Protein AF-0000000078986935 (afdb_homodimer)

InterPro domains:
  IPR008166 Glycosyltransferase family 92 [PF01697] (185-454)

Structure (mmCIF, N/CA/C/O backbone):
data_AF-0000000078986935-model_v1
#
loop_
_entity.id
_entity.type
_entity.pdbx_description
1 polymer 'Glycosyltransferase family 92 protein'
#
loop_
_atom_site.group_PDB
_atom_site.id
_atom_site.type_symbol
_atom_site.label_atom_id
_atom_site.label_alt_id
_atom_site.label_comp_id
_atom_site.label_asym_id
_atom_site.label_entity_id
_atom_site.label_seq_id
_atom_site.pdbx_PDB_ins_code
_atom_site.Cartn_x
_atom_site.Cartn_y
_atom_site.Cartn_z
_atom_site.occupancy
_atom_site.B_iso_or_equiv
_atom_site.auth_seq_id
_atom_site.auth_comp_id
_atom_site.auth_asym_id
_atom_site.auth_atom_id
_atom_site.pdbx_PDB_model_num
ATOM 1 N N . MET A 1 1 ? -25.266 22.047 -13.93 1 17.78 1 MET A N 1
ATOM 2 C CA . MET A 1 1 ? -25.281 21.656 -12.523 1 17.78 1 MET A CA 1
ATOM 3 C C . MET A 1 1 ? -24.484 20.375 -12.297 1 17.78 1 MET A C 1
ATOM 5 O O . MET A 1 1 ? -24.969 19.281 -12.539 1 17.78 1 MET A O 1
ATOM 9 N N . ALA A 1 2 ? -23.297 20.422 -12.719 1 24.58 2 ALA A N 1
ATOM 10 C CA . ALA A 1 2 ? -22.578 19.156 -12.672 1 24.58 2 ALA A CA 1
ATOM 11 C C . ALA A 1 2 ? -22.641 18.547 -11.273 1 24.58 2 ALA A C 1
ATOM 13 O O . ALA A 1 2 ? -22.203 19.172 -10.297 1 24.58 2 ALA A O 1
ATOM 14 N N . MET A 1 3 ? -23.641 17.859 -10.953 1 27.53 3 MET A N 1
ATOM 15 C CA . MET A 1 3 ? -23.828 17.078 -9.727 1 27.53 3 MET A CA 1
ATOM 16 C C . MET A 1 3 ? -22.547 16.359 -9.32 1 27.53 3 MET A C 1
ATOM 18 O O . MET A 1 3 ? -21.875 15.773 -10.164 1 27.53 3 MET A O 1
ATOM 22 N N . MET A 1 4 ? -21.719 16.922 -8.539 1 36.03 4 MET A N 1
ATOM 23 C CA . MET A 1 4 ? -20.672 16.125 -7.887 1 36.03 4 MET A CA 1
ATOM 24 C C . MET A 1 4 ? -21.109 14.672 -7.738 1 36.03 4 MET A C 1
ATOM 26 O O . MET A 1 4 ? -22.109 14.391 -7.062 1 36.03 4 MET A O 1
ATOM 30 N N . ALA A 1 5 ? -21.109 14.055 -8.766 1 41.53 5 ALA A N 1
ATOM 31 C CA . ALA A 1 5 ? -21.531 12.656 -8.711 1 41.53 5 ALA A CA 1
ATOM 32 C C . ALA A 1 5 ? -20.969 11.961 -7.477 1 41.53 5 ALA A C 1
ATOM 34 O O . ALA A 1 5 ? -19.766 11.727 -7.387 1 41.53 5 ALA A O 1
ATOM 35 N N . VAL A 1 6 ? -21.531 12.273 -6.215 1 56.03 6 VAL A N 1
ATOM 36 C CA . VAL A 1 6 ? -21.266 11.43 -5.059 1 56.03 6 VAL A CA 1
ATOM 37 C C . VAL A 1 6 ? -21.484 9.961 -5.434 1 56.03 6 VAL A C 1
ATOM 39 O O . VAL A 1 6 ? -22.5 9.609 -6.02 1 56.03 6 VAL A O 1
ATOM 42 N N . ILE A 1 7 ? -20.406 9.25 -5.445 1 68.19 7 ILE A N 1
ATOM 43 C CA . ILE A 1 7 ? -20.547 7.828 -5.73 1 68.19 7 ILE A CA 1
ATOM 44 C C . ILE A 1 7 ? -21.656 7.238 -4.863 1 68.19 7 ILE A C 1
ATOM 46 O O . ILE A 1 7 ? -21.75 7.547 -3.674 1 68.19 7 ILE A O 1
ATOM 50 N N . ASP A 1 8 ? -22.578 6.652 -5.461 1 80.56 8 ASP A N 1
ATOM 51 C CA . ASP A 1 8 ? -23.625 6.016 -4.664 1 80.56 8 ASP A CA 1
ATOM 52 C C . ASP A 1 8 ? -23.094 4.754 -3.984 1 80.56 8 ASP A C 1
ATOM 54 O O . ASP A 1 8 ? -22.016 4.266 -4.312 1 80.56 8 ASP A O 1
ATOM 58 N N . ASP A 1 9 ? -23.734 4.309 -3.051 1 79.75 9 ASP A N 1
ATOM 59 C CA . ASP A 1 9 ? -23.312 3.211 -2.186 1 79.75 9 ASP A CA 1
ATOM 60 C C . ASP A 1 9 ? -23.094 1.93 -2.988 1 79.75 9 ASP A C 1
ATOM 62 O O . ASP A 1 9 ? -22.141 1.188 -2.732 1 79.75 9 ASP A O 1
ATOM 66 N N . GLU A 1 10 ? -23.938 1.719 -3.951 1 83.62 10 GLU A N 1
ATOM 67 C CA . GLU A 1 10 ? -23.828 0.501 -4.746 1 83.62 10 GLU A CA 1
ATOM 68 C C . GLU A 1 10 ? -22.562 0.514 -5.605 1 83.62 10 GLU A C 1
ATOM 70 O O . GLU A 1 10 ? -21.891 -0.504 -5.727 1 83.62 10 GLU A O 1
ATOM 75 N N . GLN A 1 11 ? -22.297 1.668 -6.141 1 88.81 11 GLN A N 1
ATOM 76 C CA . GLN A 1 11 ? -21.094 1.808 -6.961 1 88.81 11 GLN A CA 1
ATOM 77 C C . GLN A 1 11 ? -19.828 1.66 -6.121 1 88.81 11 GLN A C 1
ATOM 79 O O . GLN A 1 11 ? -18.844 1.077 -6.57 1 88.81 11 GLN A O 1
ATOM 84 N N . LEU A 1 12 ? -19.906 2.172 -4.996 1 89.81 12 LEU A N 1
ATOM 85 C CA . LEU A 1 12 ? -18.766 2.062 -4.086 1 89.81 12 LEU A CA 1
ATOM 86 C C . LEU A 1 12 ? -18.516 0.606 -3.711 1 89.81 12 LEU A C 1
ATOM 88 O O . LEU A 1 12 ? -17.359 0.164 -3.678 1 89.81 12 LEU A O 1
ATOM 92 N N . VAL A 1 13 ? -19.562 -0.113 -3.447 1 89.81 13 VAL A N 1
ATOM 93 C CA . VAL A 1 13 ? -19.453 -1.524 -3.092 1 89.81 13 VAL A CA 1
ATOM 94 C C . VAL A 1 13 ? -18.828 -2.301 -4.254 1 89.81 13 VAL A C 1
ATOM 96 O O . VAL A 1 13 ? -17.938 -3.121 -4.055 1 89.81 13 VAL A O 1
ATOM 99 N N . ARG A 1 14 ? -19.25 -2.014 -5.445 1 91.06 14 ARG A N 1
ATOM 100 C CA . ARG A 1 14 ? -18.703 -2.693 -6.621 1 91.06 14 ARG A CA 1
ATOM 101 C C . ARG A 1 14 ? -17.234 -2.365 -6.816 1 91.06 14 ARG A C 1
ATOM 103 O O . ARG A 1 14 ? -16.438 -3.24 -7.164 1 91.06 14 ARG A O 1
ATOM 110 N N . ASP A 1 15 ? -16.906 -1.146 -6.598 1 92.25 15 ASP A N 1
ATOM 111 C CA . ASP A 1 15 ? -15.523 -0.711 -6.742 1 92.25 15 ASP A CA 1
ATOM 112 C C . ASP A 1 15 ? -14.625 -1.405 -5.723 1 92.25 15 ASP A C 1
ATOM 114 O O . ASP A 1 15 ? -13.562 -1.919 -6.078 1 92.25 15 ASP A O 1
ATOM 118 N N . VAL A 1 16 ? -15.07 -1.479 -4.539 1 92.69 16 VAL A N 1
ATOM 119 C CA . VAL A 1 16 ? -14.289 -2.109 -3.48 1 92.69 16 VAL A CA 1
ATOM 120 C C . VAL A 1 16 ? -14.172 -3.607 -3.75 1 92.69 16 VAL A C 1
ATOM 122 O O . VAL A 1 16 ? -13.102 -4.195 -3.572 1 92.69 16 VAL A O 1
ATOM 125 N N . GLU A 1 17 ? -15.273 -4.203 -4.164 1 92.38 17 GLU A N 1
ATOM 126 C CA . GLU A 1 17 ? -15.258 -5.629 -4.457 1 92.38 17 GLU A CA 1
ATOM 127 C C . GLU A 1 17 ? -14.266 -5.957 -5.57 1 92.38 17 GLU A C 1
ATOM 129 O O . GLU A 1 17 ? -13.602 -6.992 -5.531 1 92.38 17 GLU A O 1
ATOM 134 N N . SER A 1 18 ? -14.156 -5.133 -6.516 1 91.31 18 SER A N 1
ATOM 135 C CA . SER A 1 18 ? -13.234 -5.352 -7.621 1 91.31 18 SER A CA 1
ATOM 136 C C . SER A 1 18 ? -11.781 -5.211 -7.164 1 91.31 18 SER A C 1
ATOM 138 O O . SER A 1 18 ? -10.898 -5.914 -7.66 1 91.31 18 SER A O 1
ATOM 140 N N . ARG A 1 19 ? -11.516 -4.348 -6.227 1 92.38 19 ARG A N 1
ATOM 141 C CA . ARG A 1 19 ? -10.156 -4.062 -5.762 1 92.38 19 ARG A CA 1
ATOM 142 C C . ARG A 1 19 ? -9.719 -5.062 -4.695 1 92.38 19 ARG A C 1
ATOM 144 O O . ARG A 1 19 ? -8.523 -5.32 -4.535 1 92.38 19 ARG A O 1
ATOM 151 N N . LEU A 1 20 ? -10.672 -5.555 -3.986 1 93.94 20 LEU A N 1
ATOM 152 C CA . LEU A 1 20 ? -10.414 -6.5 -2.906 1 93.94 20 LEU A CA 1
ATOM 153 C C . LEU A 1 20 ? -11.422 -7.645 -2.936 1 93.94 20 LEU A C 1
ATOM 155 O O . LEU A 1 20 ? -12.273 -7.754 -2.045 1 93.94 20 LEU A O 1
ATOM 159 N N . PRO A 1 21 ? -11.188 -8.531 -3.803 1 90.56 21 PRO A N 1
ATOM 160 C CA . PRO A 1 21 ? -12.18 -9.594 -4 1 90.56 21 PRO A CA 1
ATOM 161 C C . PRO A 1 21 ? -12.32 -10.5 -2.781 1 90.56 21 PRO A C 1
ATOM 163 O O . PRO A 1 21 ? -13.328 -11.203 -2.641 1 90.56 21 PRO A O 1
ATOM 166 N N . SER A 1 22 ? -11.367 -10.438 -1.922 1 94.12 22 SER A N 1
ATOM 167 C CA . SER A 1 22 ? -11.414 -11.312 -0.757 1 94.12 22 SER A CA 1
ATOM 168 C C . SER A 1 22 ? -12.336 -10.758 0.32 1 94.12 22 SER A C 1
ATOM 170 O O . SER A 1 22 ? -12.688 -11.461 1.272 1 94.12 22 SER A O 1
ATOM 172 N N . LEU A 1 23 ? -12.742 -9.578 0.259 1 96 23 LEU A N 1
ATOM 173 C CA . LEU A 1 23 ? -13.641 -8.953 1.23 1 96 23 LEU A CA 1
ATOM 174 C C . LEU A 1 23 ? -15.094 -9.172 0.847 1 96 23 LEU A C 1
ATOM 176 O O . LEU A 1 23 ? -15.5 -8.859 -0.275 1 96 23 LEU A O 1
ATOM 180 N N . PRO A 1 24 ? -15.914 -9.711 1.754 1 95.69 24 PRO A N 1
ATOM 181 C CA . PRO A 1 24 ? -17.328 -9.93 1.437 1 95.69 24 PRO A CA 1
ATOM 182 C C . PRO A 1 24 ? -18.172 -8.672 1.618 1 95.69 24 PRO A C 1
ATOM 184 O O . PRO A 1 24 ? -19.219 -8.719 2.283 1 95.69 24 PRO A O 1
ATOM 187 N N . ILE A 1 25 ? -17.828 -7.668 0.936 1 93.31 25 ILE A N 1
ATOM 188 C CA . ILE A 1 25 ? -18.453 -6.371 1.147 1 93.31 25 ILE A CA 1
ATOM 189 C C . ILE A 1 25 ? -19.875 -6.387 0.584 1 93.31 25 ILE A C 1
ATOM 191 O O . ILE A 1 25 ? -20.781 -5.75 1.133 1 93.31 25 ILE A O 1
ATOM 195 N N . ALA A 1 26 ? -20.125 -7.051 -0.552 1 89.75 26 ALA A N 1
ATOM 196 C CA . ALA A 1 26 ? -21.469 -7.148 -1.11 1 89.75 26 ALA A CA 1
ATOM 197 C C . ALA A 1 26 ? -22.406 -7.852 -0.142 1 89.75 26 ALA A C 1
ATOM 199 O O . ALA A 1 26 ? -23.547 -7.402 0.072 1 89.75 26 ALA A O 1
ATOM 200 N N . TYR A 1 27 ? -21.906 -8.914 0.389 1 89.25 27 TYR A N 1
ATOM 201 C CA . TYR A 1 27 ? -22.703 -9.641 1.367 1 89.25 27 TYR A CA 1
ATOM 202 C C . TYR A 1 27 ? -22.984 -8.789 2.596 1 89.25 27 TYR A C 1
ATOM 204 O O . TYR A 1 27 ? -24.109 -8.727 3.076 1 89.25 27 TYR A O 1
ATOM 212 N N . TRP A 1 28 ? -21.969 -8.156 3.109 1 88 28 TRP A N 1
ATOM 213 C CA . TRP A 1 28 ? -22.109 -7.285 4.27 1 88 28 TRP A CA 1
ATOM 214 C C . TRP A 1 28 ? -23.109 -6.168 3.994 1 88 28 TRP A C 1
ATOM 216 O O . TRP A 1 28 ? -23.953 -5.863 4.84 1 88 28 TRP A O 1
ATOM 226 N N . SER A 1 29 ? -23.016 -5.555 2.824 1 86.12 29 SER A N 1
ATOM 227 C CA . SER A 1 29 ? -23.906 -4.453 2.459 1 86.12 29 SER A CA 1
ATOM 228 C C . SER A 1 29 ? -25.359 -4.902 2.416 1 86.12 29 SER A C 1
ATOM 230 O O . SER A 1 29 ? -26.266 -4.145 2.785 1 86.12 29 SER A O 1
ATOM 232 N N . LYS A 1 30 ? -25.547 -6.086 2.008 1 84.19 30 LYS A N 1
ATOM 233 C CA . LYS A 1 30 ? -26.891 -6.637 1.898 1 84.19 30 LYS A CA 1
ATOM 234 C C . LYS A 1 30 ? -27.469 -6.961 3.273 1 84.19 30 LYS A C 1
ATOM 236 O O . LYS A 1 30 ? -28.688 -6.914 3.471 1 84.19 30 LYS A O 1
ATOM 241 N N . HIS A 1 31 ? -26.641 -7.188 4.27 1 81.25 31 HIS A N 1
ATOM 242 C CA . HIS A 1 31 ? -27.141 -7.73 5.531 1 81.25 31 HIS A CA 1
ATOM 243 C C . HIS A 1 31 ? -26.812 -6.797 6.695 1 81.25 31 HIS A C 1
ATOM 245 O O . HIS A 1 31 ? -27.078 -7.129 7.852 1 81.25 31 HIS A O 1
ATOM 251 N N . LYS A 1 32 ? -26.266 -5.684 6.414 1 75.88 32 LYS A N 1
ATOM 252 C CA . LYS A 1 32 ? -25.766 -4.797 7.461 1 75.88 32 LYS A CA 1
ATOM 253 C C . LYS A 1 32 ? -26.906 -4.328 8.367 1 75.88 32 LYS A C 1
ATOM 255 O O . LYS A 1 32 ? -26.688 -4.062 9.555 1 75.88 32 LYS A O 1
ATOM 260 N N . ASN A 1 33 ? -28.016 -4.219 7.844 1 70.94 33 ASN A N 1
ATOM 261 C CA . ASN A 1 33 ? -29.141 -3.709 8.617 1 70.94 33 ASN A CA 1
ATOM 262 C C . ASN A 1 33 ? -29.828 -4.816 9.414 1 70.94 33 ASN A C 1
ATOM 264 O O . ASN A 1 33 ? -30.75 -4.555 10.18 1 70.94 33 ASN A O 1
ATOM 268 N N . VAL A 1 34 ? -29.375 -5.957 9.055 1 64.06 34 VAL A N 1
ATOM 269 C CA . VAL A 1 34 ? -30 -7.039 9.797 1 64.06 34 VAL A CA 1
ATOM 270 C C . VAL A 1 34 ? -29.469 -7.074 11.227 1 64.06 34 VAL A C 1
ATOM 272 O O . VAL A 1 34 ? -28.25 -7.168 11.438 1 64.06 34 VAL A O 1
ATOM 275 N N . VAL A 1 35 ? -30.25 -6.406 12.109 1 55.06 35 VAL A N 1
ATOM 276 C CA . VAL A 1 35 ? -29.938 -6.316 13.531 1 55.06 35 VAL A CA 1
ATOM 277 C C . VAL A 1 35 ? -29.484 -7.68 14.047 1 55.06 35 VAL A C 1
ATOM 279 O O . VAL A 1 35 ? -30.234 -8.656 13.992 1 55.06 35 VAL A O 1
ATOM 282 N N . GLN A 1 36 ? -28.141 -7.887 14.055 1 56.72 36 GLN A N 1
ATOM 283 C CA . GLN A 1 36 ? -27.719 -9.148 14.656 1 56.72 36 GLN A CA 1
ATOM 284 C C . GLN A 1 36 ? -28.172 -9.25 16.109 1 56.72 36 GLN A C 1
ATOM 286 O O . GLN A 1 36 ? -27.781 -8.422 16.938 1 56.72 36 GLN A O 1
ATOM 291 N N . LYS A 1 37 ? -29.406 -9.625 16.344 1 55.56 37 LYS A N 1
ATOM 292 C CA . LYS A 1 37 ? -29.844 -9.984 17.688 1 55.56 37 LYS A CA 1
ATOM 293 C C . LYS A 1 37 ? -28.719 -10.648 18.484 1 55.56 37 LYS A C 1
ATOM 295 O O . LYS A 1 37 ? -27.656 -10.953 17.922 1 55.56 37 LYS A O 1
ATOM 300 N N . LYS A 1 38 ? -29.047 -11.086 19.734 1 63.75 38 LYS A N 1
ATOM 301 C CA . LYS A 1 38 ? -28.234 -11.789 20.719 1 63.75 38 LYS A CA 1
ATOM 302 C C . LYS A 1 38 ? -27.609 -13.055 20.125 1 63.75 38 LYS A C 1
ATOM 304 O O . LYS A 1 38 ? -28.312 -14.039 19.891 1 63.75 38 LYS A O 1
ATOM 309 N N . ALA A 1 39 ? -26.422 -12.828 19.422 1 68.69 39 ALA A N 1
ATOM 310 C CA . ALA A 1 39 ? -25.797 -14.047 18.938 1 68.69 39 ALA A CA 1
ATOM 311 C C . ALA A 1 39 ? -25.438 -14.977 20.109 1 68.69 39 ALA A C 1
ATOM 313 O O . ALA A 1 39 ? -24.969 -14.523 21.141 1 68.69 39 ALA A O 1
ATOM 314 N N . SER A 1 40 ? -25.844 -16.125 20.094 1 78.5 40 SER A N 1
ATOM 315 C CA . SER A 1 40 ? -25.547 -17.094 21.141 1 78.5 40 SER A CA 1
ATOM 316 C C . SER A 1 40 ? -24.062 -17.438 21.188 1 78.5 40 SER A C 1
ATOM 318 O O . SER A 1 40 ? -23.547 -17.859 22.219 1 78.5 40 SER A O 1
ATOM 320 N N . CYS A 1 41 ? -23.328 -17.203 20.109 1 91.06 41 CYS A N 1
ATOM 321 C CA . CYS A 1 41 ? -21.906 -17.516 20.047 1 91.06 41 CYS A CA 1
ATOM 322 C C . CYS A 1 41 ? -21.141 -16.422 19.312 1 91.06 41 CYS A C 1
ATOM 324 O O . CYS A 1 41 ? -20.875 -15.359 19.859 1 91.06 41 CYS A O 1
ATOM 326 N N . ALA A 1 42 ? -20.906 -16.641 17.969 1 92.19 42 ALA A N 1
ATOM 327 C CA . ALA A 1 42 ? -20.125 -15.672 17.203 1 92.19 42 ALA A CA 1
ATOM 328 C C . ALA A 1 42 ? -21.031 -14.734 16.406 1 92.19 42 ALA A C 1
ATOM 330 O O . ALA A 1 42 ? -22.047 -15.164 15.859 1 92.19 42 ALA A O 1
ATOM 331 N N . ARG A 1 43 ? -20.703 -13.469 16.422 1 90.12 43 ARG A N 1
ATOM 332 C CA . ARG A 1 43 ? -21.391 -12.484 15.594 1 90.12 43 ARG A CA 1
ATOM 333 C C . ARG A 1 43 ? -20.672 -12.266 14.266 1 90.12 43 ARG A C 1
ATOM 335 O O . ARG A 1 43 ? -19.438 -12.367 14.203 1 90.12 43 ARG A O 1
ATOM 342 N N . TYR A 1 44 ? -21.5 -12.047 13.203 1 92.25 44 TYR A N 1
ATOM 343 C CA . TYR A 1 44 ? -20.875 -11.695 11.938 1 92.25 44 TYR A CA 1
ATOM 344 C C . TYR A 1 44 ? -20.016 -10.445 12.078 1 92.25 44 TYR A C 1
ATOM 346 O O . TYR A 1 44 ? -20.5 -9.414 12.555 1 92.25 44 TYR A O 1
ATOM 354 N N . PRO A 1 45 ? -18.844 -10.516 11.703 1 92.75 45 PRO A N 1
ATOM 355 C CA . PRO A 1 45 ? -17.969 -9.367 11.969 1 92.75 45 PRO A CA 1
ATOM 356 C C . PRO A 1 45 ? -18.297 -8.164 11.094 1 92.75 45 PRO A C 1
ATOM 358 O O . PRO A 1 45 ? -18.625 -8.328 9.906 1 92.75 45 PRO A O 1
ATOM 361 N N . SER A 1 46 ? -18.25 -7.008 11.703 1 92.38 46 SER A N 1
ATOM 362 C CA . SER A 1 46 ? -18.328 -5.777 10.922 1 92.38 46 SER A CA 1
ATOM 363 C C . SER A 1 46 ? -17.094 -5.598 10.047 1 92.38 46 SER A C 1
ATOM 365 O O . SER A 1 46 ? -15.969 -5.84 10.492 1 92.38 46 SER A O 1
ATOM 367 N N . ILE A 1 47 ? -17.297 -5.176 8.773 1 94.62 47 ILE A N 1
ATOM 368 C CA . ILE A 1 47 ? -16.172 -4.988 7.871 1 94.62 47 ILE A CA 1
ATOM 369 C C . ILE A 1 47 ? -15.25 -3.895 8.414 1 94.62 47 ILE A C 1
ATOM 371 O O . ILE A 1 47 ? -14.062 -3.857 8.094 1 94.62 47 ILE A O 1
ATOM 375 N N . PHE A 1 48 ? -15.75 -3 9.297 1 94.31 48 PHE A N 1
ATOM 376 C CA . PHE A 1 48 ? -14.984 -1.879 9.828 1 94.31 48 PHE A CA 1
ATOM 377 C C . PHE A 1 48 ? -14.172 -2.309 11.039 1 94.31 48 PHE A C 1
ATOM 379 O O . PHE A 1 48 ? -13.375 -1.528 11.57 1 94.31 48 PHE A O 1
ATOM 386 N N . GLU A 1 49 ? -14.336 -3.566 11.469 1 94.31 49 GLU A N 1
ATOM 387 C CA . GLU A 1 49 ? -13.602 -4.082 12.625 1 94.31 49 GLU A CA 1
ATOM 388 C C . GLU A 1 49 ? -12.602 -5.156 12.211 1 94.31 49 GLU A C 1
ATOM 390 O O . GLU A 1 49 ? -11.938 -5.75 13.062 1 94.31 49 GLU A O 1
ATOM 395 N N . LEU A 1 50 ? -12.516 -5.41 10.953 1 97.5 50 LEU A N 1
ATOM 396 C CA . LEU A 1 50 ? -11.508 -6.336 10.438 1 97.5 50 LEU A CA 1
ATOM 397 C C . LEU A 1 50 ? -10.117 -5.727 10.516 1 97.5 50 LEU A C 1
ATOM 399 O O . LEU A 1 50 ? -9.969 -4.504 10.531 1 97.5 50 LEU A O 1
ATOM 403 N N . GLU A 1 51 ? -9.133 -6.594 10.664 1 97.94 51 GLU A N 1
ATOM 404 C CA . GLU A 1 51 ? -7.73 -6.191 10.672 1 97.94 51 GLU A CA 1
ATOM 405 C C . GLU A 1 51 ? -7.047 -6.512 9.352 1 97.94 51 GLU A C 1
ATOM 407 O O . GLU A 1 51 ? -6.957 -7.68 8.961 1 97.94 51 GLU A O 1
ATOM 412 N N . PHE A 1 52 ? -6.57 -5.48 8.727 1 98.25 52 PHE A N 1
ATOM 413 C CA . PHE A 1 52 ? -5.891 -5.645 7.445 1 98.25 52 PHE A CA 1
ATOM 414 C C . PHE A 1 52 ? -4.383 -5.496 7.609 1 98.25 52 PHE A C 1
ATOM 416 O O . PHE A 1 52 ? -3.908 -5.027 8.648 1 98.25 52 PHE A O 1
ATOM 423 N N . ASN A 1 53 ? -3.65 -5.961 6.684 1 98 53 ASN A N 1
ATOM 424 C CA . ASN A 1 53 ? -2.195 -5.863 6.613 1 98 53 ASN A CA 1
ATOM 425 C C . ASN A 1 53 ? -1.715 -5.637 5.184 1 98 53 ASN A C 1
ATOM 427 O O . ASN A 1 53 ? -2.137 -6.336 4.262 1 98 53 ASN A O 1
ATOM 431 N N . ASN A 1 54 ? -0.908 -4.594 5.047 1 97.12 54 ASN A N 1
ATOM 432 C CA . ASN A 1 54 ? -0.286 -4.289 3.764 1 97.12 54 ASN A CA 1
ATOM 433 C C . ASN A 1 54 ? -1.292 -4.379 2.619 1 97.12 54 ASN A C 1
ATOM 435 O O . ASN A 1 54 ? -1.032 -5.031 1.608 1 97.12 54 ASN A O 1
ATOM 439 N N . ILE A 1 55 ? -2.404 -3.896 2.859 1 95.88 55 ILE A N 1
ATOM 440 C CA . ILE A 1 55 ? -3.436 -3.561 1.883 1 95.88 55 ILE A CA 1
ATOM 441 C C . ILE A 1 55 ? -4.328 -4.773 1.641 1 95.88 55 ILE A C 1
ATOM 443 O O . ILE A 1 55 ? -5.539 -4.723 1.881 1 95.88 55 ILE A O 1
ATOM 447 N N . TYR A 1 56 ? -3.803 -5.965 1.252 1 97.25 56 TYR A N 1
ATOM 448 C CA . TYR A 1 56 ? -4.676 -6.984 0.685 1 97.25 56 TYR A CA 1
ATOM 449 C C . TYR A 1 56 ? -4.82 -8.164 1.637 1 97.25 56 TYR A C 1
ATOM 451 O O . TYR A 1 56 ? -5.543 -9.125 1.344 1 97.25 56 TYR A O 1
ATOM 459 N N . TRP A 1 57 ? -4.109 -8.109 2.734 1 98.5 57 TRP A N 1
ATOM 460 C CA . TRP A 1 57 ? -4.109 -9.227 3.67 1 98.5 57 TRP A CA 1
ATOM 461 C C . TRP A 1 57 ? -5.008 -8.938 4.867 1 98.5 57 TRP A C 1
ATOM 463 O O . TRP A 1 57 ? -5.156 -7.781 5.273 1 98.5 57 TRP A O 1
ATOM 473 N N . GLN A 1 58 ? -5.645 -9.969 5.367 1 98.69 58 GLN A N 1
ATOM 474 C CA . GLN A 1 58 ? -6.379 -9.867 6.625 1 98.69 58 GLN A CA 1
ATOM 475 C C . GLN A 1 58 ? -5.672 -10.641 7.734 1 98.69 58 GLN A C 1
ATOM 477 O O . GLN A 1 58 ? -5.055 -11.68 7.48 1 98.69 58 GLN A O 1
ATOM 482 N N . THR A 1 59 ? -5.789 -10.203 8.992 1 98.5 59 THR A N 1
ATOM 483 C CA . THR A 1 59 ? -4.898 -10.68 10.047 1 98.5 59 THR A CA 1
ATOM 484 C C . THR A 1 59 ? -5.688 -11.391 11.141 1 98.5 59 THR A C 1
ATOM 486 O O . THR A 1 59 ? -6.758 -10.922 11.539 1 98.5 59 THR A O 1
ATOM 489 N N . LEU A 1 60 ? -5.266 -12.492 11.555 1 98.25 60 LEU A N 1
ATOM 490 C CA . LEU A 1 60 ? -5.602 -13.109 12.828 1 98.25 60 LEU A CA 1
ATOM 491 C C . LEU A 1 60 ? -4.395 -13.133 13.758 1 98.25 60 LEU A C 1
ATOM 493 O O . LEU A 1 60 ? -3.357 -13.711 13.43 1 98.25 60 LEU A O 1
ATOM 497 N N . ARG A 1 61 ? -4.449 -12.461 14.828 1 95.62 61 ARG A N 1
ATOM 498 C CA . ARG A 1 61 ? -3.451 -12.586 15.883 1 95.62 61 ARG A CA 1
ATOM 499 C C . ARG A 1 61 ? -3.863 -13.633 16.906 1 95.62 61 ARG A C 1
ATOM 501 O O . ARG A 1 61 ? -4.906 -13.508 17.562 1 95.62 61 ARG A O 1
ATOM 508 N N . SER A 1 62 ? -3.102 -14.648 17 1 95.44 62 SER A N 1
ATOM 509 C CA . SER A 1 62 ? -3.381 -15.719 17.953 1 95.44 62 SER A CA 1
ATOM 510 C C . SER A 1 62 ? -2.346 -15.758 19.078 1 95.44 62 SER A C 1
ATOM 512 O O . SER A 1 62 ? -1.388 -14.977 19.062 1 95.44 62 SER A O 1
ATOM 514 N N . SER A 1 63 ? -2.58 -16.656 19.984 1 93.81 63 SER A N 1
ATOM 515 C CA . SER A 1 63 ? -1.65 -16.828 21.094 1 93.81 63 SER A CA 1
ATOM 516 C C . SER A 1 63 ? -0.337 -17.438 20.625 1 93.81 63 SER A C 1
ATOM 518 O O . SER A 1 63 ? 0.676 -17.359 21.328 1 93.81 63 SER A O 1
ATOM 520 N N . ASN A 1 64 ? -0.399 -18.078 19.453 1 92.19 64 ASN A N 1
ATOM 521 C CA . ASN A 1 64 ? 0.815 -18.656 18.891 1 92.19 64 ASN A CA 1
ATOM 522 C C . ASN A 1 64 ? 0.95 -18.344 17.406 1 92.19 64 ASN A C 1
ATOM 524 O O . ASN A 1 64 ? 0.924 -19.25 16.562 1 92.19 64 ASN A O 1
ATOM 528 N N . GLY A 1 65 ? 1.267 -17.125 17.219 1 93.75 65 GLY A N 1
ATOM 529 C CA . GLY A 1 65 ? 1.574 -16.734 15.852 1 93.75 65 GLY A CA 1
ATOM 530 C C . GLY A 1 65 ? 0.568 -15.773 15.266 1 93.75 65 GLY A C 1
ATOM 531 O O . GLY A 1 65 ? -0.537 -15.617 15.789 1 93.75 65 GLY A O 1
ATOM 532 N N . THR A 1 66 ? 0.953 -15.117 14.281 1 96.94 66 THR A N 1
ATOM 533 C CA . THR A 1 66 ? 0.134 -14.188 13.516 1 96.94 66 THR A CA 1
ATOM 534 C C . THR A 1 66 ? -0.115 -14.719 12.109 1 96.94 66 THR A C 1
ATOM 536 O O . THR A 1 66 ? 0.817 -15.156 11.43 1 96.94 66 THR A O 1
ATOM 539 N N . PHE A 1 67 ? -1.408 -14.75 11.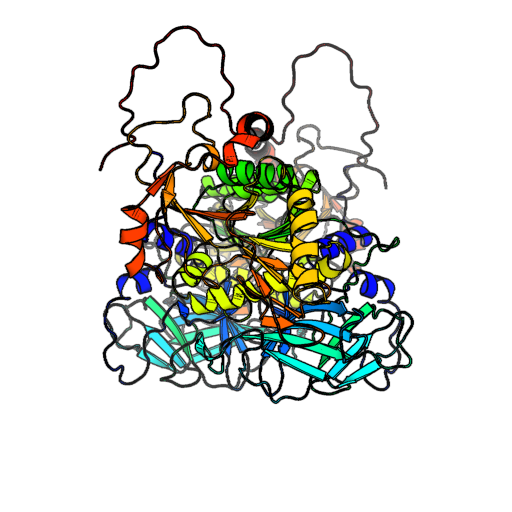711 1 98.25 67 PHE A N 1
ATOM 540 C CA . PHE A 1 67 ? -1.837 -15.227 10.406 1 98.25 67 PHE A CA 1
ATOM 541 C C . PHE A 1 67 ? -2.139 -14.062 9.477 1 98.25 67 PHE A C 1
ATOM 543 O O . PHE A 1 67 ? -2.881 -13.148 9.836 1 98.25 67 PHE A O 1
ATOM 550 N N . GLN A 1 68 ? -1.485 -14.055 8.375 1 98.69 68 GLN A N 1
ATOM 551 C CA . GLN A 1 68 ? -1.869 -13.172 7.277 1 98.69 68 GLN A CA 1
ATOM 552 C C . GLN A 1 68 ? -2.625 -13.938 6.191 1 98.69 68 GLN A C 1
ATOM 554 O O . GLN A 1 68 ? -2.025 -14.695 5.43 1 98.69 68 GLN A O 1
ATOM 559 N N . LEU A 1 69 ? -3.93 -13.664 6.117 1 98.88 69 LEU A N 1
ATOM 560 C CA . LEU A 1 69 ? -4.816 -14.43 5.242 1 98.88 69 LEU A CA 1
ATOM 561 C C . LEU A 1 69 ? -5.047 -13.695 3.926 1 98.88 69 LEU A C 1
ATOM 563 O O . LEU A 1 69 ? -5.387 -12.508 3.922 1 98.88 69 LEU A O 1
ATOM 567 N N . PHE A 1 70 ? -4.875 -14.414 2.812 1 98.62 70 PHE A N 1
ATOM 568 C CA . PHE A 1 70 ? -4.898 -13.789 1.496 1 98.62 70 PHE A CA 1
ATOM 569 C C . PHE A 1 70 ? -6.234 -14.039 0.806 1 98.62 70 PHE A C 1
ATOM 571 O O . PHE A 1 70 ? -6.824 -13.117 0.233 1 98.62 70 PHE A O 1
ATOM 578 N N . GLY A 1 71 ? -6.684 -15.289 0.809 1 98.44 71 GLY A N 1
ATOM 579 C CA . GLY A 1 71 ? -7.918 -15.656 0.131 1 98.44 71 GLY A CA 1
ATOM 580 C C . GLY A 1 71 ? -8.516 -16.953 0.636 1 98.44 71 GLY A C 1
ATOM 581 O O . GLY A 1 71 ? -7.867 -17.688 1.379 1 98.44 71 GLY A O 1
ATOM 582 N N . ALA A 1 72 ? -9.789 -17.172 0.268 1 98.88 72 ALA A N 1
ATOM 583 C CA . ALA A 1 72 ? -10.531 -18.391 0.605 1 98.88 72 ALA A CA 1
ATOM 584 C C . ALA A 1 72 ? -11.273 -18.922 -0.611 1 98.88 72 ALA A C 1
ATOM 586 O O . ALA A 1 72 ? -11.82 -18.156 -1.408 1 98.88 72 ALA A O 1
ATOM 587 N N . TYR A 1 73 ? -11.297 -20.25 -0.736 1 98.75 73 TYR A N 1
ATOM 588 C CA . TYR A 1 73 ? -11.797 -20.891 -1.946 1 98.75 73 TYR A CA 1
ATOM 589 C C . TYR A 1 73 ? -12.602 -22.141 -1.607 1 98.75 73 TYR A C 1
ATOM 591 O O . TYR A 1 73 ? -12.195 -22.938 -0.761 1 98.75 73 TYR A O 1
ATOM 599 N N . TYR A 1 74 ? -13.711 -22.297 -2.236 1 98.56 74 TYR A N 1
ATOM 600 C CA . TYR A 1 74 ? -14.516 -23.5 -2.066 1 98.56 74 TYR A CA 1
ATOM 601 C C . TYR A 1 74 ? -13.992 -24.625 -2.938 1 98.56 74 TYR A C 1
ATOM 603 O O . TYR A 1 74 ? -13.883 -24.484 -4.156 1 98.56 74 TYR A O 1
ATOM 611 N N . ASP A 1 75 ? -13.625 -25.719 -2.346 1 98.25 75 ASP A N 1
ATOM 612 C CA . ASP A 1 75 ? -13 -26.859 -3.016 1 98.25 75 ASP A CA 1
ATOM 613 C C . ASP A 1 75 ? -13.852 -28.109 -2.879 1 98.25 75 ASP A C 1
ATOM 615 O O . ASP A 1 75 ? -13.906 -28.719 -1.806 1 98.25 75 ASP A O 1
ATOM 619 N N . ILE A 1 76 ? -14.477 -28.5 -3.943 1 97.38 76 ILE A N 1
ATOM 620 C CA . ILE A 1 76 ? -15.32 -29.688 -3.91 1 97.38 76 ILE A CA 1
ATOM 621 C C . ILE A 1 76 ? -14.773 -30.734 -4.879 1 97.38 76 ILE A C 1
ATOM 623 O O . ILE A 1 76 ? -15.531 -31.547 -5.422 1 97.38 76 ILE A O 1
ATOM 627 N N . ARG A 1 77 ? -13.523 -30.703 -5.266 1 97 77 ARG A N 1
ATOM 628 C CA . ARG A 1 77 ? -12.93 -31.656 -6.188 1 97 77 ARG A CA 1
ATOM 629 C C . ARG A 1 77 ? -13.047 -33.094 -5.641 1 97 77 ARG A C 1
ATOM 631 O O . ARG A 1 77 ? -12.82 -33.312 -4.453 1 97 77 ARG A O 1
ATOM 638 N N . LYS A 1 78 ? -13.312 -33.938 -6.508 1 94.44 78 LYS A N 1
ATOM 639 C CA . LYS A 1 78 ? -13.727 -35.281 -6.152 1 94.44 78 LYS A CA 1
ATOM 640 C C . LYS A 1 78 ? -12.586 -36.062 -5.496 1 94.44 78 LYS A C 1
ATOM 642 O O . LYS A 1 78 ? -12.82 -36.906 -4.641 1 94.44 78 LYS A O 1
ATOM 647 N N . ARG A 1 79 ? -11.422 -35.781 -5.766 1 95.19 79 ARG A N 1
ATOM 648 C CA . ARG A 1 79 ? -10.281 -36.562 -5.305 1 95.19 79 ARG A CA 1
ATOM 649 C C . ARG A 1 79 ? -9.82 -36.125 -3.922 1 95.19 79 ARG A C 1
ATOM 651 O O . ARG A 1 79 ? -8.914 -36.719 -3.338 1 95.19 79 ARG A O 1
ATOM 658 N N . SER A 1 80 ? -10.453 -35.062 -3.416 1 94.62 80 SER A N 1
ATOM 659 C CA . SER A 1 80 ? -10.133 -34.656 -2.059 1 94.62 80 SER A CA 1
ATOM 660 C C . SER A 1 80 ? -10.672 -35.625 -1.024 1 94.62 80 SER A C 1
ATOM 662 O O . SER A 1 80 ? -11.883 -35.844 -0.931 1 94.62 80 SER A O 1
ATOM 664 N N . ARG A 1 81 ? -9.867 -36.125 -0.187 1 93.5 81 ARG A N 1
ATOM 665 C CA . ARG A 1 81 ? -10.234 -37.125 0.786 1 93.5 81 ARG A CA 1
ATOM 666 C C . ARG A 1 81 ? -11.062 -36.531 1.921 1 93.5 81 ARG A C 1
ATOM 668 O O . ARG A 1 81 ? -11.789 -37.25 2.605 1 93.5 81 ARG A O 1
ATOM 675 N N . ILE A 1 82 ? -10.961 -35.281 2.096 1 94 82 ILE A N 1
ATOM 676 C CA . ILE A 1 82 ? -11.648 -34.656 3.223 1 94 82 ILE A CA 1
ATOM 677 C C . ILE A 1 82 ? -13.016 -34.125 2.771 1 94 82 ILE A C 1
ATOM 679 O O . ILE A 1 82 ? -13.727 -33.5 3.547 1 94 82 ILE A O 1
ATOM 683 N N . GLY A 1 83 ? -13.367 -34.375 1.532 1 94.62 83 GLY A N 1
ATOM 684 C CA . GLY A 1 83 ? -14.617 -33.875 0.999 1 94.62 83 GLY A CA 1
ATOM 685 C C . GLY A 1 83 ? -14.594 -32.375 0.759 1 94.62 83 GLY A C 1
ATOM 686 O O . GLY A 1 83 ? -13.531 -31.75 0.693 1 94.62 83 GLY A O 1
ATOM 687 N N . PRO A 1 84 ? -15.836 -31.844 0.588 1 97.5 84 PRO A N 1
ATOM 688 C CA . PRO A 1 84 ? -15.914 -30.391 0.371 1 97.5 84 PRO A CA 1
ATOM 689 C C . PRO A 1 84 ? -15.305 -29.594 1.517 1 97.5 84 PRO A C 1
ATOM 691 O O . PRO A 1 84 ? -15.492 -29.938 2.686 1 97.5 84 PRO A O 1
ATOM 694 N N . ALA A 1 85 ? -14.594 -28.594 1.173 1 98.38 85 ALA A N 1
ATOM 695 C CA . ALA A 1 85 ? -13.906 -27.766 2.17 1 98.38 85 ALA A CA 1
ATOM 696 C C . ALA A 1 85 ? -13.695 -26.344 1.656 1 98.38 85 ALA A C 1
ATOM 698 O O . ALA A 1 85 ? -13.742 -26.094 0.448 1 98.38 85 ALA A O 1
ATOM 699 N N . VAL A 1 86 ? -13.57 -25.406 2.57 1 98.75 86 VAL A N 1
ATOM 700 C CA . VAL A 1 86 ? -12.992 -24.109 2.258 1 98.75 86 VAL A CA 1
ATOM 701 C C . VAL A 1 86 ? -11.492 -24.141 2.51 1 98.75 86 VAL A C 1
ATOM 703 O O . VAL A 1 86 ? -11.039 -24.531 3.584 1 98.75 86 VAL A O 1
ATOM 706 N N . ARG A 1 87 ? -10.727 -23.812 1.497 1 98.75 87 ARG A N 1
ATOM 707 C CA . ARG A 1 87 ? -9.281 -23.688 1.611 1 98.75 87 ARG A CA 1
ATOM 708 C C . ARG A 1 87 ? -8.867 -22.234 1.76 1 98.75 87 ARG A C 1
ATOM 710 O O . ARG A 1 87 ? -9.203 -21.391 0.918 1 98.75 87 ARG A O 1
ATOM 717 N N . ILE A 1 88 ? -8.18 -21.938 2.844 1 98.88 88 ILE A N 1
ATOM 718 C CA . ILE A 1 88 ? -7.703 -20.578 3.09 1 98.88 88 ILE A CA 1
ATOM 719 C C . ILE A 1 88 ? -6.203 -20.5 2.816 1 98.88 88 ILE A C 1
ATOM 721 O O . ILE A 1 88 ? -5.422 -21.266 3.373 1 98.88 88 ILE A O 1
ATOM 725 N N . LEU A 1 89 ? -5.844 -19.641 1.897 1 98.88 89 LEU A N 1
ATOM 726 C CA . LEU A 1 89 ? -4.445 -19.406 1.558 1 98.88 89 LEU A CA 1
ATOM 727 C C . LEU A 1 89 ? -3.871 -18.25 2.375 1 98.88 89 LEU A C 1
ATOM 729 O O . LEU A 1 89 ? -4.48 -17.188 2.465 1 98.88 89 LEU A O 1
ATOM 733 N N . GLY A 1 90 ? -2.719 -18.469 3.039 1 98.38 90 GLY A N 1
ATOM 734 C CA . GLY A 1 90 ? -2.115 -17.391 3.818 1 98.38 90 GLY A CA 1
ATOM 735 C C . GLY A 1 90 ? -0.692 -17.703 4.246 1 98.38 90 GLY A C 1
ATOM 736 O O . GLY A 1 90 ? -0.093 -18.672 3.783 1 98.38 90 GLY A O 1
ATOM 737 N N . MET A 1 91 ? -0.13 -16.781 4.977 1 98.19 91 MET A N 1
ATOM 738 C CA . MET A 1 91 ? 1.199 -16.906 5.566 1 98.19 91 MET A CA 1
ATOM 739 C C . MET A 1 91 ? 1.128 -16.828 7.09 1 98.19 91 MET A C 1
ATOM 741 O O . MET A 1 91 ? 0.342 -16.062 7.645 1 98.19 91 MET A O 1
ATOM 745 N N . ILE A 1 92 ? 1.893 -17.672 7.734 1 97.69 92 ILE A N 1
ATOM 746 C CA . ILE A 1 92 ? 1.943 -17.719 9.188 1 97.69 92 ILE A CA 1
ATOM 747 C C . ILE A 1 92 ? 3.383 -17.531 9.664 1 97.69 92 ILE A C 1
ATOM 749 O O . ILE A 1 92 ? 4.312 -18.094 9.078 1 97.69 92 ILE A O 1
ATOM 753 N N . ASP A 1 93 ? 3.631 -16.766 10.656 1 96.75 93 ASP A N 1
ATOM 754 C CA . ASP A 1 93 ? 4.996 -16.5 11.094 1 96.75 93 ASP A CA 1
ATOM 755 C C . ASP A 1 93 ? 5.488 -17.562 12.07 1 96.75 93 ASP A C 1
ATOM 757 O O . ASP A 1 93 ? 6.289 -17.266 12.961 1 96.75 93 ASP A O 1
ATOM 761 N N . ARG A 1 94 ? 4.949 -18.797 11.875 1 94.69 94 ARG A N 1
ATOM 762 C CA . ARG A 1 94 ? 5.367 -19.969 12.641 1 94.69 94 ARG A CA 1
ATOM 763 C C . ARG A 1 94 ? 5.633 -21.156 11.727 1 94.69 94 ARG A C 1
ATOM 765 O O . ARG A 1 94 ? 4.934 -21.344 10.727 1 94.69 94 ARG A O 1
ATOM 772 N N . ILE A 1 95 ? 6.602 -22.062 11.867 1 90.56 95 ILE A N 1
ATOM 773 C CA . ILE A 1 95 ? 6.875 -23.281 11.094 1 90.56 95 ILE A CA 1
ATOM 774 C C . ILE A 1 95 ? 5.945 -24.391 11.539 1 90.56 95 ILE A C 1
ATOM 776 O O . ILE A 1 95 ? 5.664 -25.328 10.773 1 90.56 95 ILE A O 1
ATOM 780 N N . GLU A 1 96 ? 5.371 -24.422 12.602 1 86.31 96 GLU A N 1
ATOM 781 C CA . GLU A 1 96 ? 4.43 -25.406 13.125 1 86.31 96 GLU A CA 1
ATOM 782 C C . GLU A 1 96 ? 3.406 -24.75 14.047 1 86.31 96 GLU A C 1
ATOM 784 O O . GLU A 1 96 ? 3.514 -24.844 15.273 1 86.31 96 GLU A O 1
ATOM 789 N N . PRO A 1 97 ? 2.467 -24.188 13.336 1 86.44 97 PRO A N 1
ATOM 790 C CA . PRO A 1 97 ? 1.478 -23.562 14.211 1 86.44 97 PRO A CA 1
ATOM 791 C C . PRO A 1 97 ? 0.781 -24.578 15.125 1 86.44 97 PRO A C 1
ATOM 793 O O . PRO A 1 97 ? 0.138 -25.516 14.641 1 86.44 97 PRO A O 1
ATOM 796 N N . LYS A 1 98 ? 0.93 -24.453 16.359 1 87.88 98 LYS A N 1
ATOM 797 C CA . LYS A 1 98 ? 0.375 -25.375 17.344 1 87.88 98 LYS A CA 1
ATOM 798 C C . LYS A 1 98 ? -0.959 -24.875 17.891 1 87.88 98 LYS A C 1
ATOM 800 O O . LYS A 1 98 ? -1.674 -25.609 18.578 1 87.88 98 LYS A O 1
ATOM 805 N N . VAL A 1 99 ? -1.228 -23.703 17.516 1 91.19 99 VAL A N 1
ATOM 806 C CA . VAL A 1 99 ? -2.475 -23.125 18 1 91.19 99 VAL A CA 1
ATOM 807 C C . VAL A 1 99 ? -3.662 -23.797 17.312 1 91.19 99 VAL A C 1
ATOM 809 O O . VAL A 1 99 ? -3.602 -24.109 16.125 1 91.19 99 VAL A O 1
ATOM 812 N N . ARG A 1 100 ? -4.617 -24.062 18.094 1 93.19 100 ARG A N 1
ATOM 813 C CA . ARG A 1 100 ? -5.883 -24.547 17.547 1 93.19 100 ARG A CA 1
ATOM 814 C C . ARG A 1 100 ? -6.762 -23.391 17.094 1 93.19 100 ARG A C 1
ATOM 816 O O . ARG A 1 100 ? -6.961 -22.422 17.844 1 93.19 100 ARG A O 1
ATOM 823 N N . THR A 1 101 ? -7.207 -23.453 15.852 1 97.75 101 THR A N 1
ATOM 824 C CA . THR A 1 101 ? -8.109 -22.422 15.359 1 97.75 101 THR A CA 1
ATOM 825 C C . THR A 1 101 ? -9.422 -23.031 14.875 1 97.75 101 THR A C 1
ATOM 827 O O . THR A 1 101 ? -9.539 -24.266 14.781 1 97.75 101 THR A O 1
ATOM 830 N N . PHE A 1 102 ? -10.367 -22.203 14.719 1 98.5 102 PHE A N 1
ATOM 831 C CA . PHE A 1 102 ? -11.695 -22.594 14.25 1 98.5 102 PHE A CA 1
ATOM 832 C C . PHE A 1 102 ? -12.117 -21.75 13.047 1 98.5 102 PHE A C 1
ATOM 834 O O . PHE A 1 102 ? -11.852 -20.547 13.008 1 98.5 102 PHE A O 1
ATOM 841 N N . CYS A 1 103 ? -12.75 -22.453 12.125 1 98.56 103 CYS A N 1
ATOM 842 C CA . CYS A 1 103 ? -13.367 -21.781 10.992 1 98.56 103 CYS A CA 1
ATOM 843 C C . CYS A 1 103 ? -14.828 -21.438 11.289 1 98.56 103 CYS A C 1
ATOM 845 O O . CYS A 1 103 ? -15.617 -22.328 11.602 1 98.56 103 CYS A O 1
ATOM 847 N N . GLN A 1 104 ? -15.156 -20.203 11.25 1 97.94 104 GLN A N 1
ATOM 848 C CA . GLN A 1 104 ? -16.547 -19.766 11.266 1 97.94 104 GLN A CA 1
ATOM 849 C C . GLN A 1 104 ? -17.094 -19.641 9.852 1 97.94 104 GLN A C 1
ATOM 851 O O . GLN A 1 104 ? -16.828 -18.656 9.156 1 97.94 104 GLN A O 1
ATOM 856 N N . LEU A 1 105 ? -17.906 -20.609 9.422 1 97.81 105 LEU A N 1
ATOM 857 C CA . LEU A 1 105 ? -18.484 -20.625 8.078 1 97.81 105 LEU A CA 1
ATOM 858 C C . LEU A 1 105 ? -19.828 -19.922 8.062 1 97.81 105 LEU A C 1
ATOM 860 O O . LEU A 1 105 ? -20.781 -20.344 8.727 1 97.81 105 LEU A O 1
ATOM 864 N N . TRP A 1 106 ? -19.875 -18.891 7.281 1 95.31 106 TRP A N 1
ATOM 865 C CA . TRP A 1 106 ? -21.094 -18.078 7.211 1 95.31 106 TRP A CA 1
ATOM 866 C C . TRP A 1 106 ? -21.891 -18.391 5.953 1 95.31 106 TRP A C 1
ATOM 868 O O . TRP A 1 106 ? -21.438 -18.125 4.836 1 95.31 106 TRP A O 1
ATOM 878 N N . PHE A 1 107 ? -23.062 -18.953 6.121 1 93.25 107 PHE A N 1
ATOM 879 C CA . PHE A 1 107 ? -23.953 -19.297 5.016 1 93.25 107 PHE A CA 1
ATOM 880 C C . PHE A 1 107 ? -25.062 -18.266 4.887 1 93.25 107 PHE A C 1
ATOM 882 O O . PHE A 1 107 ? -25.484 -17.672 5.879 1 93.25 107 PHE A O 1
ATOM 889 N N . ASP A 1 108 ? -25.438 -18.062 3.648 1 88.38 108 ASP A N 1
ATOM 890 C CA . ASP A 1 108 ? -26.5 -17.094 3.402 1 88.38 108 ASP A CA 1
ATOM 891 C C . ASP A 1 108 ? -27.766 -17.469 4.172 1 88.38 108 ASP A C 1
ATOM 893 O O . ASP A 1 108 ? -28.172 -18.625 4.207 1 88.38 108 ASP A O 1
ATOM 897 N N . GLY A 1 109 ? -28.359 -16.5 4.758 1 78.44 109 GLY A N 1
ATOM 898 C CA . GLY A 1 109 ? -29.641 -16.688 5.422 1 78.44 109 GLY A CA 1
ATOM 899 C C . GLY A 1 109 ? -29.5 -17.172 6.855 1 78.44 109 GLY A C 1
ATOM 900 O O . GLY A 1 109 ? -30.484 -17.234 7.59 1 78.44 109 GLY A O 1
ATOM 901 N N . GLN A 1 110 ? -28.266 -17.422 7.191 1 80.88 110 GLN A N 1
ATOM 902 C CA . GLN A 1 110 ? -28.078 -17.906 8.555 1 80.88 110 GLN A CA 1
ATOM 903 C C . GLN A 1 110 ? -27.594 -16.797 9.477 1 80.88 110 GLN A C 1
ATOM 905 O O . GLN A 1 110 ? -26.797 -15.953 9.062 1 80.88 110 GLN A O 1
ATOM 910 N N . LYS A 1 111 ? -28.078 -16.828 10.641 1 79.56 111 LYS A N 1
ATOM 911 C CA . LYS A 1 111 ? -27.75 -15.797 11.617 1 79.56 111 LYS A CA 1
ATOM 912 C C . LYS A 1 111 ? -26.406 -16.109 12.305 1 79.56 111 LYS A C 1
ATOM 914 O O . LYS A 1 111 ? -25.719 -15.188 12.758 1 79.56 111 LYS A O 1
ATOM 919 N N . GLU A 1 112 ? -26.188 -17.375 12.398 1 89.06 112 GLU A N 1
ATOM 920 C CA . GLU A 1 112 ? -24.953 -17.812 13.047 1 89.06 112 GLU A CA 1
ATOM 921 C C . GLU A 1 112 ? -24.109 -18.672 12.102 1 89.06 112 GLU A C 1
ATOM 923 O O . GLU A 1 112 ? -24.641 -19.328 11.211 1 89.06 112 GLU A O 1
ATOM 928 N N . PRO A 1 113 ? -22.844 -18.594 12.359 1 93.38 113 PRO A N 1
ATOM 929 C CA . PRO A 1 113 ? -21.984 -19.422 11.523 1 93.38 113 PRO A CA 1
ATOM 930 C C . PRO A 1 113 ? -21.984 -20.891 11.961 1 93.38 113 PRO A C 1
ATOM 932 O O . PRO A 1 113 ? -22.328 -21.203 13.102 1 93.38 113 PRO A O 1
ATOM 935 N N . PHE A 1 114 ? -21.766 -21.688 11.086 1 94.69 114 PHE A N 1
ATOM 936 C CA . PHE A 1 114 ? -21.375 -23.047 11.461 1 94.69 114 PHE A CA 1
ATOM 937 C C . PHE A 1 114 ? -19.875 -23.094 11.797 1 94.69 114 PHE A C 1
ATOM 939 O O . PHE A 1 114 ? -19.047 -22.703 10.984 1 94.69 114 PHE A O 1
ATOM 946 N N . ILE A 1 115 ? -19.547 -23.594 12.93 1 96.62 115 ILE A N 1
ATOM 947 C CA . ILE A 1 115 ? -18.172 -23.531 13.414 1 96.62 115 ILE A CA 1
ATOM 948 C C . ILE A 1 115 ? -17.547 -24.922 13.375 1 96.62 115 ILE A C 1
ATOM 950 O O . ILE A 1 115 ? -18.125 -25.891 13.883 1 96.62 115 ILE A O 1
ATOM 954 N N . VAL A 1 116 ? -16.406 -25.031 12.711 1 97.25 116 VAL A N 1
ATOM 955 C CA . VAL A 1 116 ? -15.68 -26.281 12.648 1 97.25 116 VAL A CA 1
ATOM 956 C C . VAL A 1 116 ? -14.227 -26.062 13.055 1 97.25 116 VAL A C 1
ATOM 958 O O . VAL A 1 116 ? -13.68 -24.969 12.836 1 97.25 116 VAL A O 1
ATOM 961 N N . LYS A 1 117 ? -13.688 -27.047 13.656 1 97.12 117 LYS A N 1
ATOM 962 C CA . LYS A 1 117 ? -12.25 -27 13.938 1 97.12 117 LYS A CA 1
ATOM 963 C C . LYS A 1 117 ? -11.438 -27.047 12.648 1 97.12 117 LYS A C 1
ATOM 965 O O . LYS A 1 117 ? -11.781 -27.781 11.719 1 97.12 117 LYS A O 1
ATOM 970 N N . THR A 1 118 ? -10.398 -26.203 12.578 1 97.31 118 THR A N 1
ATOM 971 C CA . THR A 1 118 ? -9.492 -26.266 11.43 1 97.31 118 THR A CA 1
ATOM 972 C C . THR A 1 118 ? -8.953 -27.688 11.258 1 97.31 118 THR A C 1
ATOM 974 O O . THR A 1 118 ? -8.461 -28.297 12.211 1 97.31 118 THR A O 1
ATOM 977 N N . PHE A 1 119 ? -9.055 -28.141 10.062 1 96.44 119 PHE A N 1
ATOM 978 C CA . PHE A 1 119 ? -8.695 -29.531 9.797 1 96.44 119 PHE A CA 1
ATOM 979 C C . PHE A 1 119 ? -7.18 -29.688 9.68 1 96.44 119 PHE A C 1
ATOM 981 O O . PHE A 1 119 ? -6.609 -30.641 10.188 1 96.44 119 PHE A O 1
ATOM 988 N N . GLU A 1 120 ? -6.598 -28.734 8.93 1 93.88 120 GLU A N 1
ATOM 989 C CA . GLU A 1 120 ? -5.172 -28.875 8.641 1 93.88 120 GLU A CA 1
ATOM 990 C C . GLU A 1 120 ? -4.543 -27.531 8.281 1 93.88 120 GLU A C 1
ATOM 992 O O . GLU A 1 120 ? -5.211 -26.656 7.727 1 93.88 120 GLU A O 1
ATOM 997 N N . TYR A 1 121 ? -3.277 -27.422 8.695 1 96 121 TYR A N 1
ATOM 998 C CA . TYR A 1 121 ? -2.371 -26.406 8.156 1 96 121 TYR A CA 1
ATOM 999 C C . TYR A 1 121 ? -1.341 -27.047 7.227 1 96 121 TYR A C 1
ATOM 1001 O O . TYR A 1 121 ? -0.312 -27.547 7.688 1 96 121 TYR A O 1
ATOM 1009 N N . LYS A 1 122 ? -1.607 -27 6.039 1 96.06 122 LYS A N 1
ATOM 1010 C CA . LYS A 1 122 ? -0.682 -27.609 5.082 1 96.06 122 LYS A CA 1
ATOM 1011 C C . LYS A 1 122 ? 0.463 -26.656 4.75 1 96.06 122 LYS A C 1
ATOM 1013 O O . LYS A 1 122 ? 0.238 -25.578 4.195 1 96.06 122 LYS A O 1
ATOM 1018 N N . TYR A 1 123 ? 1.622 -27.062 5.102 1 96.56 123 TYR A N 1
ATOM 1019 C CA . TYR A 1 123 ? 2.828 -26.281 4.832 1 96.56 123 TYR A CA 1
ATOM 1020 C C . TYR A 1 123 ? 3.168 -26.297 3.348 1 96.56 123 TYR A C 1
ATOM 1022 O O . TYR A 1 123 ? 3.287 -27.359 2.744 1 96.56 123 TYR A O 1
ATOM 1030 N N . ILE A 1 124 ? 3.324 -25.109 2.668 1 97.44 124 ILE A N 1
ATOM 1031 C CA . ILE A 1 124 ? 3.605 -25.047 1.239 1 97.44 124 ILE A CA 1
ATOM 1032 C C . ILE A 1 124 ? 5.07 -24.672 1.021 1 97.44 124 ILE A C 1
ATOM 1034 O O . ILE A 1 124 ? 5.367 -23.641 0.394 1 97.44 124 ILE A O 1
ATOM 1038 N N . TRP A 1 125 ? 5.914 -25.469 1.602 1 96.19 125 TRP A N 1
ATOM 1039 C CA . TRP A 1 125 ? 7.359 -25.281 1.503 1 96.19 125 TRP A CA 1
ATOM 1040 C C . TRP A 1 125 ? 8.102 -26.516 1.996 1 96.19 125 TRP A C 1
ATOM 1042 O O . TRP A 1 125 ? 7.488 -27.531 2.311 1 96.19 125 TRP A O 1
ATOM 1052 N N . PHE A 1 126 ? 9.438 -26.531 1.803 1 94.5 126 PHE A N 1
ATOM 1053 C CA . PHE A 1 126 ? 10.281 -27.578 2.373 1 94.5 126 PHE A CA 1
ATOM 1054 C C . PHE A 1 126 ? 11.336 -26.984 3.301 1 94.5 126 PHE A C 1
ATOM 1056 O O . PHE A 1 126 ? 11.984 -25.984 2.955 1 94.5 126 PHE A O 1
ATOM 1063 N N . ASN A 1 127 ? 11.461 -27.578 4.387 1 92.56 127 ASN A N 1
ATOM 1064 C CA . ASN A 1 127 ? 12.359 -27.047 5.41 1 92.56 127 ASN A CA 1
ATOM 1065 C C . ASN A 1 127 ? 13.789 -26.922 4.887 1 92.56 127 ASN A C 1
ATOM 1067 O O . ASN A 1 127 ? 14.5 -25.969 5.25 1 92.56 127 ASN A O 1
ATOM 1071 N N . LYS A 1 128 ? 14.18 -27.766 3.994 1 93.62 128 LYS A N 1
ATOM 1072 C CA . LYS A 1 128 ? 15.555 -27.812 3.506 1 93.62 128 LYS A CA 1
ATOM 1073 C C . LYS A 1 128 ? 15.844 -26.625 2.576 1 93.62 128 LYS A C 1
ATOM 1075 O O . LYS A 1 128 ? 17 -26.328 2.289 1 93.62 128 LYS A O 1
ATOM 1080 N N . TRP A 1 129 ? 14.852 -26 2.168 1 93.88 129 TRP A N 1
ATOM 1081 C CA . TRP A 1 129 ? 15.039 -24.938 1.191 1 93.88 129 TRP A CA 1
ATOM 1082 C C . TRP A 1 129 ? 15.352 -23.609 1.884 1 93.88 129 TRP A C 1
ATOM 1084 O O . TRP A 1 129 ? 15.594 -22.594 1.223 1 93.88 129 TRP A O 1
ATOM 1094 N N . GLY A 1 130 ? 15.305 -23.547 3.191 1 93.31 130 GLY A N 1
ATOM 1095 C CA . GLY A 1 130 ? 15.695 -22.359 3.939 1 93.31 130 GLY A CA 1
ATOM 1096 C C . GLY A 1 130 ? 14.523 -21.672 4.609 1 93.31 130 GLY A C 1
ATOM 1097 O O . GLY A 1 130 ? 13.367 -22 4.34 1 93.31 130 GLY A O 1
ATOM 1098 N N . ASN A 1 131 ? 14.82 -20.703 5.559 1 93.88 131 ASN A N 1
ATOM 1099 C CA . ASN A 1 131 ? 13.875 -19.859 6.293 1 93.88 131 ASN A CA 1
ATOM 1100 C C . ASN A 1 131 ? 13 -20.703 7.219 1 93.88 131 ASN A C 1
ATOM 1102 O O . ASN A 1 131 ? 11.891 -20.281 7.574 1 93.88 131 ASN A O 1
ATOM 1106 N N . TYR A 1 132 ? 13.539 -21.906 7.473 1 93.81 132 TYR A N 1
ATOM 1107 C CA . TYR A 1 132 ? 12.781 -22.734 8.406 1 93.81 132 TYR A CA 1
ATOM 1108 C C . TYR A 1 132 ? 13.023 -22.297 9.844 1 93.81 132 TYR A C 1
ATOM 1110 O O . TYR A 1 132 ? 13.664 -23 10.617 1 93.81 132 TYR A O 1
ATOM 1118 N N . LYS A 1 133 ? 12.508 -21.141 10.188 1 93.25 133 LYS A N 1
ATOM 1119 C CA . LYS A 1 133 ? 12.719 -20.484 11.477 1 93.25 133 LYS A CA 1
ATOM 1120 C C . LYS A 1 133 ? 11.445 -19.781 11.945 1 93.25 133 LYS A C 1
ATOM 1122 O O . LYS A 1 133 ? 10.664 -19.281 11.133 1 93.25 133 LYS A O 1
ATOM 1127 N N . GLN A 1 134 ? 11.266 -19.766 13.305 1 92.62 134 GLN A N 1
ATOM 1128 C CA . GLN A 1 134 ? 10.141 -19.016 13.883 1 92.62 134 GLN A CA 1
ATOM 1129 C C . GLN A 1 134 ? 10.242 -17.531 13.57 1 92.62 134 GLN A C 1
ATOM 1131 O O . GLN A 1 134 ? 11.344 -16.984 13.461 1 92.62 134 GLN A O 1
ATOM 1136 N N . GLY A 1 135 ? 9.133 -16.891 13.359 1 91.88 135 GLY A N 1
ATOM 1137 C CA . GLY A 1 135 ? 9.109 -15.453 13.164 1 91.88 135 GLY A CA 1
ATOM 1138 C C . GLY A 1 135 ? 9.117 -15.047 11.703 1 91.88 135 GLY A C 1
ATOM 1139 O O . GLY A 1 135 ? 8.812 -13.898 11.375 1 91.88 135 GLY A O 1
ATOM 1140 N N . ILE A 1 136 ? 9.484 -15.992 10.883 1 94.69 136 ILE A N 1
ATOM 1141 C CA . ILE A 1 136 ? 9.453 -15.734 9.445 1 94.69 136 ILE A CA 1
ATOM 1142 C C . ILE A 1 136 ? 8.133 -16.234 8.859 1 94.69 136 ILE A C 1
ATOM 1144 O O . ILE A 1 136 ? 7.711 -17.359 9.156 1 94.69 136 ILE A O 1
ATOM 1148 N N . TYR A 1 137 ? 7.492 -15.445 8.148 1 96.31 137 TYR A N 1
ATOM 1149 C CA . TYR A 1 137 ? 6.223 -15.859 7.559 1 96.31 137 TYR A CA 1
ATOM 1150 C C . TYR A 1 137 ? 6.426 -16.984 6.555 1 96.31 137 TYR A C 1
ATOM 1152 O O . TYR A 1 137 ? 7.277 -16.891 5.672 1 96.31 137 TYR A O 1
ATOM 1160 N N . GLN A 1 138 ? 5.645 -18 6.75 1 96.56 138 GLN A N 1
ATOM 1161 C CA . GLN A 1 138 ? 5.652 -19.203 5.938 1 96.56 138 GLN A CA 1
ATOM 1162 C C . GLN A 1 138 ? 4.324 -19.406 5.215 1 96.56 138 GLN A C 1
ATOM 1164 O O . GLN A 1 138 ? 3.262 -19.125 5.777 1 96.56 138 GLN A O 1
ATOM 1169 N N . PRO A 1 139 ? 4.41 -19.844 3.941 1 98.12 139 PRO A N 1
ATOM 1170 C CA . PRO A 1 139 ? 3.158 -20.078 3.213 1 98.12 139 PRO A CA 1
ATOM 1171 C C . PRO A 1 139 ? 2.424 -21.328 3.676 1 98.12 139 PRO A C 1
ATOM 1173 O O . PRO A 1 139 ? 3.045 -22.375 3.867 1 98.12 139 PRO A O 1
ATOM 1176 N N . TYR A 1 140 ? 1.121 -21.219 3.832 1 98.19 140 TYR A N 1
ATOM 1177 C CA . TYR A 1 140 ? 0.284 -22.328 4.293 1 98.19 140 TYR A CA 1
ATOM 1178 C C . TYR A 1 140 ? -1.043 -22.359 3.543 1 98.19 140 TYR A C 1
ATOM 1180 O O . TYR A 1 140 ? -1.524 -21.312 3.084 1 98.19 140 TYR A O 1
ATOM 1188 N N . LEU A 1 141 ? -1.574 -23.5 3.361 1 98.5 141 LEU A N 1
ATOM 1189 C CA . LEU A 1 141 ? -2.959 -23.734 2.965 1 98.5 141 LEU A CA 1
ATOM 1190 C C . LEU A 1 141 ? -3.758 -24.344 4.113 1 98.5 141 LEU A C 1
ATOM 1192 O O . LEU A 1 141 ? -3.447 -25.438 4.578 1 98.5 141 LEU A O 1
ATOM 1196 N N . ILE A 1 142 ? -4.766 -23.578 4.57 1 98.31 142 ILE A N 1
ATOM 1197 C CA . ILE A 1 142 ? -5.574 -24 5.711 1 98.31 142 ILE A CA 1
ATOM 1198 C C . ILE A 1 142 ? -6.879 -24.625 5.215 1 98.31 142 ILE A C 1
ATOM 1200 O O . ILE A 1 142 ? -7.543 -24.078 4.332 1 98.31 142 ILE A O 1
ATOM 1204 N N . ALA A 1 143 ? -7.297 -25.719 5.801 1 98.38 143 ALA A N 1
ATOM 1205 C CA . ALA A 1 143 ? -8.492 -26.422 5.336 1 98.38 143 ALA A CA 1
ATOM 1206 C C . ALA A 1 143 ? -9.594 -26.375 6.387 1 98.38 143 ALA A C 1
ATOM 1208 O O . ALA A 1 143 ? -9.352 -26.672 7.562 1 98.38 143 ALA A O 1
ATOM 1209 N N . CYS A 1 144 ? -10.727 -25.969 6.02 1 98.31 144 CYS A N 1
ATOM 1210 C CA . CYS A 1 144 ? -11.961 -25.984 6.797 1 98.31 144 CYS A CA 1
ATOM 1211 C C . CYS A 1 144 ? -12.992 -26.906 6.164 1 98.31 144 CYS A C 1
ATOM 1213 O O . CYS A 1 144 ? -13.688 -26.531 5.223 1 98.31 144 CYS A O 1
ATOM 1215 N N . GLN A 1 145 ? -13.188 -28.031 6.73 1 97.56 145 GLN A N 1
ATOM 1216 C CA . GLN A 1 145 ? -14.086 -29.016 6.156 1 97.56 145 GLN A CA 1
ATOM 1217 C C . GLN A 1 145 ? -15.547 -28.578 6.285 1 97.56 145 GLN A C 1
ATOM 1219 O O . GLN A 1 145 ? -15.953 -28.062 7.324 1 97.56 145 GLN A O 1
ATOM 1224 N N . ILE A 1 146 ? -16.281 -28.797 5.262 1 97.06 146 ILE A N 1
ATOM 1225 C CA . ILE A 1 146 ? -17.703 -28.5 5.305 1 97.06 146 ILE A CA 1
ATOM 1226 C C . ILE A 1 146 ? -18.438 -29.656 5.988 1 97.06 146 ILE A C 1
ATOM 1228 O O . ILE A 1 146 ? -18.328 -30.812 5.57 1 97.06 146 ILE A O 1
ATOM 1232 N N . PRO A 1 147 ? -19.203 -29.328 6.988 1 91.5 147 PRO A N 1
ATOM 1233 C CA . PRO A 1 147 ? -19.953 -30.391 7.645 1 91.5 147 PRO A CA 1
ATOM 1234 C C . PRO A 1 147 ? -20.984 -31.047 6.723 1 91.5 147 PRO A C 1
ATOM 1236 O O . PRO A 1 147 ? -21.531 -30.391 5.84 1 91.5 147 PRO A O 1
ATOM 1239 N N . LYS A 1 148 ? -21.344 -32.25 7.055 1 91.31 148 LYS A N 1
ATOM 1240 C CA . LYS A 1 148 ? -22.188 -33.062 6.199 1 91.31 148 LYS A CA 1
ATOM 1241 C C . LYS A 1 148 ? -23.516 -32.375 5.914 1 91.31 148 LYS A C 1
ATOM 1243 O O . LYS A 1 148 ? -23.969 -32.344 4.766 1 91.31 148 LYS A O 1
ATOM 1248 N N . PRO A 1 149 ? -24.156 -31.75 6.906 1 89.81 149 PRO A N 1
ATOM 1249 C CA . PRO A 1 149 ? -25.469 -31.156 6.652 1 89.81 149 PRO A CA 1
ATOM 1250 C C . PRO A 1 149 ? -25.406 -29.969 5.703 1 89.81 149 PRO A C 1
ATOM 1252 O O . PRO A 1 149 ? -26.422 -29.547 5.148 1 89.81 149 PRO A O 1
ATOM 1255 N N . PHE A 1 150 ? -24.266 -29.469 5.523 1 90.75 150 PHE A N 1
ATOM 1256 C CA . PHE A 1 150 ? -24.156 -28.25 4.727 1 90.75 150 PHE A CA 1
ATOM 1257 C C . PHE A 1 150 ? -23.453 -28.531 3.4 1 90.75 150 PHE A C 1
ATOM 1259 O O . PHE A 1 150 ? -23.141 -27.609 2.646 1 90.75 150 PHE A O 1
ATOM 1266 N N . ARG A 1 151 ? -23.297 -29.812 3.223 1 89.44 151 ARG A N 1
ATOM 1267 C CA . ARG A 1 151 ? -22.688 -30.156 1.939 1 89.44 151 ARG A CA 1
ATOM 1268 C C . ARG A 1 151 ? -23.609 -29.766 0.781 1 89.44 151 ARG A C 1
ATOM 1270 O O . ARG A 1 151 ? -24.828 -29.969 0.849 1 89.44 151 ARG A O 1
ATOM 1277 N N . GLY A 1 152 ? -23.141 -29.031 -0.217 1 89.25 152 GLY A N 1
ATOM 1278 C CA . GLY A 1 152 ? -23.922 -28.531 -1.336 1 89.25 152 GLY A CA 1
ATOM 1279 C C . GLY A 1 152 ? -24.172 -27.031 -1.262 1 89.25 152 GLY A C 1
ATOM 1280 O O . GLY A 1 152 ? -24.594 -26.422 -2.24 1 89.25 152 GLY A O 1
ATOM 1281 N N . LEU A 1 153 ? -23.922 -26.531 -0.094 1 93.81 153 LEU A N 1
ATOM 1282 C CA . LEU A 1 153 ? -24.047 -25.094 0.074 1 93.81 153 LEU A CA 1
ATOM 1283 C C . LEU A 1 153 ? -22.672 -24.422 0.083 1 93.81 153 LEU A C 1
ATOM 1285 O O . LEU A 1 153 ? -21.719 -24.953 0.66 1 93.81 153 LEU A O 1
ATOM 1289 N N . VAL A 1 154 ? -22.578 -23.344 -0.611 1 96.06 154 VAL A N 1
ATOM 1290 C CA . VAL A 1 154 ? -21.344 -22.578 -0.621 1 96.06 154 VAL A CA 1
ATOM 1291 C C . VAL A 1 154 ? -21.406 -21.484 0.438 1 96.06 154 VAL A C 1
ATOM 1293 O O . VAL A 1 154 ? -22.281 -20.625 0.396 1 96.06 154 VAL A O 1
ATOM 1296 N N . PRO A 1 155 ? -20.547 -21.547 1.401 1 97.19 155 PRO A N 1
ATOM 1297 C CA . PRO A 1 155 ? -20.547 -20.438 2.352 1 97.19 155 PRO A CA 1
ATOM 1298 C C . PRO A 1 155 ? -20.25 -19.094 1.69 1 97.19 155 PRO A C 1
ATOM 1300 O O . PRO A 1 155 ? -19.422 -19.016 0.779 1 97.19 155 PRO A O 1
ATOM 1303 N N . ALA A 1 156 ? -20.891 -18.047 2.193 1 96.25 156 ALA A N 1
ATOM 1304 C CA . ALA A 1 156 ? -20.656 -16.688 1.689 1 96.25 156 ALA A CA 1
ATOM 1305 C C . ALA A 1 156 ? -19.266 -16.203 2.092 1 96.25 156 ALA A C 1
ATOM 1307 O O . ALA A 1 156 ? -18.578 -15.539 1.309 1 96.25 156 ALA A O 1
ATOM 1308 N N . SER A 1 157 ? -18.875 -16.531 3.262 1 97.81 157 SER A N 1
ATOM 1309 C CA . SER A 1 157 ? -17.578 -16.109 3.779 1 97.81 157 SER A CA 1
ATOM 1310 C C . SER A 1 157 ? -17.109 -17.031 4.898 1 97.81 157 SER A C 1
ATOM 1312 O O . SER A 1 157 ? -17.859 -17.906 5.352 1 97.81 157 SER A O 1
ATOM 1314 N N . VAL A 1 158 ? -15.859 -16.875 5.266 1 98.62 158 VAL A N 1
ATOM 1315 C CA . VAL A 1 158 ? -15.266 -17.672 6.34 1 98.62 158 VAL A CA 1
ATOM 1316 C C . VAL A 1 158 ? -14.359 -16.781 7.195 1 98.62 158 VAL A C 1
ATOM 1318 O O . VAL A 1 158 ? -13.656 -15.914 6.672 1 98.62 158 VAL A O 1
ATOM 1321 N N . SER A 1 159 ? -14.438 -16.953 8.469 1 98.5 159 SER A N 1
ATOM 1322 C CA . SER A 1 159 ? -13.516 -16.328 9.414 1 98.5 159 SER A CA 1
ATOM 1323 C C . SER A 1 159 ? -12.695 -17.375 10.156 1 98.5 159 SER A C 1
ATOM 1325 O O . SER A 1 159 ? -13.156 -18.5 10.367 1 98.5 159 SER A O 1
ATOM 1327 N N . LEU A 1 160 ? -11.516 -17.031 10.461 1 98.69 160 LEU A N 1
ATOM 1328 C CA . LEU A 1 160 ? -10.641 -17.859 11.273 1 98.69 160 LEU A CA 1
ATOM 1329 C C . LEU A 1 160 ? -10.43 -17.234 12.648 1 98.69 160 LEU A C 1
ATOM 1331 O O . LEU A 1 160 ? -10.109 -16.047 12.758 1 98.69 160 LEU A O 1
ATOM 1335 N N . VAL A 1 161 ? -10.656 -18.062 13.734 1 98.5 161 VAL A N 1
ATOM 1336 C CA . VAL A 1 161 ? -10.547 -17.547 15.094 1 98.5 161 VAL A CA 1
ATOM 1337 C C . VAL A 1 161 ? -9.828 -18.578 15.977 1 98.5 161 VAL A C 1
ATOM 1339 O O . VAL A 1 161 ? -9.742 -19.75 15.625 1 98.5 161 VAL A O 1
ATOM 1342 N N . GLU A 1 162 ? -9.273 -18.141 17.047 1 97.88 162 GLU A N 1
ATOM 1343 C CA . GLU A 1 162 ? -8.625 -19.047 17.984 1 97.88 162 GLU A CA 1
ATOM 1344 C C . GLU A 1 162 ? -9.648 -19.703 18.906 1 97.88 162 GLU A C 1
ATOM 1346 O O . GLU A 1 162 ? -9.539 -20.906 19.203 1 97.88 162 GLU A O 1
ATOM 1351 N N . LYS A 1 163 ? -10.625 -18.938 19.391 1 97.19 163 LYS A N 1
ATOM 1352 C CA . LYS A 1 163 ? -11.727 -19.469 20.172 1 97.19 163 LYS A CA 1
ATOM 1353 C C . LYS A 1 163 ? -13.023 -19.484 19.359 1 97.19 163 LYS A C 1
ATOM 1355 O O . LYS A 1 163 ? -13.32 -18.531 18.656 1 97.19 163 LYS A O 1
ATOM 1360 N N . GLN A 1 164 ? -13.805 -20.453 19.547 1 96.5 164 GLN A N 1
ATOM 1361 C CA . GLN A 1 164 ? -14.953 -20.766 18.688 1 96.5 164 GLN A CA 1
ATOM 1362 C C . GLN A 1 164 ? -15.883 -19.562 18.562 1 96.5 164 GLN A C 1
ATOM 1364 O O . GLN A 1 164 ? -16.359 -19.266 17.469 1 96.5 164 GLN A O 1
ATOM 1369 N N . CYS A 1 165 ? -16.094 -18.875 19.688 1 96 165 CYS A N 1
ATOM 1370 C CA . CYS A 1 165 ? -17.141 -17.859 19.688 1 96 165 CYS A CA 1
ATOM 1371 C C . CYS A 1 165 ? -16.547 -16.453 19.672 1 96 165 CYS A C 1
ATOM 1373 O O . CYS A 1 165 ? -17.25 -15.477 19.953 1 96 165 CYS A O 1
ATOM 1375 N N . ASP A 1 166 ? -15.25 -16.359 19.344 1 95.44 166 ASP A N 1
ATOM 1376 C CA . ASP A 1 166 ? -14.625 -15.047 19.203 1 95.44 166 ASP A CA 1
ATOM 1377 C C . ASP A 1 166 ? -15.281 -14.234 18.094 1 95.44 166 ASP A C 1
ATOM 1379 O O . ASP A 1 166 ? -15.703 -14.789 17.078 1 95.44 166 ASP A O 1
ATOM 1383 N N . THR A 1 167 ? -15.453 -12.953 18.359 1 93.81 167 THR A N 1
ATOM 1384 C CA . THR A 1 167 ? -15.703 -12.086 17.203 1 93.81 167 THR A CA 1
ATOM 1385 C C . THR A 1 167 ? -14.453 -11.969 16.344 1 93.81 167 THR A C 1
ATOM 1387 O O . THR A 1 167 ? -13.406 -11.523 16.812 1 93.81 167 THR A O 1
ATOM 1390 N N . ALA A 1 168 ? -14.602 -12.375 15.117 1 97.12 168 ALA A N 1
ATOM 1391 C CA . ALA A 1 168 ? -13.438 -12.492 14.242 1 97.12 168 ALA A CA 1
ATOM 1392 C C . ALA A 1 168 ? -12.922 -11.117 13.828 1 97.12 168 ALA A C 1
ATOM 1394 O O . ALA A 1 168 ? -13.703 -10.172 13.688 1 97.12 168 ALA A O 1
ATOM 1395 N N . THR A 1 169 ? -11.609 -11.031 13.562 1 97.5 169 THR A N 1
ATOM 1396 C CA . THR A 1 169 ? -10.969 -9.844 13.008 1 97.5 169 THR A CA 1
ATOM 1397 C C . THR A 1 169 ? -10.656 -10.039 11.523 1 97.5 169 THR A C 1
ATOM 1399 O O . THR A 1 169 ? -9.922 -9.242 10.93 1 97.5 169 THR A O 1
ATOM 1402 N N . ASN A 1 170 ? -11.086 -11.109 10.969 1 98.62 170 ASN A N 1
ATOM 1403 C CA . ASN A 1 170 ? -10.977 -11.438 9.547 1 98.62 170 ASN A CA 1
ATOM 1404 C C . ASN A 1 170 ? -12.258 -12.07 9.023 1 98.62 170 ASN A C 1
ATOM 1406 O O . ASN A 1 170 ? -13.023 -12.656 9.781 1 98.62 170 ASN A O 1
ATOM 1410 N N . ASN A 1 171 ? -12.492 -11.883 7.848 1 98.44 171 ASN A N 1
ATOM 1411 C CA . ASN A 1 171 ? -13.641 -12.43 7.133 1 98.44 171 ASN A CA 1
ATOM 1412 C C . ASN A 1 171 ? -13.398 -12.461 5.629 1 98.44 171 ASN A C 1
ATOM 1414 O O . ASN A 1 171 ? -13.5 -11.43 4.957 1 98.44 171 ASN A O 1
ATOM 1418 N N . LEU A 1 172 ? -13.156 -13.656 5.113 1 98.75 172 LEU A N 1
ATOM 1419 C CA . LEU A 1 172 ? -12.812 -13.805 3.701 1 98.75 172 LEU A CA 1
ATOM 1420 C C . LEU A 1 172 ? -14.023 -14.273 2.895 1 98.75 172 LEU A C 1
ATOM 1422 O O . LEU A 1 172 ? -14.703 -15.227 3.283 1 98.75 172 LEU A O 1
ATOM 1426 N N . ARG A 1 173 ? -14.281 -13.547 1.826 1 98.12 173 ARG A N 1
ATOM 1427 C CA . ARG A 1 173 ? -15.258 -14.062 0.873 1 98.12 173 ARG A CA 1
ATOM 1428 C C . ARG A 1 173 ? -14.828 -15.422 0.332 1 98.12 173 ARG A C 1
ATOM 1430 O O . ARG A 1 173 ? -13.664 -15.609 -0.026 1 98.12 173 ARG A O 1
ATOM 1437 N N . VAL A 1 174 ? -15.719 -16.359 0.314 1 98.44 174 VAL A N 1
ATOM 1438 C CA . VAL A 1 174 ? -15.398 -17.656 -0.246 1 98.44 174 VAL A CA 1
ATOM 1439 C C . VAL A 1 174 ? -15.633 -17.641 -1.756 1 98.44 174 VAL A C 1
ATOM 1441 O O . VAL A 1 174 ? -16.766 -17.5 -2.217 1 98.44 174 VAL A O 1
ATOM 1444 N N . LEU A 1 175 ? -14.57 -17.828 -2.529 1 97.75 175 LEU A N 1
ATOM 1445 C CA . LEU A 1 175 ? -14.648 -17.812 -3.986 1 97.75 175 LEU A CA 1
ATOM 1446 C C . LEU A 1 175 ? -14.992 -19.203 -4.527 1 97.75 175 LEU A C 1
ATOM 1448 O O . LEU A 1 175 ? -14.422 -20.203 -4.082 1 97.75 175 LEU A O 1
ATOM 1452 N N . TYR A 1 176 ? -15.914 -19.25 -5.359 1 97.31 176 TYR A N 1
ATOM 1453 C CA . TYR A 1 176 ? -16.328 -20.453 -6.082 1 97.31 176 TYR A CA 1
ATOM 1454 C C . TYR A 1 176 ? -16.594 -20.141 -7.547 1 97.31 176 TYR A C 1
ATOM 1456 O O . TYR A 1 176 ? -17.734 -19.891 -7.938 1 97.31 176 TYR A O 1
ATOM 1464 N N . ASN A 1 177 ? -15.547 -20.281 -8.352 1 96.5 177 ASN A N 1
ATOM 1465 C CA . ASN A 1 177 ? -15.602 -19.812 -9.734 1 96.5 177 ASN A CA 1
ATOM 1466 C C . ASN A 1 177 ? -15.906 -20.953 -10.695 1 96.5 177 ASN A C 1
ATOM 1468 O O . ASN A 1 177 ? -15.359 -21 -11.797 1 96.5 177 ASN A O 1
ATOM 1472 N N . ARG A 1 178 ? -16.672 -21.844 -10.336 1 96.62 178 ARG A N 1
ATOM 1473 C CA . ARG A 1 178 ? -17.094 -22.922 -11.234 1 96.62 178 ARG A CA 1
ATOM 1474 C C . ARG A 1 178 ? -18.094 -22.406 -12.258 1 96.62 178 ARG A C 1
ATOM 1476 O O . ARG A 1 178 ? -19.125 -21.844 -11.898 1 96.62 178 ARG A O 1
ATOM 1483 N N . PRO A 1 179 ? -17.766 -22.672 -13.531 1 96.75 179 PRO A N 1
ATOM 1484 C CA . PRO A 1 179 ? -18.719 -22.234 -14.547 1 96.75 179 PRO A CA 1
ATOM 1485 C C . PRO A 1 179 ? -20.078 -22.906 -14.398 1 96.75 179 PRO A C 1
ATOM 1487 O O . PRO A 1 179 ? -20.156 -24.078 -14.016 1 96.75 179 PRO A O 1
ATOM 1490 N N . LEU A 1 180 ? -21.141 -22.281 -14.859 1 94 180 LEU A N 1
ATOM 1491 C CA . LEU A 1 180 ? -22.5 -22.797 -14.75 1 94 180 LEU A CA 1
ATOM 1492 C C . LEU A 1 180 ? -22.688 -24.047 -15.617 1 94 180 LEU A C 1
ATOM 1494 O O . LEU A 1 180 ? -23.406 -24.969 -15.234 1 94 180 LEU A O 1
ATOM 1498 N N . ASP A 1 181 ? -22.031 -24.047 -16.766 1 95.44 181 ASP A N 1
ATOM 1499 C CA . ASP A 1 181 ? -22.188 -25.172 -17.688 1 95.44 181 ASP A CA 1
ATOM 1500 C C . ASP A 1 181 ? -21.141 -26.25 -17.406 1 95.44 181 ASP A C 1
ATOM 1502 O O . ASP A 1 181 ? -21.109 -27.266 -18.094 1 95.44 181 ASP A O 1
ATOM 1506 N N . ASP A 1 182 ? -20.281 -26 -16.469 1 93.5 182 ASP A N 1
ATOM 1507 C CA . ASP A 1 182 ? -19.25 -26.938 -16.031 1 93.5 182 ASP A CA 1
ATOM 1508 C C . ASP A 1 182 ? -18.266 -27.219 -17.172 1 93.5 182 ASP A C 1
ATOM 1510 O O . ASP A 1 182 ? -17.625 -28.266 -17.188 1 93.5 182 ASP A O 1
ATOM 1514 N N . GLU A 1 183 ? -18.219 -26.328 -18.156 1 96.88 183 GLU A N 1
ATOM 1515 C CA . GLU A 1 183 ? -17.281 -26.484 -19.266 1 96.88 183 GLU A CA 1
ATOM 1516 C C . GLU A 1 183 ? -15.945 -25.797 -18.969 1 96.88 183 GLU A C 1
ATOM 1518 O O . GLU A 1 183 ? -15.93 -24.625 -18.562 1 96.88 183 GLU A O 1
ATOM 1523 N N . LYS A 1 184 ? -14.938 -26.562 -19.172 1 97.31 184 LYS A N 1
ATOM 1524 C CA . LYS A 1 184 ? -13.602 -26 -18.953 1 97.31 184 LYS A CA 1
ATOM 1525 C C . LYS A 1 184 ? -12.992 -25.547 -20.281 1 97.31 184 LYS A C 1
ATOM 1527 O O . LYS A 1 184 ? -13.242 -26.141 -21.328 1 97.31 184 LYS A O 1
ATOM 1532 N N . LYS A 1 185 ? -12.219 -24.516 -20.141 1 97.88 185 LYS A N 1
ATOM 1533 C CA . LYS A 1 185 ? -11.344 -24.125 -21.25 1 97.88 185 LYS A CA 1
ATOM 1534 C C . LYS A 1 185 ? -10.031 -24.906 -21.203 1 97.88 185 LYS A C 1
ATOM 1536 O O . LYS A 1 185 ? -9.867 -25.812 -20.375 1 97.88 185 LYS A O 1
ATOM 1541 N N . GLY A 1 186 ? -9.156 -24.578 -22.141 1 98.19 186 GLY A N 1
ATOM 1542 C CA . GLY A 1 186 ? -7.977 -25.422 -22.297 1 98.19 186 GLY A CA 1
ATOM 1543 C C . GLY A 1 186 ? -6.863 -25.078 -21.328 1 98.19 186 GLY A C 1
ATOM 1544 O O . GLY A 1 186 ? -6.562 -25.859 -20.422 1 98.19 186 GLY A O 1
ATOM 1545 N N . PHE A 1 187 ? -6.324 -23.812 -21.516 1 98.81 187 PHE A N 1
ATOM 1546 C CA . PHE A 1 187 ? -5.055 -23.547 -20.859 1 98.81 187 PHE A CA 1
ATOM 1547 C C . PHE A 1 187 ? -5.059 -22.172 -20.203 1 98.81 187 PHE A C 1
ATOM 1549 O O . PHE A 1 187 ? -5.371 -21.172 -20.859 1 98.81 187 PHE A O 1
ATOM 1556 N N . ALA A 1 188 ? -4.715 -22.078 -18.906 1 98.81 188 ALA A N 1
ATOM 1557 C CA . ALA A 1 188 ? -4.398 -20.844 -18.203 1 98.81 188 ALA A CA 1
ATOM 1558 C C . ALA A 1 188 ? -2.908 -20.75 -17.891 1 98.81 188 ALA A C 1
ATOM 1560 O O . ALA A 1 188 ? -2.258 -21.766 -17.641 1 98.81 188 ALA A O 1
ATOM 1561 N N . VAL A 1 189 ? -2.395 -19.562 -17.969 1 98.94 189 VAL A N 1
ATOM 1562 C CA . VAL A 1 189 ? -1.016 -19.312 -17.562 1 98.94 189 VAL A CA 1
ATOM 1563 C C . VAL A 1 189 ? -0.993 -18.391 -16.344 1 98.94 189 VAL A C 1
ATOM 1565 O O . VAL A 1 189 ? -1.679 -17.375 -16.312 1 98.94 189 VAL A O 1
ATOM 1568 N N . CYS A 1 190 ? -0.266 -18.797 -15.289 1 98.81 190 CYS A N 1
ATOM 1569 C CA . CYS A 1 190 ? -0.11 -17.984 -14.078 1 98.81 190 CYS A CA 1
ATOM 1570 C C . CYS A 1 190 ? 1.313 -17.453 -13.953 1 98.81 190 CYS A C 1
ATOM 1572 O O . CYS A 1 190 ? 2.275 -18.219 -14.086 1 98.81 190 CYS A O 1
ATOM 1574 N N . VAL A 1 191 ? 1.386 -16.172 -13.766 1 98.69 191 VAL A N 1
ATOM 1575 C CA . VAL A 1 191 ? 2.684 -15.516 -13.633 1 98.69 191 VAL A CA 1
ATOM 1576 C C . VAL A 1 191 ? 2.83 -14.938 -12.227 1 98.69 191 VAL A C 1
ATOM 1578 O O . VAL A 1 191 ? 1.893 -14.336 -11.695 1 98.69 191 VAL A O 1
ATOM 1581 N N . LYS A 1 192 ? 3.963 -15.156 -11.625 1 97.56 192 LYS A N 1
ATOM 1582 C CA . LYS A 1 192 ? 4.27 -14.664 -10.281 1 97.56 192 LYS A CA 1
ATOM 1583 C C . LYS A 1 192 ? 4.137 -13.148 -10.211 1 97.56 192 LYS A C 1
ATOM 1585 O O . LYS A 1 192 ? 3.795 -12.5 -11.203 1 97.56 192 LYS A O 1
ATOM 1590 N N . GLY A 1 193 ? 4.406 -12.602 -8.969 1 97.19 193 GLY A N 1
ATOM 1591 C CA . GLY A 1 193 ? 4.371 -11.156 -8.812 1 97.19 193 GLY A CA 1
ATOM 1592 C C . GLY A 1 193 ? 5.441 -10.445 -9.625 1 97.19 193 GLY A C 1
ATOM 1593 O O . GLY A 1 193 ? 6.633 -10.578 -9.344 1 97.19 193 GLY A O 1
ATOM 1594 N N . LEU A 1 194 ? 5.023 -9.633 -10.617 1 97.69 194 LEU A N 1
ATOM 1595 C CA . LEU A 1 194 ? 5.949 -8.898 -11.477 1 97.69 194 LEU A CA 1
ATOM 1596 C C . LEU A 1 194 ? 6.664 -7.805 -10.688 1 97.69 194 LEU A C 1
ATOM 1598 O O . LEU A 1 194 ? 6.02 -6.969 -10.047 1 97.69 194 LEU A O 1
ATOM 1602 N N . ASP A 1 195 ? 7.961 -7.852 -10.656 1 96.25 195 ASP A N 1
ATOM 1603 C CA . ASP A 1 195 ? 8.828 -6.871 -10.008 1 96.25 195 ASP A CA 1
ATOM 1604 C C . ASP A 1 195 ? 9.828 -6.281 -11.008 1 96.25 195 ASP A C 1
ATOM 1606 O O . ASP A 1 195 ? 11.016 -6.617 -10.977 1 96.25 195 ASP A O 1
ATOM 1610 N N . PHE A 1 196 ? 9.328 -5.391 -11.898 1 95.81 196 PHE A N 1
ATOM 1611 C CA . PHE A 1 196 ? 10.133 -4.824 -12.969 1 95.81 196 PHE A CA 1
ATOM 1612 C C . PHE A 1 196 ? 10.023 -3.305 -12.984 1 95.81 196 PHE A C 1
ATOM 1614 O O . PHE A 1 196 ? 9.789 -2.703 -14.039 1 95.81 196 PHE A O 1
ATOM 1621 N N . LEU A 1 197 ? 10.164 -2.795 -11.773 1 93.25 197 LEU A N 1
ATOM 1622 C CA . LEU A 1 197 ? 10.008 -1.352 -11.633 1 93.25 197 LEU A CA 1
ATOM 1623 C C . LEU A 1 197 ? 11.016 -0.607 -12.5 1 93.25 197 LEU A C 1
ATOM 1625 O O . LEU A 1 197 ? 10.695 0.432 -13.078 1 93.25 197 LEU A O 1
ATOM 1629 N N . TYR A 1 198 ? 12.203 -1.119 -12.641 1 92.44 198 TYR A N 1
ATOM 1630 C CA . TYR A 1 198 ? 13.281 -0.366 -13.266 1 92.44 198 TYR A CA 1
ATOM 1631 C C . TYR A 1 198 ? 13.633 -0.946 -14.633 1 92.44 198 TYR A C 1
ATOM 1633 O O . TYR A 1 198 ? 14.531 -0.445 -15.312 1 92.44 198 TYR A O 1
ATOM 1641 N N . ASP A 1 199 ? 12.984 -2.047 -15.016 1 92 199 ASP A N 1
ATOM 1642 C CA . ASP A 1 199 ? 13.211 -2.705 -16.297 1 92 199 ASP A CA 1
ATOM 1643 C C . ASP A 1 199 ? 11.961 -2.639 -17.172 1 92 199 ASP A C 1
ATOM 1645 O O . ASP A 1 199 ? 10.961 -3.301 -16.891 1 92 199 ASP A O 1
ATOM 1649 N N . ASP A 1 200 ? 12.07 -1.899 -18.25 1 94.81 200 ASP A N 1
ATOM 1650 C CA . ASP A 1 200 ? 10.945 -1.818 -19.188 1 94.81 200 ASP A CA 1
ATOM 1651 C C . ASP A 1 200 ? 10.914 -3.02 -20.125 1 94.81 200 ASP A C 1
ATOM 1653 O O . ASP A 1 200 ? 11.492 -2.975 -21.219 1 94.81 200 ASP A O 1
ATOM 1657 N N . LEU A 1 201 ? 10.18 -3.979 -19.766 1 96.31 201 LEU A N 1
ATOM 1658 C CA . LEU A 1 201 ? 10.07 -5.203 -20.547 1 96.31 201 LEU A CA 1
ATOM 1659 C C . LEU A 1 201 ? 8.781 -5.219 -21.359 1 96.31 201 LEU A C 1
ATOM 1661 O O . LEU A 1 201 ? 8.297 -6.285 -21.75 1 96.31 201 LEU A O 1
ATOM 1665 N N . SER A 1 202 ? 8.227 -4.047 -21.578 1 97.62 202 SER A N 1
ATOM 1666 C CA . SER A 1 202 ? 6.887 -3.939 -22.141 1 97.62 202 SER A CA 1
ATOM 1667 C C . SER A 1 202 ? 6.824 -4.555 -23.531 1 97.62 202 SER A C 1
ATOM 1669 O O . SER A 1 202 ? 5.898 -5.309 -23.844 1 97.62 202 SER A O 1
ATOM 1671 N N . VAL A 1 203 ? 7.812 -4.316 -24.422 1 97.38 203 VAL A N 1
ATOM 1672 C CA . VAL A 1 203 ? 7.812 -4.809 -25.781 1 97.38 203 VAL A CA 1
ATOM 1673 C C . VAL A 1 203 ? 7.969 -6.328 -25.797 1 97.38 203 VAL A C 1
ATOM 1675 O O . VAL A 1 203 ? 7.262 -7.027 -26.531 1 97.38 203 VAL A O 1
ATOM 1678 N N . ARG A 1 204 ? 8.883 -6.863 -25.016 1 97.12 204 ARG A N 1
ATOM 1679 C CA . ARG A 1 204 ? 9.062 -8.305 -24.875 1 97.12 204 ARG A CA 1
ATOM 1680 C C . ARG A 1 204 ? 7.797 -8.969 -24.359 1 97.12 204 ARG A C 1
ATOM 1682 O O . ARG A 1 204 ? 7.469 -10.086 -24.75 1 97.12 204 ARG A O 1
ATOM 1689 N N . LEU A 1 205 ? 7.211 -8.266 -23.422 1 98.56 205 LEU A N 1
ATOM 1690 C CA . LEU A 1 205 ? 5.98 -8.789 -22.844 1 98.56 205 LEU A CA 1
ATOM 1691 C C . LEU A 1 205 ? 4.898 -8.938 -23.906 1 98.56 205 LEU A C 1
ATOM 1693 O O . LEU A 1 205 ? 4.152 -9.922 -23.906 1 98.56 205 LEU A O 1
ATOM 1697 N N . VAL A 1 206 ? 4.781 -7.996 -24.797 1 98.81 206 VAL A N 1
ATOM 1698 C CA . VAL A 1 206 ? 3.809 -8.07 -25.891 1 98.81 206 VAL A CA 1
ATOM 1699 C C . VAL A 1 206 ? 4.09 -9.297 -26.75 1 98.81 206 VAL A C 1
ATOM 1701 O O . VAL A 1 206 ? 3.182 -10.07 -27.062 1 98.81 206 VAL A O 1
ATOM 1704 N N . GLU A 1 207 ? 5.336 -9.484 -27.203 1 98.69 207 GLU A N 1
ATOM 1705 C CA . GLU A 1 207 ? 5.711 -10.664 -27.984 1 98.69 207 GLU A CA 1
ATOM 1706 C C . GLU A 1 207 ? 5.316 -11.953 -27.266 1 98.69 207 GLU A C 1
ATOM 1708 O O . GLU A 1 207 ? 4.762 -12.867 -27.875 1 98.69 207 GLU A O 1
ATOM 1713 N N . TRP A 1 208 ? 5.578 -11.969 -26 1 98.81 208 TRP A N 1
ATOM 1714 C CA . TRP A 1 208 ? 5.352 -13.172 -25.203 1 98.81 208 TRP A CA 1
ATOM 1715 C C . TRP A 1 208 ? 3.859 -13.469 -25.078 1 98.81 208 TRP A C 1
ATOM 1717 O O . TRP A 1 208 ? 3.432 -14.609 -25.281 1 98.81 208 TRP A O 1
ATOM 1727 N N . ILE A 1 209 ? 3.035 -12.453 -24.75 1 98.94 209 ILE A N 1
ATOM 1728 C CA . ILE A 1 209 ? 1.598 -12.648 -24.594 1 98.94 209 ILE A CA 1
ATOM 1729 C C . ILE A 1 209 ? 0.986 -13.094 -25.922 1 98.94 209 ILE A C 1
ATOM 1731 O O . ILE A 1 209 ? 0.15 -14 -25.953 1 98.94 209 ILE A O 1
ATOM 1735 N N . GLU A 1 210 ? 1.426 -12.461 -27.016 1 98.88 210 GLU A N 1
ATOM 1736 C CA . GLU A 1 210 ? 0.918 -12.836 -28.328 1 98.88 210 GLU A CA 1
ATOM 1737 C C . GLU A 1 210 ? 1.303 -14.273 -28.688 1 98.88 210 GLU A C 1
ATOM 1739 O O . GLU A 1 210 ? 0.501 -15.008 -29.25 1 98.88 210 GLU A O 1
ATOM 1744 N N . LEU A 1 211 ? 2.518 -14.617 -28.391 1 98.88 211 LEU A N 1
ATOM 1745 C CA . LEU A 1 211 ? 2.961 -15.984 -28.641 1 98.88 211 LEU A CA 1
ATOM 1746 C C . LEU A 1 211 ? 2.125 -16.984 -27.859 1 98.88 211 LEU A C 1
ATOM 1748 O O . LEU A 1 211 ? 1.725 -18.016 -28.391 1 98.88 211 LEU A O 1
ATOM 1752 N N . LEU A 1 212 ? 1.873 -16.719 -26.594 1 98.88 212 LEU A N 1
ATOM 1753 C CA . LEU A 1 212 ? 1.043 -17.609 -25.781 1 98.88 212 LEU A CA 1
ATOM 1754 C C . LEU A 1 212 ? -0.344 -17.766 -26.391 1 98.88 212 LEU A C 1
ATOM 1756 O O . LEU A 1 212 ? -0.907 -18.859 -26.391 1 98.88 212 LEU A O 1
ATOM 1760 N N . GLY A 1 213 ? -0.812 -16.656 -26.891 1 98.75 213 GLY A N 1
ATOM 1761 C CA . GLY A 1 213 ? -2.096 -16.734 -27.562 1 98.75 213 GLY A CA 1
ATOM 1762 C C . GLY A 1 213 ? -2.084 -17.656 -28.766 1 98.75 213 GLY A C 1
ATOM 1763 O O . GLY A 1 213 ? -3.02 -18.438 -28.953 1 98.75 213 GLY A O 1
ATOM 1764 N N . ILE A 1 214 ? -1.081 -17.547 -29.547 1 98.69 214 ILE A N 1
ATOM 1765 C CA . ILE A 1 214 ? -0.941 -18.406 -30.719 1 98.69 214 ILE A CA 1
ATOM 1766 C C . ILE A 1 214 ? -0.833 -19.859 -30.297 1 98.69 214 ILE A C 1
ATOM 1768 O O . ILE A 1 214 ? -1.404 -20.75 -30.922 1 98.69 214 ILE A O 1
ATOM 1772 N N . LEU A 1 215 ? -0.162 -20.094 -29.203 1 98.75 215 LEU A N 1
ATOM 1773 C CA . LEU A 1 215 ? 0.087 -21.438 -28.703 1 98.75 215 LEU A CA 1
ATOM 1774 C C . LEU A 1 215 ? -1.162 -22.016 -28.047 1 98.75 215 LEU A C 1
ATOM 1776 O O . LEU A 1 215 ? -1.212 -23.203 -27.734 1 98.75 215 LEU A O 1
ATOM 1780 N N . GLY A 1 216 ? -2.145 -21.188 -27.766 1 98.31 216 GLY A N 1
ATOM 1781 C CA . GLY A 1 216 ? -3.43 -21.719 -27.328 1 98.31 216 GLY A CA 1
ATOM 1782 C C . GLY A 1 216 ? -3.746 -21.406 -25.875 1 98.31 216 GLY A C 1
ATOM 1783 O O . GLY A 1 216 ? -4.711 -21.922 -25.328 1 98.31 216 GLY A O 1
ATOM 1784 N N . ALA A 1 217 ? -2.965 -20.562 -25.234 1 98.69 217 ALA A N 1
ATOM 1785 C CA . ALA A 1 217 ? -3.336 -20.094 -23.906 1 98.69 217 ALA A CA 1
ATOM 1786 C C . ALA A 1 217 ? -4.621 -19.281 -23.938 1 98.69 217 ALA A C 1
ATOM 1788 O O . ALA A 1 217 ? -4.719 -18.297 -24.688 1 98.69 217 ALA A O 1
ATOM 1789 N N . ASP A 1 218 ? -5.586 -19.656 -23.094 1 98.62 218 ASP A N 1
ATOM 1790 C CA . ASP A 1 218 ? -6.871 -18.969 -23.078 1 98.62 218 ASP A CA 1
ATOM 1791 C C . ASP A 1 218 ? -6.766 -17.641 -22.344 1 98.62 218 ASP A C 1
ATOM 1793 O O . ASP A 1 218 ? -7.367 -16.641 -22.75 1 98.62 218 ASP A O 1
ATOM 1797 N N . LYS A 1 219 ? -6.074 -17.641 -21.297 1 98.69 219 LYS A N 1
ATOM 1798 C CA . LYS A 1 219 ? -5.934 -16.438 -20.484 1 98.69 219 LYS A CA 1
ATOM 1799 C C . LYS A 1 219 ? -4.652 -16.484 -19.656 1 98.69 219 LYS A C 1
ATOM 1801 O O . LYS A 1 219 ? -4.199 -17.562 -19.25 1 98.69 219 LYS A O 1
ATOM 1806 N N . VAL A 1 220 ? -4.047 -15.344 -19.5 1 98.88 220 VAL A N 1
ATOM 1807 C CA . VAL A 1 220 ? -2.855 -15.219 -18.672 1 98.88 220 VAL A CA 1
ATOM 1808 C C . VAL A 1 220 ? -3.188 -14.422 -17.406 1 98.88 220 VAL A C 1
ATOM 1810 O O . VAL A 1 220 ? -3.758 -13.328 -17.484 1 98.88 220 VAL A O 1
ATOM 1813 N N . PHE A 1 221 ? -2.861 -14.953 -16.266 1 98.81 221 PHE A N 1
ATOM 1814 C CA . PHE A 1 221 ? -3.107 -14.312 -14.984 1 98.81 221 PHE A CA 1
ATOM 1815 C C . PHE A 1 221 ? -1.811 -13.773 -14.391 1 98.81 221 PHE A C 1
ATOM 1817 O O . PHE A 1 221 ? -0.925 -14.547 -14.023 1 98.81 221 PHE A O 1
ATOM 1824 N N . PHE A 1 222 ? -1.781 -12.461 -14.336 1 98.69 222 PHE A N 1
ATOM 1825 C CA . PHE A 1 222 ? -0.609 -11.797 -13.781 1 98.69 222 PHE A CA 1
ATOM 1826 C C . PHE A 1 222 ? -0.868 -11.352 -12.344 1 98.69 222 PHE A C 1
ATOM 1828 O O . PHE A 1 222 ? -1.982 -10.953 -12 1 98.69 222 PHE A O 1
ATOM 1835 N N . TYR A 1 223 ? 0.087 -11.492 -11.562 1 98.19 223 TYR A N 1
ATOM 1836 C CA . TYR A 1 223 ? 0.16 -10.773 -10.297 1 98.19 223 TYR A CA 1
ATOM 1837 C C . TYR A 1 223 ? 1.198 -9.656 -10.359 1 98.19 223 TYR A C 1
ATOM 1839 O O . TYR A 1 223 ? 2.191 -9.766 -11.086 1 98.19 223 TYR A O 1
ATOM 1847 N N . GLU A 1 224 ? 0.884 -8.594 -9.68 1 97.31 224 GLU A N 1
ATOM 1848 C CA . GLU A 1 224 ? 1.71 -7.414 -9.898 1 97.31 224 GLU A CA 1
ATOM 1849 C C . GLU A 1 224 ? 2.182 -6.812 -8.578 1 97.31 224 GLU A C 1
ATOM 1851 O O . GLU A 1 224 ? 1.368 -6.504 -7.707 1 97.31 224 GLU A O 1
ATOM 1856 N N . LEU A 1 225 ? 3.482 -6.648 -8.383 1 97.06 225 LEU A N 1
ATOM 1857 C CA . LEU A 1 225 ? 4.07 -5.82 -7.336 1 97.06 225 LEU A CA 1
ATOM 1858 C C . LEU A 1 225 ? 4.344 -4.41 -7.848 1 97.06 225 LEU A C 1
ATOM 1860 O O . LEU A 1 225 ? 3.41 -3.637 -8.078 1 97.06 225 LEU A O 1
ATOM 1864 N N . GLN A 1 226 ? 5.676 -4.164 -8.281 1 95.06 226 GLN A N 1
ATOM 1865 C CA . GLN A 1 226 ? 6.004 -2.881 -8.898 1 95.06 226 GLN A CA 1
ATOM 1866 C C . GLN A 1 226 ? 6.547 -3.072 -10.312 1 95.06 226 GLN A C 1
ATOM 1868 O O . GLN A 1 226 ? 7.504 -3.82 -10.523 1 95.06 226 GLN A O 1
ATOM 1873 N N . VAL A 1 227 ? 5.887 -2.346 -11.219 1 96.62 227 VAL A N 1
ATOM 1874 C CA . VAL A 1 227 ? 6.332 -2.518 -12.594 1 96.62 227 VAL A CA 1
ATOM 1875 C C . VAL A 1 227 ? 6.5 -1.153 -13.258 1 96.62 227 VAL A C 1
ATOM 1877 O O . VAL A 1 227 ? 5.965 -0.152 -12.773 1 96.62 227 VAL A O 1
ATOM 1880 N N . HIS A 1 228 ? 7.219 -1.176 -14.312 1 95.69 228 HIS A N 1
ATOM 1881 C CA . HIS A 1 228 ? 7.359 0.006 -15.156 1 95.69 228 HIS A CA 1
ATOM 1882 C C . HIS A 1 228 ? 6.016 0.427 -15.742 1 95.69 228 HIS A C 1
ATOM 1884 O O . HIS A 1 228 ? 5.203 -0.423 -16.109 1 95.69 228 HIS A O 1
ATOM 1890 N N . PRO A 1 229 ? 5.758 1.763 -15.883 1 94.25 229 PRO A N 1
ATOM 1891 C CA . PRO A 1 229 ? 4.473 2.248 -16.391 1 94.25 229 PRO A CA 1
ATOM 1892 C C . PRO A 1 229 ? 4.117 1.677 -17.75 1 94.25 229 PRO A C 1
ATOM 1894 O O . PRO A 1 229 ? 2.941 1.459 -18.047 1 94.25 229 PRO A O 1
ATOM 1897 N N . ASN A 1 230 ? 5.109 1.423 -18.594 1 97.06 230 ASN A N 1
ATOM 1898 C CA . ASN A 1 230 ? 4.844 0.845 -19.906 1 97.06 230 ASN A CA 1
ATOM 1899 C C . ASN A 1 230 ? 4.281 -0.569 -19.797 1 97.06 230 ASN A C 1
ATOM 1901 O O . ASN A 1 230 ? 3.463 -0.984 -20.609 1 97.06 230 ASN A O 1
ATOM 1905 N N . ILE A 1 231 ? 4.777 -1.269 -18.844 1 98 231 ILE A N 1
ATOM 1906 C CA . ILE A 1 231 ? 4.262 -2.613 -18.609 1 98 231 ILE A CA 1
ATOM 1907 C C . ILE A 1 231 ? 2.797 -2.541 -18.188 1 98 231 ILE A C 1
ATOM 1909 O O . ILE A 1 231 ? 1.963 -3.303 -18.688 1 98 231 ILE A O 1
ATOM 1913 N N . SER A 1 232 ? 2.535 -1.598 -17.312 1 97 232 SER A N 1
ATOM 1914 C CA . SER A 1 232 ? 1.152 -1.39 -16.891 1 97 232 SER A CA 1
ATOM 1915 C C . SER A 1 232 ? 0.254 -1.079 -18.094 1 97 232 SER A C 1
ATOM 1917 O O . SER A 1 232 ? -0.876 -1.565 -18.172 1 97 232 SER A O 1
ATOM 1919 N N . LYS A 1 233 ? 0.721 -0.259 -18.922 1 96.81 233 LYS A N 1
ATOM 1920 C CA . LYS A 1 233 ? -0.015 0.103 -20.125 1 96.81 233 LYS A CA 1
ATOM 1921 C C . LYS A 1 233 ? -0.335 -1.13 -20.969 1 96.81 233 LYS A C 1
ATOM 1923 O O . LYS A 1 233 ? -1.467 -1.3 -21.422 1 96.81 233 LYS A O 1
ATOM 1928 N N . VAL A 1 234 ? 0.621 -1.978 -21.141 1 98.56 234 VAL A N 1
ATOM 1929 C CA . VAL A 1 234 ? 0.467 -3.203 -21.922 1 98.56 234 VAL A CA 1
ATOM 1930 C C . VAL A 1 234 ? -0.552 -4.117 -21.234 1 98.56 234 VAL A C 1
ATOM 1932 O O . VAL A 1 234 ? -1.451 -4.648 -21.891 1 98.56 234 VAL A O 1
ATOM 1935 N N . LEU A 1 235 ? -0.406 -4.301 -19.969 1 98.56 235 LEU A N 1
ATOM 1936 C CA . LEU A 1 235 ? -1.289 -5.199 -19.234 1 98.56 235 LEU A CA 1
ATOM 1937 C C . LEU A 1 235 ? -2.73 -4.707 -19.281 1 98.56 235 LEU A C 1
ATOM 1939 O O . LEU A 1 235 ? -3.66 -5.504 -19.422 1 98.56 235 LEU A O 1
ATOM 1943 N N . ARG A 1 236 ? -2.906 -3.396 -19.203 1 97.62 236 ARG A N 1
ATOM 1944 C CA . ARG A 1 236 ? -4.25 -2.834 -19.297 1 97.62 236 ARG A CA 1
ATOM 1945 C C . ARG A 1 236 ? -4.871 -3.125 -20.656 1 97.62 236 ARG A C 1
ATOM 1947 O O . ARG A 1 236 ? -6.059 -3.443 -20.75 1 97.62 236 ARG A O 1
ATOM 1954 N N . TYR A 1 237 ? -4.133 -2.967 -21.672 1 98.38 237 TYR A N 1
ATOM 1955 C CA . TYR A 1 237 ? -4.59 -3.227 -23.031 1 98.38 237 TYR A CA 1
ATOM 1956 C C . TYR A 1 237 ? -5.137 -4.645 -23.172 1 98.38 237 TYR A C 1
ATOM 1958 O O . TYR A 1 237 ? -6.242 -4.844 -23.672 1 98.38 237 TYR A O 1
ATOM 1966 N N . TYR A 1 238 ? -4.391 -5.605 -22.719 1 98.75 238 TYR A N 1
ATOM 1967 C CA . TYR A 1 238 ? -4.793 -7 -22.875 1 98.75 238 TYR A CA 1
ATOM 1968 C C . TYR A 1 238 ? -5.922 -7.352 -21.906 1 98.75 238 TYR A C 1
ATOM 1970 O O . TYR A 1 238 ? -6.711 -8.266 -22.172 1 98.75 238 TYR A O 1
ATOM 1978 N N . GLU A 1 239 ? -5.914 -6.68 -20.75 1 98.12 239 GLU A N 1
ATOM 1979 C CA . GLU A 1 239 ? -7.027 -6.898 -19.828 1 98.12 239 GLU A CA 1
ATOM 1980 C C . GLU A 1 239 ? -8.352 -6.488 -20.469 1 98.12 239 GLU A C 1
ATOM 1982 O O . GLU A 1 239 ? -9.367 -7.16 -20.281 1 98.12 239 GLU A O 1
ATOM 1987 N N . GLU A 1 240 ? -8.344 -5.43 -21.203 1 97.25 240 GLU A N 1
ATOM 1988 C CA . GLU A 1 240 ? -9.539 -4.953 -21.891 1 97.25 240 GLU A CA 1
ATOM 1989 C C . GLU A 1 240 ? -10.023 -5.973 -22.922 1 97.25 240 GLU A C 1
ATOM 1991 O O . GLU A 1 240 ? -11.211 -6.02 -23.25 1 97.25 240 GLU A O 1
ATOM 1996 N N . GLN A 1 241 ? -9.141 -6.75 -23.391 1 97.56 241 GLN A N 1
ATOM 1997 C CA . GLN A 1 241 ? -9.477 -7.777 -24.375 1 97.56 241 GLN A CA 1
ATOM 1998 C C . GLN A 1 241 ? -9.797 -9.102 -23.688 1 97.56 241 GLN A C 1
ATOM 2000 O O . GLN A 1 241 ? -10 -10.125 -24.344 1 97.56 241 GLN A O 1
ATOM 2005 N N . ASP A 1 242 ? -9.711 -9.172 -22.391 1 97.56 242 ASP A N 1
ATOM 2006 C CA . ASP A 1 242 ? -9.992 -10.344 -21.562 1 97.56 242 ASP A CA 1
ATOM 2007 C C . ASP A 1 242 ? -9 -11.469 -21.844 1 97.56 242 ASP A C 1
ATOM 2009 O O . ASP A 1 242 ? -9.352 -12.648 -21.766 1 97.56 242 ASP A O 1
ATOM 2013 N N . ARG A 1 243 ? -7.844 -11.125 -22.188 1 98.44 243 ARG A N 1
ATOM 2014 C CA . ARG A 1 243 ? -6.785 -12.094 -22.438 1 98.44 243 ARG A CA 1
ATOM 2015 C C . ARG A 1 243 ? -5.836 -12.195 -21.25 1 98.44 243 ARG A C 1
ATOM 2017 O O . ARG A 1 243 ? -5.066 -13.148 -21.141 1 98.44 243 ARG A O 1
ATOM 2024 N N . VAL A 1 244 ? -5.934 -11.141 -20.469 1 98.56 244 VAL A N 1
ATOM 2025 C CA . VAL A 1 244 ? -5.094 -11.078 -19.281 1 98.56 244 VAL A CA 1
ATOM 2026 C C . VAL A 1 244 ? -5.93 -10.641 -18.078 1 98.56 244 VAL A C 1
ATOM 2028 O O . VAL A 1 244 ? -6.969 -10 -18.25 1 98.56 244 VAL A O 1
ATOM 2031 N N . HIS A 1 245 ? -5.613 -11.102 -16.953 1 98.19 245 HIS A N 1
ATOM 2032 C CA . HIS A 1 245 ? -6.109 -10.586 -15.672 1 98.19 245 HIS A CA 1
ATOM 2033 C C . HIS A 1 245 ? -4.961 -10.211 -14.742 1 98.19 245 HIS A C 1
ATOM 2035 O O . HIS A 1 245 ? -4.008 -10.977 -14.586 1 98.19 245 HIS A O 1
ATOM 2041 N N . VAL A 1 246 ? -5.039 -9.023 -14.203 1 97.94 246 VAL A N 1
ATOM 2042 C CA . VAL A 1 246 ? -3.957 -8.547 -13.352 1 97.94 246 VAL A CA 1
ATOM 2043 C C . VAL A 1 246 ? -4.453 -8.414 -11.914 1 97.94 246 VAL A C 1
ATOM 2045 O O . VAL A 1 246 ? -5.457 -7.746 -11.656 1 97.94 246 VAL A O 1
ATOM 2048 N N . THR A 1 247 ? -3.836 -9.055 -10.969 1 97.5 247 THR A N 1
ATOM 2049 C CA . THR A 1 247 ? -4.129 -8.961 -9.547 1 97.5 247 THR A CA 1
ATOM 2050 C C . THR A 1 247 ? -3.004 -8.234 -8.812 1 97.5 247 THR A C 1
ATOM 2052 O O . THR A 1 247 ? -1.869 -8.719 -8.773 1 97.5 247 THR A O 1
ATOM 2055 N N . PRO A 1 248 ? -3.291 -7.066 -8.203 1 96 248 PRO A N 1
ATOM 2056 C CA . PRO A 1 248 ? -2.252 -6.418 -7.402 1 96 248 PRO A CA 1
ATOM 2057 C C . PRO A 1 248 ? -1.876 -7.223 -6.16 1 96 248 PRO A C 1
ATOM 2059 O O . PRO A 1 248 ? -2.723 -7.914 -5.586 1 96 248 PRO A O 1
ATOM 2062 N N . LEU A 1 249 ? -0.592 -7.074 -5.766 1 96.56 249 LEU A N 1
ATOM 2063 C CA . LEU A 1 249 ? -0.047 -7.859 -4.668 1 96.56 249 LEU A CA 1
ATOM 2064 C C . LEU A 1 249 ? 0.832 -7 -3.766 1 96.56 249 LEU A C 1
ATOM 2066 O O . LEU A 1 249 ? 1.447 -6.035 -4.23 1 96.56 249 LEU A O 1
ATOM 2070 N N . THR A 1 250 ? 0.868 -7.258 -2.479 1 97.88 250 THR A N 1
ATOM 2071 C CA . THR A 1 250 ? 1.853 -6.754 -1.529 1 97.88 250 THR A CA 1
ATOM 2072 C C . THR A 1 250 ? 2.443 -7.891 -0.704 1 97.88 250 THR A C 1
ATOM 2074 O O . THR A 1 250 ? 1.849 -8.969 -0.603 1 97.88 250 THR A O 1
ATOM 2077 N N . LEU A 1 251 ? 3.633 -7.648 -0.208 1 98.5 251 LEU A N 1
ATOM 2078 C CA . LEU A 1 251 ? 4.223 -8.594 0.729 1 98.5 251 LEU A CA 1
ATOM 2079 C C . LEU A 1 251 ? 3.555 -8.5 2.096 1 98.5 251 LEU A C 1
ATOM 2081 O O . LEU A 1 251 ? 3.201 -7.406 2.543 1 98.5 251 LEU A O 1
ATOM 2085 N N . PRO A 1 252 ? 3.361 -9.625 2.738 1 98 252 PRO A N 1
ATOM 2086 C CA . PRO A 1 252 ? 2.662 -9.641 4.027 1 98 252 PRO A CA 1
ATOM 2087 C C . PRO A 1 252 ? 3.574 -9.281 5.199 1 98 252 PRO A C 1
ATOM 2089 O O . PRO A 1 252 ? 4.797 -9.266 5.051 1 98 252 PRO A O 1
ATOM 2092 N N . GLY A 1 253 ? 2.951 -9.086 6.34 1 97.38 253 GLY A N 1
ATOM 2093 C CA . GLY A 1 253 ? 3.66 -8.898 7.598 1 97.38 253 GLY A CA 1
ATOM 2094 C C . GLY A 1 253 ? 4.465 -7.613 7.645 1 97.38 253 GLY A C 1
ATOM 2095 O O . GLY A 1 253 ? 3.953 -6.543 7.32 1 97.38 253 GLY A O 1
ATOM 2096 N N . GLY A 1 254 ? 5.715 -7.797 8.125 1 97.62 254 GLY A N 1
ATOM 2097 C CA . GLY A 1 254 ? 6.59 -6.645 8.273 1 97.62 254 GLY A CA 1
ATOM 2098 C C . GLY A 1 254 ? 7.465 -6.406 7.055 1 97.62 254 GLY A C 1
ATOM 2099 O O . GLY A 1 254 ? 8.32 -5.52 7.062 1 97.62 254 GLY A O 1
ATOM 2100 N N . GLN A 1 255 ? 7.238 -7.168 6.008 1 97.94 255 GLN A N 1
ATOM 2101 C CA . GLN A 1 255 ? 8.062 -7.035 4.809 1 97.94 255 GLN A CA 1
ATOM 2102 C C . GLN A 1 255 ? 7.789 -5.711 4.098 1 97.94 255 GLN A C 1
ATOM 2104 O O . GLN A 1 255 ? 6.664 -5.207 4.125 1 97.94 255 GLN A O 1
ATOM 2109 N N . PRO A 1 256 ? 8.789 -5.141 3.453 1 97.69 256 PRO A N 1
ATOM 2110 C CA . PRO A 1 256 ? 8.625 -3.811 2.859 1 97.69 256 PRO A CA 1
ATOM 2111 C C . PRO A 1 256 ? 7.828 -3.836 1.559 1 97.69 256 PRO A C 1
ATOM 2113 O O . PRO A 1 256 ? 7.957 -4.773 0.769 1 97.69 256 PRO A O 1
ATOM 2116 N N . ASN A 1 257 ? 7.008 -2.812 1.319 1 97.88 257 ASN A N 1
ATOM 2117 C CA . ASN A 1 257 ? 6.207 -2.711 0.105 1 97.88 257 ASN A CA 1
ATOM 2118 C C . ASN A 1 257 ? 6.395 -1.36 -0.581 1 97.88 257 ASN A C 1
ATOM 2120 O O . ASN A 1 257 ? 5.664 -1.027 -1.516 1 97.88 257 ASN A O 1
ATOM 2124 N N . VAL A 1 258 ? 7.34 -0.52 -0.096 1 95.69 258 VAL A N 1
ATOM 2125 C CA . VAL A 1 258 ? 7.715 0.696 -0.812 1 95.69 258 VAL A CA 1
ATOM 2126 C C . VAL A 1 258 ? 8.406 0.333 -2.123 1 95.69 258 VAL A C 1
ATOM 2128 O O . VAL A 1 258 ? 9.352 -0.456 -2.135 1 95.69 258 VAL A O 1
ATOM 2131 N N . PRO A 1 259 ? 7.938 1.069 -3.182 1 93.81 259 PRO A N 1
ATOM 2132 C CA . PRO A 1 259 ? 8.602 0.746 -4.445 1 93.81 259 PRO A CA 1
ATOM 2133 C C . PRO A 1 259 ? 10.117 0.921 -4.375 1 93.81 259 PRO A C 1
ATOM 2135 O O . PRO A 1 259 ? 10.609 1.848 -3.725 1 93.81 259 PRO A O 1
ATOM 2138 N N . GLY A 1 260 ? 10.898 0.315 -5.047 1 93.19 260 GLY A N 1
ATOM 2139 C CA . GLY A 1 260 ? 12.352 0.334 -4.996 1 93.19 260 GLY A CA 1
ATOM 2140 C C . GLY A 1 260 ? 12.922 -0.475 -3.844 1 93.19 260 GLY A C 1
ATOM 2141 O O . GLY A 1 260 ? 13.844 -1.265 -4.031 1 93.19 260 GLY A O 1
ATOM 2142 N N . PHE A 1 261 ? 12.43 -0.161 -2.635 1 95.81 261 PHE A N 1
ATOM 2143 C CA . PHE A 1 261 ? 12.938 -0.908 -1.489 1 95.81 261 PHE A CA 1
ATOM 2144 C C . PHE A 1 261 ? 12.445 -2.35 -1.521 1 95.81 261 PHE A C 1
ATOM 2146 O O . PHE A 1 261 ? 13.172 -3.27 -1.138 1 95.81 261 PHE A O 1
ATOM 2153 N N . GLN A 1 262 ? 11.164 -2.531 -1.884 1 96.75 262 GLN A N 1
ATOM 2154 C CA . GLN A 1 262 ? 10.648 -3.883 -2.072 1 96.75 262 GLN A CA 1
ATOM 2155 C C . GLN A 1 262 ? 11.484 -4.656 -3.084 1 96.75 262 GLN A C 1
ATOM 2157 O O . GLN A 1 262 ? 11.805 -5.828 -2.865 1 96.75 262 GLN A O 1
ATOM 2162 N N . HIS A 1 263 ? 11.82 -3.979 -4.184 1 94.69 263 HIS A N 1
ATOM 2163 C CA . HIS A 1 263 ? 12.672 -4.582 -5.203 1 94.69 263 HIS A CA 1
ATOM 2164 C C . HIS A 1 263 ? 14.023 -4.98 -4.625 1 94.69 263 HIS A C 1
ATOM 2166 O O . HIS A 1 263 ? 14.5 -6.09 -4.863 1 94.69 263 HIS A O 1
ATOM 2172 N N . LEU A 1 264 ? 14.602 -4.047 -3.859 1 93.25 264 LEU A N 1
ATOM 2173 C CA . LEU A 1 264 ? 15.883 -4.301 -3.223 1 93.25 264 LEU A CA 1
ATOM 2174 C C . LEU A 1 264 ? 15.789 -5.477 -2.254 1 93.25 264 LEU A C 1
ATOM 2176 O O . LEU A 1 264 ? 16.672 -6.34 -2.229 1 93.25 264 LEU A O 1
ATOM 2180 N N . PHE A 1 265 ? 14.805 -5.535 -1.493 1 96 265 PHE A N 1
ATOM 2181 C CA . PHE A 1 265 ? 14.57 -6.594 -0.517 1 96 265 PHE A CA 1
ATOM 2182 C C . PHE A 1 265 ? 14.469 -7.949 -1.203 1 96 265 PHE A C 1
ATOM 2184 O O . PHE A 1 265 ? 15.133 -8.906 -0.801 1 96 265 PHE A O 1
ATOM 2191 N N . LEU A 1 266 ? 13.633 -8.023 -2.236 1 95.56 266 LEU A N 1
ATOM 2192 C CA . LEU A 1 266 ? 13.406 -9.273 -2.947 1 95.56 266 LEU A CA 1
ATOM 2193 C C . LEU A 1 266 ? 14.672 -9.734 -3.658 1 95.56 266 LEU A C 1
ATOM 2195 O O . LEU A 1 266 ? 14.906 -10.938 -3.799 1 95.56 266 LEU A O 1
ATOM 2199 N N . SER A 1 267 ? 15.484 -8.805 -4.102 1 91.75 267 SER A N 1
ATOM 2200 C CA . SER A 1 267 ? 16.734 -9.148 -4.77 1 91.75 267 SER A CA 1
ATOM 2201 C C . SER A 1 267 ? 17.75 -9.703 -3.779 1 91.75 267 SER A C 1
ATOM 2203 O O . SER A 1 267 ? 18.547 -10.586 -4.125 1 91.75 267 SER A O 1
ATOM 2205 N N . LYS A 1 268 ? 17.703 -9.242 -2.551 1 92.12 268 LYS A N 1
ATOM 2206 C CA . LYS A 1 268 ? 18.703 -9.609 -1.562 1 92.12 268 LYS A CA 1
ATOM 2207 C C . LYS A 1 268 ? 18.266 -10.82 -0.74 1 92.12 268 LYS A C 1
ATOM 2209 O O . LYS A 1 268 ? 19.078 -11.633 -0.327 1 92.12 268 LYS A O 1
ATOM 2214 N N . LYS A 1 269 ? 16.984 -10.852 -0.477 1 95.81 269 LYS A N 1
ATOM 2215 C CA . LYS A 1 269 ? 16.438 -11.945 0.319 1 95.81 269 LYS A CA 1
ATOM 2216 C C . LYS A 1 269 ? 15.711 -12.961 -0.566 1 95.81 269 LYS A C 1
ATOM 2218 O O . LYS A 1 269 ? 14.492 -13.086 -0.51 1 95.81 269 LYS A O 1
ATOM 2223 N N . THR A 1 270 ? 16.438 -13.828 -1.173 1 94.31 270 THR A N 1
ATOM 2224 C CA . THR A 1 270 ? 15.961 -14.703 -2.236 1 94.31 270 THR A CA 1
ATOM 2225 C C . THR A 1 270 ? 14.992 -15.742 -1.688 1 94.31 270 THR A C 1
ATOM 2227 O O . THR A 1 270 ? 13.992 -16.078 -2.334 1 94.31 270 THR A O 1
ATOM 2230 N N . THR A 1 271 ? 15.312 -16.297 -0.506 1 96.12 271 THR A N 1
ATOM 2231 C CA . THR A 1 271 ? 14.43 -17.312 0.054 1 96.12 271 THR A CA 1
ATOM 2232 C C . THR A 1 271 ? 13.07 -16.703 0.401 1 96.12 271 THR A C 1
ATOM 2234 O O . THR A 1 271 ? 12.031 -17.328 0.178 1 96.12 271 THR A O 1
ATOM 2237 N N . HIS A 1 272 ? 13.07 -15.453 0.957 1 96.94 272 HIS A N 1
ATOM 2238 C CA . HIS A 1 272 ? 11.82 -14.742 1.204 1 96.94 272 HIS A CA 1
ATOM 2239 C C . HIS A 1 272 ? 11.039 -14.547 -0.087 1 96.94 272 HIS A C 1
ATOM 2241 O O . HIS A 1 272 ? 9.82 -14.727 -0.112 1 96.94 272 HIS A O 1
ATOM 2247 N N . LYS A 1 273 ? 11.758 -14.164 -1.081 1 97 273 LYS A N 1
ATOM 2248 C CA . LYS A 1 273 ? 11.133 -13.961 -2.387 1 97 273 LYS A CA 1
ATOM 2249 C C . LYS A 1 273 ? 10.43 -15.227 -2.859 1 97 273 LYS A C 1
ATOM 2251 O O . LYS A 1 273 ? 9.258 -15.188 -3.242 1 97 273 LYS A O 1
ATOM 2256 N N . ARG A 1 274 ? 11.141 -16.328 -2.814 1 96.75 274 ARG A N 1
ATOM 2257 C CA . ARG A 1 274 ? 10.602 -17.609 -3.289 1 96.75 274 ARG A CA 1
ATOM 2258 C C . ARG A 1 274 ? 9.383 -18.016 -2.475 1 96.75 274 ARG A C 1
ATOM 2260 O O . ARG A 1 274 ? 8.406 -18.531 -3.025 1 96.75 274 ARG A O 1
ATOM 2267 N N . GLN A 1 275 ? 9.414 -17.797 -1.205 1 97.44 275 GLN A N 1
ATOM 2268 C CA . GLN A 1 275 ? 8.273 -18.141 -0.352 1 97.44 275 GLN A CA 1
ATOM 2269 C C . GLN A 1 275 ? 7.066 -17.266 -0.678 1 97.44 275 GLN A C 1
ATOM 2271 O O . GLN A 1 275 ? 5.938 -17.75 -0.73 1 97.44 275 GLN A O 1
ATOM 2276 N N . ASN A 1 276 ? 7.305 -16.016 -0.871 1 98.19 276 ASN A N 1
ATOM 2277 C CA . ASN A 1 276 ? 6.211 -15.102 -1.205 1 98.19 276 ASN A CA 1
ATOM 2278 C C . ASN A 1 276 ? 5.582 -15.453 -2.549 1 98.19 276 ASN A C 1
ATOM 2280 O O . ASN A 1 276 ? 4.387 -15.234 -2.756 1 98.19 276 ASN A O 1
ATOM 2284 N N . GLU A 1 277 ? 6.32 -16.031 -3.482 1 98.19 277 GLU A N 1
ATOM 2285 C CA . GLU A 1 277 ? 5.836 -16.375 -4.816 1 98.19 277 GLU A CA 1
ATOM 2286 C C . GLU A 1 277 ? 4.836 -17.531 -4.754 1 98.19 277 GLU A C 1
ATOM 2288 O O . GLU A 1 277 ? 4.07 -17.75 -5.695 1 98.19 277 GLU A O 1
ATOM 2293 N N . LEU A 1 278 ? 4.844 -18.234 -3.643 1 98.62 278 LEU A N 1
ATOM 2294 C CA . LEU A 1 278 ? 3.928 -19.359 -3.512 1 98.62 278 LEU A CA 1
ATOM 2295 C C . LEU A 1 278 ? 2.486 -18.875 -3.387 1 98.62 278 LEU A C 1
ATOM 2297 O O . LEU A 1 278 ? 1.55 -19.609 -3.711 1 98.62 278 LEU A O 1
ATOM 2301 N N . ILE A 1 279 ? 2.309 -17.641 -2.941 1 98.75 279 ILE A N 1
ATOM 2302 C CA . ILE A 1 279 ? 0.968 -17.109 -2.725 1 98.75 279 ILE A CA 1
ATOM 2303 C C . ILE A 1 279 ? 0.286 -16.859 -4.07 1 98.75 279 ILE A C 1
ATOM 2305 O O . ILE A 1 279 ? -0.788 -17.406 -4.336 1 98.75 279 ILE A O 1
ATOM 2309 N N . PRO A 1 280 ? 0.91 -16.141 -5.012 1 98.56 280 PRO A N 1
ATOM 2310 C CA . PRO A 1 280 ? 0.225 -15.953 -6.293 1 98.56 280 PRO A CA 1
ATOM 2311 C C . PRO A 1 280 ? 0.031 -17.25 -7.059 1 98.56 280 PRO A C 1
ATOM 2313 O O . PRO A 1 280 ? -0.994 -17.438 -7.723 1 98.56 280 PRO A O 1
ATOM 2316 N N . TYR A 1 281 ? 0.967 -18.234 -7.035 1 98.69 281 TYR A N 1
ATOM 2317 C CA . TYR A 1 281 ? 0.811 -19.5 -7.734 1 98.69 281 TYR A CA 1
ATOM 2318 C C . TYR A 1 281 ? -0.44 -20.234 -7.262 1 98.69 281 TYR A C 1
ATOM 2320 O O . TYR A 1 281 ? -1.246 -20.688 -8.078 1 98.69 281 TYR A O 1
ATOM 2328 N N . ASN A 1 282 ? -0.574 -20.266 -6.008 1 98.88 282 ASN A N 1
ATOM 2329 C CA . ASN A 1 282 ? -1.671 -21.062 -5.461 1 98.88 282 ASN A CA 1
ATOM 2330 C C . ASN A 1 282 ? -2.984 -20.281 -5.48 1 98.88 282 ASN A C 1
ATOM 2332 O O . ASN A 1 282 ? -4.055 -20.875 -5.652 1 98.88 282 ASN A O 1
ATOM 2336 N N . ASP A 1 283 ? -2.926 -18.984 -5.289 1 98.75 283 ASP A N 1
ATOM 2337 C CA . ASP A 1 283 ? -4.129 -18.188 -5.508 1 98.75 283 ASP A CA 1
ATOM 2338 C C . ASP A 1 283 ? -4.672 -18.391 -6.918 1 98.75 283 ASP A C 1
ATOM 2340 O O . ASP A 1 283 ? -5.879 -18.547 -7.105 1 98.75 283 ASP A O 1
ATOM 2344 N N . CYS A 1 284 ? -3.791 -18.344 -7.914 1 98.81 284 CYS A N 1
ATOM 2345 C CA . CYS A 1 284 ? -4.164 -18.562 -9.312 1 98.81 284 CYS A CA 1
ATOM 2346 C C . CYS A 1 284 ? -4.762 -19.953 -9.516 1 98.81 284 CYS A C 1
ATOM 2348 O O . CYS A 1 284 ? -5.777 -20.094 -10.195 1 98.81 284 CYS A O 1
ATOM 2350 N N . LEU A 1 285 ? -4.148 -20.938 -8.945 1 98.81 285 LEU A N 1
ATOM 2351 C CA . LEU A 1 285 ? -4.676 -22.297 -9.023 1 98.81 285 LEU A CA 1
ATOM 2352 C C . LEU A 1 285 ? -6.121 -22.359 -8.531 1 98.81 285 LEU A C 1
ATOM 2354 O O . LEU A 1 285 ? -7.012 -22.797 -9.266 1 98.81 285 LEU A O 1
ATOM 2358 N N . TYR A 1 286 ? -6.379 -21.859 -7.41 1 98.75 286 TYR A N 1
ATOM 2359 C CA . TYR A 1 286 ? -7.668 -22.062 -6.758 1 98.75 286 TYR A CA 1
ATOM 2360 C C . TYR A 1 286 ? -8.742 -21.172 -7.379 1 98.75 286 TYR A C 1
ATOM 2362 O O . TYR A 1 286 ? -9.914 -21.531 -7.402 1 98.75 286 TYR A O 1
ATOM 2370 N N . LYS A 1 287 ? -8.344 -20.062 -7.891 1 98.38 287 LYS A N 1
ATOM 2371 C CA . LYS A 1 287 ? -9.312 -19.203 -8.578 1 98.38 287 LYS A CA 1
ATOM 2372 C C . LYS A 1 287 ? -9.719 -19.812 -9.922 1 98.38 287 LYS A C 1
ATOM 2374 O O . LYS A 1 287 ? -10.773 -19.469 -10.461 1 98.38 287 LYS A O 1
ATOM 2379 N N . ASN A 1 288 ? -8.852 -20.734 -10.453 1 98.56 288 ASN A N 1
ATOM 2380 C CA . ASN A 1 288 ? -9.055 -21.156 -11.836 1 98.56 288 ASN A CA 1
ATOM 2381 C C . ASN A 1 288 ? -9.18 -22.672 -11.938 1 98.56 288 ASN A C 1
ATOM 2383 O O . ASN A 1 288 ? -9.289 -23.219 -13.039 1 98.56 288 ASN A O 1
ATOM 2387 N N . MET A 1 289 ? -9.25 -23.391 -10.852 1 98.19 289 MET A N 1
ATOM 2388 C CA . MET A 1 289 ? -9.195 -24.844 -10.82 1 98.19 289 MET A CA 1
ATOM 2389 C C . MET A 1 289 ? -10.414 -25.453 -11.508 1 98.19 289 MET A C 1
ATOM 2391 O O . MET A 1 289 ? -10.359 -26.578 -12 1 98.19 289 MET A O 1
ATOM 2395 N N . TYR A 1 290 ? -11.492 -24.719 -11.664 1 98.31 290 TYR A N 1
ATOM 2396 C CA . TYR A 1 290 ? -12.695 -25.25 -12.305 1 98.31 290 TYR A CA 1
ATOM 2397 C C . TYR A 1 290 ? -12.836 -24.703 -13.719 1 98.31 290 TYR A C 1
ATOM 2399 O O . TYR A 1 290 ? -13.727 -25.125 -14.469 1 98.31 290 TYR A O 1
ATOM 2407 N N . LYS A 1 291 ? -11.953 -23.859 -14.148 1 98.5 291 LYS A N 1
ATOM 2408 C CA . LYS A 1 291 ? -12.164 -23.125 -15.391 1 98.5 291 LYS A CA 1
ATOM 2409 C C . LYS A 1 291 ? -11.281 -23.672 -16.516 1 98.5 291 LYS A C 1
ATOM 2411 O O . LYS A 1 291 ? -11.594 -23.5 -17.688 1 98.5 291 LYS A O 1
ATOM 2416 N N . TYR A 1 292 ? -10.188 -24.359 -16.172 1 98.69 292 TYR A N 1
ATOM 2417 C CA . TYR A 1 292 ? -9.227 -24.766 -17.188 1 98.69 292 TYR A CA 1
ATOM 2418 C C . TYR A 1 292 ? -8.789 -26.203 -16.984 1 98.69 292 TYR A C 1
ATOM 2420 O O . TYR A 1 292 ? -8.695 -26.672 -15.852 1 98.69 292 TYR A O 1
ATOM 2428 N N . ASN A 1 293 ? -8.469 -26.844 -18.094 1 98.44 293 ASN A N 1
ATOM 2429 C CA . ASN A 1 293 ? -7.98 -28.219 -18.047 1 98.44 293 ASN A CA 1
ATOM 2430 C C . ASN A 1 293 ? -6.543 -28.281 -17.531 1 98.44 293 ASN A C 1
ATOM 2432 O O . ASN A 1 293 ? -6.164 -29.234 -16.844 1 98.44 293 ASN A O 1
ATOM 2436 N N . PHE A 1 294 ? -5.773 -27.266 -17.922 1 98.81 294 PHE A N 1
ATOM 2437 C CA . PHE A 1 294 ? -4.375 -27.219 -17.516 1 98.81 294 PHE A CA 1
ATOM 2438 C C . PHE A 1 294 ? -3.98 -25.812 -17.094 1 98.81 294 PHE A C 1
ATOM 2440 O O . PHE A 1 294 ? -4.445 -24.828 -17.672 1 98.81 294 PHE A O 1
ATOM 2447 N N . ILE A 1 295 ? -3.152 -25.734 -16.078 1 98.75 295 ILE A N 1
ATOM 2448 C CA . ILE A 1 295 ? -2.564 -24.484 -15.625 1 98.75 295 ILE A CA 1
ATOM 2449 C C . ILE A 1 295 ? -1.041 -24.562 -15.711 1 98.75 295 ILE A C 1
ATOM 2451 O O . ILE A 1 295 ? -0.436 -25.531 -15.227 1 98.75 295 ILE A O 1
ATOM 2455 N N . ALA A 1 296 ? -0.468 -23.609 -16.359 1 98.75 296 ALA A N 1
ATOM 2456 C CA . ALA A 1 296 ? 0.988 -23.531 -16.438 1 98.75 296 ALA A CA 1
ATOM 2457 C C . ALA A 1 296 ? 1.52 -22.328 -15.664 1 98.75 296 ALA A C 1
ATOM 2459 O O . ALA A 1 296 ? 0.976 -21.234 -15.773 1 98.75 296 ALA A O 1
ATOM 2460 N N . LEU A 1 297 ? 2.496 -22.547 -14.805 1 98.56 297 LEU A N 1
ATOM 2461 C CA . LEU A 1 297 ? 3.234 -21.469 -14.164 1 98.56 297 LEU A CA 1
ATOM 2462 C C . LEU A 1 297 ? 4.473 -21.109 -14.977 1 98.56 297 LEU A C 1
ATOM 2464 O O . LEU A 1 297 ? 5.406 -21.891 -15.086 1 98.56 297 LEU A O 1
ATOM 2468 N N . LEU A 1 298 ? 4.492 -19.906 -15.555 1 98.5 298 LEU A N 1
ATOM 2469 C CA . LEU A 1 298 ? 5.59 -19.516 -16.438 1 98.5 298 LEU A CA 1
ATOM 2470 C C . LEU A 1 298 ? 6.133 -18.141 -16.062 1 98.5 298 LEU A C 1
ATOM 2472 O O . LEU A 1 298 ? 5.367 -17.266 -15.664 1 98.5 298 LEU A O 1
ATOM 2476 N N . ASP A 1 299 ? 7.43 -18 -16.156 1 97 299 ASP A N 1
ATOM 2477 C CA . ASP A 1 299 ? 8.023 -16.672 -16.172 1 97 299 ASP A CA 1
ATOM 2478 C C . ASP A 1 299 ? 7.891 -16.031 -17.547 1 97 299 ASP A C 1
ATOM 2480 O O . ASP A 1 299 ? 7.691 -16.734 -18.547 1 97 299 ASP A O 1
ATOM 2484 N N . ILE A 1 300 ? 8.086 -14.789 -17.609 1 97.44 300 ILE A N 1
ATOM 2485 C CA . ILE A 1 300 ? 7.785 -14.086 -18.859 1 97.44 300 ILE A CA 1
ATOM 2486 C C . ILE A 1 300 ? 8.906 -14.32 -19.875 1 97.44 300 ILE A C 1
ATOM 2488 O O . ILE A 1 300 ? 8.766 -13.992 -21.047 1 97.44 300 ILE A O 1
ATOM 2492 N N . ASP A 1 301 ? 10.016 -14.953 -19.422 1 96.5 301 ASP A N 1
ATOM 2493 C CA . ASP A 1 301 ? 11.102 -15.297 -20.328 1 96.5 301 ASP A CA 1
ATOM 2494 C C . ASP A 1 301 ? 11.078 -16.781 -20.672 1 96.5 301 ASP A C 1
ATOM 2496 O O . ASP A 1 301 ? 12.07 -17.328 -21.156 1 96.5 301 ASP A O 1
ATOM 2500 N N . GLU A 1 302 ? 9.977 -17.375 -20.391 1 98 302 GLU A N 1
ATOM 2501 C CA . GLU A 1 302 ? 9.82 -18.812 -20.625 1 98 302 GLU A CA 1
ATOM 2502 C C . GLU A 1 302 ? 8.609 -19.094 -21.516 1 98 302 GLU A C 1
ATOM 2504 O O . GLU A 1 302 ? 7.586 -18.422 -21.422 1 98 302 GLU A O 1
ATOM 2509 N N . VAL A 1 303 ? 8.773 -20.125 -22.359 1 98.62 303 VAL A N 1
ATOM 2510 C CA . VAL A 1 303 ? 7.629 -20.578 -23.156 1 98.62 303 VAL A CA 1
ATOM 2511 C C . VAL A 1 303 ? 7.75 -22.078 -23.438 1 98.62 303 VAL A C 1
ATOM 2513 O O . VAL A 1 303 ? 8.836 -22.562 -23.75 1 98.62 303 VAL A O 1
ATOM 2516 N N . ILE A 1 304 ? 6.691 -22.812 -23.219 1 98.81 304 ILE A N 1
ATOM 2517 C CA . ILE A 1 304 ? 6.633 -24.219 -23.609 1 98.81 304 ILE A CA 1
ATOM 2518 C C . ILE A 1 304 ? 6.383 -24.344 -25.109 1 98.81 304 ILE A C 1
ATOM 2520 O O . ILE A 1 304 ? 5.336 -23.922 -25.594 1 98.81 304 ILE A O 1
ATOM 2524 N N . MET A 1 305 ? 7.324 -25 -25.797 1 98.75 305 MET A N 1
ATOM 2525 C CA . MET A 1 305 ? 7.293 -25.016 -27.25 1 98.75 305 MET A CA 1
ATOM 2526 C C . MET A 1 305 ? 7.082 -26.422 -27.781 1 98.75 305 MET A C 1
ATOM 2528 O O . MET A 1 305 ? 7.93 -27.297 -27.578 1 98.75 305 MET A O 1
ATOM 2532 N N . PRO A 1 306 ? 5.93 -26.656 -28.453 1 98.56 306 PRO A N 1
ATOM 2533 C CA . PRO A 1 306 ? 5.797 -27.922 -29.172 1 98.56 306 PRO A CA 1
ATOM 2534 C C . PRO A 1 306 ? 6.832 -28.078 -30.281 1 98.56 306 PRO A C 1
ATOM 2536 O O . PRO A 1 306 ? 7.078 -27.125 -31.047 1 98.56 306 PRO A O 1
ATOM 2539 N N . LYS A 1 307 ? 7.379 -29.188 -30.438 1 97.25 307 LYS A N 1
ATOM 2540 C CA . LYS A 1 307 ? 8.5 -29.359 -31.344 1 97.25 307 LYS A CA 1
ATOM 2541 C C . LYS A 1 307 ? 8.039 -29.938 -32.688 1 97.25 307 LYS A C 1
ATOM 2543 O O . LYS A 1 307 ? 8.664 -29.688 -33.719 1 97.25 307 LYS A O 1
ATOM 2548 N N . LEU A 1 308 ? 7.031 -30.688 -32.656 1 96.12 308 LEU A N 1
ATOM 2549 C CA . LEU A 1 308 ? 6.559 -31.297 -33.906 1 96.12 308 LEU A CA 1
ATOM 2550 C C . LEU A 1 308 ? 5.828 -30.281 -34.781 1 96.12 308 LEU A C 1
ATOM 2552 O O . LEU A 1 308 ? 5.086 -29.438 -34.25 1 96.12 308 LEU A O 1
ATOM 2556 N N . GLU A 1 309 ? 6.004 -30.359 -36.062 1 92.56 309 GLU A N 1
ATOM 2557 C CA . GLU A 1 309 ? 5.391 -29.422 -37 1 92.56 309 GLU A CA 1
ATOM 2558 C C . GLU A 1 309 ? 3.869 -29.516 -36.969 1 92.56 309 GLU A C 1
ATOM 2560 O O . GLU A 1 309 ? 3.172 -28.531 -37.156 1 92.56 309 GLU A O 1
ATOM 2565 N N . GLU A 1 310 ? 3.482 -30.688 -36.688 1 92.25 310 GLU A N 1
ATOM 2566 C CA . GLU A 1 310 ? 2.043 -30.922 -36.688 1 92.25 310 GLU A CA 1
ATOM 2567 C C . GLU A 1 310 ? 1.381 -30.328 -35.438 1 92.25 310 GLU A C 1
ATOM 2569 O O . GLU A 1 310 ? 0.173 -30.078 -35.438 1 92.25 310 GLU A O 1
ATOM 2574 N N . ASP A 1 311 ? 2.098 -30.141 -34.375 1 95.5 311 ASP A N 1
ATOM 2575 C CA . ASP A 1 311 ? 1.584 -29.547 -33.125 1 95.5 311 ASP A CA 1
ATOM 2576 C C . ASP A 1 311 ? 1.718 -28.016 -33.188 1 95.5 311 ASP A C 1
ATOM 2578 O O . ASP A 1 311 ? 2.766 -27.469 -32.844 1 95.5 311 ASP A O 1
ATOM 2582 N N . ARG A 1 312 ? 0.663 -27.344 -33.438 1 96.31 312 ARG A N 1
ATOM 2583 C CA . ARG A 1 312 ? 0.729 -25.891 -33.531 1 96.31 312 ARG A CA 1
ATOM 2584 C C . ARG A 1 312 ? 0.344 -25.25 -32.188 1 96.31 312 ARG A C 1
ATOM 2586 O O . ARG A 1 312 ? 0.735 -24.125 -31.906 1 96.31 312 ARG A O 1
ATOM 2593 N N . THR A 1 313 ? -0.439 -26 -31.438 1 98.5 313 THR A N 1
ATOM 2594 C CA . THR A 1 313 ? -0.923 -25.453 -30.172 1 98.5 313 THR A CA 1
ATOM 2595 C C . THR A 1 313 ? -0.665 -26.422 -29.031 1 98.5 313 THR A C 1
ATOM 2597 O O . THR A 1 313 ? -0.32 -27.578 -29.266 1 98.5 313 THR A O 1
ATOM 2600 N N . TRP A 1 314 ? -0.813 -25.906 -27.828 1 98.81 314 TRP A N 1
ATOM 2601 C CA . TRP A 1 314 ? -0.741 -26.75 -26.656 1 98.81 314 TRP A CA 1
ATOM 2602 C C . TRP A 1 314 ? -1.846 -27.797 -26.656 1 98.81 314 TRP A C 1
ATOM 2604 O O . TRP A 1 314 ? -1.671 -28.906 -26.141 1 98.81 314 TRP A O 1
ATOM 2614 N N . HIS A 1 315 ? -2.986 -27.484 -27.281 1 98.31 315 HIS A N 1
ATOM 2615 C CA . HIS A 1 315 ? -4.051 -28.469 -27.438 1 98.31 315 HIS A CA 1
ATOM 2616 C C . HIS A 1 315 ? -3.58 -29.656 -28.25 1 98.31 315 HIS A C 1
ATOM 2618 O O . HIS A 1 315 ? -3.793 -30.812 -27.859 1 98.31 315 HIS A O 1
ATOM 2624 N N . ASP A 1 316 ? -2.945 -29.312 -29.391 1 98.44 316 ASP A N 1
ATOM 2625 C CA . ASP A 1 316 ? -2.41 -30.375 -30.234 1 98.44 316 ASP A CA 1
ATOM 2626 C C . ASP A 1 316 ? -1.416 -31.25 -29.469 1 98.44 316 ASP A C 1
ATOM 2628 O O . ASP A 1 316 ? -1.473 -32.469 -29.531 1 98.44 316 ASP A O 1
ATOM 2632 N N . LEU A 1 317 ? -0.584 -30.625 -28.781 1 98.56 317 LEU A N 1
ATOM 2633 C CA . LEU A 1 317 ? 0.461 -31.297 -28.031 1 98.56 317 LEU A CA 1
ATOM 2634 C C . LEU A 1 317 ? -0.145 -32.219 -26.969 1 98.56 317 LEU A C 1
ATOM 2636 O O . LEU A 1 317 ? 0.178 -33.406 -26.938 1 98.56 317 LEU A O 1
ATOM 2640 N N . MET A 1 318 ? -1.057 -31.719 -26.172 1 98.38 318 MET A N 1
ATOM 2641 C CA . MET A 1 318 ? -1.562 -32.469 -25.016 1 98.38 318 MET A CA 1
ATOM 2642 C C . MET A 1 318 ? -2.514 -33.562 -25.469 1 98.38 318 MET A C 1
ATOM 2644 O O . MET A 1 318 ? -2.66 -34.594 -24.781 1 98.38 318 MET A O 1
ATOM 2648 N N . GLU A 1 319 ? -3.139 -33.375 -26.625 1 97.31 319 GLU A N 1
ATOM 2649 C CA . GLU A 1 319 ? -3.949 -34.438 -27.188 1 97.31 319 GLU A CA 1
ATOM 2650 C C . GLU A 1 319 ? -3.105 -35.688 -27.484 1 97.31 319 GLU A C 1
ATOM 2652 O O . GLU A 1 319 ? -3.611 -36.812 -27.438 1 97.31 319 GLU A O 1
ATOM 2657 N N . ARG A 1 320 ? -1.884 -35.469 -27.688 1 96.81 320 ARG A N 1
ATOM 2658 C CA . ARG A 1 320 ? -0.973 -36.562 -27.938 1 96.81 320 ARG A CA 1
ATOM 2659 C C . ARG A 1 320 ? -0.304 -37.031 -26.641 1 96.81 320 ARG A C 1
ATOM 2661 O O . ARG A 1 320 ? -0.148 -38.219 -26.406 1 96.81 320 ARG A O 1
ATOM 2668 N N . VAL A 1 321 ? 0.038 -36.156 -25.828 1 97.69 321 VAL A N 1
ATOM 2669 C CA . VAL A 1 321 ? 0.867 -36.438 -24.656 1 97.69 321 VAL A CA 1
ATOM 2670 C C . VAL A 1 321 ? 0.038 -37.125 -23.578 1 97.69 321 VAL A C 1
ATOM 2672 O O . VAL A 1 321 ? 0.515 -38.062 -22.938 1 97.69 321 VAL A O 1
ATOM 2675 N N . VAL A 1 322 ? -1.199 -36.719 -23.359 1 97.69 322 VAL A N 1
ATOM 2676 C CA . VAL A 1 322 ? -2.027 -37.25 -22.281 1 97.69 322 VAL A CA 1
ATOM 2677 C C . VAL A 1 322 ? -2.271 -38.75 -22.5 1 97.69 322 VAL A C 1
ATOM 2679 O O . VAL A 1 322 ? -2.072 -39.562 -21.578 1 97.69 322 VAL A O 1
ATOM 2682 N N . PRO A 1 323 ? -2.615 -39.125 -23.734 1 97.19 323 PRO A N 1
ATOM 2683 C CA . PRO A 1 323 ? -2.775 -40.562 -23.969 1 97.19 323 PRO A CA 1
ATOM 2684 C C . PRO A 1 323 ? -1.483 -41.344 -23.75 1 97.19 323 PRO A C 1
ATOM 2686 O O . PRO A 1 323 ? -1.521 -42.5 -23.281 1 97.19 323 PRO A O 1
ATOM 2689 N N . LYS A 1 324 ? -0.392 -40.781 -24.078 1 96.75 324 LYS A N 1
ATOM 2690 C CA . LYS A 1 324 ? 0.883 -41.438 -23.828 1 96.75 324 LYS A CA 1
ATOM 2691 C C . LYS A 1 324 ? 1.083 -41.688 -22.328 1 96.75 324 LYS A C 1
ATOM 2693 O O . LYS A 1 324 ? 1.561 -42.75 -21.922 1 96.75 324 LYS A O 1
ATOM 2698 N N . GLY A 1 325 ? 0.746 -40.719 -21.578 1 95.62 325 GLY A N 1
ATOM 2699 C CA . GLY A 1 325 ? 0.821 -40.844 -20.125 1 95.62 325 GLY A CA 1
ATOM 2700 C C . GLY A 1 325 ? -0.124 -41.906 -19.594 1 95.62 325 GLY A C 1
ATOM 2701 O O . GLY A 1 325 ? 0.242 -42.688 -18.703 1 95.62 325 GLY A O 1
ATOM 2702 N N . LEU A 1 326 ? -1.316 -41.969 -20.125 1 95.94 326 LEU A N 1
ATOM 2703 C CA . LEU A 1 326 ? -2.336 -42.906 -19.688 1 95.94 326 LEU A CA 1
ATOM 2704 C C . LEU A 1 326 ? -1.899 -44.344 -19.969 1 95.94 326 LEU A C 1
ATOM 2706 O O . LEU A 1 326 ? -2.293 -45.281 -19.25 1 95.94 326 LEU A O 1
ATOM 2710 N N . LYS A 1 327 ? -1.129 -44.5 -20.953 1 96.44 327 LYS A N 1
ATOM 2711 C CA . LYS A 1 327 ? -0.613 -45.812 -21.297 1 96.44 327 LYS A CA 1
ATOM 2712 C C . LYS A 1 327 ? 0.386 -46.312 -20.25 1 96.44 327 LYS A C 1
ATOM 2714 O O . LYS A 1 327 ? 0.515 -47.5 -20.016 1 96.44 327 LYS A O 1
ATOM 2719 N N . VAL A 1 328 ? 1.078 -45.375 -19.672 1 94.75 328 VAL A N 1
ATOM 2720 C CA . VAL A 1 328 ? 2.064 -45.719 -18.656 1 94.75 328 VAL A CA 1
ATOM 2721 C C . VAL A 1 328 ? 1.362 -45.969 -17.328 1 94.75 328 VAL A C 1
ATOM 2723 O O . VAL A 1 328 ? 1.681 -46.906 -16.609 1 94.75 328 VAL A O 1
ATOM 2726 N N . ARG A 1 329 ? 0.46 -45.125 -17 1 90.81 329 ARG A N 1
ATOM 2727 C CA . ARG A 1 329 ? -0.355 -45.188 -15.797 1 90.81 329 ARG A CA 1
ATOM 2728 C C . ARG A 1 329 ? -1.832 -45 -16.125 1 90.81 329 ARG A C 1
ATOM 2730 O O . ARG A 1 329 ? -2.201 -44 -16.781 1 90.81 329 ARG A O 1
ATOM 2737 N N . ASN A 1 330 ? -2.611 -45.906 -15.742 1 88.5 330 ASN A N 1
ATOM 2738 C CA . ASN A 1 330 ? -4.039 -45.875 -16.047 1 88.5 330 ASN A CA 1
ATOM 2739 C C . ASN A 1 330 ? -4.762 -44.812 -15.211 1 88.5 330 ASN A C 1
ATOM 2741 O O . ASN A 1 330 ? -5.758 -45.125 -14.547 1 88.5 330 ASN A O 1
ATOM 2745 N N . ASP A 1 331 ? -4.141 -43.656 -15.148 1 91.75 331 ASP A N 1
ATOM 2746 C CA . ASP A 1 331 ? -4.684 -42.5 -14.469 1 91.75 331 ASP A CA 1
ATOM 2747 C C . ASP A 1 331 ? -4 -41.219 -14.953 1 91.75 331 ASP A C 1
ATOM 2749 O O . ASP A 1 331 ? -2.867 -41.25 -15.438 1 91.75 331 ASP A O 1
ATOM 2753 N N . THR A 1 332 ? -4.789 -40.125 -14.953 1 92.25 332 THR A N 1
ATOM 2754 C CA . THR A 1 332 ? -4.188 -38.875 -15.352 1 92.25 332 THR A CA 1
ATOM 2755 C C . THR A 1 332 ? -3.107 -38.438 -14.359 1 92.25 332 THR A C 1
ATOM 2757 O O . THR A 1 332 ? -3.186 -38.781 -13.18 1 92.25 332 THR A O 1
ATOM 2760 N N . TYR A 1 333 ? -2.088 -37.781 -14.852 1 96.56 333 TYR A N 1
ATOM 2761 C CA . TYR A 1 333 ? -1.013 -37.281 -13.992 1 96.56 333 TYR A CA 1
ATOM 2762 C C . TYR A 1 333 ? -1.365 -35.938 -13.398 1 96.56 333 TYR A C 1
ATOM 2764 O O . TYR A 1 333 ? -2.074 -35.125 -14.016 1 96.56 333 TYR A O 1
ATOM 2772 N N . PRO A 1 334 ? -0.867 -35.688 -12.148 1 97.31 334 PRO A N 1
ATOM 2773 C CA . PRO A 1 334 ? -1.041 -34.344 -11.57 1 97.31 334 PRO A CA 1
ATOM 2774 C C . PRO A 1 334 ? -0.376 -33.25 -12.406 1 97.31 334 PRO A C 1
ATOM 2776 O O . PRO A 1 334 ? -0.867 -32.125 -12.453 1 97.31 334 PRO A O 1
ATOM 2779 N N . SER A 1 335 ? 0.745 -33.656 -13.062 1 97.69 335 SER A N 1
ATOM 2780 C CA . SER A 1 335 ? 1.466 -32.688 -13.875 1 97.69 335 SER A CA 1
ATOM 2781 C C . SER A 1 335 ? 2.199 -33.344 -15.031 1 97.69 335 SER A C 1
ATOM 2783 O O . SER A 1 335 ? 2.496 -34.531 -14.977 1 97.69 335 SER A O 1
ATOM 2785 N N . TYR A 1 336 ? 2.373 -32.625 -16.047 1 98.25 336 TYR A N 1
ATOM 2786 C CA . TYR A 1 336 ? 3.182 -32.969 -17.219 1 98.25 336 TYR A CA 1
ATOM 2787 C C . TYR A 1 336 ? 4.359 -32.031 -17.375 1 98.25 336 TYR A C 1
ATOM 2789 O O . TYR A 1 336 ? 4.176 -30.859 -17.766 1 98.25 336 TYR A O 1
ATOM 2797 N N . ASN A 1 337 ? 5.551 -32.5 -17.016 1 98 337 ASN A N 1
ATOM 2798 C CA . ASN A 1 337 ? 6.688 -31.578 -16.938 1 98 337 ASN A CA 1
ATOM 2799 C C . ASN A 1 337 ? 7.441 -31.5 -18.266 1 98 337 ASN A C 1
ATOM 2801 O O . ASN A 1 337 ? 7.508 -32.5 -19 1 98 337 ASN A O 1
ATOM 2805 N N . VAL A 1 338 ? 7.934 -30.359 -18.562 1 98.44 338 VAL A N 1
ATOM 2806 C CA . VAL A 1 338 ? 8.664 -30.062 -19.797 1 98.44 338 VAL A CA 1
ATOM 2807 C C . VAL A 1 338 ? 10.086 -29.625 -19.453 1 98.44 338 VAL A C 1
ATOM 2809 O O . VAL A 1 338 ? 10.281 -28.734 -18.609 1 98.44 338 VAL A O 1
ATOM 2812 N N . ARG A 1 339 ? 11.055 -30.156 -20.125 1 97.69 339 ARG A N 1
ATOM 2813 C CA . ARG A 1 339 ? 12.461 -29.922 -19.828 1 97.69 339 ARG A CA 1
ATOM 2814 C C . ARG A 1 339 ? 12.891 -28.531 -20.281 1 97.69 339 ARG A C 1
ATOM 2816 O O . ARG A 1 339 ? 12.469 -28.062 -21.344 1 97.69 339 ARG A O 1
ATOM 2823 N N . ASN A 1 340 ? 13.773 -27.984 -19.453 1 97.06 340 ASN A N 1
ATOM 2824 C CA . ASN A 1 340 ? 14.281 -26.641 -19.703 1 97.06 340 ASN A CA 1
ATOM 2825 C C . ASN A 1 340 ? 15.492 -26.656 -20.625 1 97.06 340 ASN A C 1
ATOM 2827 O O . ASN A 1 340 ? 16.344 -27.547 -20.516 1 97.06 340 ASN A O 1
ATOM 2831 N N . VAL A 1 341 ? 15.578 -25.766 -21.578 1 96.88 341 VAL A N 1
ATOM 2832 C CA . VAL A 1 341 ? 16.766 -25.516 -22.391 1 96.88 341 VAL A CA 1
ATOM 2833 C C . VAL A 1 341 ? 16.969 -24 -22.547 1 96.88 341 VAL A C 1
ATOM 2835 O O . VAL A 1 341 ? 16 -23.25 -22.719 1 96.88 341 VAL A O 1
ATOM 2838 N N . TYR A 1 342 ? 18.203 -23.531 -22.469 1 95.81 342 TYR A N 1
ATOM 2839 C CA . TYR A 1 342 ? 18.5 -22.094 -22.469 1 95.81 342 TYR A CA 1
ATOM 2840 C C . TYR A 1 342 ? 18.688 -21.562 -23.875 1 95.81 342 TYR A C 1
ATOM 2842 O O . TYR A 1 342 ? 19.422 -22.172 -24.672 1 95.81 342 TYR A O 1
ATOM 2850 N N . PHE A 1 343 ? 18.016 -20.547 -24.203 1 95.19 343 PHE A N 1
ATOM 2851 C CA . PHE A 1 343 ? 18.266 -19.703 -25.359 1 95.19 343 PHE A CA 1
ATOM 2852 C C . PHE A 1 343 ? 18.984 -18.422 -24.953 1 95.19 343 PHE A C 1
ATOM 2854 O O . PHE A 1 343 ? 18.391 -17.516 -24.359 1 95.19 343 PHE A O 1
ATOM 2861 N N . PHE A 1 344 ? 20.234 -18.328 -25.281 1 89.06 344 PHE A N 1
ATOM 2862 C CA . PHE A 1 344 ? 21.062 -17.234 -24.766 1 89.06 344 PHE A CA 1
ATOM 2863 C C . PHE A 1 344 ? 20.875 -15.977 -25.625 1 89.06 344 PHE A C 1
ATOM 2865 O O . PHE A 1 344 ? 20.938 -16.047 -26.844 1 89.06 344 PHE A O 1
ATOM 2872 N N . ASP A 1 345 ? 20.656 -14.797 -24.953 1 80.62 345 ASP A N 1
ATOM 2873 C CA . ASP A 1 345 ? 20.359 -13.57 -25.688 1 80.62 345 ASP A CA 1
ATOM 2874 C C . ASP A 1 345 ? 21.531 -12.594 -25.609 1 80.62 345 ASP A C 1
ATOM 2876 O O . ASP A 1 345 ? 21.406 -11.445 -26.047 1 80.62 345 ASP A O 1
ATOM 2880 N N . ARG A 1 346 ? 22.609 -12.625 -24.844 1 70.25 346 ARG A N 1
ATOM 2881 C CA . ARG A 1 346 ? 23.719 -11.68 -24.781 1 70.25 346 ARG A CA 1
ATOM 2882 C C . ARG A 1 346 ? 24.438 -11.602 -26.125 1 70.25 346 ARG A C 1
ATOM 2884 O O . ARG A 1 346 ? 24.656 -10.508 -26.641 1 70.25 346 ARG A O 1
ATOM 2891 N N . ASP A 1 347 ? 25.266 -12.641 -26.469 1 54.5 347 ASP A N 1
ATOM 2892 C CA . ASP A 1 347 ? 26.375 -12.65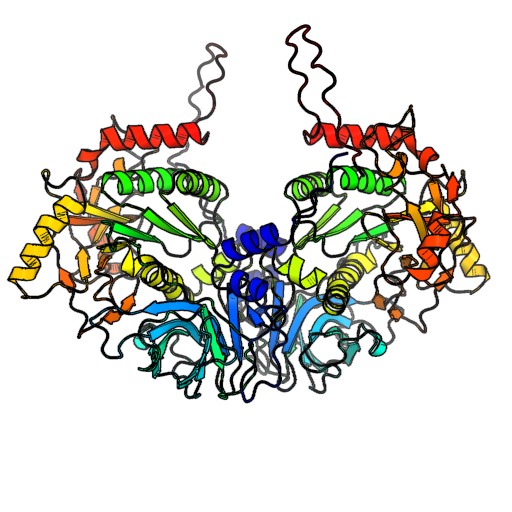6 -27.422 1 54.5 347 ASP A CA 1
ATOM 2893 C C . ASP A 1 347 ? 25.891 -12.352 -28.828 1 54.5 347 ASP A C 1
ATOM 2895 O O . ASP A 1 347 ? 26.688 -12.117 -29.734 1 54.5 347 ASP A O 1
ATOM 2899 N N . GLN A 1 348 ? 24.609 -12.273 -29.078 1 49.34 348 GLN A N 1
ATOM 2900 C CA . GLN A 1 348 ? 24.359 -12.43 -30.516 1 49.34 348 GLN A CA 1
ATOM 2901 C C . GLN A 1 348 ? 24.328 -11.07 -31.219 1 49.34 348 GLN A C 1
ATOM 2903 O O . GLN A 1 348 ? 24.344 -11 -32.438 1 49.34 348 GLN A O 1
ATOM 2908 N N . HIS A 1 349 ? 23.953 -9.953 -30.469 1 49.88 349 HIS A N 1
ATOM 2909 C CA . HIS A 1 349 ? 23.672 -8.828 -31.344 1 49.88 349 HIS A CA 1
ATOM 2910 C C . HIS A 1 349 ? 24.938 -8.242 -31.938 1 49.88 349 HIS A C 1
ATOM 2912 O O . HIS A 1 349 ? 24.891 -7.277 -32.719 1 49.88 349 HIS A O 1
ATOM 2918 N N . GLU A 1 350 ? 26.031 -8.281 -31.172 1 45.06 350 GLU A N 1
ATOM 2919 C CA . GLU A 1 350 ? 27.062 -7.68 -32 1 45.06 350 GLU A CA 1
ATOM 2920 C C . GLU A 1 350 ? 26.938 -8.125 -33.469 1 45.06 350 GLU A C 1
ATOM 2922 O O . GLU A 1 350 ? 27.453 -7.465 -34.375 1 45.06 350 GLU A O 1
ATOM 2927 N N . HIS A 1 351 ? 26.516 -9.398 -33.812 1 49.38 351 HIS A N 1
ATOM 2928 C CA . HIS A 1 351 ? 26.703 -9.719 -35.219 1 49.38 351 HIS A CA 1
ATOM 2929 C C . HIS A 1 351 ? 25.359 -9.695 -35.969 1 49.38 351 HIS A C 1
ATOM 2931 O O . HIS A 1 351 ? 25.219 -8.977 -36.938 1 49.38 351 HIS A O 1
ATOM 2937 N N . GLU A 1 352 ? 24.531 -10.984 -36.156 1 62.59 352 GLU A N 1
ATOM 2938 C CA . GLU A 1 352 ? 23.656 -11.281 -37.281 1 62.59 352 GLU A CA 1
ATOM 2939 C C . GLU A 1 352 ? 22.188 -11.32 -36.844 1 62.59 352 GLU A C 1
ATOM 2941 O O . GLU A 1 352 ? 21.844 -11.992 -35.875 1 62.59 352 GLU A O 1
ATOM 2946 N N . TRP A 1 353 ? 21.422 -10.195 -37.031 1 77.12 353 TRP A N 1
ATOM 2947 C CA . TRP A 1 353 ? 19.953 -10.195 -36.938 1 77.12 353 TRP A CA 1
ATOM 2948 C C . TRP A 1 353 ? 19.344 -11.047 -38.062 1 77.12 353 TRP A C 1
ATOM 2950 O O . TRP A 1 353 ? 19.859 -11.07 -39.188 1 77.12 353 TRP A O 1
ATOM 2960 N N . ALA A 1 354 ? 18.328 -11.719 -37.531 1 80.25 354 ALA A N 1
ATOM 2961 C CA . ALA A 1 354 ? 17.609 -12.461 -38.562 1 80.25 354 ALA A CA 1
ATOM 2962 C C . ALA A 1 354 ? 16.953 -11.508 -39.562 1 80.25 354 ALA A C 1
ATOM 2964 O O . ALA A 1 354 ? 16.25 -10.578 -39.156 1 80.25 354 ALA A O 1
ATOM 2965 N N . LYS A 1 355 ? 17.266 -11.555 -40.812 1 76.25 355 LYS A N 1
ATOM 2966 C CA . LYS A 1 355 ? 16.891 -10.602 -41.844 1 76.25 355 LYS A CA 1
ATOM 2967 C C . LYS A 1 355 ? 15.383 -10.391 -41.875 1 76.25 355 LYS A C 1
ATOM 2969 O O . LYS A 1 355 ? 14.914 -9.258 -42.031 1 76.25 355 LYS A O 1
ATOM 2974 N N . ASP A 1 356 ? 14.531 -11.43 -41.844 1 84.5 356 ASP A N 1
ATOM 2975 C CA . ASP A 1 356 ? 13.086 -11.312 -42 1 84.5 356 ASP A CA 1
ATOM 2976 C C . ASP A 1 356 ? 12.367 -11.273 -40.656 1 84.5 356 ASP A C 1
ATOM 2978 O O . ASP A 1 356 ? 11.195 -11.656 -40.562 1 84.5 356 ASP A O 1
ATOM 2982 N N . THR A 1 357 ? 13.039 -10.672 -39.625 1 92.5 357 THR A N 1
ATOM 2983 C CA . THR A 1 357 ? 12.469 -10.57 -38.312 1 92.5 357 THR A CA 1
ATOM 2984 C C . THR A 1 357 ? 12.789 -9.211 -37.688 1 92.5 357 THR A C 1
ATOM 2986 O O . THR A 1 357 ? 13.961 -8.828 -37.594 1 92.5 357 THR A O 1
ATOM 2989 N N . PRO A 1 358 ? 11.719 -8.461 -37.375 1 93.81 358 PRO A N 1
ATOM 2990 C CA . PRO A 1 358 ? 12.008 -7.176 -36.75 1 93.81 358 PRO A CA 1
ATOM 2991 C C . PRO A 1 358 ? 12.922 -7.32 -35.531 1 93.81 358 PRO A C 1
ATOM 2993 O O . PRO A 1 358 ? 12.805 -8.289 -34.781 1 93.81 358 PRO A O 1
ATOM 2996 N N . ARG A 1 359 ? 13.703 -6.34 -35.25 1 90.19 359 ARG A N 1
ATOM 2997 C CA . ARG A 1 359 ? 14.719 -6.375 -34.188 1 90.19 359 ARG A CA 1
ATOM 2998 C C . ARG A 1 359 ? 14.078 -6.41 -32.812 1 90.19 359 ARG A C 1
ATOM 3000 O O . ARG A 1 359 ? 14.664 -6.945 -31.875 1 90.19 359 ARG A O 1
ATOM 3007 N N . TYR A 1 360 ? 12.906 -5.867 -32.75 1 93.25 360 TYR A N 1
ATOM 3008 C CA . TYR A 1 360 ? 12.281 -5.758 -31.438 1 93.25 360 TYR A CA 1
ATOM 3009 C C . TYR A 1 360 ? 11.648 -7.082 -31.016 1 93.25 360 TYR A C 1
ATOM 3011 O O . TYR A 1 360 ? 11.188 -7.227 -29.891 1 93.25 360 TYR A O 1
ATOM 3019 N N . MET A 1 361 ? 11.656 -8.031 -31.906 1 96.19 361 MET A N 1
ATOM 3020 C CA . MET A 1 361 ? 11.18 -9.367 -31.562 1 96.19 361 MET A CA 1
ATOM 3021 C C . MET A 1 361 ? 12.266 -10.156 -30.844 1 96.19 361 MET A C 1
ATOM 3023 O O . MET A 1 361 ? 13.117 -10.781 -31.484 1 96.19 361 MET A O 1
ATOM 3027 N N . HIS A 1 362 ? 12.164 -10.242 -29.578 1 95 362 HIS A N 1
ATOM 3028 C CA . HIS A 1 362 ? 13.234 -10.812 -28.766 1 95 362 HIS A CA 1
ATOM 3029 C C . HIS A 1 362 ? 13.32 -12.328 -28.953 1 95 362 HIS A C 1
ATOM 3031 O O . HIS A 1 362 ? 14.391 -12.859 -29.234 1 95 362 HIS A O 1
ATOM 3037 N N . MET A 1 363 ? 12.227 -13.016 -28.812 1 96.38 363 MET A N 1
ATOM 3038 C CA . MET A 1 363 ? 12.234 -14.477 -28.875 1 96.38 363 MET A CA 1
ATOM 3039 C C . MET A 1 363 ? 12.5 -14.961 -30.297 1 96.38 363 MET A C 1
ATOM 3041 O O . MET A 1 363 ? 13.273 -15.898 -30.5 1 96.38 363 MET A O 1
ATOM 3045 N N . LEU A 1 364 ? 11.977 -14.273 -31.266 1 96.06 364 LEU A N 1
ATOM 3046 C CA . LEU A 1 364 ? 12.156 -14.664 -32.656 1 96.06 364 LEU A CA 1
ATOM 3047 C C . LEU A 1 364 ? 13.602 -14.453 -33.094 1 96.06 364 LEU A C 1
ATOM 3049 O O . LEU A 1 364 ? 14.102 -15.164 -33.969 1 96.06 364 LEU A O 1
ATOM 3053 N N . GLN A 1 365 ? 14.234 -13.484 -32.469 1 93.69 365 GLN A N 1
ATOM 3054 C CA . GLN A 1 365 ? 15.594 -13.133 -32.844 1 93.69 365 GLN A CA 1
ATOM 3055 C C . GLN A 1 365 ? 16.609 -14.07 -32.219 1 93.69 365 GLN A C 1
ATOM 3057 O O . GLN A 1 365 ? 17.75 -14.18 -32.688 1 93.69 365 GLN A O 1
ATOM 3062 N N . HIS A 1 366 ? 16.25 -14.719 -31.172 1 93.62 366 HIS A N 1
ATOM 3063 C CA . HIS A 1 366 ? 17.203 -15.539 -30.438 1 93.62 366 HIS A CA 1
ATOM 3064 C C . HIS A 1 366 ? 16.875 -17.016 -30.562 1 93.62 366 HIS A C 1
ATOM 3066 O O . HIS A 1 366 ? 16.203 -17.594 -29.703 1 93.62 366 HIS A O 1
ATOM 3072 N N . VAL A 1 367 ? 17.562 -17.625 -31.625 1 94 367 VAL A N 1
ATOM 3073 C CA . VAL A 1 367 ? 17.219 -19 -31.938 1 94 367 VAL A CA 1
ATOM 3074 C C . VAL A 1 367 ? 18.453 -19.891 -31.781 1 94 367 VAL A C 1
ATOM 3076 O O . VAL A 1 367 ? 18.547 -20.938 -32.406 1 94 367 VAL A O 1
ATOM 3079 N N . THR A 1 368 ? 19.422 -19.438 -31.062 1 92.38 368 THR A N 1
ATOM 3080 C CA . THR A 1 368 ? 20.547 -20.266 -30.672 1 92.38 368 THR A CA 1
ATOM 3081 C C . THR A 1 368 ? 20.406 -20.719 -29.219 1 92.38 368 THR A C 1
ATOM 3083 O O . THR A 1 368 ? 20.266 -19.891 -28.312 1 92.38 368 THR A O 1
ATOM 3086 N N . ARG A 1 369 ? 20.438 -21.984 -29.031 1 94.5 369 ARG A N 1
ATOM 3087 C CA . ARG A 1 369 ? 20.203 -22.5 -27.688 1 94.5 369 ARG A CA 1
ATOM 3088 C C . ARG A 1 369 ? 21.328 -23.438 -27.266 1 94.5 369 ARG A C 1
ATOM 3090 O O . ARG A 1 369 ? 22.109 -23.891 -28.109 1 94.5 369 ARG A O 1
ATOM 3097 N N . ALA A 1 370 ? 21.375 -23.719 -26 1 95.12 370 ALA A N 1
ATOM 3098 C CA . ALA A 1 370 ? 22.281 -24.75 -25.516 1 95.12 370 ALA A CA 1
ATOM 3099 C C . ALA A 1 370 ? 21.953 -26.094 -26.156 1 95.12 370 ALA A C 1
ATOM 3101 O O . ALA A 1 370 ? 20.797 -26.422 -26.375 1 95.12 370 ALA A O 1
ATOM 3102 N N . LYS A 1 371 ? 22.953 -26.859 -26.422 1 95.44 371 LYS A N 1
ATOM 3103 C CA . LYS A 1 371 ? 22.781 -28.203 -26.969 1 95.44 371 LYS A CA 1
ATOM 3104 C C . LYS A 1 371 ? 22.109 -29.125 -25.953 1 95.44 371 LYS A C 1
ATOM 3106 O O . LYS A 1 371 ? 21.203 -29.891 -26.297 1 95.44 371 LYS A O 1
ATOM 3111 N N . ASN A 1 372 ? 22.594 -28.969 -24.766 1 93.94 372 ASN A N 1
ATOM 3112 C CA . ASN A 1 372 ? 22.109 -29.859 -23.719 1 93.94 372 ASN A CA 1
ATOM 3113 C C . ASN A 1 372 ? 20.969 -29.219 -22.922 1 93.94 372 ASN A C 1
ATOM 3115 O O . ASN A 1 372 ? 21 -28.016 -22.656 1 93.94 372 ASN A O 1
ATOM 3119 N N . TYR A 1 373 ? 19.984 -30.031 -22.641 1 95.88 373 TYR A N 1
ATOM 3120 C CA . TYR A 1 373 ? 18.938 -29.641 -21.703 1 95.88 373 TYR A CA 1
ATOM 3121 C C . TYR A 1 373 ? 19.453 -29.672 -20.266 1 95.88 373 TYR A C 1
ATOM 3123 O O . TYR A 1 373 ? 20.484 -30.297 -19.984 1 95.88 373 TYR A O 1
ATOM 3131 N N . THR A 1 374 ? 18.75 -28.906 -19.406 1 94.5 374 THR A N 1
ATOM 3132 C CA . THR A 1 374 ? 19.016 -29.125 -17.984 1 94.5 374 THR A CA 1
ATOM 3133 C C . THR A 1 374 ? 18.672 -30.547 -17.562 1 94.5 374 THR A C 1
ATOM 3135 O O . THR A 1 374 ? 17.969 -31.25 -18.297 1 94.5 374 THR A O 1
ATOM 3138 N N . LYS A 1 375 ? 19.172 -31 -16.438 1 92.25 375 LYS A N 1
ATOM 3139 C CA . LYS A 1 375 ? 18.922 -32.344 -15.969 1 92.25 375 LYS A CA 1
ATOM 3140 C C . LYS A 1 375 ? 17.438 -32.594 -15.742 1 92.25 375 LYS A C 1
ATOM 3142 O O . LYS A 1 375 ? 16.688 -31.656 -15.445 1 92.25 375 LYS A O 1
ATOM 3147 N N . PRO A 1 376 ? 17.094 -33.875 -15.867 1 91.38 376 PRO A N 1
ATOM 3148 C CA . PRO A 1 376 ? 15.68 -34.219 -15.617 1 91.38 376 PRO A CA 1
ATOM 3149 C C . PRO A 1 376 ? 15.211 -33.75 -14.242 1 91.38 376 PRO A C 1
ATOM 3151 O O . PRO A 1 376 ? 15.945 -33.875 -13.258 1 91.38 376 PRO A O 1
ATOM 3154 N N . ASN A 1 377 ? 14.055 -33.125 -14.203 1 88.56 377 ASN A N 1
ATOM 3155 C CA . ASN A 1 377 ? 13.383 -32.688 -12.984 1 88.56 377 ASN A CA 1
ATOM 3156 C C . ASN A 1 377 ? 14.016 -31.422 -12.422 1 88.56 377 ASN A C 1
ATOM 3158 O O . ASN A 1 377 ? 13.703 -31.016 -11.297 1 88.56 377 ASN A O 1
ATOM 3162 N N . GLN A 1 378 ? 14.922 -30.891 -13.211 1 89.88 378 GLN A N 1
ATOM 3163 C CA . GLN A 1 378 ? 15.516 -29.625 -12.789 1 89.88 378 GLN A CA 1
ATOM 3164 C C . GLN A 1 378 ? 15.039 -28.469 -13.68 1 89.88 378 GLN A C 1
ATOM 3166 O O . GLN A 1 378 ? 15.188 -28.516 -14.898 1 89.88 378 GLN A O 1
ATOM 3171 N N . TYR A 1 379 ? 14.547 -27.5 -13.008 1 92 379 TYR A N 1
ATOM 3172 C CA . TYR A 1 379 ? 14.164 -26.25 -13.648 1 92 379 TYR A CA 1
ATOM 3173 C C . TYR A 1 379 ? 13.102 -26.484 -14.719 1 92 379 TYR A C 1
ATOM 3175 O O . TYR A 1 379 ? 13.109 -25.828 -15.766 1 92 379 TYR A O 1
ATOM 3183 N N . VAL A 1 380 ? 12.305 -27.516 -14.523 1 96.19 380 VAL A N 1
ATOM 3184 C CA . VAL A 1 380 ? 11.219 -27.828 -15.445 1 96.19 380 VAL A CA 1
ATOM 3185 C C . VAL A 1 380 ? 10.039 -26.891 -15.188 1 96.19 380 VAL A C 1
ATOM 3187 O O . VAL A 1 380 ? 10 -26.203 -14.164 1 96.19 380 VAL A O 1
ATOM 3190 N N . LYS A 1 381 ? 9.242 -26.781 -16.109 1 97.88 381 LYS A N 1
ATOM 3191 C CA . LYS A 1 381 ? 7.902 -26.234 -15.938 1 97.88 381 LYS A CA 1
ATOM 3192 C C . LYS A 1 381 ? 6.84 -27.266 -16.312 1 97.88 381 LYS A C 1
ATOM 3194 O O . LYS A 1 381 ? 7.137 -28.25 -17 1 97.88 381 LYS A O 1
ATOM 3199 N N . CYS A 1 382 ? 5.633 -27.078 -15.82 1 98.06 382 CYS A N 1
ATOM 3200 C CA . CYS A 1 382 ? 4.629 -28.141 -15.969 1 98.06 382 CYS A CA 1
ATOM 3201 C C . CYS A 1 382 ? 3.312 -27.562 -16.484 1 98.06 382 CYS A C 1
ATOM 3203 O O . CYS A 1 382 ? 3.004 -26.391 -16.234 1 98.06 382 CYS A O 1
ATOM 3205 N N . PHE A 1 383 ? 2.611 -28.391 -17.234 1 98.69 383 PHE A N 1
ATOM 3206 C CA . PHE A 1 383 ? 1.156 -28.297 -17.281 1 98.69 383 PHE A CA 1
ATOM 3207 C C . PHE A 1 383 ? 0.524 -29.031 -16.109 1 98.69 383 PHE A C 1
ATOM 3209 O O . PHE A 1 383 ? 0.582 -30.25 -16.031 1 98.69 383 PHE A O 1
ATOM 3216 N N . HIS A 1 384 ? -0.082 -28.297 -15.234 1 98.75 384 HIS A N 1
ATOM 3217 C CA . HIS A 1 384 ? -0.687 -28.891 -14.047 1 98.75 384 HIS A CA 1
ATOM 3218 C C . HIS A 1 384 ? -2.156 -29.219 -14.281 1 98.75 384 HIS A C 1
ATOM 3220 O O . HIS A 1 384 ? -2.885 -28.422 -14.891 1 98.75 384 HIS A O 1
ATOM 3226 N N . ASN A 1 385 ? -2.58 -30.406 -13.891 1 97.94 385 ASN A N 1
ATOM 3227 C CA . ASN A 1 385 ? -3.982 -30.812 -13.828 1 97.94 385 ASN A CA 1
ATOM 3228 C C . ASN A 1 385 ? -4.652 -30.312 -12.547 1 97.94 385 ASN A C 1
ATOM 3230 O O . ASN A 1 385 ? -4.473 -30.906 -11.484 1 97.94 385 ASN A O 1
ATOM 3234 N N . PRO A 1 386 ? -5.48 -29.25 -12.656 1 98 386 PRO A N 1
ATOM 3235 C CA . PRO A 1 386 ? -6.031 -28.656 -11.438 1 98 386 PRO A CA 1
ATOM 3236 C C . PRO A 1 386 ? -6.879 -29.641 -10.625 1 98 386 PRO A C 1
ATOM 3238 O O . PRO A 1 386 ? -7.094 -29.422 -9.43 1 98 386 PRO A O 1
ATOM 3241 N N . GLU A 1 387 ? -7.309 -30.734 -11.18 1 96.69 387 GLU A N 1
ATOM 3242 C CA . GLU A 1 387 ? -8.117 -31.719 -10.469 1 96.69 387 GLU A CA 1
ATOM 3243 C C . GLU A 1 387 ? -7.254 -32.594 -9.578 1 96.69 387 GLU A C 1
ATOM 3245 O O . GLU A 1 387 ? -7.77 -33.312 -8.711 1 96.69 387 GLU A O 1
ATOM 3250 N N . ARG A 1 388 ? -5.977 -32.469 -9.789 1 97.06 388 ARG A N 1
ATOM 3251 C CA . ARG A 1 388 ? -5.102 -33.438 -9.133 1 97.06 388 ARG A CA 1
ATOM 3252 C C . ARG A 1 388 ? -4.102 -32.719 -8.219 1 97.06 388 ARG A C 1
ATOM 3254 O O . ARG A 1 388 ? -3.494 -33.375 -7.359 1 97.06 388 ARG A O 1
ATOM 3261 N N . VAL A 1 389 ? -3.951 -31.484 -8.406 1 98.38 389 VAL A N 1
ATOM 3262 C CA . VAL A 1 389 ? -2.922 -30.781 -7.645 1 98.38 389 VAL A CA 1
ATOM 3263 C C . VAL A 1 389 ? -3.555 -30.047 -6.465 1 98.38 389 VAL A C 1
ATOM 3265 O O . VAL A 1 389 ? -4.633 -29.469 -6.594 1 98.38 389 VAL A O 1
ATOM 3268 N N . LEU A 1 390 ? -2.887 -30.141 -5.297 1 98.44 390 LEU A N 1
ATOM 3269 C CA . LEU A 1 390 ? -3.369 -29.453 -4.105 1 98.44 390 LEU A CA 1
ATOM 3270 C C . LEU A 1 390 ? -2.617 -28.141 -3.889 1 98.44 390 LEU A C 1
ATOM 3272 O O . LEU A 1 390 ? -3.229 -27.109 -3.611 1 98.44 390 LEU A O 1
ATOM 3276 N N . THR A 1 391 ? -1.315 -28.125 -3.943 1 98.56 391 THR A N 1
ATOM 3277 C CA . THR A 1 391 ? -0.49 -26.922 -3.832 1 98.56 391 THR A CA 1
ATOM 3278 C C . THR A 1 391 ? 0.648 -26.953 -4.848 1 98.56 391 THR A C 1
ATOM 3280 O O . THR A 1 391 ? 1.108 -28.031 -5.238 1 98.56 391 THR A O 1
ATOM 3283 N N . LEU A 1 392 ? 1.058 -25.75 -5.215 1 98.25 392 LEU A N 1
ATOM 3284 C CA . LEU A 1 392 ? 2.029 -25.641 -6.297 1 98.25 392 LEU A CA 1
ATOM 3285 C C . LEU A 1 392 ? 3.273 -24.891 -5.844 1 98.25 392 LEU A C 1
ATOM 3287 O O . LEU A 1 392 ? 3.174 -23.922 -5.086 1 98.25 392 LEU A O 1
ATOM 3291 N N . HIS A 1 393 ? 4.371 -25.406 -6.316 1 96.62 393 HIS A N 1
ATOM 3292 C CA . HIS A 1 393 ? 5.621 -24.656 -6.43 1 96.62 393 HIS A CA 1
ATOM 3293 C C . HIS A 1 393 ? 5.852 -24.188 -7.859 1 96.62 393 HIS A C 1
ATOM 3295 O O . HIS A 1 393 ? 5.137 -24.594 -8.773 1 96.62 393 HIS A O 1
ATOM 3301 N N . ASN A 1 394 ? 6.82 -23.375 -8.039 1 94.69 394 ASN A N 1
ATOM 3302 C CA . ASN A 1 394 ? 7.133 -22.797 -9.344 1 94.69 394 ASN A CA 1
ATOM 3303 C C . ASN A 1 394 ? 7.398 -23.891 -10.383 1 94.69 394 ASN A C 1
ATOM 3305 O O . ASN A 1 394 ? 7.09 -23.719 -11.562 1 94.69 394 ASN A O 1
ATOM 3309 N N . HIS A 1 395 ? 7.953 -25.062 -9.977 1 94 395 HIS A N 1
ATOM 3310 C CA . HIS A 1 395 ? 8.43 -26.047 -10.93 1 94 395 HIS A CA 1
ATOM 3311 C C . HIS A 1 395 ? 7.586 -27.312 -10.875 1 94 395 HIS A C 1
ATOM 3313 O O . HIS A 1 395 ? 7.562 -28.094 -11.828 1 94 395 HIS A O 1
ATOM 3319 N N . PHE A 1 396 ? 6.973 -27.562 -9.758 1 95.44 396 PHE A N 1
ATOM 3320 C CA . PHE A 1 396 ? 6.289 -28.844 -9.562 1 95.44 396 PHE A CA 1
ATOM 3321 C C . PHE A 1 396 ? 5.211 -28.719 -8.492 1 95.44 396 PHE A C 1
ATOM 3323 O O . PHE A 1 396 ? 5.184 -27.734 -7.742 1 95.44 396 PHE A O 1
ATOM 3330 N N . PRO A 1 397 ? 4.301 -29.688 -8.461 1 96.81 397 PRO A N 1
ATOM 3331 C CA . PRO A 1 397 ? 3.361 -29.688 -7.336 1 96.81 397 PRO A CA 1
ATOM 3332 C C . PRO A 1 397 ? 4.012 -30.125 -6.023 1 96.81 397 PRO A C 1
ATOM 3334 O O . PRO A 1 397 ? 4.84 -31.031 -6.016 1 96.81 397 PRO A O 1
ATOM 3337 N N . ILE A 1 398 ? 3.703 -29.438 -4.996 1 96.75 398 ILE A N 1
ATOM 3338 C CA . ILE A 1 398 ? 4.211 -29.797 -3.676 1 96.75 398 ILE A CA 1
ATOM 3339 C C . ILE A 1 398 ? 3.342 -30.891 -3.066 1 96.75 398 ILE A C 1
ATOM 3341 O O . ILE A 1 398 ? 3.855 -31.812 -2.434 1 96.75 398 ILE A O 1
ATOM 3345 N N . ALA A 1 399 ? 2.076 -30.75 -3.219 1 97.56 399 ALA A N 1
ATOM 3346 C CA . ALA A 1 399 ? 1.102 -31.734 -2.75 1 97.56 399 ALA A CA 1
ATOM 3347 C C . ALA A 1 399 ? 0.033 -31.984 -3.809 1 97.56 399 ALA A C 1
ATOM 3349 O O . ALA A 1 399 ? -0.282 -31.109 -4.609 1 97.56 399 ALA A O 1
ATOM 3350 N N . CYS A 1 400 ? -0.508 -33.219 -3.781 1 97.69 400 CYS A N 1
ATOM 3351 C CA . CYS A 1 400 ? -1.492 -33.594 -4.785 1 97.69 400 CYS A CA 1
ATOM 3352 C C . CYS A 1 400 ? -2.693 -34.281 -4.133 1 97.69 400 CYS A C 1
ATOM 3354 O O . CYS A 1 400 ? -2.625 -34.688 -2.975 1 97.69 400 CYS A O 1
ATOM 3356 N N . LEU A 1 401 ? -3.752 -34.25 -4.859 1 96.75 401 LEU A N 1
ATOM 3357 C CA . LEU A 1 401 ? -4.977 -34.906 -4.441 1 96.75 401 LEU A CA 1
ATOM 3358 C C . LEU A 1 401 ? -4.988 -36.375 -4.918 1 96.75 401 LEU A C 1
ATOM 3360 O O . LEU A 1 401 ? -4.641 -36.656 -6.066 1 96.75 401 LEU A O 1
ATOM 3364 N N . GLY A 1 402 ? -5.348 -37.281 -4.086 1 89.06 402 GLY A N 1
ATOM 3365 C CA . GLY A 1 402 ? -5.496 -38.656 -4.465 1 89.06 402 GLY A CA 1
ATOM 3366 C C . GLY A 1 402 ? -4.191 -39.438 -4.406 1 89.06 402 GLY A C 1
ATOM 3367 O O . GLY A 1 402 ? -4.07 -40.5 -5.016 1 89.06 402 GLY A O 1
ATOM 3368 N N . GLY A 1 403 ? -3.18 -38.875 -3.799 1 88.06 403 GLY A N 1
ATOM 3369 C CA . GLY A 1 403 ? -1.948 -39.625 -3.652 1 88.06 403 GLY A CA 1
ATOM 3370 C C . GLY A 1 403 ? -0.702 -38.812 -3.863 1 88.06 403 GLY A C 1
ATOM 3371 O O . GLY A 1 403 ? -0.714 -37.594 -3.627 1 88.06 403 GLY A O 1
ATOM 3372 N N . THR A 1 404 ? 0.375 -39.469 -4.195 1 90.44 404 THR A N 1
ATOM 3373 C CA . THR A 1 404 ? 1.671 -38.844 -4.367 1 90.44 404 THR A CA 1
ATOM 3374 C C . THR A 1 404 ? 1.697 -38 -5.648 1 90.44 4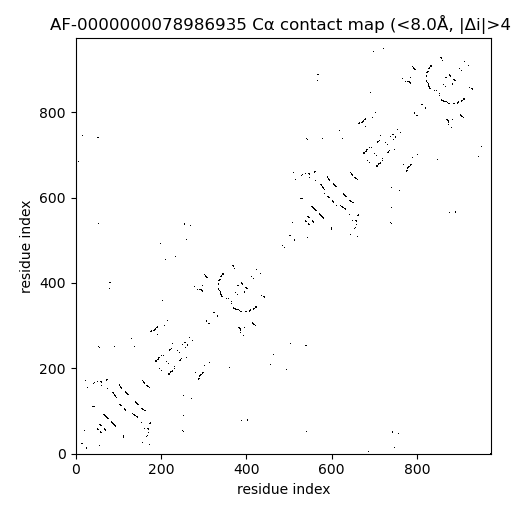04 THR A C 1
ATOM 3376 O O . THR A 1 404 ? 0.923 -38.25 -6.574 1 90.44 404 THR A O 1
ATOM 3379 N N . CYS A 1 405 ? 2.551 -37.031 -5.562 1 93.81 405 CYS A N 1
ATOM 3380 C CA . CYS A 1 405 ? 2.686 -36.125 -6.719 1 93.81 405 CYS A CA 1
ATOM 3381 C C . CYS A 1 405 ? 3.627 -36.75 -7.758 1 93.81 405 CYS A C 1
ATOM 3383 O O . CYS A 1 405 ? 4.848 -36.625 -7.641 1 93.81 405 CYS A O 1
ATOM 3385 N N . HIS A 1 406 ? 3.078 -37.406 -8.727 1 89.75 406 HIS A N 1
ATOM 3386 C CA . HIS A 1 406 ? 3.857 -37.938 -9.844 1 89.75 406 HIS A CA 1
ATOM 3387 C C . HIS A 1 406 ? 3.719 -37.062 -11.078 1 89.75 406 HIS A C 1
ATOM 3389 O O . HIS A 1 406 ? 2.615 -36.625 -11.414 1 89.75 406 HIS A O 1
ATOM 3395 N N . SER A 1 407 ? 4.777 -36.781 -11.727 1 93.88 407 SER A N 1
ATOM 3396 C CA . SER A 1 407 ? 4.738 -36 -12.961 1 93.88 407 SER A CA 1
ATOM 3397 C C . SER A 1 407 ? 5.148 -36.875 -14.164 1 93.88 407 SER A C 1
ATOM 3399 O O . SER A 1 407 ? 6.035 -37.719 -14.047 1 93.88 407 SER A O 1
ATOM 3401 N N . TYR A 1 408 ? 4.469 -36.688 -15.219 1 97.12 408 TYR A N 1
ATOM 3402 C CA . TYR A 1 408 ? 4.836 -37.344 -16.484 1 97.12 408 TYR A CA 1
ATOM 3403 C C . TYR A 1 408 ? 5.852 -36.5 -17.25 1 97.12 408 TYR A C 1
ATOM 3405 O O . TYR A 1 408 ? 5.578 -35.344 -17.594 1 97.12 408 TYR A O 1
ATOM 3413 N N . PRO A 1 409 ? 6.992 -37.031 -17.516 1 97.69 409 PRO A N 1
ATOM 3414 C CA . PRO A 1 409 ? 7.977 -36.281 -18.312 1 97.69 409 PRO A CA 1
ATOM 3415 C C . PRO A 1 409 ? 7.664 -36.281 -19.797 1 97.69 409 PRO A C 1
ATOM 3417 O O . PRO A 1 409 ? 7.695 -37.312 -20.438 1 97.69 409 PRO A O 1
ATOM 3420 N N . ILE A 1 410 ? 7.406 -35.188 -20.312 1 98.06 410 ILE A N 1
ATOM 3421 C CA . ILE A 1 410 ? 7.203 -35.062 -21.75 1 98.06 410 ILE A CA 1
ATOM 3422 C C . ILE A 1 410 ? 8.539 -35.25 -22.469 1 98.06 410 ILE A C 1
ATOM 3424 O O . ILE A 1 410 ? 9.547 -34.656 -22.078 1 98.06 410 ILE A O 1
ATOM 3428 N N . SER A 1 411 ? 8.469 -36.031 -23.516 1 97.06 411 SER A N 1
ATOM 3429 C CA . SER A 1 411 ? 9.68 -36.219 -24.312 1 97.06 411 SER A CA 1
ATOM 3430 C C . SER A 1 411 ? 10.164 -34.906 -24.922 1 97.06 411 SER A C 1
ATOM 3432 O O . SER A 1 411 ? 9.352 -34.125 -25.391 1 97.06 411 SER A O 1
ATOM 3434 N N . THR A 1 412 ? 11.523 -34.75 -24.984 1 97.25 412 THR A N 1
ATOM 3435 C CA . THR A 1 412 ? 12.094 -33.531 -25.594 1 97.25 412 THR A CA 1
ATOM 3436 C C . THR A 1 412 ? 11.852 -33.5 -27.094 1 97.25 412 THR A C 1
ATOM 3438 O O . THR A 1 412 ? 12.008 -32.469 -27.734 1 97.25 412 THR A O 1
ATOM 3441 N N . ASP A 1 413 ? 11.422 -34.625 -27.641 1 96.69 413 ASP A N 1
ATOM 3442 C CA . ASP A 1 413 ? 11.055 -34.656 -29.047 1 96.69 413 ASP A CA 1
ATOM 3443 C C . ASP A 1 413 ? 9.672 -34.062 -29.266 1 96.69 413 ASP A C 1
ATOM 3445 O O . ASP A 1 413 ? 9.352 -33.594 -30.375 1 96.69 413 ASP A O 1
ATOM 3449 N N . ASP A 1 414 ? 8.914 -34.062 -28.234 1 98 414 ASP A N 1
ATOM 3450 C CA . ASP A 1 414 ? 7.547 -33.562 -28.344 1 98 414 ASP A CA 1
ATOM 3451 C C . ASP A 1 414 ? 7.473 -32.094 -27.984 1 98 414 ASP A C 1
ATOM 3453 O O . ASP A 1 414 ? 6.766 -31.328 -28.656 1 98 414 ASP A O 1
ATOM 3457 N N . ALA A 1 415 ? 8.117 -31.719 -26.938 1 98.56 415 ALA A N 1
ATOM 3458 C CA . ALA A 1 415 ? 8.094 -30.312 -26.5 1 98.56 415 ALA A CA 1
ATOM 3459 C C . ALA A 1 415 ? 9.273 -30.016 -25.594 1 98.56 415 ALA A C 1
ATOM 3461 O O . ALA A 1 415 ? 9.875 -30.922 -25.016 1 98.56 415 ALA A O 1
ATOM 3462 N N . HIS A 1 416 ? 9.656 -28.797 -25.469 1 98.44 416 HIS A N 1
ATOM 3463 C CA . HIS A 1 416 ? 10.641 -28.344 -24.484 1 98.44 416 HIS A CA 1
ATOM 3464 C C . HIS A 1 416 ? 10.336 -26.922 -24.016 1 98.44 416 HIS A C 1
ATOM 3466 O O . HIS A 1 416 ? 9.516 -26.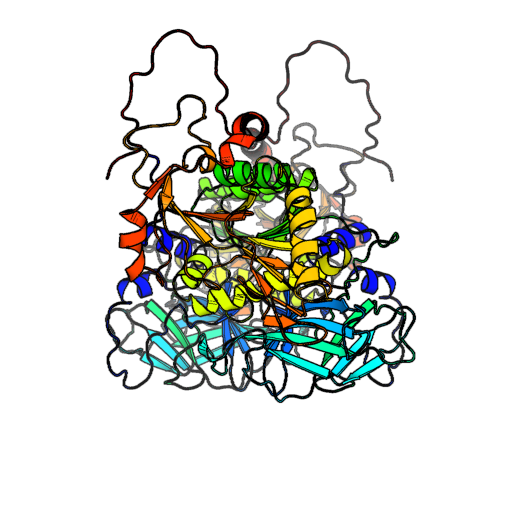219 -24.625 1 98.44 416 HIS A O 1
ATOM 3472 N N . LEU A 1 417 ? 10.898 -26.562 -22.844 1 98.56 417 LEU A N 1
ATOM 3473 C CA . LEU A 1 417 ? 10.766 -25.219 -22.281 1 98.56 417 LEU A CA 1
ATOM 3474 C C . LEU A 1 417 ? 11.898 -24.312 -22.75 1 98.56 417 LEU A C 1
ATOM 3476 O O . LEU A 1 417 ? 13.047 -24.484 -22.328 1 98.56 417 LEU A O 1
ATOM 3480 N N . GLN A 1 418 ? 11.562 -23.359 -23.625 1 98.25 418 GLN A N 1
ATOM 3481 C CA . GLN A 1 418 ? 12.547 -22.375 -24.047 1 98.25 418 GLN A CA 1
ATOM 3482 C C . GLN A 1 418 ? 12.711 -21.266 -23.016 1 98.25 418 GLN A C 1
ATOM 3484 O O . GLN A 1 418 ? 11.758 -20.531 -22.719 1 98.25 418 GLN A O 1
ATOM 3489 N N . HIS A 1 419 ? 13.867 -21.172 -22.484 1 97.19 419 HIS A N 1
ATOM 3490 C CA . HIS A 1 419 ? 14.188 -20.156 -21.469 1 97.19 419 HIS A CA 1
ATOM 3491 C C . HIS A 1 419 ? 15.164 -19.125 -22.031 1 97.19 419 HIS A C 1
ATOM 3493 O O . HIS A 1 419 ? 16.344 -19.438 -22.25 1 97.19 419 HIS A O 1
ATOM 3499 N N . TYR A 1 420 ? 14.688 -17.938 -22.25 1 95.81 420 TYR A N 1
ATOM 3500 C CA . TYR A 1 420 ? 15.484 -16.875 -22.844 1 95.81 420 TYR A CA 1
ATOM 3501 C C . TYR A 1 420 ? 16.188 -16.047 -21.781 1 95.81 420 TYR A C 1
ATOM 3503 O O . TYR A 1 420 ? 15.555 -15.305 -21.031 1 95.81 420 TYR A O 1
ATOM 3511 N N . ARG A 1 421 ? 17.484 -16.172 -21.75 1 91.38 421 ARG A N 1
ATOM 3512 C CA . ARG A 1 421 ? 18.281 -15.5 -20.719 1 91.38 421 ARG A CA 1
ATOM 3513 C C . ARG A 1 421 ? 19.688 -15.211 -21.219 1 91.38 421 ARG A C 1
ATOM 3515 O O . ARG A 1 421 ? 20.188 -15.891 -22.109 1 91.38 421 ARG A O 1
ATOM 3522 N N . ALA A 1 422 ? 20.219 -14.164 -20.547 1 84.12 422 ALA A N 1
ATOM 3523 C CA . ALA A 1 422 ? 21.609 -13.859 -20.859 1 84.12 422 ALA A CA 1
ATOM 3524 C C . ALA A 1 422 ? 22.562 -14.875 -20.219 1 84.12 422 ALA A C 1
ATOM 3526 O O . ALA A 1 422 ? 23.594 -15.219 -20.797 1 84.12 422 ALA A O 1
ATOM 3527 N N . ASP A 1 423 ? 22.188 -15.266 -19.031 1 84.69 423 ASP A N 1
ATOM 3528 C CA . ASP A 1 423 ? 23 -16.203 -18.25 1 84.69 423 ASP A CA 1
ATOM 3529 C C . ASP A 1 423 ? 22.109 -17.234 -17.547 1 84.69 423 ASP A C 1
ATOM 3531 O O . ASP A 1 423 ? 20.906 -17.031 -17.406 1 84.69 423 ASP A O 1
ATOM 3535 N N . CYS A 1 424 ? 22.859 -18.312 -17.219 1 85.81 424 CYS A N 1
ATOM 3536 C CA . CYS A 1 424 ? 22.141 -19.312 -16.438 1 85.81 424 CYS A CA 1
ATOM 3537 C C . CYS A 1 424 ? 21.828 -18.797 -15.039 1 85.81 424 CYS A C 1
ATOM 3539 O O . CYS A 1 424 ? 22.359 -17.766 -14.617 1 85.81 424 CYS A O 1
ATOM 3541 N N . VAL A 1 425 ? 20.859 -19.438 -14.43 1 81.06 425 VAL A N 1
ATOM 3542 C CA . VAL A 1 425 ? 20.562 -19.109 -13.047 1 81.06 425 VAL A CA 1
ATOM 3543 C C . VAL A 1 425 ? 21.781 -19.422 -12.164 1 81.06 425 VAL A C 1
ATOM 3545 O O . VAL A 1 425 ? 22.609 -20.266 -12.516 1 81.06 425 VAL A O 1
ATOM 3548 N N . ARG A 1 426 ? 21.922 -18.797 -11.047 1 74.12 426 ARG A N 1
ATOM 3549 C CA . ARG A 1 426 ? 23.094 -18.828 -10.172 1 74.12 426 ARG A CA 1
ATOM 3550 C C . ARG A 1 426 ? 23.422 -20.266 -9.766 1 74.12 426 ARG A C 1
ATOM 3552 O O . ARG A 1 426 ? 24.594 -20.641 -9.664 1 74.12 426 ARG A O 1
ATOM 3559 N N . THR A 1 427 ? 22.391 -21.109 -9.664 1 76.06 427 THR A N 1
ATOM 3560 C CA . THR A 1 427 ? 22.562 -22.469 -9.172 1 76.06 427 THR A CA 1
ATOM 3561 C C . THR A 1 427 ? 23.188 -23.359 -10.25 1 76.06 427 THR A C 1
ATOM 3563 O O . THR A 1 427 ? 23.672 -24.453 -9.953 1 76.06 427 THR A O 1
ATOM 3566 N N . LEU A 1 428 ? 23.188 -22.891 -11.5 1 81.31 428 LEU A N 1
ATOM 3567 C CA . LEU A 1 428 ? 23.75 -23.656 -12.602 1 81.31 428 LEU A CA 1
ATOM 3568 C C . LEU A 1 428 ? 25.016 -23.016 -13.133 1 81.31 428 LEU A C 1
ATOM 3570 O O . LEU A 1 428 ? 25.406 -23.25 -14.281 1 81.31 428 LEU A O 1
ATOM 3574 N N . LYS A 1 429 ? 25.641 -22.234 -12.305 1 79.19 429 LYS A N 1
ATOM 3575 C CA . LYS A 1 429 ? 26.812 -21.484 -12.727 1 79.19 429 LYS A CA 1
ATOM 3576 C C . LYS A 1 429 ? 27.922 -22.438 -13.203 1 79.19 429 LYS A C 1
ATOM 3578 O O . LYS A 1 429 ? 28.609 -22.141 -14.188 1 79.19 429 LYS A O 1
ATOM 3583 N N . LYS A 1 430 ? 28.047 -23.578 -12.609 1 81.94 430 LYS A N 1
ATOM 3584 C CA . LYS A 1 430 ? 29.109 -24.516 -12.945 1 81.94 430 LYS A CA 1
ATOM 3585 C C . LYS A 1 430 ? 28.891 -25.125 -14.328 1 81.94 430 LYS A C 1
ATOM 3587 O O . LYS A 1 430 ? 29.844 -25.297 -15.094 1 81.94 430 LYS A O 1
ATOM 3592 N N . SER A 1 431 ? 27.625 -25.391 -14.648 1 85.56 431 SER A N 1
ATOM 3593 C CA . SER A 1 431 ? 27.297 -26.031 -15.922 1 85.56 431 SER A CA 1
ATOM 3594 C C . SER A 1 431 ? 27.062 -24.984 -17.016 1 85.56 431 SER A C 1
ATOM 3596 O O . SER A 1 431 ? 26.984 -25.312 -18.188 1 85.56 431 SER A O 1
ATOM 3598 N N . CYS A 1 432 ? 27.031 -23.797 -16.594 1 88.56 432 CYS A N 1
ATOM 3599 C CA . CYS A 1 432 ? 26.609 -22.75 -17.5 1 88.56 432 CYS A CA 1
ATOM 3600 C C . CYS A 1 432 ? 27.625 -22.531 -18.609 1 88.56 432 CYS A C 1
ATOM 3602 O O . CYS A 1 432 ? 27.266 -22.25 -19.75 1 88.56 432 CYS A O 1
ATOM 3604 N N . GLU A 1 433 ? 28.828 -22.672 -18.266 1 87.38 433 GLU A N 1
ATOM 3605 C CA . GLU A 1 433 ? 29.875 -22.516 -19.266 1 87.38 433 GLU A CA 1
ATOM 3606 C C . GLU A 1 433 ? 29.766 -23.578 -20.359 1 87.38 433 GLU A C 1
ATOM 3608 O O . GLU A 1 433 ? 29.953 -23.281 -21.547 1 87.38 433 GLU A O 1
ATOM 3613 N N . GLU A 1 434 ? 29.484 -24.656 -19.922 1 89.88 434 GLU A N 1
ATOM 3614 C CA . GLU A 1 434 ? 29.297 -25.734 -20.891 1 89.88 434 GLU A CA 1
ATOM 3615 C C . GLU A 1 434 ? 28.094 -25.453 -21.797 1 89.88 434 GLU A C 1
ATOM 3617 O O . GLU A 1 434 ? 28.156 -25.703 -23.016 1 89.88 434 GLU A O 1
ATOM 3622 N N . PHE A 1 435 ? 27.016 -25 -21.234 1 91.44 435 PHE A N 1
ATOM 3623 C CA . PHE A 1 435 ? 25.828 -24.656 -22 1 91.44 435 PHE A CA 1
ATOM 3624 C C . PHE A 1 435 ? 26.156 -23.578 -23.031 1 91.44 435 PHE A C 1
ATOM 3626 O O . PHE A 1 435 ? 25.672 -23.625 -24.172 1 91.44 435 PHE A O 1
ATOM 3633 N N . LYS A 1 436 ? 26.969 -22.656 -22.641 1 89 436 LYS A N 1
ATOM 3634 C CA . LYS A 1 436 ? 27.297 -21.531 -23.5 1 89 436 LYS A CA 1
ATOM 3635 C C . LYS A 1 436 ? 28.266 -21.953 -24.609 1 89 436 LYS A C 1
ATOM 3637 O O . LYS A 1 436 ? 28.219 -21.406 -25.719 1 89 436 LYS A O 1
ATOM 3642 N N . GLU A 1 437 ? 29.094 -22.844 -24.281 1 89.88 437 GLU A N 1
ATOM 3643 C CA . GLU A 1 437 ? 30.125 -23.281 -25.234 1 89.88 437 GLU A CA 1
ATOM 3644 C C . GLU A 1 437 ? 29.531 -24.234 -26.281 1 89.88 437 GLU A C 1
ATOM 3646 O O . GLU A 1 437 ? 30.031 -24.297 -27.406 1 89.88 437 GLU A O 1
ATOM 3651 N N . ASN A 1 438 ? 28.578 -24.953 -25.875 1 93.44 438 ASN A N 1
ATOM 3652 C CA . ASN A 1 438 ? 27.953 -25.922 -26.781 1 93.44 438 ASN A CA 1
ATOM 3653 C C . ASN A 1 438 ? 26.547 -25.5 -27.156 1 93.44 438 ASN A C 1
ATOM 3655 O O . ASN A 1 438 ? 25.578 -25.812 -26.469 1 93.44 438 ASN A O 1
ATOM 3659 N N . GLN A 1 439 ? 26.438 -24.906 -28.328 1 93.69 439 GLN A N 1
ATOM 3660 C CA . GLN A 1 439 ? 25.156 -24.344 -28.75 1 93.69 439 GLN A CA 1
ATOM 3661 C C . GLN A 1 439 ? 24.734 -24.891 -30.109 1 93.69 439 GLN A C 1
ATOM 3663 O O . GLN A 1 439 ? 25.578 -25.375 -30.875 1 93.69 439 GLN A O 1
ATOM 3668 N N . VAL A 1 440 ? 23.484 -24.906 -30.359 1 95.44 440 VAL A N 1
ATOM 3669 C CA . VAL A 1 440 ? 22.922 -25.312 -31.656 1 95.44 440 VAL A CA 1
ATOM 3670 C C . VAL A 1 440 ? 21.812 -24.344 -32.062 1 95.44 440 VAL A C 1
ATOM 3672 O O . VAL A 1 440 ? 21.141 -23.75 -31.203 1 95.44 440 VAL A O 1
ATOM 3675 N N . ARG A 1 441 ? 21.672 -24.141 -33.312 1 94.19 441 ARG A N 1
ATOM 3676 C CA . ARG A 1 441 ? 20.578 -23.328 -33.844 1 94.19 441 ARG A CA 1
ATOM 3677 C C . ARG A 1 441 ? 19.266 -24.094 -33.781 1 94.19 441 ARG A C 1
ATOM 3679 O O . ARG A 1 441 ? 19.188 -25.266 -34.125 1 94.19 441 ARG A O 1
ATOM 3686 N N . ASP A 1 442 ? 18.25 -23.5 -33.25 1 95.62 442 ASP A N 1
ATOM 3687 C CA . ASP A 1 442 ? 16.922 -24.078 -33.125 1 95.62 442 ASP A CA 1
ATOM 3688 C C . ASP A 1 442 ? 15.836 -23.078 -33.531 1 95.62 442 ASP A C 1
ATOM 3690 O O . ASP A 1 442 ? 15.438 -22.234 -32.719 1 95.62 442 ASP A O 1
ATOM 3694 N N . THR A 1 443 ? 15.266 -23.266 -34.719 1 94.94 443 THR A N 1
ATOM 3695 C CA . THR A 1 443 ? 14.32 -22.297 -35.25 1 94.94 443 THR A CA 1
ATOM 3696 C C . THR A 1 443 ? 12.891 -22.812 -35.125 1 94.94 443 THR A C 1
ATOM 3698 O O . THR A 1 443 ? 12.023 -22.453 -35.938 1 94.94 443 THR A O 1
ATOM 3701 N N . THR A 1 444 ? 12.648 -23.656 -34.188 1 97.12 444 THR A N 1
ATOM 3702 C CA . THR A 1 444 ? 11.32 -24.219 -33.969 1 97.12 444 THR A CA 1
ATOM 3703 C C . THR A 1 444 ? 10.281 -23.109 -33.844 1 97.12 444 THR A C 1
ATOM 3705 O O . THR A 1 444 ? 9.172 -23.219 -34.375 1 97.12 444 THR A O 1
ATOM 3708 N N . ILE A 1 445 ? 10.602 -22 -33.219 1 97.56 445 ILE A N 1
ATOM 3709 C CA . ILE A 1 445 ? 9.688 -20.906 -32.906 1 97.56 445 ILE A CA 1
ATOM 3710 C C . ILE A 1 445 ? 9.281 -20.219 -34.219 1 97.56 445 ILE A C 1
ATOM 3712 O O . ILE A 1 445 ? 8.258 -19.516 -34.281 1 97.56 445 ILE A O 1
ATOM 3716 N N . TRP A 1 446 ? 10 -20.375 -35.312 1 96.31 446 TRP A N 1
ATOM 3717 C CA . TRP A 1 446 ? 9.781 -19.641 -36.531 1 96.31 446 TRP A CA 1
ATOM 3718 C C . TRP A 1 446 ? 8.555 -20.172 -37.281 1 96.31 446 TRP A C 1
ATOM 3720 O O . TRP A 1 446 ? 8.055 -19.547 -38.219 1 96.31 446 TRP A O 1
ATOM 3730 N N . LYS A 1 447 ? 8.086 -21.297 -36.875 1 95.38 447 LYS A N 1
ATOM 3731 C CA . LYS A 1 447 ? 6.824 -21.75 -37.438 1 95.38 447 LYS A CA 1
ATOM 3732 C C . LYS A 1 447 ? 5.707 -20.75 -37.188 1 95.38 447 LYS A C 1
ATOM 3734 O O . LYS A 1 447 ? 4.711 -20.719 -37.906 1 95.38 447 LYS A O 1
ATOM 3739 N N . TYR A 1 448 ? 5.906 -19.859 -36.219 1 97.75 448 TYR A N 1
ATOM 3740 C CA . TYR A 1 448 ? 4.895 -18.875 -35.875 1 97.75 448 TYR A CA 1
ATOM 3741 C C . TYR A 1 448 ? 5.328 -17.469 -36.281 1 97.75 448 TYR A C 1
ATOM 3743 O O . TYR A 1 448 ? 4.691 -16.484 -35.938 1 97.75 448 TYR A O 1
ATOM 3751 N N . ARG A 1 449 ? 6.387 -17.359 -36.969 1 97.31 449 ARG A N 1
ATOM 3752 C CA . ARG A 1 449 ? 7.105 -16.094 -37.156 1 97.31 449 ARG A CA 1
ATOM 3753 C C . ARG A 1 449 ? 6.195 -15.047 -37.781 1 97.31 449 ARG A C 1
ATOM 3755 O O . ARG A 1 449 ? 6.008 -13.969 -37.219 1 97.31 449 ARG A O 1
ATOM 3762 N N . ASP A 1 450 ? 5.562 -15.367 -38.938 1 97.38 450 ASP A N 1
ATOM 3763 C CA . ASP A 1 450 ? 4.773 -14.375 -39.656 1 97.38 450 ASP A CA 1
ATOM 3764 C C . ASP A 1 450 ? 3.578 -13.906 -38.812 1 97.38 450 ASP A C 1
ATOM 3766 O O . ASP A 1 450 ? 3.342 -12.703 -38.688 1 97.38 450 ASP A O 1
ATOM 3770 N N . GLU A 1 451 ? 2.896 -14.812 -38.312 1 98.19 451 GLU A N 1
ATOM 3771 C CA . GLU A 1 451 ? 1.723 -14.484 -37.5 1 98.19 451 GLU A CA 1
ATOM 3772 C C . GLU A 1 451 ? 2.111 -13.703 -36.25 1 98.19 451 GLU A C 1
ATOM 3774 O O . GLU A 1 451 ? 1.439 -12.734 -35.875 1 98.19 451 GLU A O 1
ATOM 3779 N N . LEU A 1 452 ? 3.18 -14.086 -35.594 1 98.62 452 LEU A N 1
ATOM 3780 C CA . LEU A 1 452 ? 3.625 -13.445 -34.344 1 98.62 452 LEU A CA 1
ATOM 3781 C C . LEU A 1 452 ? 4.074 -12.016 -34.625 1 98.62 452 LEU A C 1
ATOM 3783 O O . LEU A 1 452 ? 3.785 -11.109 -33.844 1 98.62 452 LEU A O 1
ATOM 3787 N N . ILE A 1 453 ? 4.785 -11.844 -35.719 1 98.25 453 ILE A N 1
ATOM 3788 C CA . ILE A 1 453 ? 5.23 -10.5 -36.062 1 98.25 453 ILE A CA 1
ATOM 3789 C C . ILE A 1 453 ? 4.02 -9.602 -36.312 1 98.25 453 ILE A C 1
ATOM 3791 O O . ILE A 1 453 ? 3.973 -8.469 -35.812 1 98.25 453 ILE A O 1
ATOM 3795 N N . GLN A 1 454 ? 3.072 -10.102 -37.031 1 98.38 454 GLN A N 1
ATOM 3796 C CA . GLN A 1 454 ? 1.887 -9.328 -37.375 1 98.38 454 GLN A CA 1
ATOM 3797 C C . GLN A 1 454 ? 1.112 -8.93 -36.125 1 98.38 454 GLN A C 1
ATOM 3799 O O . GLN A 1 454 ? 0.748 -7.766 -35.938 1 98.38 454 GLN A O 1
ATOM 3804 N N . ARG A 1 455 ? 0.853 -9.844 -35.25 1 98.5 455 ARG A N 1
ATOM 3805 C CA . ARG A 1 455 ? 0.095 -9.586 -34.031 1 98.5 455 ARG A CA 1
ATOM 3806 C C . ARG A 1 455 ? 0.836 -8.609 -33.125 1 98.5 455 ARG A C 1
ATOM 3808 O O . ARG A 1 455 ? 0.233 -7.691 -32.562 1 98.5 455 ARG A O 1
ATOM 3815 N N . THR A 1 456 ? 2.082 -8.797 -32.969 1 98.62 456 THR A N 1
ATOM 3816 C CA . THR A 1 456 ? 2.895 -7.953 -32.094 1 98.62 456 THR A CA 1
ATOM 3817 C C . THR A 1 456 ? 2.941 -6.52 -32.625 1 98.62 456 THR A C 1
ATOM 3819 O O . THR A 1 456 ? 2.777 -5.57 -31.859 1 98.62 456 THR A O 1
ATOM 3822 N N . ARG A 1 457 ? 3.203 -6.43 -33.906 1 97.81 457 ARG A N 1
ATOM 3823 C CA . ARG A 1 457 ? 3.271 -5.109 -34.531 1 97.81 457 ARG A CA 1
ATOM 3824 C C . ARG A 1 457 ? 1.966 -4.348 -34.344 1 97.81 457 ARG A C 1
ATOM 3826 O O . ARG A 1 457 ? 1.978 -3.158 -34 1 97.81 457 ARG A O 1
ATOM 3833 N N . ARG A 1 458 ? 0.899 -5 -34.562 1 97.94 458 ARG A N 1
ATOM 3834 C CA . ARG A 1 458 ? -0.412 -4.379 -34.375 1 97.94 458 ARG A CA 1
ATOM 3835 C C . ARG A 1 458 ? -0.595 -3.844 -32.969 1 97.94 458 ARG A C 1
ATOM 3837 O O . ARG A 1 458 ? -1.031 -2.707 -32.781 1 97.94 458 ARG A O 1
ATOM 3844 N N . THR A 1 459 ? -0.305 -4.676 -31.984 1 98.25 459 THR A N 1
ATOM 3845 C CA . THR A 1 459 ? -0.465 -4.277 -30.594 1 98.25 459 THR A CA 1
ATOM 3846 C C . THR A 1 459 ? 0.447 -3.098 -30.25 1 98.25 459 THR A C 1
ATOM 3848 O O . THR A 1 459 ? 0.016 -2.135 -29.625 1 98.25 459 THR A O 1
ATOM 3851 N N . LEU A 1 460 ? 1.677 -3.203 -30.672 1 98.12 460 LEU A N 1
ATOM 3852 C CA . LEU A 1 460 ? 2.631 -2.139 -30.391 1 98.12 460 LEU A CA 1
ATOM 3853 C C . LEU A 1 460 ? 2.207 -0.834 -31.062 1 98.12 460 LEU A C 1
ATOM 3855 O O . LEU A 1 460 ? 2.408 0.247 -30.5 1 98.12 460 LEU A O 1
ATOM 3859 N N . ASP A 1 461 ? 1.61 -0.945 -32.219 1 97.06 461 ASP A N 1
ATOM 3860 C CA . ASP A 1 461 ? 1.107 0.225 -32.938 1 97.06 461 ASP A CA 1
ATOM 3861 C C . ASP A 1 461 ? -0.035 0.887 -32.188 1 97.06 461 ASP A C 1
ATOM 3863 O O . ASP A 1 461 ? -0.028 2.102 -31.969 1 97.06 461 ASP A O 1
ATOM 3867 N N . VAL A 1 462 ? -0.953 0.112 -31.797 1 97.19 462 VAL A N 1
ATOM 3868 C CA . VAL A 1 462 ? -2.119 0.596 -31.062 1 97.19 462 VAL A CA 1
ATOM 3869 C C . VAL A 1 462 ? -1.671 1.272 -29.766 1 97.19 462 VAL A C 1
ATOM 3871 O O . VAL A 1 462 ? -2.256 2.275 -29.344 1 97.19 462 VAL A O 1
ATOM 3874 N N . LEU A 1 463 ? -0.647 0.817 -29.172 1 97.38 463 LEU A N 1
ATOM 3875 C CA . LEU A 1 463 ? -0.195 1.313 -27.875 1 97.38 463 LEU A CA 1
ATOM 3876 C C . LEU A 1 463 ? 0.771 2.48 -28.047 1 97.38 463 LEU A C 1
ATOM 3878 O O . LEU A 1 463 ? 1.218 3.072 -27.062 1 97.38 463 LEU A O 1
ATOM 3882 N N . GLY A 1 464 ? 1.166 2.775 -29.219 1 94.5 464 GLY A N 1
ATOM 3883 C CA . GLY A 1 464 ? 1.97 3.949 -29.516 1 94.5 464 GLY A CA 1
ATOM 3884 C C . GLY A 1 464 ? 3.447 3.746 -29.25 1 94.5 464 GLY A C 1
ATOM 3885 O O . GLY A 1 464 ? 4.145 4.68 -28.844 1 94.5 464 GLY A O 1
ATOM 3886 N N . PHE A 1 465 ? 3.861 2.539 -29.391 1 92.38 465 PHE A N 1
ATOM 3887 C CA . PHE A 1 465 ? 5.266 2.264 -29.125 1 92.38 465 PHE A CA 1
ATOM 3888 C C . PHE A 1 465 ? 6.129 2.648 -30.328 1 92.38 465 PHE A C 1
ATOM 3890 O O . PHE A 1 465 ? 7.355 2.721 -30.219 1 92.38 465 PHE A O 1
ATOM 3897 N N . PHE A 1 466 ? 5.492 2.854 -31.469 1 85.31 466 PHE A N 1
ATOM 3898 C CA . PHE A 1 466 ? 6.234 3.283 -32.656 1 85.31 466 PHE A CA 1
ATOM 3899 C C . PHE A 1 466 ? 6.098 4.789 -32.844 1 85.31 466 PHE A C 1
ATOM 3901 O O . PHE A 1 466 ? 5.043 5.363 -32.562 1 85.31 466 PHE A O 1
ATOM 3908 N N . LYS A 1 467 ? 7.121 5.578 -32.875 1 68.81 467 LYS A N 1
ATOM 3909 C CA . LYS A 1 467 ? 7.09 7.02 -33.094 1 68.81 467 LYS A CA 1
ATOM 3910 C C . LYS A 1 467 ? 6.305 7.352 -34.375 1 68.81 467 LYS A C 1
ATOM 3912 O O . LYS A 1 467 ? 6.406 6.652 -35.375 1 68.81 467 LYS A O 1
ATOM 3917 N N . ALA A 1 468 ? 5.316 8.336 -34.344 1 54.12 468 ALA A N 1
ATOM 3918 C CA . ALA A 1 468 ? 4.625 8.859 -35.5 1 54.12 468 ALA A CA 1
ATOM 3919 C C . ALA A 1 468 ? 5.621 9.375 -36.531 1 54.12 468 ALA A C 1
ATOM 3921 O O . ALA A 1 468 ? 6.562 10.102 -36.188 1 54.12 468 ALA A O 1
ATOM 3922 N N . SER A 1 469 ? 5.797 8.812 -37.719 1 44.47 469 SER A N 1
ATOM 3923 C CA . SER A 1 469 ? 6.547 9.352 -38.875 1 44.47 469 SER A CA 1
ATOM 3924 C C . SER A 1 469 ? 6.094 10.766 -39.219 1 44.47 469 SER A C 1
ATOM 3926 O O . SER A 1 469 ? 4.953 10.977 -39.625 1 44.47 469 SER A O 1
ATOM 3928 N N . THR A 1 470 ? 6.344 11.922 -38.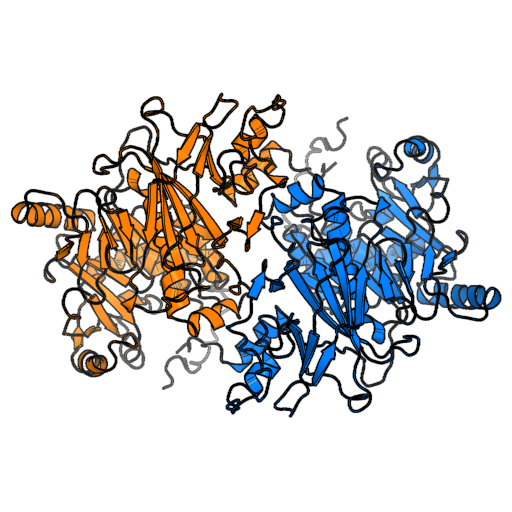562 1 39.62 470 THR A N 1
ATOM 3929 C CA . THR A 1 470 ? 6.168 13.211 -39.219 1 39.62 470 THR A CA 1
ATOM 3930 C C . THR A 1 470 ? 6.832 13.227 -40.594 1 39.62 470 THR A C 1
ATOM 3932 O O . THR A 1 470 ? 7.922 12.68 -40.75 1 39.62 470 THR A O 1
ATOM 3935 N N . GLY A 1 471 ? 6.125 13.492 -41.781 1 31.5 471 GLY A N 1
ATOM 3936 C CA . GLY A 1 471 ? 6.449 13.719 -43.188 1 31.5 471 GLY A CA 1
ATOM 3937 C C . GLY A 1 471 ? 7.562 14.734 -43.375 1 31.5 471 GLY A C 1
ATOM 3938 O O . GLY A 1 471 ? 7.695 15.32 -44.469 1 31.5 471 GLY A O 1
ATOM 3939 N N . ALA A 1 472 ? 8.195 15.648 -42.656 1 32.78 472 ALA A N 1
ATOM 3940 C CA . ALA A 1 472 ? 9.211 16.516 -43.25 1 32.78 472 ALA A CA 1
ATOM 3941 C C . ALA A 1 472 ? 10.219 15.703 -44.031 1 32.78 472 ALA A C 1
ATOM 3943 O O . ALA A 1 472 ? 10.469 14.539 -43.75 1 32.78 472 ALA A O 1
ATOM 3944 N N . SER A 1 473 ? 10.75 16.344 -45.406 1 28.28 473 SER A N 1
ATOM 3945 C CA . SER A 1 473 ? 11.688 15.969 -46.438 1 28.28 473 SER A CA 1
ATOM 3946 C C . SER A 1 473 ? 12.883 15.211 -45.875 1 28.28 473 SER A C 1
ATOM 3948 O O . SER A 1 473 ? 13.094 15.188 -44.656 1 28.28 473 SER A O 1
ATOM 3950 N N . GLY A 1 474 ? 14.203 15.445 -46.688 1 25.8 474 GLY A N 1
ATOM 3951 C CA . GLY A 1 474 ? 15.438 14.812 -47.125 1 25.8 474 GLY A CA 1
ATOM 3952 C C . GLY A 1 474 ? 16.453 14.656 -46 1 25.8 474 GLY A C 1
ATOM 3953 O O . GLY A 1 474 ? 17.578 14.211 -46.25 1 25.8 474 GLY A O 1
ATOM 3954 N N . SER A 1 475 ? 16.625 15.602 -45.156 1 25.19 475 SER A N 1
ATOM 3955 C CA . SER A 1 475 ? 17.984 15.5 -44.625 1 25.19 475 SER A CA 1
ATOM 3956 C C . SER A 1 475 ? 18.219 14.148 -43.969 1 25.19 475 SER A C 1
ATOM 3958 O O . SER A 1 475 ? 17.359 13.648 -43.219 1 25.19 475 SER A O 1
ATOM 3960 N N . LEU A 1 476 ? 19.297 13.383 -44.625 1 24.23 476 LEU A N 1
ATOM 3961 C CA . LEU A 1 476 ? 20.047 12.18 -44.281 1 24.23 476 LEU A CA 1
ATOM 3962 C C . LEU A 1 476 ? 20.375 12.141 -42.812 1 24.23 476 LEU A C 1
ATOM 3964 O O . LEU A 1 476 ? 20.891 13.125 -42.25 1 24.23 476 LEU A O 1
ATOM 3968 N N . LEU A 1 477 ? 19.656 11.336 -42.125 1 22.8 477 LEU A N 1
ATOM 3969 C CA . LEU A 1 477 ? 20.109 10.891 -40.812 1 22.8 477 LEU A CA 1
ATOM 3970 C C . LEU A 1 477 ? 21.609 10.562 -40.844 1 22.8 477 LEU A C 1
ATOM 3972 O O . LEU A 1 477 ? 22.031 9.68 -41.594 1 22.8 477 LEU A O 1
ATOM 3976 N N . ARG A 1 478 ? 22.438 11.641 -40.812 1 22.58 478 ARG A N 1
ATOM 3977 C CA . ARG A 1 478 ? 23.828 11.32 -40.5 1 22.58 478 ARG A CA 1
ATOM 3978 C C . ARG A 1 478 ? 23.906 10.164 -39.5 1 22.58 478 ARG A C 1
ATOM 3980 O O . ARG A 1 478 ? 23.062 10.047 -38.625 1 22.58 478 ARG A O 1
ATOM 3987 N N . GLY A 1 479 ? 24.688 9.078 -39.906 1 20.94 479 GLY A N 1
ATOM 3988 C CA . GLY A 1 479 ? 25.141 7.82 -39.344 1 20.94 479 GLY A CA 1
ATOM 3989 C C . GLY A 1 479 ? 25.578 7.949 -37.906 1 20.94 479 GLY A C 1
ATOM 3990 O O . GLY A 1 479 ? 26.766 8.188 -37.625 1 20.94 479 GLY A O 1
ATOM 3991 N N . GLY A 1 480 ? 24.922 8.734 -37.156 1 22.38 480 GLY A N 1
ATOM 3992 C CA . GLY A 1 480 ? 25.594 8.703 -35.875 1 22.38 480 GLY A CA 1
ATOM 3993 C C . GLY A 1 480 ? 25.875 7.293 -35.375 1 22.38 480 GLY A C 1
ATOM 3994 O O . GLY A 1 480 ? 25.188 6.344 -35.781 1 22.38 480 GLY A O 1
ATOM 3995 N N . LYS A 1 481 ? 27.125 7.184 -34.969 1 22.19 481 LYS A N 1
ATOM 3996 C CA . LYS A 1 481 ? 27.781 6.027 -34.375 1 22.19 481 LYS A CA 1
ATOM 3997 C C . LYS A 1 481 ? 26.859 5.312 -33.375 1 22.19 481 LYS A C 1
ATOM 3999 O O . LYS A 1 481 ? 26.328 5.938 -32.469 1 22.19 481 LYS A O 1
ATOM 4004 N N . ASP A 1 482 ? 26.188 4.387 -33.844 1 19.28 482 ASP A N 1
ATOM 4005 C CA . ASP A 1 482 ? 25.469 3.273 -33.219 1 19.28 482 ASP A CA 1
ATOM 4006 C C . ASP A 1 482 ? 26.281 2.641 -32.094 1 19.28 482 ASP A C 1
ATOM 4008 O O . ASP A 1 482 ? 27.125 1.766 -32.344 1 19.28 482 ASP A O 1
ATOM 4012 N N . SER A 1 483 ? 26.797 3.627 -31.219 1 20.31 483 SER A N 1
ATOM 4013 C CA . SER A 1 483 ? 27.656 3.033 -30.203 1 20.31 483 SER A CA 1
ATOM 4014 C C . SER A 1 483 ? 26.875 2.055 -29.328 1 20.31 483 SER A C 1
ATOM 4016 O O . SER A 1 483 ? 26.281 2.447 -28.312 1 20.31 483 SER A O 1
ATOM 4018 N N . LEU A 1 484 ? 26.062 1.348 -30.031 1 18.83 484 LEU A N 1
ATOM 4019 C CA . LEU A 1 484 ? 25.391 0.226 -29.375 1 18.83 484 LEU A CA 1
ATOM 4020 C C . LEU A 1 484 ? 26.406 -0.686 -28.703 1 18.83 484 LEU A C 1
ATOM 4022 O O . LEU A 1 484 ? 26.125 -1.237 -27.625 1 18.83 484 LEU A O 1
ATOM 4026 N N . TYR A 1 485 ? 27.484 -1.082 -29.562 1 17.14 485 TYR A N 1
ATOM 4027 C CA . TYR A 1 485 ? 28.172 -2.32 -29.219 1 17.14 485 TYR A CA 1
ATOM 4028 C C . TYR A 1 485 ? 29.375 -2.049 -28.328 1 17.14 485 TYR A C 1
ATOM 4030 O O . TYR A 1 485 ? 30.516 -2.107 -28.781 1 17.14 485 TYR A O 1
ATOM 4038 N N . LYS A 1 486 ? 29.609 -0.942 -27.672 1 16.95 486 LYS A N 1
ATOM 4039 C CA . LYS A 1 486 ? 30.875 -1.069 -26.969 1 16.95 486 LYS A CA 1
ATOM 4040 C C . LYS A 1 486 ? 30.844 -2.221 -25.969 1 16.95 486 LYS A C 1
ATOM 4042 O O . LYS A 1 486 ? 29.797 -2.496 -25.375 1 16.95 486 LYS A O 1
ATOM 4047 N N . ARG A 1 487 ? 32.125 -2.965 -25.797 1 17.94 487 ARG A N 1
ATOM 4048 C CA . ARG A 1 487 ? 32.656 -3.943 -24.844 1 17.94 487 ARG A CA 1
ATOM 4049 C C . ARG A 1 487 ? 32.5 -3.461 -23.406 1 17.94 487 ARG A C 1
ATOM 4051 O O . ARG A 1 487 ? 32.688 -2.281 -23.109 1 17.94 487 ARG A O 1
ATOM 4058 N N . MET B 1 1 ? 22.391 -1.021 -28.688 1 18.56 1 MET B N 1
ATOM 4059 C CA . MET B 1 1 ? 22.562 -1.921 -27.547 1 18.56 1 MET B CA 1
ATOM 4060 C C . MET B 1 1 ? 21.875 -1.376 -26.312 1 18.56 1 MET B C 1
ATOM 4062 O O . MET B 1 1 ? 22.406 -0.512 -25.625 1 18.56 1 MET B O 1
ATOM 4066 N N . ALA B 1 2 ? 20.656 -1.09 -26.469 1 25.64 2 ALA B N 1
ATOM 4067 C CA . ALA B 1 2 ? 20.047 -0.407 -25.328 1 25.64 2 ALA B CA 1
ATOM 4068 C C . ALA B 1 2 ? 20.266 -1.187 -24.031 1 25.64 2 ALA B C 1
ATOM 4070 O O . ALA B 1 2 ? 19.859 -2.344 -23.922 1 25.64 2 ALA B O 1
ATOM 4071 N N . MET B 1 3 ? 21.344 -1.093 -23.406 1 28.83 3 MET B N 1
ATOM 4072 C CA . MET B 1 3 ? 21.672 -1.633 -22.094 1 28.83 3 MET B CA 1
ATOM 4073 C C . MET B 1 3 ? 20.5 -1.474 -21.125 1 28.83 3 MET B C 1
ATOM 4075 O O . MET B 1 3 ? 19.828 -0.441 -21.125 1 28.83 3 MET B O 1
ATOM 4079 N N . MET B 1 4 ? 19.688 -2.457 -20.984 1 36.19 4 MET B N 1
ATOM 4080 C CA . MET B 1 4 ? 18.766 -2.484 -19.844 1 36.19 4 MET B CA 1
ATOM 4081 C C . MET B 1 4 ? 19.328 -1.702 -18.672 1 36.19 4 MET B C 1
ATOM 4083 O O . MET B 1 4 ? 20.391 -2.043 -18.141 1 36.19 4 MET B O 1
ATOM 4087 N N . ALA B 1 5 ? 19.281 -0.515 -18.797 1 42.84 5 ALA B N 1
ATOM 4088 C CA . ALA B 1 5 ? 19.797 0.303 -17.703 1 42.84 5 ALA B CA 1
ATOM 4089 C C . ALA B 1 5 ? 19.406 -0.281 -16.344 1 42.84 5 ALA B C 1
ATOM 4091 O O . ALA B 1 5 ? 18.234 -0.276 -15.969 1 42.84 5 ALA B O 1
ATOM 4092 N N . VAL B 1 6 ? 20.078 -1.433 -15.922 1 56.09 6 VAL B N 1
ATOM 4093 C CA . VAL B 1 6 ? 19.969 -1.852 -14.523 1 56.09 6 VAL B CA 1
ATOM 4094 C C . VAL B 1 6 ? 20.25 -0.662 -13.609 1 56.09 6 VAL B C 1
ATOM 4096 O O . VAL B 1 6 ? 21.219 0.064 -13.797 1 56.09 6 VAL B O 1
ATOM 4099 N N . ILE B 1 7 ? 19.25 -0.251 -12.953 1 68.12 7 ILE B N 1
ATOM 4100 C CA . ILE B 1 7 ? 19.438 0.845 -12.008 1 68.12 7 ILE B CA 1
ATOM 4101 C C . ILE B 1 7 ? 20.672 0.571 -11.148 1 68.12 7 ILE B C 1
ATOM 4103 O O . ILE B 1 7 ? 20.875 -0.556 -10.695 1 68.12 7 ILE B O 1
ATOM 4107 N N . ASP B 1 8 ? 21.562 1.449 -11.164 1 80.38 8 ASP B N 1
ATOM 4108 C CA . ASP B 1 8 ? 22.734 1.257 -10.297 1 80.38 8 ASP B CA 1
ATOM 4109 C C . ASP B 1 8 ? 22.359 1.447 -8.828 1 80.38 8 ASP B C 1
ATOM 4111 O O . ASP B 1 8 ? 21.281 1.941 -8.516 1 80.38 8 ASP B O 1
ATOM 4115 N N . ASP B 1 9 ? 23.109 1.002 -7.992 1 79.75 9 ASP B N 1
ATOM 4116 C CA . ASP B 1 9 ? 22.859 0.949 -6.555 1 79.75 9 ASP B CA 1
ATOM 4117 C C . ASP B 1 9 ? 22.625 2.346 -5.984 1 79.75 9 ASP B C 1
ATOM 4119 O O . ASP B 1 9 ? 21.75 2.539 -5.133 1 79.75 9 ASP B O 1
ATOM 4123 N N . GLU B 1 10 ? 23.375 3.293 -6.492 1 83.62 10 GLU B N 1
ATOM 4124 C CA . GLU B 1 10 ? 23.234 4.656 -5.984 1 83.62 10 GLU B CA 1
ATOM 4125 C C . GLU B 1 10 ? 21.891 5.262 -6.355 1 83.62 10 GLU B C 1
ATOM 4127 O O . GLU B 1 10 ? 21.266 5.938 -5.543 1 83.62 10 GLU B O 1
ATOM 4132 N N . GLN B 1 11 ? 21.484 4.988 -7.559 1 88.88 11 GLN B N 1
ATOM 4133 C CA . GLN B 1 11 ? 20.203 5.492 -8.023 1 88.88 11 GLN B CA 1
ATOM 4134 C C . GLN B 1 11 ? 19.047 4.84 -7.258 1 88.88 11 GLN B C 1
ATOM 4136 O O . GLN B 1 11 ? 18.047 5.496 -6.953 1 88.88 11 GLN B O 1
ATOM 4141 N N . LEU B 1 12 ? 19.219 3.637 -7.016 1 89.75 12 LEU B N 1
ATOM 4142 C CA . LEU B 1 12 ? 18.203 2.912 -6.254 1 89.75 12 LEU B CA 1
ATOM 4143 C C . LEU B 1 12 ? 18.078 3.477 -4.844 1 89.75 12 LEU B C 1
ATOM 4145 O O . LEU B 1 12 ? 16.969 3.654 -4.344 1 89.75 12 LEU B O 1
ATOM 4149 N N . VAL B 1 13 ? 19.188 3.758 -4.23 1 89.88 13 VAL B N 1
ATOM 4150 C CA . VAL B 1 13 ? 19.203 4.316 -2.885 1 89.88 13 VAL B CA 1
ATOM 4151 C C . VAL B 1 13 ? 18.5 5.676 -2.885 1 89.88 13 VAL B C 1
ATOM 4153 O O . VAL B 1 13 ? 17.688 5.965 -2.01 1 89.88 13 VAL B O 1
ATOM 4156 N N . ARG B 1 14 ? 18.766 6.473 -3.873 1 91.12 14 ARG B N 1
ATOM 4157 C CA . ARG B 1 14 ? 18.141 7.789 -3.971 1 91.12 14 ARG B CA 1
ATOM 4158 C C . ARG B 1 14 ? 16.641 7.672 -4.18 1 91.12 14 ARG B C 1
ATOM 4160 O O . ARG B 1 14 ? 15.867 8.438 -3.602 1 91.12 14 ARG B O 1
ATOM 4167 N N . ASP B 1 15 ? 16.266 6.75 -4.98 1 92.25 15 ASP B N 1
ATOM 4168 C CA . ASP B 1 15 ? 14.852 6.531 -5.25 1 92.25 15 ASP B CA 1
ATOM 4169 C C . ASP B 1 15 ? 14.117 6.09 -3.992 1 92.25 15 ASP B C 1
ATOM 4171 O O . ASP B 1 15 ? 13.055 6.625 -3.67 1 92.25 15 ASP B O 1
ATOM 4175 N N . VAL B 1 16 ? 14.695 5.203 -3.287 1 92.69 16 VAL B N 1
ATOM 4176 C CA . VAL B 1 16 ? 14.07 4.695 -2.066 1 92.69 16 VAL B CA 1
ATOM 4177 C C . VAL B 1 16 ? 14.016 5.809 -1.021 1 92.69 16 VAL B C 1
ATOM 4179 O O . VAL B 1 16 ? 13.008 5.961 -0.325 1 92.69 16 VAL B O 1
ATOM 4182 N N . GLU B 1 17 ? 15.094 6.555 -0.925 1 92.44 17 GLU B N 1
ATOM 4183 C CA . GLU B 1 17 ? 15.125 7.652 0.038 1 92.44 17 GLU B CA 1
ATOM 4184 C C . GLU B 1 17 ? 14.039 8.68 -0.25 1 92.44 17 GLU B C 1
ATOM 4186 O O . GLU B 1 17 ? 13.438 9.234 0.674 1 92.44 17 GLU B O 1
ATOM 4191 N N . SER B 1 18 ? 13.781 8.938 -1.453 1 91.38 18 SER B N 1
ATOM 4192 C CA . SER B 1 18 ? 12.75 9.898 -1.831 1 91.38 18 SER B CA 1
ATOM 4193 C C . SER B 1 18 ? 11.352 9.375 -1.507 1 91.38 18 SER B C 1
ATOM 4195 O O . SER B 1 18 ? 10.461 10.141 -1.141 1 91.38 18 SER B O 1
ATOM 4197 N N . ARG B 1 19 ? 11.148 8.086 -1.598 1 92.38 19 ARG B N 1
ATOM 4198 C CA . ARG B 1 19 ? 9.836 7.473 -1.395 1 92.38 19 ARG B CA 1
ATOM 4199 C C . ARG B 1 19 ? 9.586 7.207 0.085 1 92.38 19 ARG B C 1
ATOM 4201 O O . ARG B 1 19 ? 8.43 7.176 0.526 1 92.38 19 ARG B O 1
ATOM 4208 N N . LEU B 1 20 ? 10.633 6.984 0.791 1 93.88 20 LEU B N 1
ATOM 4209 C CA . LEU B 1 20 ? 10.555 6.68 2.215 1 93.88 20 LEU B CA 1
ATOM 4210 C C . LEU B 1 20 ? 11.625 7.441 2.992 1 93.88 20 LEU B C 1
ATOM 4212 O O . LEU B 1 20 ? 12.562 6.84 3.512 1 93.88 20 LEU B O 1
ATOM 4216 N N . PRO B 1 21 ? 11.344 8.656 3.215 1 90.5 21 PRO B N 1
ATOM 4217 C CA . PRO B 1 21 ? 12.367 9.5 3.83 1 90.5 21 PRO B CA 1
ATOM 4218 C C . PRO B 1 21 ? 12.695 9.078 5.262 1 90.5 21 PRO B C 1
ATOM 4220 O O . PRO B 1 21 ? 13.758 9.438 5.785 1 90.5 21 PRO B O 1
ATOM 4223 N N . SER B 1 22 ? 11.836 8.297 5.824 1 94.19 22 SER B N 1
ATOM 4224 C CA . SER B 1 22 ? 12.062 7.895 7.207 1 94.19 22 SER B CA 1
ATOM 4225 C C . SER B 1 22 ? 13.062 6.75 7.297 1 94.19 22 SER B C 1
ATOM 4227 O O . SER B 1 22 ? 13.555 6.426 8.383 1 94.19 22 SER B O 1
ATOM 4229 N N . LEU B 1 23 ? 13.398 6.117 6.27 1 96.06 23 LEU B N 1
ATOM 4230 C CA . LEU B 1 23 ? 14.352 5.016 6.25 1 96.06 23 LEU B CA 1
ATOM 4231 C C . LEU B 1 23 ? 15.773 5.531 6.031 1 96.06 23 LEU B C 1
ATOM 4233 O O . LEU B 1 23 ? 16.031 6.262 5.074 1 96.06 23 LEU B O 1
ATOM 4237 N N . PRO B 1 24 ? 16.719 5.172 6.91 1 95.62 24 PRO B N 1
ATOM 4238 C CA . PRO B 1 24 ? 18.094 5.637 6.742 1 95.62 24 PRO B CA 1
ATOM 4239 C C . PRO B 1 24 ? 18.891 4.785 5.754 1 95.62 24 PRO B C 1
ATOM 4241 O O . PRO B 1 24 ? 20 4.344 6.062 1 95.62 24 PRO B O 1
ATOM 4244 N N . ILE B 1 25 ? 18.406 4.703 4.582 1 93.25 25 ILE B N 1
ATOM 4245 C CA . ILE B 1 25 ? 18.984 3.789 3.604 1 93.25 25 ILE B CA 1
ATOM 4246 C C . ILE B 1 25 ? 20.328 4.328 3.121 1 93.25 25 ILE B C 1
ATOM 4248 O O . ILE B 1 25 ? 21.25 3.561 2.838 1 93.25 25 ILE B O 1
ATOM 4252 N N . ALA B 1 26 ? 20.469 5.656 2.947 1 89.56 26 ALA B N 1
ATOM 4253 C CA . ALA B 1 26 ? 21.75 6.238 2.541 1 89.56 26 ALA B CA 1
ATOM 4254 C C . ALA B 1 26 ? 22.828 5.945 3.57 1 89.56 26 ALA B C 1
ATOM 4256 O O . ALA B 1 26 ? 23.953 5.574 3.211 1 89.56 26 ALA B O 1
ATOM 4257 N N . TYR B 1 27 ? 22.453 6.125 4.789 1 89.19 27 TYR B N 1
ATOM 4258 C CA . TYR B 1 27 ? 23.391 5.836 5.863 1 89.19 27 TYR B CA 1
ATOM 4259 C C . TYR B 1 27 ? 23.766 4.359 5.879 1 89.19 27 TYR B C 1
ATOM 4261 O O . TYR B 1 27 ? 24.938 4.008 5.996 1 89.19 27 TYR B O 1
ATOM 4269 N N . TRP B 1 28 ? 22.781 3.516 5.797 1 87.88 28 TRP B N 1
ATOM 4270 C CA . TRP B 1 28 ? 23 2.074 5.773 1 87.88 28 TRP B CA 1
ATOM 4271 C C . TRP B 1 28 ? 23.906 1.68 4.609 1 87.88 28 TRP B C 1
ATOM 4273 O O . TRP B 1 28 ? 24.828 0.874 4.77 1 87.88 28 TRP B O 1
ATOM 4283 N N . SER B 1 29 ? 23.641 2.232 3.438 1 85.88 29 SER B N 1
ATOM 4284 C CA . SER B 1 29 ? 24.422 1.911 2.242 1 85.88 29 SER B CA 1
ATOM 4285 C C . SER B 1 29 ? 25.875 2.301 2.408 1 85.88 29 SER B C 1
ATOM 4287 O O . SER B 1 29 ? 26.781 1.602 1.924 1 85.88 29 SER B O 1
ATOM 4289 N N . LYS B 1 30 ? 26.094 3.348 3.09 1 83.94 30 LYS B N 1
ATOM 4290 C CA . LYS B 1 30 ? 27.453 3.846 3.309 1 83.94 30 LYS B CA 1
ATOM 4291 C C . LYS B 1 30 ? 28.188 2.982 4.32 1 83.94 30 LYS B C 1
ATOM 4293 O O . LYS B 1 30 ? 29.422 2.867 4.262 1 83.94 30 LYS B O 1
ATOM 4298 N N . HIS B 1 31 ? 27.484 2.281 5.195 1 80.81 31 HIS B N 1
ATOM 4299 C CA . HIS B 1 31 ? 28.156 1.634 6.316 1 80.81 31 HIS B CA 1
ATOM 4300 C C . HIS B 1 31 ? 27.922 0.127 6.305 1 80.81 31 HIS B C 1
ATOM 4302 O O . HIS B 1 31 ? 28.328 -0.576 7.234 1 80.81 31 HIS B O 1
ATOM 4308 N N . LYS B 1 32 ? 27.297 -0.366 5.305 1 75.62 32 LYS B N 1
ATOM 4309 C CA . LYS B 1 32 ? 26.875 -1.763 5.281 1 75.62 32 LYS B CA 1
ATOM 4310 C C . LYS B 1 32 ? 28.078 -2.703 5.316 1 75.62 32 LYS B C 1
ATOM 4312 O O . LYS B 1 32 ? 27.984 -3.818 5.832 1 75.62 32 LYS B O 1
ATOM 4317 N N . ASN B 1 33 ? 29.109 -2.275 4.781 1 70.12 33 ASN B N 1
ATOM 4318 C CA . ASN B 1 33 ? 30.281 -3.135 4.695 1 70.12 33 ASN B CA 1
ATOM 4319 C C . ASN B 1 33 ? 31.125 -3.062 5.969 1 70.12 33 ASN B C 1
ATOM 4321 O O . ASN B 1 33 ? 32.125 -3.766 6.098 1 70.12 33 ASN B O 1
ATOM 4325 N N . VAL B 1 34 ? 30.75 -2.121 6.707 1 62.5 34 VAL B N 1
ATOM 4326 C CA . VAL B 1 34 ? 31.531 -2.021 7.938 1 62.5 34 VAL B CA 1
ATOM 4327 C C . VAL B 1 34 ? 31.156 -3.172 8.875 1 62.5 34 VAL B C 1
ATOM 4329 O O . VAL B 1 34 ? 30 -3.342 9.234 1 62.5 34 VAL B O 1
ATOM 4332 N N . VAL B 1 35 ? 31.984 -4.227 8.781 1 55.19 35 VAL B N 1
ATOM 4333 C CA . VAL B 1 35 ? 31.875 -5.43 9.602 1 55.19 35 VAL B CA 1
ATOM 4334 C C . VAL B 1 35 ? 31.547 -5.043 11.047 1 55.19 35 VAL B C 1
ATOM 4336 O O . VAL B 1 35 ? 32.312 -4.32 11.688 1 55.19 35 VAL B O 1
ATOM 4339 N N . GLN B 1 36 ? 30.234 -5.086 11.391 1 56.5 36 GLN B N 1
ATOM 4340 C CA . GLN B 1 36 ? 29.953 -4.801 12.789 1 56.5 36 GLN B CA 1
ATOM 4341 C C . GLN B 1 36 ? 30.594 -5.84 13.703 1 56.5 36 GLN B C 1
ATOM 4343 O O . GLN B 1 36 ? 30.344 -7.039 13.57 1 56.5 36 GLN B O 1
ATOM 4348 N N . LYS B 1 37 ? 31.859 -5.668 14.062 1 55 37 LYS B N 1
ATOM 4349 C CA . LYS B 1 37 ? 32.438 -6.453 15.148 1 55 37 LYS B CA 1
ATOM 4350 C C . LYS B 1 37 ? 31.406 -6.746 16.234 1 55 37 LYS B C 1
ATOM 4352 O O . LYS B 1 37 ? 30.344 -6.145 16.25 1 55 37 LYS B O 1
ATOM 4357 N N . LYS B 1 38 ? 31.766 -7.629 17.141 1 63.84 38 LYS B N 1
ATOM 4358 C CA . LYS B 1 38 ? 30.984 -8.062 18.297 1 63.84 38 LYS B CA 1
ATOM 4359 C C . LYS B 1 38 ? 30.469 -6.859 19.078 1 63.84 38 LYS B C 1
ATOM 4361 O O . LYS B 1 38 ? 31.234 -6.109 19.672 1 63.84 38 LYS B O 1
ATOM 4366 N N . ALA B 1 39 ? 29.219 -6.395 18.672 1 67.81 39 ALA B N 1
ATOM 4367 C CA . ALA B 1 39 ? 28.641 -5.309 19.453 1 67.81 39 ALA B CA 1
ATOM 4368 C C . ALA B 1 39 ? 28.484 -5.719 20.922 1 67.81 39 ALA B C 1
ATOM 4370 O O . ALA B 1 39 ? 28.109 -6.855 21.219 1 67.81 39 ALA B O 1
ATOM 4371 N N . SER B 1 40 ? 28.953 -5.02 21.797 1 78.19 40 SER B N 1
ATOM 4372 C CA . SER B 1 40 ? 28.844 -5.293 23.219 1 78.19 40 SER B CA 1
ATOM 4373 C C . SER B 1 40 ? 27.391 -5.203 23.688 1 78.19 40 SER B C 1
ATOM 4375 O O . SER B 1 40 ? 27.016 -5.824 24.688 1 78.19 40 SER B O 1
ATOM 4377 N N . CYS B 1 41 ? 26.531 -4.52 22.953 1 90.81 41 CYS B N 1
ATOM 4378 C CA . CYS B 1 41 ? 25.125 -4.371 23.328 1 90.81 41 CYS B CA 1
ATOM 4379 C C . CYS B 1 41 ? 24.234 -4.477 22.094 1 90.81 41 CYS B C 1
ATOM 4381 O O . CYS B 1 41 ? 23.984 -5.578 21.609 1 90.81 41 CYS B O 1
ATOM 4383 N N . ALA B 1 42 ? 23.859 -3.299 21.5 1 92.06 42 ALA B N 1
ATOM 4384 C CA . ALA B 1 42 ? 22.953 -3.314 20.359 1 92.06 42 ALA B CA 1
ATOM 4385 C C . ALA B 1 42 ? 23.703 -3.195 19.047 1 92.06 42 ALA B C 1
ATOM 4387 O O . ALA B 1 42 ? 24.688 -2.443 18.953 1 92.06 42 ALA B O 1
ATOM 4388 N N . ARG B 1 43 ? 23.312 -3.975 18.094 1 90 43 ARG B N 1
ATOM 4389 C CA . ARG B 1 43 ? 23.844 -3.871 16.734 1 90 43 ARG B CA 1
ATOM 4390 C C . ARG B 1 43 ? 22.953 -2.988 15.859 1 90 43 ARG B C 1
ATOM 4392 O O . ARG B 1 43 ? 21.734 -2.951 16.031 1 90 43 ARG B O 1
ATOM 4399 N N . TYR B 1 44 ? 23.672 -2.223 14.961 1 92.19 44 TYR B N 1
ATOM 4400 C CA . TYR B 1 44 ? 22.891 -1.461 14 1 92.19 44 TYR B CA 1
ATOM 4401 C C . TYR B 1 44 ? 21.984 -2.379 13.18 1 92.19 44 TYR B C 1
ATOM 4403 O O . TYR B 1 44 ? 22.453 -3.352 12.586 1 92.19 44 TYR B O 1
ATOM 4411 N N . PRO B 1 45 ? 20.766 -2.092 13.148 1 92.62 45 PRO B N 1
ATOM 4412 C CA . PRO B 1 45 ? 19.875 -3.049 12.484 1 92.62 45 PRO B CA 1
ATOM 4413 C C . PRO B 1 45 ? 20.031 -3.055 10.969 1 92.62 45 PRO B C 1
ATOM 4415 O O . PRO B 1 45 ? 20.219 -1.998 10.359 1 92.62 45 PRO B O 1
ATOM 4418 N N . SER B 1 46 ? 19.984 -4.242 10.422 1 92.19 46 SER B N 1
ATOM 4419 C CA . SER B 1 46 ? 19.906 -4.348 8.969 1 92.19 46 SER B CA 1
ATOM 4420 C C . SER B 1 46 ? 18.578 -3.824 8.445 1 92.19 46 SER B C 1
ATOM 4422 O O . SER B 1 46 ? 17.531 -4.09 9.031 1 92.19 46 SER B O 1
ATOM 4424 N N . ILE B 1 47 ? 18.609 -3.059 7.332 1 94.56 47 ILE B N 1
ATOM 4425 C CA . ILE B 1 47 ? 17.375 -2.512 6.773 1 94.56 47 ILE B CA 1
ATOM 4426 C C . ILE B 1 47 ? 16.469 -3.65 6.328 1 94.56 47 ILE B C 1
ATOM 4428 O O . ILE B 1 47 ? 15.25 -3.479 6.242 1 94.56 47 ILE B O 1
ATOM 4432 N N . PHE B 1 48 ? 17 -4.852 6.082 1 94.25 48 PHE B N 1
ATOM 4433 C CA . PHE B 1 48 ? 16.234 -5.992 5.59 1 94.25 48 PHE B CA 1
ATOM 4434 C C . PHE B 1 48 ? 15.586 -6.746 6.742 1 94.25 48 PHE B C 1
ATOM 4436 O O . PHE B 1 48 ? 14.812 -7.676 6.523 1 94.25 48 PHE B O 1
ATOM 4443 N N . GLU B 1 49 ? 15.883 -6.332 7.977 1 94.25 49 GLU B N 1
ATOM 4444 C CA . GLU B 1 49 ? 15.305 -6.984 9.156 1 94.25 49 GLU B CA 1
ATOM 4445 C C . GLU B 1 49 ? 14.328 -6.062 9.867 1 94.25 49 GLU B C 1
ATOM 4447 O O . GLU B 1 49 ? 13.789 -6.418 10.922 1 94.25 49 GLU B O 1
ATOM 4452 N N . LEU B 1 50 ? 14.125 -4.906 9.336 1 97.5 50 LEU B N 1
ATOM 4453 C CA . LEU B 1 50 ? 13.125 -3.994 9.875 1 97.5 50 LEU B CA 1
ATOM 4454 C C . LEU B 1 50 ? 11.719 -4.5 9.586 1 97.5 50 LEU B C 1
ATOM 4456 O O . LEU B 1 50 ? 11.5 -5.25 8.625 1 97.5 50 LEU B O 1
ATOM 4460 N N . GLU B 1 51 ? 10.797 -4.152 10.469 1 97.94 51 GLU B N 1
ATOM 4461 C CA . GLU B 1 51 ? 9.383 -4.488 10.305 1 97.94 51 GLU B CA 1
ATOM 4462 C C . GLU B 1 51 ? 8.578 -3.275 9.859 1 97.94 51 GLU B C 1
ATOM 4464 O O . GLU B 1 51 ? 8.508 -2.27 10.562 1 97.94 51 GLU B O 1
ATOM 4469 N N . PHE B 1 52 ? 7.969 -3.434 8.727 1 98.19 52 PHE B N 1
ATOM 4470 C CA . PHE B 1 52 ? 7.164 -2.352 8.172 1 98.19 52 PHE B CA 1
ATOM 4471 C C . PHE B 1 52 ? 5.676 -2.658 8.305 1 98.19 52 PHE B C 1
ATOM 4473 O O . PHE B 1 52 ? 5.297 -3.793 8.602 1 98.19 52 PHE B O 1
ATOM 4480 N N . ASN B 1 53 ? 4.871 -1.683 8.203 1 97.94 53 ASN B N 1
ATOM 4481 C CA . ASN B 1 53 ? 3.416 -1.771 8.25 1 97.94 53 ASN B CA 1
ATOM 4482 C C . ASN B 1 53 ? 2.766 -0.799 7.266 1 97.94 53 ASN B C 1
ATOM 4484 O O . ASN B 1 53 ? 3.104 0.386 7.242 1 97.94 53 ASN B O 1
ATOM 4488 N N . ASN B 1 54 ? 1.892 -1.364 6.43 1 97.19 54 ASN B N 1
ATOM 4489 C CA . ASN B 1 54 ? 1.105 -0.564 5.496 1 97.19 54 ASN B CA 1
ATOM 4490 C C . ASN B 1 54 ? 1.97 0.469 4.777 1 97.19 54 ASN B C 1
ATOM 4492 O O . ASN B 1 54 ? 1.625 1.65 4.734 1 97.19 54 ASN B O 1
ATOM 4496 N N . ILE B 1 55 ? 3.08 0.069 4.426 1 95.88 55 ILE B N 1
ATOM 4497 C CA . ILE B 1 55 ? 3.98 0.706 3.473 1 95.88 55 ILE B CA 1
ATOM 4498 C C . ILE B 1 55 ? 4.914 1.665 4.203 1 95.88 55 ILE B C 1
ATOM 4500 O O . ILE B 1 55 ? 6.137 1.506 4.16 1 95.88 55 ILE B O 1
ATOM 4504 N N . TYR B 1 56 ? 4.414 2.668 4.988 1 97.25 56 TYR B N 1
ATOM 4505 C CA . TYR B 1 56 ? 5.285 3.775 5.367 1 97.25 56 TYR B CA 1
ATOM 4506 C C . TYR B 1 56 ? 5.602 3.734 6.855 1 97.25 56 TYR B C 1
ATOM 4508 O O . TYR B 1 56 ? 6.34 4.578 7.363 1 97.25 56 TYR B O 1
ATOM 4516 N N . TRP B 1 57 ? 5.016 2.785 7.547 1 98.5 57 TRP B N 1
ATOM 4517 C CA . TRP B 1 57 ? 5.184 2.711 8.992 1 98.5 57 TRP B CA 1
ATOM 4518 C C . TRP B 1 57 ? 6.195 1.633 9.367 1 98.5 57 TRP B C 1
ATOM 4520 O O . TRP B 1 57 ? 6.324 0.622 8.672 1 98.5 57 TRP B O 1
ATOM 4530 N N . GLN B 1 58 ? 6.949 1.899 10.406 1 98.69 58 GLN B N 1
ATOM 4531 C CA . GLN B 1 58 ? 7.809 0.877 10.992 1 98.69 58 GLN B CA 1
ATOM 4532 C C . GLN B 1 58 ? 7.273 0.417 12.344 1 98.69 58 GLN B C 1
ATOM 4534 O O . GLN B 1 58 ? 6.699 1.21 13.094 1 98.69 58 GLN B O 1
ATOM 4539 N N . THR B 1 59 ? 7.496 -0.844 12.727 1 98.5 59 THR B N 1
ATOM 4540 C CA . THR B 1 59 ? 6.758 -1.446 13.828 1 98.5 59 THR B CA 1
ATOM 4541 C C . THR B 1 59 ? 7.699 -1.853 14.961 1 98.5 59 THR B C 1
ATOM 4543 O O . THR B 1 59 ? 8.773 -2.396 14.711 1 98.5 59 THR B O 1
ATOM 4546 N N . LEU B 1 60 ? 7.387 -1.541 16.125 1 98.31 60 LEU B N 1
ATOM 4547 C CA . LEU B 1 60 ? 7.895 -2.17 17.344 1 98.31 60 LEU B CA 1
ATOM 4548 C C . LEU B 1 60 ? 6.797 -2.965 18.047 1 98.31 60 LEU B C 1
ATOM 4550 O O . LEU B 1 60 ? 5.766 -2.406 18.422 1 98.31 60 LEU B O 1
ATOM 4554 N N . ARG B 1 61 ? 6.938 -4.215 18.156 1 95.62 61 ARG B N 1
ATOM 4555 C CA . ARG B 1 61 ? 6.07 -5.039 18.984 1 95.62 61 ARG B CA 1
ATOM 4556 C C . ARG B 1 61 ? 6.656 -5.195 20.391 1 95.62 61 ARG B C 1
ATOM 4558 O O . ARG B 1 61 ? 7.758 -5.727 20.547 1 95.62 61 ARG B O 1
ATOM 4565 N N . SER B 1 62 ? 5.961 -4.715 21.328 1 95.44 62 SER B N 1
ATOM 4566 C CA . SER B 1 62 ? 6.406 -4.805 22.719 1 95.44 62 SER B CA 1
ATOM 4567 C C . SER B 1 62 ? 5.504 -5.727 23.531 1 95.44 62 SER B C 1
ATOM 4569 O O . SER B 1 62 ? 4.508 -6.242 23.016 1 95.44 62 SER B O 1
ATOM 4571 N N . SER B 1 63 ? 5.883 -5.902 24.766 1 93.75 63 SER B N 1
ATOM 4572 C CA . SER B 1 63 ? 5.094 -6.73 25.672 1 93.75 63 SER B CA 1
ATOM 4573 C C . SER B 1 63 ? 3.775 -6.055 26.031 1 93.75 63 SER B C 1
ATOM 4575 O O . SER B 1 63 ? 2.844 -6.711 26.5 1 93.75 63 SER B O 1
ATOM 4577 N N . ASN B 1 64 ? 3.738 -4.734 25.828 1 92 64 ASN B N 1
ATOM 4578 C CA . ASN B 1 64 ? 2.506 -4 26.094 1 92 64 ASN B CA 1
ATOM 4579 C C . ASN B 1 64 ? 2.184 -3.014 24.969 1 92 64 ASN B C 1
ATOM 4581 O O . ASN B 1 64 ? 2.15 -1.803 25.203 1 92 64 ASN B O 1
ATOM 4585 N N . GLY B 1 65 ? 1.807 -3.631 23.922 1 93.69 65 GLY B N 1
ATOM 4586 C CA . GLY B 1 65 ? 1.323 -2.789 22.844 1 93.69 65 GLY B CA 1
ATOM 4587 C C . GLY B 1 65 ? 2.199 -2.85 21.609 1 93.69 65 GLY B C 1
ATOM 4588 O O . GLY B 1 65 ? 3.344 -3.305 21.672 1 93.69 65 GLY B O 1
ATOM 4589 N N . THR B 1 66 ? 1.676 -2.475 20.531 1 96.94 66 THR B N 1
ATOM 4590 C CA . THR B 1 66 ? 2.348 -2.377 19.25 1 96.94 66 THR B CA 1
ATOM 4591 C C . THR B 1 66 ? 2.471 -0.921 18.812 1 96.94 66 THR B C 1
ATOM 4593 O O . THR B 1 66 ? 1.493 -0.17 18.859 1 96.94 66 THR B O 1
ATOM 4596 N N . PHE B 1 67 ? 3.715 -0.521 18.469 1 98.31 67 PHE B N 1
ATOM 4597 C CA . PHE B 1 67 ? 4.02 0.834 18.016 1 98.31 67 PHE B CA 1
ATOM 4598 C C . PHE B 1 67 ? 4.152 0.892 16.5 1 98.31 67 PHE B C 1
ATOM 4600 O O . PHE B 1 67 ? 4.883 0.097 15.906 1 98.31 67 PHE B O 1
ATOM 4607 N N . GLN B 1 68 ? 3.375 1.727 15.914 1 98.69 68 GLN B N 1
ATOM 4608 C CA . GLN B 1 68 ? 3.584 2.088 14.516 1 98.69 68 GLN B CA 1
ATOM 4609 C C . GLN B 1 68 ? 4.258 3.453 14.391 1 98.69 68 GLN B C 1
ATOM 4611 O O . GLN B 1 68 ? 3.617 4.484 14.602 1 98.69 68 GLN B O 1
ATOM 4616 N N . LEU B 1 69 ? 5.535 3.42 13.992 1 98.88 69 LEU B N 1
ATOM 4617 C CA . LEU B 1 69 ? 6.359 4.625 13.984 1 98.88 69 LEU B CA 1
ATOM 4618 C C . LEU B 1 69 ? 6.402 5.246 12.594 1 98.88 69 LEU B C 1
ATOM 4620 O O . LEU B 1 69 ? 6.676 4.555 11.609 1 98.88 69 LEU B O 1
ATOM 4624 N N . PHE B 1 70 ? 6.145 6.559 12.531 1 98.62 70 PHE B N 1
ATOM 4625 C CA . PHE B 1 70 ? 5.992 7.234 11.242 1 98.62 70 PHE B CA 1
ATOM 4626 C C . PHE B 1 70 ? 7.254 8 10.883 1 98.62 70 PHE B C 1
ATOM 4628 O O . PHE B 1 70 ? 7.723 7.938 9.742 1 98.62 70 PHE B O 1
ATOM 4635 N N . GLY B 1 71 ? 7.773 8.773 11.828 1 98.44 71 GLY B N 1
ATOM 4636 C CA . GLY B 1 71 ? 8.945 9.594 11.57 1 98.44 71 GLY B CA 1
ATOM 4637 C C . GLY B 1 71 ? 9.664 10.016 12.844 1 98.44 71 GLY B C 1
ATOM 4638 O O . GLY B 1 71 ? 9.148 9.828 13.945 1 98.44 71 GLY B O 1
ATOM 4639 N N . ALA B 1 72 ? 10.898 10.508 12.656 1 98.88 72 ALA B N 1
ATOM 4640 C CA . ALA B 1 72 ? 11.742 11.008 13.742 1 98.88 72 ALA B CA 1
ATOM 4641 C C . ALA B 1 72 ? 12.375 12.344 13.359 1 98.88 72 ALA B C 1
ATOM 4643 O O . ALA B 1 72 ? 12.781 12.547 12.219 1 98.88 72 ALA B O 1
ATOM 4644 N N . TYR B 1 73 ? 12.445 13.242 14.336 1 98.75 73 TYR B N 1
ATOM 4645 C CA . TYR B 1 73 ? 12.844 14.617 14.07 1 98.75 73 TYR B CA 1
ATOM 4646 C C . TYR B 1 73 ? 13.75 15.148 15.172 1 98.75 73 TYR B C 1
ATOM 4648 O O . TYR B 1 73 ? 13.492 14.93 16.359 1 98.75 73 TYR B O 1
ATOM 4656 N N . TYR B 1 74 ? 14.789 15.797 14.789 1 98.5 74 TYR B N 1
ATOM 4657 C CA . TYR B 1 74 ? 15.68 16.422 15.758 1 98.5 74 TYR B CA 1
ATOM 4658 C C . TYR B 1 74 ? 15.125 17.781 16.203 1 98.5 74 TYR B C 1
ATOM 4660 O O . TYR B 1 74 ? 14.875 18.656 15.383 1 98.5 74 TYR B O 1
ATOM 4668 N N . ASP B 1 75 ? 14.891 17.938 17.469 1 98.19 75 ASP B N 1
ATOM 4669 C CA . ASP B 1 75 ? 14.266 19.125 18.062 1 98.19 75 ASP B CA 1
ATOM 4670 C C . ASP B 1 75 ? 15.203 19.812 19.047 1 98.19 75 ASP B C 1
ATOM 4672 O O . ASP B 1 75 ? 15.422 19.328 20.156 1 98.19 75 ASP B O 1
ATOM 4676 N N . ILE B 1 76 ? 15.75 20.922 18.625 1 97.19 76 ILE B N 1
ATOM 4677 C CA . ILE B 1 76 ? 16.672 21.656 19.484 1 97.19 76 ILE B CA 1
ATOM 4678 C C . ILE B 1 76 ? 16.094 23.031 19.812 1 97.19 76 ILE B C 1
ATOM 4680 O O . ILE B 1 76 ? 16.828 23.984 20.109 1 97.19 76 ILE B O 1
ATOM 4684 N N . ARG B 1 77 ? 14.719 23.328 19.703 1 96.25 77 ARG B N 1
ATOM 4685 C CA . ARG B 1 77 ? 14.078 24.609 20 1 96.25 77 ARG B CA 1
ATOM 4686 C C . ARG B 1 77 ? 14.336 25.031 21.438 1 96.25 77 ARG B C 1
ATOM 4688 O O . ARG B 1 77 ? 14.234 24.219 22.359 1 96.25 77 ARG B O 1
ATOM 4695 N N . LYS B 1 78 ? 14.578 26.156 21.547 1 94.31 78 LYS B N 1
ATOM 4696 C CA . LYS B 1 78 ? 15.109 26.703 22.797 1 94.31 78 LYS B CA 1
ATOM 4697 C C . LYS B 1 78 ? 14.094 26.594 23.922 1 94.31 78 LYS B C 1
ATOM 4699 O O . LYS B 1 78 ? 14.477 26.438 25.094 1 94.31 78 LYS B O 1
ATOM 4704 N N . ARG B 1 79 ? 12.906 26.594 23.688 1 95.19 79 ARG B N 1
ATOM 4705 C CA . ARG B 1 79 ? 11.875 26.625 24.719 1 95.19 79 ARG B CA 1
ATOM 4706 C C . ARG B 1 79 ? 11.555 25.234 25.234 1 95.19 79 ARG B C 1
ATOM 4708 O O . ARG B 1 79 ? 10.75 25.078 26.156 1 95.19 79 ARG B O 1
ATOM 4715 N N . SER B 1 80 ? 12.164 24.234 24.641 1 94.56 80 SER B N 1
ATOM 4716 C CA . SER B 1 80 ? 11.984 22.875 25.141 1 94.56 80 SER B CA 1
ATOM 4717 C C . SER B 1 80 ? 12.688 22.672 26.469 1 94.56 80 SER B C 1
ATOM 4719 O O . SER B 1 80 ? 13.914 22.781 26.562 1 94.56 80 SER B O 1
ATOM 4721 N N . ARG B 1 81 ? 12.023 22.281 27.453 1 93.5 81 ARG B N 1
ATOM 4722 C CA . ARG B 1 81 ? 12.562 22.141 28.812 1 93.5 81 ARG B CA 1
ATOM 4723 C C . ARG B 1 81 ? 13.477 20.922 28.906 1 93.5 81 ARG B C 1
ATOM 4725 O O . ARG B 1 81 ? 14.328 20.859 29.797 1 93.5 81 ARG B O 1
ATOM 4732 N N . ILE B 1 82 ? 13.32 20.016 28.016 1 93.88 82 ILE B N 1
ATOM 4733 C CA . ILE B 1 82 ? 14.094 18.781 28.109 1 93.88 82 ILE B CA 1
ATOM 4734 C C . ILE B 1 82 ? 15.367 18.906 27.281 1 93.88 82 ILE B C 1
ATOM 4736 O O . ILE B 1 82 ? 16.125 17.938 27.141 1 93.88 82 ILE B O 1
ATOM 4740 N N . GLY B 1 83 ? 15.594 20.047 26.688 1 94.44 83 GLY B N 1
ATOM 4741 C CA . GLY B 1 83 ? 16.75 20.219 25.812 1 94.44 83 GLY B CA 1
ATOM 4742 C C . GLY B 1 83 ? 16.609 19.516 24.484 1 94.44 83 GLY B C 1
ATOM 4743 O O . GLY B 1 83 ? 15.508 19.125 24.094 1 94.44 83 GLY B O 1
ATOM 4744 N N . PRO B 1 84 ? 17.781 19.406 23.828 1 97.38 84 PRO B N 1
ATOM 4745 C CA . PRO B 1 84 ? 17.75 18.703 22.531 1 97.38 84 PRO B CA 1
ATOM 4746 C C . PRO B 1 84 ? 17.219 17.266 22.656 1 97.38 84 PRO B C 1
ATOM 4748 O O . PRO B 1 84 ? 17.562 16.562 23.594 1 97.38 84 PRO B O 1
ATOM 4751 N N . ALA B 1 85 ? 16.406 16.906 21.734 1 98.31 85 ALA B N 1
ATOM 4752 C CA . ALA B 1 85 ? 15.789 15.586 21.75 1 98.31 85 ALA B CA 1
ATOM 4753 C C . ALA B 1 85 ? 15.438 15.133 20.344 1 98.31 85 ALA B C 1
ATOM 4755 O O . ALA B 1 85 ? 15.32 15.953 19.422 1 98.31 85 ALA B O 1
ATOM 4756 N N . VAL B 1 86 ? 15.367 13.836 20.156 1 98.69 86 VAL B N 1
ATOM 4757 C CA . VAL B 1 86 ? 14.688 13.266 19 1 98.69 86 VAL B CA 1
ATOM 4758 C C . VAL B 1 86 ? 13.219 13 19.328 1 98.69 86 VAL B C 1
ATOM 4760 O O . VAL B 1 86 ? 12.914 12.359 20.344 1 98.69 86 VAL B O 1
ATOM 4763 N N . ARG B 1 87 ? 12.344 13.586 18.562 1 98.75 87 ARG B N 1
ATOM 4764 C CA . ARG B 1 87 ? 10.906 13.336 18.688 1 98.75 87 ARG B CA 1
ATOM 4765 C C . ARG B 1 87 ? 10.43 12.32 17.656 1 98.75 87 ARG B C 1
ATOM 4767 O O . ARG B 1 87 ? 10.625 12.5 16.453 1 98.75 87 ARG B O 1
ATOM 4774 N N . ILE B 1 88 ? 9.852 11.234 18.156 1 98.88 88 ILE B N 1
ATOM 4775 C CA . ILE B 1 88 ? 9.328 10.195 17.266 1 98.88 88 ILE B CA 1
ATOM 4776 C C . ILE B 1 88 ? 7.805 10.281 17.219 1 98.88 88 ILE B C 1
ATOM 4778 O O . ILE B 1 88 ? 7.137 10.266 18.25 1 98.88 88 ILE B O 1
ATOM 4782 N N . LEU B 1 89 ? 7.301 10.469 16.031 1 98.88 89 LEU B N 1
ATOM 4783 C CA . LEU B 1 89 ? 5.859 10.523 15.797 1 98.88 89 LEU B CA 1
ATOM 4784 C C . LEU B 1 89 ? 5.312 9.148 15.43 1 98.88 89 LEU B C 1
ATOM 4786 O O . LEU B 1 89 ? 5.867 8.469 14.562 1 98.88 89 LEU B O 1
ATOM 4790 N N . GLY B 1 90 ? 4.258 8.695 16.125 1 98.38 90 GLY B N 1
ATOM 4791 C CA . GLY B 1 90 ? 3.686 7.398 15.805 1 98.38 90 GLY B CA 1
ATOM 4792 C C . GLY B 1 90 ? 2.336 7.164 16.453 1 98.38 90 GLY B C 1
ATOM 4793 O O . GLY B 1 90 ? 1.743 8.086 17.016 1 98.38 90 GLY B O 1
ATOM 4794 N N . MET B 1 91 ? 1.807 6 16.203 1 98.25 91 MET B N 1
ATOM 4795 C CA . MET B 1 91 ? 0.558 5.523 16.797 1 98.25 91 MET B CA 1
ATOM 4796 C C . MET B 1 91 ? 0.792 4.277 17.641 1 98.25 91 MET B C 1
ATOM 4798 O O . MET B 1 91 ? 1.589 3.412 17.266 1 98.25 91 MET B O 1
ATOM 4802 N N . ILE B 1 92 ? 0.154 4.23 18.781 1 97.69 92 ILE B N 1
ATOM 4803 C CA . ILE B 1 92 ? 0.271 3.096 19.688 1 97.69 92 ILE B CA 1
ATOM 4804 C C . ILE B 1 92 ? -1.115 2.525 19.984 1 97.69 92 ILE B C 1
ATOM 4806 O O . ILE B 1 92 ? -2.07 3.275 20.203 1 97.69 92 ILE B O 1
ATOM 4810 N N . ASP B 1 93 ? -1.285 1.253 20 1 96.69 93 ASP B N 1
ATOM 4811 C CA . ASP B 1 93 ? -2.605 0.66 20.188 1 96.69 93 ASP B CA 1
ATOM 4812 C C . ASP B 1 93 ? -2.92 0.495 21.672 1 96.69 93 ASP B C 1
ATOM 4814 O O . ASP B 1 93 ? -3.607 -0.449 22.062 1 96.69 93 ASP B O 1
ATOM 4818 N N . ARG B 1 94 ? -2.35 1.46 22.484 1 94.62 94 ARG B N 1
ATOM 4819 C CA . ARG B 1 94 ? -2.604 1.526 23.922 1 94.62 94 ARG B CA 1
ATOM 4820 C C . ARG B 1 94 ? -2.9 2.957 24.359 1 94.62 94 ARG B C 1
ATOM 4822 O O . ARG B 1 94 ? -2.309 3.906 23.844 1 94.62 94 ARG B O 1
ATOM 4829 N N . ILE B 1 95 ? -3.805 3.391 25.266 1 90.31 95 ILE B N 1
ATOM 4830 C CA . ILE B 1 95 ? -4.078 4.715 25.812 1 90.31 95 ILE B CA 1
ATOM 4831 C C . ILE B 1 95 ? -3.01 5.074 26.844 1 90.31 95 ILE B C 1
ATOM 4833 O O . ILE B 1 95 ? -2.637 6.242 26.984 1 90.31 95 ILE B O 1
ATOM 4837 N N . GLU B 1 96 ? -2.32 4.332 27.391 1 86.81 96 GLU B N 1
ATOM 4838 C CA . GLU B 1 96 ? -1.274 4.547 28.391 1 86.81 96 GLU B CA 1
ATOM 4839 C C . GLU B 1 96 ? -0.213 3.451 28.312 1 86.81 96 GLU B C 1
ATOM 4841 O O . GLU B 1 96 ? -0.164 2.568 29.172 1 86.81 96 GLU B O 1
ATOM 4846 N N . PRO B 1 97 ? 0.604 3.693 27.344 1 86.88 97 PRO B N 1
ATOM 4847 C CA . PRO B 1 97 ? 1.633 2.652 27.266 1 86.88 97 PRO B CA 1
ATOM 4848 C C . PRO B 1 97 ? 2.49 2.578 28.531 1 86.88 97 PRO B C 1
ATOM 4850 O O . PRO B 1 97 ? 3.137 3.561 28.891 1 86.88 97 PRO B O 1
ATOM 4853 N N . LYS B 1 98 ? 2.469 1.498 29.188 1 87.88 98 LYS B N 1
ATOM 4854 C CA . LYS B 1 98 ? 3.18 1.314 30.453 1 87.88 98 LYS B CA 1
ATOM 4855 C C . LYS B 1 98 ? 4.535 0.651 30.219 1 87.88 98 LYS B C 1
ATOM 4857 O O . LYS B 1 98 ? 5.359 0.583 31.141 1 87.88 98 LYS B O 1
ATOM 4862 N N . VAL B 1 99 ? 4.688 0.247 29.047 1 91.12 99 VAL B N 1
ATOM 4863 C CA . VAL B 1 99 ? 5.945 -0.425 28.734 1 91.12 99 VAL B CA 1
ATOM 4864 C C . VAL B 1 99 ? 7.086 0.589 28.734 1 91.12 99 VAL B C 1
ATOM 4866 O O . VAL B 1 99 ? 6.918 1.724 28.281 1 91.12 99 VAL B O 1
ATOM 4869 N N . ARG B 1 100 ? 8.125 0.186 29.328 1 92.88 100 ARG B N 1
ATOM 4870 C CA . ARG B 1 100 ? 9.352 0.976 29.25 1 92.88 100 ARG B CA 1
ATOM 4871 C C . ARG B 1 100 ? 10.109 0.681 27.953 1 92.88 100 ARG B C 1
ATOM 4873 O O . ARG B 1 100 ? 10.328 -0.482 27.609 1 92.88 100 ARG B O 1
ATOM 4880 N N . THR B 1 101 ? 10.414 1.741 27.203 1 97.69 101 THR B N 1
ATOM 4881 C CA . THR B 1 101 ? 11.195 1.562 25.984 1 97.69 101 THR B CA 1
ATOM 4882 C C . THR B 1 101 ? 12.477 2.387 26.047 1 97.69 101 THR B C 1
ATOM 4884 O O . THR B 1 101 ? 12.656 3.207 26.953 1 97.69 101 THR B O 1
ATOM 4887 N N . PHE B 1 102 ? 13.352 2.064 25.188 1 98.44 102 PHE B N 1
ATOM 4888 C CA . PHE B 1 102 ? 14.641 2.738 25.062 1 98.44 102 PHE B CA 1
ATOM 4889 C C . PHE B 1 102 ? 14.875 3.211 23.641 1 98.44 102 PHE B C 1
ATOM 4891 O O . PHE B 1 102 ? 14.539 2.504 22.688 1 98.44 102 PHE B O 1
ATOM 4898 N N . CYS B 1 103 ? 15.438 4.406 23.578 1 98.56 103 CYS B N 1
ATOM 4899 C CA . CYS B 1 103 ? 15.891 4.934 22.297 1 98.56 103 CYS B CA 1
ATOM 4900 C C . CYS B 1 103 ? 17.344 4.578 22.031 1 98.56 103 CYS B C 1
ATOM 4902 O O . CYS B 1 103 ? 18.219 4.91 22.844 1 98.56 103 CYS B O 1
ATOM 4904 N N . GLN B 1 104 ? 17.609 3.885 21 1 97.88 104 GLN B N 1
ATOM 4905 C CA . GLN B 1 104 ? 18.969 3.686 20.5 1 97.88 104 GLN B CA 1
ATOM 4906 C C . GLN B 1 104 ? 19.359 4.766 19.5 1 97.88 104 GLN B C 1
ATOM 4908 O O . GLN B 1 104 ? 18.953 4.707 18.328 1 97.88 104 GLN B O 1
ATOM 4913 N N . LEU B 1 105 ? 20.156 5.727 19.922 1 97.69 105 LEU B N 1
ATOM 4914 C CA . LEU B 1 105 ? 20.594 6.836 19.078 1 97.69 105 LEU B CA 1
ATOM 4915 C C . LEU B 1 105 ? 21.891 6.496 18.359 1 97.69 105 LEU B C 1
ATOM 4917 O O . LEU B 1 105 ? 22.922 6.27 18.984 1 97.69 105 LEU B O 1
ATOM 4921 N N . TRP B 1 106 ? 21.781 6.508 17.062 1 95.12 106 TRP B N 1
ATOM 4922 C CA . TRP B 1 106 ? 22.938 6.141 16.234 1 95.12 106 TRP B CA 1
ATOM 4923 C C . TRP B 1 106 ? 23.594 7.379 15.648 1 95.12 106 TRP B C 1
ATOM 4925 O O . TRP B 1 106 ? 23 8.094 14.836 1 95.12 106 TRP B O 1
ATOM 4935 N N . PHE B 1 107 ? 24.812 7.641 16.062 1 93.06 107 PHE B N 1
ATOM 4936 C CA . PHE B 1 107 ? 25.594 8.773 15.57 1 93.06 107 PHE B CA 1
ATOM 4937 C C . PHE B 1 107 ? 26.625 8.312 14.547 1 93.06 107 PHE B C 1
ATOM 4939 O O . PHE B 1 107 ? 27.125 7.188 14.617 1 93.06 107 PHE B O 1
ATOM 4946 N N . ASP B 1 108 ? 26.844 9.203 13.609 1 88.19 108 ASP B N 1
ATOM 4947 C CA . ASP B 1 108 ? 27.828 8.875 12.578 1 88.19 108 ASP B CA 1
ATOM 4948 C C . ASP B 1 108 ? 29.188 8.562 13.188 1 88.19 108 ASP B C 1
ATOM 4950 O O . ASP B 1 108 ? 29.641 9.266 14.086 1 88.19 108 ASP B O 1
ATOM 4954 N N . GLY B 1 109 ? 29.781 7.547 12.711 1 78.38 109 GLY B N 1
ATOM 4955 C CA . GLY B 1 109 ? 31.141 7.207 13.125 1 78.38 109 GLY B CA 1
ATOM 4956 C C . GLY B 1 109 ? 31.172 6.348 14.375 1 78.38 109 GLY B C 1
ATOM 4957 O O . GLY B 1 109 ? 32.25 5.863 14.766 1 78.38 109 GLY B O 1
ATOM 4958 N N . GLN B 1 110 ? 30.016 6.145 14.898 1 80.56 110 GLN B N 1
ATOM 4959 C CA . GLN B 1 110 ? 30 5.344 16.125 1 80.56 110 GLN B CA 1
ATOM 4960 C C . GLN B 1 110 ? 29.547 3.914 15.828 1 80.56 110 GLN B C 1
ATOM 4962 O O . GLN B 1 110 ? 28.656 3.691 15 1 80.56 110 GLN B O 1
ATOM 4967 N N . LYS B 1 111 ? 30.172 3.035 16.516 1 79.12 111 LYS B N 1
ATOM 4968 C CA . LYS B 1 111 ? 29.875 1.619 16.312 1 79.12 111 LYS B CA 1
ATOM 4969 C C . LYS B 1 111 ? 28.656 1.187 17.109 1 79.12 111 LYS B C 1
ATOM 4971 O O . LYS B 1 111 ? 27.969 0.239 16.719 1 79.12 111 LYS B O 1
ATOM 4976 N N . GLU B 1 112 ? 28.516 1.868 18.203 1 88.94 112 GLU B N 1
ATOM 4977 C CA . GLU B 1 112 ? 27.391 1.549 19.078 1 88.94 112 GLU B CA 1
ATOM 4978 C C . GLU B 1 112 ? 26.5 2.768 19.297 1 88.94 112 GLU B C 1
ATOM 4980 O O . GLU B 1 112 ? 26.969 3.906 19.234 1 88.94 112 GLU B O 1
ATOM 4985 N N . PRO B 1 113 ? 25.266 2.434 19.516 1 93.19 113 PRO B N 1
ATOM 4986 C CA . PRO B 1 113 ? 24.359 3.562 19.781 1 93.19 113 PRO B CA 1
ATOM 4987 C C . PRO B 1 113 ? 24.5 4.098 21.203 1 93.19 113 PRO B C 1
ATOM 4989 O O . PRO B 1 113 ? 24.984 3.395 22.094 1 93.19 113 PRO B O 1
ATOM 4992 N N . PHE B 1 114 ? 24.234 5.266 21.344 1 94.5 114 PHE B N 1
ATOM 4993 C CA . PHE B 1 114 ? 23.953 5.762 22.688 1 94.5 114 PHE B CA 1
ATOM 4994 C C . PHE B 1 114 ? 22.531 5.445 23.094 1 94.5 114 PHE B C 1
ATOM 4996 O O . PHE B 1 114 ? 21.578 5.801 22.391 1 94.5 114 PHE B O 1
ATOM 5003 N N . ILE B 1 115 ? 22.344 4.832 24.203 1 96.56 115 ILE B N 1
ATOM 5004 C CA . ILE B 1 115 ? 21.031 4.328 24.594 1 96.56 115 ILE B CA 1
ATOM 5005 C C . ILE B 1 115 ? 20.484 5.164 25.75 1 96.56 115 ILE B C 1
ATOM 5007 O O . ILE B 1 115 ? 21.172 5.375 26.75 1 96.56 115 ILE B O 1
ATOM 5011 N N . VAL B 1 116 ? 19.297 5.684 25.562 1 97.19 116 VAL B N 1
ATOM 5012 C CA . VAL B 1 116 ? 18.625 6.453 26.609 1 97.19 116 VAL B CA 1
ATOM 5013 C C . VAL B 1 116 ? 17.219 5.918 26.828 1 97.19 116 VAL B C 1
ATOM 5015 O O . VAL B 1 116 ? 16.578 5.406 25.906 1 97.19 116 VAL B O 1
ATOM 5018 N N . LYS B 1 117 ? 16.797 6.008 28.047 1 97.06 117 LYS B N 1
ATOM 5019 C CA . LYS B 1 117 ? 15.406 5.68 28.328 1 97.06 117 LYS B CA 1
ATOM 5020 C C . LYS B 1 117 ? 14.461 6.688 27.688 1 97.06 117 LYS B C 1
ATOM 5022 O O . LYS B 1 117 ? 14.742 7.891 27.688 1 97.06 117 LYS B O 1
ATOM 5027 N N . THR B 1 118 ? 13.367 6.18 27.094 1 97.31 118 THR B N 1
ATOM 5028 C CA . THR B 1 118 ? 12.352 7.086 26.578 1 97.31 118 THR B CA 1
ATOM 5029 C C . THR B 1 118 ? 11.883 8.055 27.656 1 97.31 118 THR B C 1
ATOM 5031 O O . THR B 1 118 ? 11.539 7.637 28.766 1 97.31 118 THR B O 1
ATOM 5034 N N . PHE B 1 119 ? 11.867 9.273 27.297 1 96.38 119 PHE B N 1
ATOM 5035 C CA . PHE B 1 119 ? 11.562 10.305 28.281 1 96.38 119 PHE B CA 1
ATOM 5036 C C . PHE B 1 119 ? 10.055 10.406 28.5 1 96.38 119 PHE B C 1
ATOM 5038 O O . PHE B 1 119 ? 9.602 10.555 29.641 1 96.38 119 PHE B O 1
ATOM 5045 N N . GLU B 1 120 ? 9.352 10.406 27.359 1 94 120 GLU B N 1
ATOM 5046 C CA . GLU B 1 120 ? 7.914 10.641 27.469 1 94 120 GLU B CA 1
ATOM 5047 C C . GLU B 1 120 ? 7.176 10.086 26.25 1 94 120 GLU B C 1
ATOM 5049 O O . GLU B 1 120 ? 7.73 10.031 25.156 1 94 120 GLU B O 1
ATOM 5054 N N . TYR B 1 121 ? 5.953 9.625 26.547 1 96.06 121 TYR B N 1
ATOM 5055 C CA . TYR B 1 121 ? 4.938 9.391 25.516 1 96.06 121 TYR B CA 1
ATOM 5056 C C . TYR B 1 121 ? 3.844 10.453 25.594 1 96.06 121 TYR B C 1
ATOM 5058 O O . TYR B 1 121 ? 2.893 10.328 26.359 1 96.06 121 TYR B O 1
ATOM 5066 N N . LYS B 1 122 ? 3.984 11.391 24.812 1 96.12 122 LYS B N 1
ATOM 5067 C CA . LYS B 1 122 ? 2.99 12.461 24.828 1 96.12 122 LYS B CA 1
ATOM 5068 C C . LYS B 1 122 ? 1.764 12.086 24 1 96.12 122 LYS B C 1
ATOM 5070 O O . LYS B 1 122 ? 1.863 11.883 22.797 1 96.12 122 LYS B O 1
ATOM 5075 N N . TYR B 1 123 ? 0.676 11.992 24.672 1 96.62 123 TYR B N 1
ATOM 5076 C CA . TYR B 1 123 ? -0.594 11.672 24.031 1 96.62 123 TYR B CA 1
ATOM 5077 C C . TYR B 1 123 ? -1.1 12.844 23.203 1 96.62 123 TYR B C 1
ATOM 5079 O O . TYR B 1 123 ? -1.224 13.961 23.703 1 96.62 123 TYR B O 1
ATOM 5087 N N . ILE B 1 124 ? -1.398 12.664 21.891 1 97.5 124 ILE B N 1
ATOM 5088 C CA . ILE B 1 124 ? -1.85 13.742 21.016 1 97.5 124 ILE B CA 1
ATOM 5089 C C . ILE B 1 124 ? -3.346 13.594 20.75 1 97.5 124 ILE B C 1
ATOM 5091 O O . ILE B 1 124 ? -3.77 13.469 19.594 1 97.5 124 ILE B O 1
ATOM 5095 N N . TRP B 1 125 ? -4.066 13.57 21.828 1 96.19 125 TRP B N 1
ATOM 5096 C CA . TRP B 1 125 ? -5.52 13.445 21.781 1 96.19 125 TRP B CA 1
ATOM 5097 C C . TRP B 1 125 ? -6.133 13.758 23.141 1 96.19 125 TRP B C 1
ATOM 5099 O O . TRP B 1 125 ? -5.426 14.141 24.078 1 96.19 125 TRP B O 1
ATOM 5109 N N . PHE B 1 126 ? -7.477 13.852 23.188 1 94.5 126 PHE B N 1
ATOM 5110 C CA . PHE B 1 126 ? -8.188 13.984 24.453 1 94.5 126 PHE B CA 1
ATOM 5111 C C . PHE B 1 126 ? -9.172 12.836 24.656 1 94.5 126 PHE B C 1
ATOM 5113 O O . PHE B 1 126 ? -9.906 12.484 23.719 1 94.5 126 PHE B O 1
ATOM 5120 N N . ASN B 1 127 ? -9.18 12.32 25.781 1 92.44 127 ASN B N 1
ATOM 5121 C CA . ASN B 1 127 ? -10 11.148 26.078 1 92.44 127 ASN B CA 1
ATOM 5122 C C . ASN B 1 127 ? -11.477 11.422 25.797 1 92.44 127 ASN B C 1
ATOM 5124 O O . ASN B 1 127 ? -12.195 10.531 25.344 1 92.44 127 ASN B O 1
ATOM 5128 N N . LYS B 1 128 ? -11.891 12.617 25.984 1 93.56 128 LYS B N 1
ATOM 5129 C CA . LYS B 1 128 ? -13.305 12.969 25.859 1 93.56 128 LYS B CA 1
ATOM 5130 C C . LYS B 1 128 ? -13.75 12.992 24.406 1 93.56 128 LYS B C 1
ATOM 5132 O O . LYS B 1 128 ? -14.945 12.984 24.109 1 93.56 128 LYS B O 1
ATOM 5137 N N . TRP B 1 129 ? -12.836 12.992 23.547 1 93.81 129 TRP B N 1
ATOM 5138 C CA . TRP B 1 129 ? -13.18 13.117 22.141 1 93.81 129 TRP B CA 1
ATOM 5139 C C . TRP B 1 129 ? -13.5 11.75 21.531 1 93.81 129 TRP B C 1
ATOM 5141 O O . TRP B 1 129 ? -13.875 11.656 20.359 1 93.81 129 TRP B O 1
ATOM 5151 N N . GLY B 1 130 ? -13.32 10.664 22.25 1 93.25 130 GLY B N 1
ATOM 5152 C CA . GLY B 1 130 ? -13.703 9.336 21.797 1 93.25 130 GLY B CA 1
ATOM 5153 C C . GLY B 1 130 ? -12.508 8.438 21.516 1 93.25 130 GLY B C 1
ATOM 5154 O O . GLY B 1 130 ? -11.367 8.898 21.516 1 93.25 130 GLY B O 1
ATOM 5155 N N . ASN B 1 131 ? -12.773 7.07 21.328 1 93.88 131 ASN B N 1
ATOM 5156 C CA . ASN B 1 131 ? -11.805 6.031 21 1 93.88 131 ASN B CA 1
ATOM 5157 C C . ASN B 1 131 ? -10.789 5.836 22.125 1 93.88 131 ASN B C 1
ATOM 5159 O O . ASN B 1 131 ? -9.68 5.367 21.891 1 93.88 131 ASN B O 1
ATOM 5163 N N . TYR B 1 132 ? -11.234 6.324 23.297 1 93.81 132 TYR B N 1
ATOM 5164 C CA . TYR B 1 132 ? -10.344 6.117 24.438 1 93.81 132 TYR B CA 1
ATOM 5165 C C . TYR B 1 132 ? -10.445 4.688 24.953 1 93.81 132 TYR B C 1
ATOM 5167 O O . TYR B 1 132 ? -10.977 4.453 26.047 1 93.81 132 TYR B O 1
ATOM 5175 N N . LYS B 1 133 ? -9.961 3.756 24.188 1 93.19 133 LYS B N 1
ATOM 5176 C CA . LYS B 1 133 ? -10.047 2.32 24.438 1 93.19 133 LYS B CA 1
ATOM 5177 C C . LYS B 1 133 ? -8.766 1.607 24.031 1 93.19 133 LYS B C 1
ATOM 5179 O O . LYS B 1 133 ? -8.117 1.992 23.047 1 93.19 133 LYS B O 1
ATOM 5184 N N . GLN B 1 134 ? -8.422 0.528 24.812 1 92.69 134 GLN B N 1
ATOM 5185 C CA . GLN B 1 134 ? -7.281 -0.301 24.453 1 92.69 134 GLN B CA 1
ATOM 5186 C C . GLN B 1 134 ? -7.488 -0.963 23.094 1 92.69 134 GLN B C 1
ATOM 5188 O O . GLN B 1 134 ? -8.617 -1.285 22.719 1 92.69 134 GLN B O 1
ATOM 5193 N N . GLY B 1 135 ? -6.434 -1.112 22.328 1 91.94 135 GLY B N 1
ATOM 5194 C CA . GLY B 1 135 ? -6.512 -1.826 21.062 1 91.94 135 GLY B CA 1
ATOM 5195 C C . GLY B 1 135 ? -6.695 -0.908 19.875 1 91.94 135 GLY B C 1
ATOM 5196 O O . GLY B 1 135 ? -6.477 -1.315 18.734 1 91.94 135 GLY B O 1
ATOM 5197 N N . ILE B 1 136 ? -7.125 0.289 20.172 1 94.75 136 ILE B N 1
ATOM 5198 C CA . ILE B 1 136 ? -7.262 1.278 19.109 1 94.75 136 ILE B CA 1
ATOM 5199 C C . ILE B 1 136 ? -5.992 2.123 19.016 1 94.75 136 ILE B C 1
ATOM 5201 O O . ILE B 1 136 ? -5.48 2.59 20.047 1 94.75 136 ILE B O 1
ATOM 5205 N N . TYR B 1 137 ? -5.484 2.256 17.891 1 96.38 137 TYR B N 1
ATOM 5206 C CA . TYR B 1 137 ? -4.266 3.043 17.719 1 96.38 137 TYR B CA 1
ATOM 5207 C C . TYR B 1 137 ? -4.516 4.508 18.062 1 96.38 137 TYR B C 1
ATOM 5209 O O . TYR B 1 137 ? -5.473 5.113 17.562 1 96.38 137 TYR B O 1
ATOM 5217 N N . GLN B 1 138 ? -3.646 5.004 18.891 1 96.62 138 GLN B N 1
ATOM 5218 C CA . GLN B 1 138 ? -3.676 6.379 19.375 1 96.62 138 GLN B CA 1
ATOM 5219 C C . GLN B 1 138 ? -2.426 7.141 18.953 1 96.62 138 GLN B C 1
ATOM 5221 O O . GLN B 1 138 ? -1.324 6.586 18.938 1 96.62 138 GLN B O 1
ATOM 5226 N N . PRO B 1 139 ? -2.627 8.422 18.547 1 98.12 139 PRO B N 1
ATOM 5227 C CA . PRO B 1 139 ? -1.454 9.203 18.156 1 98.12 139 PRO B CA 1
ATOM 5228 C C . PRO B 1 139 ? -0.602 9.633 19.359 1 98.12 139 PRO B C 1
ATOM 5230 O O . PRO B 1 139 ? -1.138 10.07 20.375 1 98.12 139 PRO B O 1
ATOM 5233 N N . TYR B 1 140 ? 0.697 9.516 19.219 1 98.19 140 TYR B N 1
ATOM 5234 C CA . TYR B 1 140 ? 1.642 9.852 20.281 1 98.19 140 TYR B CA 1
ATOM 5235 C C . TYR B 1 140 ? 2.875 10.539 19.703 1 98.19 140 TYR B C 1
ATOM 5237 O O . TYR B 1 140 ? 3.244 10.305 18.547 1 98.19 140 TYR B O 1
ATOM 5245 N N . LEU B 1 141 ? 3.453 11.406 20.438 1 98.5 141 LEU B N 1
ATOM 5246 C CA . LEU B 1 141 ? 4.797 11.938 20.234 1 98.5 141 LEU B CA 1
ATOM 5247 C C . LEU B 1 141 ? 5.75 11.43 21.312 1 98.5 141 LEU B C 1
ATOM 5249 O O . LEU B 1 141 ? 5.559 11.703 22.5 1 98.5 141 LEU B O 1
ATOM 5253 N N . ILE B 1 142 ? 6.754 10.672 20.875 1 98.31 142 ILE B N 1
ATOM 5254 C CA . ILE B 1 142 ? 7.707 10.055 21.797 1 98.31 142 ILE B CA 1
ATOM 5255 C C . ILE B 1 142 ? 8.984 10.891 21.844 1 98.31 142 ILE B C 1
ATOM 5257 O O . ILE B 1 142 ? 9.516 11.289 20.812 1 98.31 142 ILE B O 1
ATOM 5261 N N . ALA B 1 143 ? 9.531 11.109 23.031 1 98.38 143 ALA B N 1
ATOM 5262 C CA . ALA B 1 143 ? 10.711 11.961 23.172 1 98.38 143 ALA B CA 1
ATOM 5263 C C . ALA B 1 143 ? 11.914 11.156 23.641 1 98.38 143 ALA B C 1
ATOM 5265 O O . ALA B 1 143 ? 11.828 10.383 24.594 1 98.38 143 ALA B O 1
ATOM 5266 N N . CYS B 1 144 ? 12.961 11.266 22.969 1 98.31 144 CYS B N 1
ATOM 5267 C CA . CYS B 1 144 ? 14.273 10.727 23.297 1 98.31 144 CYS B CA 1
ATOM 5268 C C . CYS B 1 144 ? 15.281 11.844 23.547 1 98.31 144 CYS B C 1
ATOM 5270 O O . CYS B 1 144 ? 15.852 12.398 22.609 1 98.31 144 CYS B O 1
ATOM 5272 N N . GLN B 1 145 ? 15.594 12.078 24.75 1 97.5 145 GLN B N 1
ATOM 5273 C CA . GLN B 1 145 ? 16.484 13.188 25.094 1 97.5 145 GLN B CA 1
ATOM 5274 C C . GLN B 1 145 ? 17.922 12.898 24.672 1 97.5 145 GLN B C 1
ATOM 5276 O O . GLN B 1 145 ? 18.406 11.773 24.828 1 97.5 145 GLN B O 1
ATOM 5281 N N . ILE B 1 146 ? 18.547 13.867 24.141 1 96.94 146 ILE B N 1
ATOM 5282 C CA . ILE B 1 146 ? 19.953 13.734 23.781 1 96.94 146 ILE B CA 1
ATOM 5283 C C . ILE B 1 146 ? 20.812 13.93 25.031 1 96.94 146 ILE B C 1
ATOM 5285 O O . ILE B 1 146 ? 20.719 14.953 25.703 1 96.94 146 ILE B O 1
ATOM 5289 N N . PRO B 1 147 ? 21.688 12.992 25.281 1 91.31 147 PRO B N 1
ATOM 5290 C CA . PRO B 1 147 ? 22.547 13.164 26.438 1 91.31 147 PRO B CA 1
ATOM 5291 C C . PRO B 1 147 ? 23.5 14.359 26.297 1 91.31 147 PRO B C 1
ATOM 5293 O O . PRO B 1 147 ? 23.906 14.703 25.188 1 91.31 147 PRO B O 1
ATOM 5296 N N . LYS B 1 148 ? 23.969 14.82 27.391 1 91 148 LYS B N 1
ATOM 5297 C CA . LYS B 1 148 ? 24.734 16.062 27.453 1 91 148 LYS B CA 1
ATOM 5298 C C . LYS B 1 148 ? 26 15.961 26.594 1 91 148 LYS B C 1
ATOM 5300 O O . LYS B 1 148 ? 26.297 16.891 25.828 1 91 148 LYS B O 1
ATOM 5305 N N . PRO B 1 149 ? 26.719 14.836 26.609 1 89 149 PRO B N 1
ATOM 5306 C CA . PRO B 1 149 ? 27.953 14.766 25.828 1 89 149 PRO B CA 1
ATOM 5307 C C . PRO B 1 149 ? 27.703 14.789 24.312 1 89 149 PRO B C 1
ATOM 5309 O O . PRO B 1 149 ? 28.625 15.055 23.547 1 89 149 PRO B O 1
ATOM 5312 N N . PHE B 1 150 ? 26.531 14.562 23.953 1 90.25 150 PHE B N 1
ATOM 5313 C CA . PHE B 1 150 ? 26.266 14.453 22.531 1 90.25 150 PHE B CA 1
ATOM 5314 C C . PHE B 1 150 ? 25.422 15.625 22.047 1 90.25 150 PHE B C 1
ATOM 5316 O O . PHE B 1 150 ? 24.953 15.625 20.906 1 90.25 150 PHE B O 1
ATOM 5323 N N . ARG B 1 151 ? 25.375 16.516 23.016 1 88.19 151 ARG B N 1
ATOM 5324 C CA . ARG B 1 151 ? 24.609 17.688 22.609 1 88.19 151 ARG B CA 1
ATOM 5325 C C . ARG B 1 151 ? 25.312 18.453 21.5 1 88.19 151 ARG B C 1
ATOM 5327 O O . ARG B 1 151 ? 26.531 18.609 21.516 1 88.19 151 ARG B O 1
ATOM 5334 N N . GLY B 1 152 ? 24.812 18.656 20.359 1 88.25 152 GLY B N 1
ATOM 5335 C CA . GLY B 1 152 ? 25.391 19.312 19.188 1 88.25 152 GLY B CA 1
ATOM 5336 C C . GLY B 1 152 ? 25.516 18.391 17.984 1 88.25 152 GLY B C 1
ATOM 5337 O O . GLY B 1 152 ? 25.797 18.844 16.875 1 88.25 152 GLY B O 1
ATOM 5338 N N . LEU B 1 153 ? 25.422 17.156 18.328 1 93.38 153 LEU B N 1
ATOM 5339 C CA . LEU B 1 153 ? 25.469 16.172 17.25 1 93.38 153 LEU B CA 1
ATOM 5340 C C . LEU B 1 153 ? 24.062 15.711 16.875 1 93.38 153 LEU B C 1
ATOM 5342 O O . LEU B 1 153 ? 23.219 15.523 17.75 1 93.38 153 LEU B O 1
ATOM 5346 N N . VAL B 1 154 ? 23.844 15.625 15.617 1 95.94 154 VAL B N 1
ATOM 5347 C CA . VAL B 1 154 ? 22.578 15.109 15.141 1 95.94 154 VAL B CA 1
ATOM 5348 C C . VAL B 1 154 ? 22.688 13.602 14.891 1 95.94 154 VAL B C 1
ATOM 5350 O O . VAL B 1 154 ? 23.5 13.164 14.078 1 95.94 154 VAL B O 1
ATOM 5353 N N . PRO B 1 155 ? 21.938 12.844 15.617 1 97.06 155 PRO B N 1
ATOM 5354 C CA . PRO B 1 155 ? 21.984 11.414 15.289 1 97.06 155 PRO B CA 1
ATOM 5355 C C . PRO B 1 155 ? 21.531 11.117 13.859 1 97.06 155 PRO B C 1
ATOM 5357 O O . PRO B 1 155 ? 20.609 11.758 13.359 1 97.06 155 PRO B O 1
ATOM 5360 N N . ALA B 1 156 ? 22.172 10.109 13.258 1 96.12 156 ALA B N 1
ATOM 5361 C CA . ALA B 1 156 ? 21.797 9.688 11.906 1 96.12 156 ALA B CA 1
ATOM 5362 C C . ALA B 1 156 ? 20.438 9 11.914 1 96.12 156 ALA B C 1
ATOM 5364 O O . ALA B 1 156 ? 19.625 9.188 10.992 1 96.12 156 ALA B O 1
ATOM 5365 N N . SER B 1 157 ? 20.188 8.242 12.906 1 97.75 157 SER B N 1
ATOM 5366 C CA . SER B 1 157 ? 18.938 7.504 13.031 1 97.75 157 SER B CA 1
ATOM 5367 C C . SER B 1 157 ? 18.641 7.145 14.484 1 97.75 157 SER B C 1
ATOM 5369 O O . SER B 1 157 ? 19.484 7.348 15.359 1 97.75 157 SER B O 1
ATOM 5371 N N . VAL B 1 158 ? 17.453 6.684 14.719 1 98.56 158 VAL B N 1
ATOM 5372 C CA . VAL B 1 158 ? 17.031 6.273 16.062 1 98.56 158 VAL B CA 1
ATOM 5373 C C . VAL B 1 158 ? 16.172 5.012 15.961 1 98.56 158 VAL B C 1
ATOM 5375 O O . VAL B 1 158 ? 15.367 4.867 15.031 1 98.56 158 VAL B O 1
ATOM 5378 N N . SER B 1 159 ? 16.406 4.102 16.844 1 98.44 159 SER B N 1
ATOM 5379 C CA . SER B 1 159 ? 15.562 2.92 17 1 98.44 159 SER B CA 1
ATOM 5380 C C . SER B 1 159 ? 14.883 2.912 18.375 1 98.44 159 SER B C 1
ATOM 5382 O O . SER B 1 159 ? 15.422 3.447 19.344 1 98.44 159 SER B O 1
ATOM 5384 N N . LEU B 1 160 ? 13.719 2.4 18.406 1 98.69 160 LEU B N 1
ATOM 5385 C CA . LEU B 1 160 ? 12.992 2.199 19.641 1 98.69 160 LEU B CA 1
ATOM 5386 C C . LEU B 1 160 ? 12.898 0.715 19.984 1 98.69 160 LEU B C 1
ATOM 5388 O O . LEU B 1 160 ? 12.531 -0.1 19.141 1 98.69 160 LEU B O 1
ATOM 5392 N N . VAL B 1 161 ? 13.289 0.368 21.266 1 98.5 161 VAL B N 1
ATOM 5393 C CA . VAL B 1 161 ? 13.297 -1.03 21.688 1 98.5 161 VAL B CA 1
ATOM 5394 C C . VAL B 1 161 ? 12.742 -1.153 23.109 1 98.5 161 VAL B C 1
ATOM 5396 O O . VAL B 1 161 ? 12.688 -0.166 23.844 1 98.5 161 VAL B O 1
ATOM 5399 N N . GLU B 1 162 ? 12.297 -2.299 23.453 1 97.88 162 GLU B N 1
ATOM 5400 C CA . GLU B 1 162 ? 11.812 -2.539 24.812 1 97.88 162 GLU B CA 1
ATOM 5401 C C . GLU B 1 162 ? 12.961 -2.816 25.766 1 97.88 162 GLU B C 1
ATOM 5403 O O . GLU B 1 162 ? 12.961 -2.344 26.906 1 97.88 162 GLU B O 1
ATOM 5408 N N . LYS B 1 163 ? 13.945 -3.604 25.328 1 97.19 163 LYS B N 1
ATOM 5409 C CA . LYS B 1 163 ? 15.156 -3.844 26.094 1 97.19 163 LYS B CA 1
ATOM 5410 C C . LYS B 1 163 ? 16.359 -3.123 25.469 1 97.19 163 LYS B C 1
ATOM 5412 O O . LYS B 1 163 ? 16.516 -3.107 24.25 1 97.19 163 LYS B O 1
ATOM 5417 N N . GLN B 1 164 ? 17.203 -2.648 26.266 1 96.44 164 GLN B N 1
ATOM 5418 C CA . GLN B 1 164 ? 18.266 -1.722 25.875 1 96.44 164 GLN B CA 1
ATOM 5419 C C . GLN B 1 164 ? 19.109 -2.285 24.734 1 96.44 164 GLN B C 1
ATOM 5421 O O . GLN B 1 164 ? 19.438 -1.567 23.797 1 96.44 164 GLN B O 1
ATOM 5426 N N . CYS B 1 165 ? 19.391 -3.584 24.828 1 95.88 165 CYS B N 1
ATOM 5427 C CA . CYS B 1 165 ? 20.375 -4.137 23.906 1 95.88 165 CYS B CA 1
ATOM 5428 C C . CYS B 1 165 ? 19.703 -5 22.844 1 95.88 165 CYS B C 1
ATOM 5430 O O . CYS B 1 165 ? 20.375 -5.77 22.156 1 95.88 165 CYS B O 1
ATOM 5432 N N . ASP B 1 166 ? 18.375 -4.871 22.703 1 95.38 166 ASP B N 1
ATOM 5433 C CA . ASP B 1 166 ? 17.656 -5.59 21.656 1 95.38 166 ASP B CA 1
ATOM 5434 C C . ASP B 1 166 ? 18.141 -5.156 20.281 1 95.38 166 ASP B C 1
ATOM 5436 O O . ASP B 1 166 ? 18.484 -3.988 20.062 1 95.38 166 ASP B O 1
ATOM 5440 N N . THR B 1 167 ? 18.266 -6.125 19.406 1 93.69 167 THR B N 1
ATOM 5441 C CA . THR B 1 167 ? 18.344 -5.719 18 1 93.69 167 THR B CA 1
ATOM 5442 C C . THR B 1 167 ? 17 -5.164 17.531 1 93.69 167 THR B C 1
ATOM 5444 O O . THR B 1 167 ? 15.984 -5.863 17.562 1 93.69 167 THR B O 1
ATOM 5447 N N . ALA B 1 168 ? 17.047 -3.947 17.109 1 97.12 168 ALA B N 1
ATOM 5448 C CA . ALA B 1 168 ? 15.797 -3.238 16.828 1 97.12 168 ALA B CA 1
ATOM 5449 C C . ALA B 1 168 ? 15.156 -3.76 15.539 1 97.12 168 ALA B C 1
ATOM 5451 O O . ALA B 1 168 ? 15.859 -4.164 14.609 1 97.12 168 ALA B O 1
ATOM 5452 N N . THR B 1 169 ? 13.812 -3.676 15.461 1 97.5 169 THR B N 1
ATOM 5453 C CA . THR B 1 169 ? 13.055 -3.98 14.25 1 97.5 169 THR B CA 1
ATOM 5454 C C . THR B 1 169 ? 12.594 -2.697 13.562 1 97.5 169 THR B C 1
ATOM 5456 O O . THR B 1 169 ? 11.758 -2.736 12.664 1 97.5 169 THR B O 1
ATOM 5459 N N . ASN B 1 170 ? 13.016 -1.591 14.039 1 98.62 170 ASN B N 1
ATOM 5460 C CA . ASN B 1 170 ? 12.773 -0.266 13.477 1 98.62 170 ASN B CA 1
ATOM 5461 C C . ASN B 1 170 ? 14.031 0.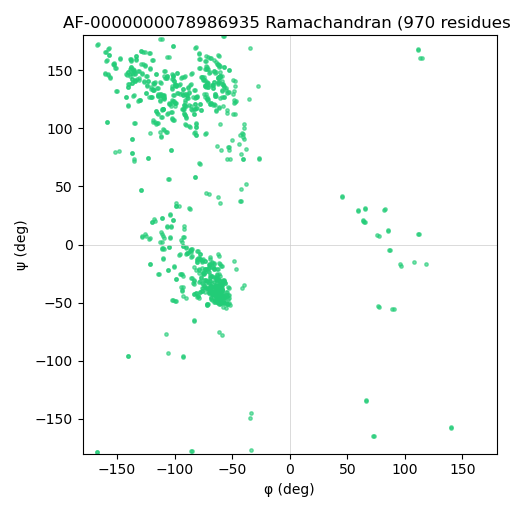602 13.516 1 98.62 170 ASN B C 1
ATOM 5463 O O . ASN B 1 170 ? 14.906 0.39 14.359 1 98.62 170 ASN B O 1
ATOM 5467 N N . ASN B 1 171 ? 14.125 1.438 12.641 1 98.38 171 ASN B N 1
ATOM 5468 C CA . ASN B 1 171 ? 15.211 2.398 12.531 1 98.38 171 ASN B CA 1
ATOM 5469 C C . ASN B 1 171 ? 14.812 3.605 11.688 1 98.38 171 ASN B C 1
ATOM 5471 O O . ASN B 1 171 ? 14.789 3.531 10.461 1 98.38 171 ASN B O 1
ATOM 5475 N N . LEU B 1 172 ? 14.578 4.719 12.367 1 98.75 172 LEU B N 1
ATOM 5476 C CA . LEU B 1 172 ? 14.086 5.914 11.68 1 98.75 172 LEU B CA 1
ATOM 5477 C C . LEU B 1 172 ? 15.227 6.902 11.438 1 98.75 172 LEU B C 1
ATOM 5479 O O . LEU B 1 172 ? 15.992 7.207 12.359 1 98.75 172 LEU B O 1
ATOM 5483 N N . ARG B 1 173 ? 15.328 7.324 10.195 1 98.06 173 ARG B N 1
ATOM 5484 C CA . ARG B 1 173 ? 16.219 8.453 9.93 1 98.06 173 ARG B CA 1
ATOM 5485 C C . ARG B 1 173 ? 15.812 9.68 10.734 1 98.06 173 ARG B C 1
ATOM 5487 O O . ARG B 1 173 ? 14.633 10.016 10.805 1 98.06 173 ARG B O 1
ATOM 5494 N N . VAL B 1 174 ? 16.734 10.297 11.367 1 98.38 174 VAL B N 1
ATOM 5495 C CA . VAL B 1 174 ? 16.438 11.516 12.109 1 98.38 174 VAL B CA 1
ATOM 5496 C C . VAL B 1 174 ? 16.5 12.719 11.172 1 98.38 174 VAL B C 1
ATOM 5498 O O . VAL B 1 174 ? 17.562 13.055 10.641 1 98.38 174 VAL B O 1
ATOM 5501 N N . LEU B 1 175 ? 15.375 13.391 10.977 1 97.69 175 LEU B N 1
ATOM 5502 C CA . LEU B 1 175 ? 15.281 14.539 10.086 1 97.69 175 LEU B CA 1
ATOM 5503 C C . LEU B 1 175 ? 15.641 15.828 10.828 1 97.69 175 LEU B C 1
ATOM 5505 O O . LEU B 1 175 ? 15.188 16.047 11.953 1 97.69 175 LEU B O 1
ATOM 5509 N N . TYR B 1 176 ? 16.469 16.562 10.266 1 97.25 176 TYR B N 1
ATOM 5510 C CA . TYR B 1 176 ? 16.875 17.891 10.742 1 97.25 176 TYR B CA 1
ATOM 5511 C C . TYR B 1 176 ? 16.953 18.875 9.594 1 97.25 176 TYR B C 1
ATOM 5513 O O . TYR B 1 176 ? 18.031 19.094 9.023 1 97.25 176 TYR B O 1
ATOM 5521 N N . ASN B 1 177 ? 15.844 19.547 9.344 1 96.38 177 ASN B N 1
ATOM 5522 C CA . ASN B 1 177 ? 15.711 20.359 8.141 1 96.38 177 ASN B CA 1
ATOM 5523 C C . ASN B 1 177 ? 15.984 21.844 8.438 1 96.38 177 ASN B C 1
ATOM 5525 O O . ASN B 1 177 ? 15.352 22.719 7.852 1 96.38 177 ASN B O 1
ATOM 5529 N N . ARG B 1 178 ? 16.797 22.125 9.289 1 96.56 178 ARG B N 1
ATOM 5530 C CA . ARG B 1 178 ? 17.188 23.516 9.562 1 96.56 178 ARG B CA 1
ATOM 5531 C C . ARG B 1 178 ? 18.047 24.078 8.438 1 96.56 178 ARG B C 1
ATOM 5533 O O . ARG B 1 178 ? 19.062 23.5 8.086 1 96.56 178 ARG B O 1
ATOM 5540 N N . PRO B 1 179 ? 17.594 25.234 7.938 1 96.75 179 PRO B N 1
ATOM 5541 C CA . PRO B 1 179 ? 18.406 25.828 6.883 1 96.75 179 PRO B CA 1
ATOM 5542 C C . PRO B 1 179 ? 19.812 26.203 7.359 1 96.75 179 PRO B C 1
ATOM 5544 O O . PRO B 1 179 ? 19.984 26.609 8.516 1 96.75 179 PRO B O 1
ATOM 5547 N N . LEU B 1 180 ? 20.766 26.25 6.469 1 94.06 180 LEU B N 1
ATOM 5548 C CA . LEU B 1 180 ? 22.156 26.531 6.793 1 94.06 180 LEU B CA 1
ATOM 5549 C C . LEU B 1 180 ? 22.312 27.984 7.246 1 94.06 180 LEU B C 1
ATOM 5551 O O . LEU B 1 180 ? 23.125 28.281 8.141 1 94.06 180 LEU B O 1
ATOM 5555 N N . ASP B 1 181 ? 21.547 28.859 6.645 1 95.5 181 ASP B N 1
ATOM 5556 C CA . ASP B 1 181 ? 21.656 30.281 6.973 1 95.5 181 ASP B CA 1
ATOM 5557 C C . ASP B 1 181 ? 20.719 30.656 8.109 1 95.5 181 ASP B C 1
ATOM 5559 O O . ASP B 1 181 ? 20.656 31.828 8.523 1 95.5 181 ASP B O 1
ATOM 5563 N N . ASP B 1 182 ? 19.953 29.719 8.555 1 93.62 182 ASP B N 1
ATOM 5564 C CA . ASP B 1 182 ? 19.031 29.875 9.672 1 93.62 182 ASP B CA 1
ATOM 5565 C C . ASP B 1 182 ? 17.938 30.906 9.344 1 93.62 182 ASP B C 1
ATOM 5567 O O . ASP B 1 182 ? 17.359 31.5 10.242 1 93.62 182 ASP B O 1
ATOM 5571 N N . GLU B 1 183 ? 17.734 31.141 8.047 1 97 183 GLU B N 1
ATOM 5572 C CA . GLU B 1 183 ? 16.688 32.062 7.625 1 97 183 GLU B CA 1
ATOM 5573 C C . GLU B 1 183 ? 15.359 31.344 7.398 1 97 183 GLU B C 1
ATOM 5575 O O . GLU B 1 183 ? 15.32 30.312 6.719 1 97 183 GLU B O 1
ATOM 5580 N N . LYS B 1 184 ? 14.375 31.922 8.008 1 97.31 184 LYS B N 1
ATOM 5581 C CA . LYS B 1 184 ? 13.047 31.344 7.832 1 97.31 184 LYS B CA 1
ATOM 5582 C C . LYS B 1 184 ? 12.266 32.094 6.754 1 97.31 184 LYS B C 1
ATOM 5584 O O . LYS B 1 184 ? 12.438 33.281 6.574 1 97.31 184 LYS B O 1
ATOM 5589 N N . LYS B 1 185 ? 11.461 31.312 6.105 1 97.88 185 LYS B N 1
ATOM 5590 C CA . LYS B 1 185 ? 10.445 31.906 5.246 1 97.88 185 LYS B CA 1
ATOM 5591 C C . LYS B 1 185 ? 9.188 32.281 6.039 1 97.88 185 LYS B C 1
ATOM 5593 O O . LYS B 1 185 ? 9.172 32.156 7.266 1 97.88 185 LYS B O 1
ATOM 5598 N N . GLY B 1 186 ? 8.195 32.781 5.32 1 98.12 186 GLY B N 1
ATOM 5599 C CA . GLY B 1 186 ? 7.055 33.344 6.016 1 98.12 186 GLY B CA 1
ATOM 5600 C C . GLY B 1 186 ? 6.043 32.312 6.449 1 98.12 186 GLY B C 1
ATOM 5601 O O . GLY B 1 186 ? 5.891 32.031 7.645 1 98.12 186 GLY B O 1
ATOM 5602 N N . PHE B 1 187 ? 5.406 31.688 5.395 1 98.81 187 PHE B N 1
ATOM 5603 C CA . PHE B 1 187 ? 4.211 30.922 5.723 1 98.81 187 PHE B CA 1
ATOM 5604 C C . PHE B 1 187 ? 4.211 29.578 5.008 1 98.81 187 PHE B C 1
ATOM 5606 O O . PHE B 1 187 ? 4.395 29.516 3.791 1 98.81 187 PHE B O 1
ATOM 5613 N N . ALA B 1 188 ? 4.004 28.453 5.75 1 98.81 188 ALA B N 1
ATOM 5614 C CA . ALA B 1 188 ? 3.695 27.141 5.203 1 98.81 188 ALA B CA 1
ATOM 5615 C C . ALA B 1 188 ? 2.246 26.75 5.488 1 98.81 188 ALA B C 1
ATOM 5617 O O . ALA B 1 188 ? 1.687 27.141 6.52 1 98.81 188 ALA B O 1
ATOM 5618 N N . VAL B 1 189 ? 1.663 26.062 4.555 1 98.94 189 VAL B N 1
ATOM 5619 C CA . VAL B 1 189 ? 0.325 25.516 4.754 1 98.94 189 VAL B CA 1
ATOM 5620 C C . VAL B 1 189 ? 0.387 24 4.754 1 98.94 189 VAL B C 1
ATOM 5622 O O . VAL B 1 189 ? 1.006 23.391 3.871 1 98.94 189 VAL B O 1
ATOM 5625 N N . CYS B 1 190 ? -0.2 23.359 5.777 1 98.81 190 CYS B N 1
ATOM 5626 C CA . CYS B 1 190 ? -0.268 21.906 5.875 1 98.81 190 CYS B CA 1
ATOM 5627 C C . CYS B 1 190 ? -1.697 21.406 5.684 1 98.81 190 CYS B C 1
ATOM 5629 O O . CYS B 1 190 ? -2.625 21.922 6.316 1 98.81 190 CYS B O 1
ATOM 5631 N N . VAL B 1 191 ? -1.817 20.469 4.781 1 98.69 191 VAL B N 1
ATOM 5632 C CA . VAL B 1 191 ? -3.127 19.906 4.484 1 98.69 191 VAL B CA 1
ATOM 5633 C C . VAL B 1 191 ? -3.15 18.422 4.875 1 98.69 191 VAL B C 1
ATOM 5635 O O . VAL B 1 191 ? -2.189 17.703 4.625 1 98.69 191 VAL B O 1
ATOM 5638 N N . LYS B 1 192 ? -4.211 18.016 5.527 1 97.5 192 LYS B N 1
ATOM 5639 C CA . LYS B 1 192 ? -4.395 16.641 5.965 1 97.5 192 LYS B CA 1
ATOM 5640 C C . LYS B 1 192 ? -4.344 15.68 4.777 1 97.5 192 LYS B C 1
ATOM 5642 O O . LYS B 1 192 ? -4.152 16.094 3.637 1 97.5 192 LYS B O 1
ATOM 5647 N N . GLY B 1 193 ? -4.5 14.344 5.117 1 97.19 193 GLY B N 1
ATOM 5648 C CA . GLY B 1 193 ? -4.527 13.359 4.051 1 97.19 193 GLY B CA 1
ATOM 5649 C C . GLY B 1 193 ? -5.715 13.516 3.121 1 97.19 193 GLY B C 1
ATOM 5650 O O . GLY B 1 193 ? -6.863 13.32 3.531 1 97.19 193 GLY B O 1
ATOM 5651 N N . LEU B 1 194 ? -5.441 13.836 1.842 1 97.69 194 LEU B N 1
ATOM 5652 C CA . LEU B 1 194 ? -6.488 14.023 0.845 1 97.69 194 LEU B CA 1
ATOM 5653 C C . LEU B 1 194 ? -7.18 12.703 0.524 1 97.69 194 LEU B C 1
ATOM 5655 O O . LEU B 1 194 ? -6.52 11.727 0.171 1 97.69 194 LEU B O 1
ATOM 5659 N N . ASP B 1 195 ? -8.469 12.648 0.726 1 96.31 195 ASP B N 1
ATOM 5660 C CA . ASP B 1 195 ? -9.32 11.5 0.427 1 96.31 195 ASP B CA 1
ATOM 5661 C C . ASP B 1 195 ? -10.453 11.883 -0.523 1 96.31 195 ASP B C 1
ATOM 5663 O O . ASP B 1 195 ? -11.602 12 -0.108 1 96.31 195 ASP B O 1
ATOM 5667 N N . PHE B 1 196 ? -10.102 12.078 -1.819 1 95.94 196 PHE B N 1
ATOM 5668 C CA . PHE B 1 196 ? -11.055 12.555 -2.82 1 95.94 196 PHE B CA 1
ATOM 5669 C C . PHE B 1 196 ? -11.031 11.656 -4.051 1 95.94 196 PHE B C 1
ATOM 5671 O O . PHE B 1 196 ? -10.945 12.141 -5.18 1 95.94 196 PHE B O 1
ATOM 5678 N N . LEU B 1 197 ? -11.07 10.367 -3.723 1 93.31 197 LEU B N 1
ATOM 5679 C CA . LEU B 1 197 ? -10.984 9.398 -4.809 1 93.31 197 LEU B CA 1
ATOM 5680 C C . LEU B 1 197 ? -12.133 9.586 -5.797 1 93.31 197 LEU B C 1
ATOM 5682 O O . LEU B 1 197 ? -11.938 9.438 -7.004 1 93.31 197 LEU B O 1
ATOM 5686 N N . TYR B 1 198 ? -13.289 9.938 -5.332 1 92.38 198 TYR B N 1
ATOM 5687 C CA . TYR B 1 198 ? -14.484 9.93 -6.18 1 92.38 198 TYR B CA 1
ATOM 5688 C C . TYR B 1 198 ? -14.945 11.344 -6.484 1 92.38 198 TYR B C 1
ATOM 5690 O O . TYR B 1 198 ? -15.938 11.547 -7.195 1 92.38 198 TYR B O 1
ATOM 5698 N N . ASP B 1 199 ? -14.289 12.359 -5.906 1 91.94 199 ASP B N 1
ATOM 5699 C CA . ASP B 1 199 ? -14.617 13.766 -6.121 1 91.94 199 ASP B CA 1
ATOM 5700 C C . ASP B 1 199 ? -13.477 14.492 -6.832 1 91.94 199 ASP B C 1
ATOM 5702 O O . ASP B 1 199 ? -12.414 14.727 -6.242 1 91.94 199 ASP B O 1
ATOM 5706 N N . ASP B 1 200 ? -13.734 14.898 -8.055 1 94.81 200 ASP B N 1
ATOM 5707 C CA . ASP B 1 200 ? -12.727 15.648 -8.797 1 94.81 200 ASP B CA 1
ATOM 5708 C C . ASP B 1 200 ? -12.734 17.125 -8.398 1 94.81 200 ASP B C 1
ATOM 5710 O O . ASP B 1 200 ? -13.438 17.938 -9.016 1 94.81 200 ASP B O 1
ATOM 5714 N N . LEU B 1 201 ? -11.914 17.469 -7.5 1 96.38 201 LEU B N 1
ATOM 5715 C CA . LEU B 1 201 ? -11.82 18.828 -7.004 1 96.38 201 LEU B CA 1
ATOM 5716 C C . LEU B 1 201 ? -10.625 19.562 -7.613 1 96.38 201 LEU B C 1
ATOM 5718 O O . LEU B 1 201 ? -10.133 20.531 -7.051 1 96.38 201 LEU B O 1
ATOM 5722 N N . SER B 1 202 ? -10.164 19.047 -8.75 1 97.62 202 SER B N 1
ATOM 5723 C CA . SER B 1 202 ? -8.898 19.516 -9.32 1 97.62 202 SER B CA 1
ATOM 5724 C C . SER B 1 202 ? -8.961 21 -9.664 1 97.62 202 SER B C 1
ATOM 5726 O O . SER B 1 202 ? -8.031 21.75 -9.359 1 97.62 202 SER B O 1
ATOM 5728 N N . VAL B 1 203 ? -10.047 21.5 -10.266 1 97.31 203 VAL B N 1
ATOM 5729 C CA . VAL B 1 203 ? -10.172 22.891 -10.688 1 97.31 203 VAL B CA 1
ATOM 5730 C C . VAL B 1 203 ? -10.242 23.797 -9.461 1 97.31 203 VAL B C 1
ATOM 5732 O O . VAL B 1 203 ? -9.586 24.844 -9.414 1 97.31 203 VAL B O 1
ATOM 5735 N N . ARG B 1 204 ? -11.039 23.453 -8.469 1 97.12 204 ARG B N 1
ATOM 5736 C CA . ARG B 1 204 ? -11.125 24.188 -7.219 1 97.12 204 ARG B CA 1
ATOM 5737 C C . ARG B 1 204 ? -9.773 24.25 -6.52 1 97.12 204 ARG B C 1
ATOM 5739 O O . ARG B 1 204 ? -9.422 25.25 -5.898 1 97.12 204 ARG B O 1
ATOM 5746 N N . LEU B 1 205 ? -9.125 23.109 -6.602 1 98.56 205 LEU B N 1
ATOM 5747 C CA . LEU B 1 205 ? -7.809 23.031 -5.98 1 98.56 205 LEU B CA 1
ATOM 5748 C C . LEU B 1 205 ? -6.848 24.031 -6.609 1 98.56 205 LEU B C 1
ATOM 5750 O O . LEU B 1 205 ? -6.051 24.656 -5.906 1 98.56 205 LEU B O 1
ATOM 5754 N N . VAL B 1 206 ? -6.879 24.172 -7.902 1 98.81 206 VAL B N 1
ATOM 5755 C CA . VAL B 1 206 ? -6.031 25.141 -8.594 1 98.81 206 VAL B CA 1
ATOM 5756 C C . VAL B 1 206 ? -6.34 26.547 -8.094 1 98.81 206 VAL B C 1
ATOM 5758 O O . VAL B 1 206 ? -5.426 27.312 -7.773 1 98.81 206 VAL B O 1
ATOM 5761 N N . GLU B 1 207 ? -7.617 26.953 -8.062 1 98.69 207 GLU B N 1
ATOM 5762 C CA . GLU B 1 207 ? -8.008 28.266 -7.551 1 98.69 207 GLU B CA 1
ATOM 5763 C C . GLU B 1 207 ? -7.465 28.484 -6.145 1 98.69 207 GLU B C 1
ATOM 5765 O O . GLU B 1 207 ? -6.941 29.562 -5.836 1 98.69 207 GLU B O 1
ATOM 5770 N N . TRP B 1 208 ? -7.578 27.484 -5.352 1 98.88 208 TRP B N 1
ATOM 5771 C CA . TRP B 1 208 ? -7.191 27.578 -3.945 1 98.88 208 TRP B CA 1
ATOM 5772 C C . TRP B 1 208 ? -5.684 27.75 -3.805 1 98.88 208 TRP B C 1
ATOM 5774 O O . TRP B 1 208 ? -5.215 28.609 -3.062 1 98.88 208 TRP B O 1
ATOM 5784 N N . ILE B 1 209 ? -4.891 26.922 -4.523 1 98.94 209 ILE B N 1
ATOM 5785 C CA . ILE B 1 209 ? -3.438 26.984 -4.438 1 98.94 209 ILE B CA 1
ATOM 5786 C C . ILE B 1 209 ? -2.953 28.344 -4.938 1 98.94 209 ILE B C 1
ATOM 5788 O O . ILE B 1 209 ? -2.072 28.969 -4.332 1 98.94 209 ILE B O 1
ATOM 5792 N N . GLU B 1 210 ? -3.541 28.812 -6.039 1 98.88 210 GLU B N 1
ATOM 5793 C CA . GLU B 1 210 ? -3.164 30.109 -6.578 1 98.88 210 GLU B CA 1
ATOM 5794 C C . GLU B 1 210 ? -3.5 31.234 -5.602 1 98.88 210 GLU B C 1
ATOM 5796 O O . GLU B 1 210 ? -2.729 32.188 -5.445 1 98.88 210 GLU B O 1
ATOM 5801 N N . LEU B 1 211 ? -4.656 31.141 -5.008 1 98.88 211 LEU B N 1
ATOM 5802 C CA . LEU B 1 211 ? -5.047 32.156 -4.023 1 98.88 211 LEU B CA 1
ATOM 5803 C C . LEU B 1 211 ? -4.07 32.156 -2.852 1 98.88 211 LEU B C 1
ATOM 5805 O O . LEU B 1 211 ? -3.674 33.219 -2.385 1 98.88 211 LEU B O 1
ATOM 5809 N N . LEU B 1 212 ? -3.691 31.016 -2.35 1 98.88 212 LEU B N 1
ATOM 5810 C CA . LEU B 1 212 ? -2.727 30.938 -1.258 1 98.88 212 LEU B CA 1
ATOM 5811 C C . LEU B 1 212 ? -1.409 31.594 -1.652 1 98.88 212 LEU B C 1
ATOM 5813 O O . LEU B 1 212 ? -0.784 32.281 -0.838 1 98.88 212 LEU B O 1
ATOM 5817 N N . GLY B 1 213 ? -1.066 31.359 -2.879 1 98.75 213 GLY B N 1
ATOM 5818 C CA . GLY B 1 213 ? 0.134 32 -3.373 1 98.75 213 GLY B CA 1
ATOM 5819 C C . GLY B 1 213 ? 0.044 33.531 -3.342 1 98.75 213 GLY B C 1
ATOM 5820 O O . GLY B 1 213 ? 0.994 34.219 -2.938 1 98.75 213 GLY B O 1
ATOM 5821 N N . ILE B 1 214 ? -1.045 34.031 -3.775 1 98.69 214 ILE B N 1
ATOM 5822 C CA . ILE B 1 214 ? -1.267 35.469 -3.773 1 98.69 214 ILE B CA 1
ATOM 5823 C C . ILE B 1 214 ? -1.241 36 -2.34 1 98.69 214 ILE B C 1
ATOM 5825 O O . ILE B 1 214 ? -0.695 37.062 -2.074 1 98.69 214 ILE B O 1
ATOM 5829 N N . LEU B 1 215 ? -1.766 35.219 -1.437 1 98.75 215 LEU B N 1
ATOM 5830 C CA . LEU B 1 215 ? -1.881 35.625 -0.038 1 98.75 215 LEU B CA 1
ATOM 5831 C C . LEU B 1 215 ? -0.537 35.5 0.673 1 98.75 215 LEU B C 1
ATOM 5833 O O . LEU B 1 215 ? -0.386 35.969 1.804 1 98.75 215 LEU B O 1
ATOM 5837 N N . GLY B 1 216 ? 0.423 34.844 0.071 1 98.38 216 GLY B N 1
ATOM 5838 C CA . GLY B 1 216 ? 1.775 34.906 0.603 1 98.38 216 GLY B CA 1
ATOM 5839 C C . GLY B 1 216 ? 2.23 33.562 1.178 1 98.38 216 GLY B C 1
ATOM 5840 O O . GLY B 1 216 ? 3.281 33.5 1.816 1 98.38 216 GLY B O 1
ATOM 5841 N N . ALA B 1 217 ? 1.479 32.5 0.974 1 98.69 217 ALA B N 1
ATOM 5842 C CA . ALA B 1 217 ? 1.968 31.172 1.361 1 98.69 217 ALA B CA 1
ATOM 5843 C C . ALA B 1 217 ? 3.189 30.781 0.538 1 98.69 217 ALA B C 1
ATOM 5845 O O . ALA B 1 217 ? 3.146 30.797 -0.694 1 98.69 217 ALA B O 1
ATOM 5846 N N . ASP B 1 218 ? 4.266 30.391 1.228 1 98.62 218 ASP B N 1
ATOM 5847 C CA . ASP B 1 218 ? 5.5 30.031 0.54 1 98.62 218 ASP B CA 1
ATOM 5848 C C . ASP B 1 218 ? 5.398 28.625 -0.067 1 98.62 218 ASP B C 1
ATOM 5850 O O . ASP B 1 218 ? 5.887 28.391 -1.175 1 98.62 218 ASP B O 1
ATOM 5854 N N . LYS B 1 219 ? 4.828 27.766 0.634 1 98.69 219 LYS B N 1
ATOM 5855 C CA . LYS B 1 219 ? 4.711 26.375 0.18 1 98.69 219 LYS B CA 1
ATOM 5856 C C . LYS B 1 219 ? 3.535 25.688 0.853 1 98.69 219 LYS B C 1
ATOM 5858 O O . LYS B 1 219 ? 3.191 25.984 1.996 1 98.69 219 LYS B O 1
ATOM 5863 N N . VAL B 1 220 ? 2.887 24.844 0.103 1 98.88 220 VAL B N 1
ATOM 5864 C CA . VAL B 1 220 ? 1.788 24.031 0.624 1 98.88 220 VAL B CA 1
ATOM 5865 C C . VAL B 1 220 ? 2.213 22.578 0.701 1 98.88 220 VAL B C 1
ATOM 5867 O O . VAL B 1 220 ? 2.707 22.016 -0.28 1 98.88 220 VAL B O 1
ATOM 5870 N N . PHE B 1 221 ? 2.043 21.969 1.842 1 98.81 221 PHE B N 1
ATOM 5871 C CA . PHE B 1 221 ? 2.393 20.578 2.064 1 98.81 221 PHE B CA 1
ATOM 5872 C C . PHE B 1 221 ? 1.14 19.703 2.135 1 98.81 221 PHE B C 1
ATOM 5874 O O . PHE B 1 221 ? 0.35 19.828 3.074 1 98.81 221 PHE B O 1
ATOM 5881 N N . PHE B 1 222 ? 1.041 18.875 1.121 1 98.69 222 PHE B N 1
ATOM 5882 C CA . PHE B 1 222 ? -0.097 17.969 1.056 1 98.69 222 PHE B CA 1
ATOM 5883 C C . PHE B 1 222 ? 0.297 16.562 1.53 1 98.69 222 PHE B C 1
ATOM 5885 O O . PHE B 1 222 ? 1.417 16.125 1.285 1 98.69 222 PHE B O 1
ATOM 5892 N N . TYR B 1 223 ? -0.554 15.977 2.209 1 98.19 223 TYR B N 1
ATOM 5893 C CA . TYR B 1 223 ? -0.525 14.531 2.395 1 98.19 223 TYR B CA 1
ATOM 5894 C C . TYR B 1 223 ? -1.624 13.859 1.583 1 98.19 223 TYR B C 1
ATOM 5896 O O . TYR B 1 223 ? -2.684 14.445 1.354 1 98.19 223 TYR B O 1
ATOM 5904 N N . GLU B 1 224 ? -1.294 12.688 1.107 1 97.31 224 GLU B N 1
ATOM 5905 C CA . GLU B 1 224 ? -2.205 12.109 0.126 1 97.31 224 GLU B CA 1
ATOM 5906 C C . GLU B 1 224 ? -2.564 10.672 0.488 1 97.31 224 GLU B C 1
ATOM 5908 O O . GLU B 1 224 ? -1.678 9.836 0.677 1 97.31 224 GLU B O 1
ATOM 5913 N N . LEU B 1 225 ? -3.84 10.344 0.617 1 97.06 225 LEU B N 1
ATOM 5914 C CA . LEU B 1 225 ? -4.359 8.977 0.651 1 97.06 225 LEU B CA 1
ATOM 5915 C C . LEU B 1 225 ? -4.766 8.516 -0.744 1 97.06 225 LEU B C 1
ATOM 5917 O O . LEU B 1 225 ? -3.908 8.258 -1.593 1 97.06 225 LEU B O 1
ATOM 5921 N N . GLN B 1 226 ? -6.152 8.664 -1.062 1 95.06 226 GLN B N 1
ATOM 5922 C CA . GLN B 1 226 ? -6.613 8.367 -2.414 1 95.06 226 GLN B CA 1
ATOM 5923 C C . GLN B 1 226 ? -7.297 9.578 -3.039 1 95.06 226 GLN B C 1
ATOM 5925 O O . GLN B 1 226 ? -8.227 10.148 -2.455 1 95.06 226 GLN B O 1
ATOM 5930 N N . VAL B 1 227 ? -6.785 9.898 -4.227 1 96.69 227 VAL B N 1
ATOM 5931 C CA . VAL B 1 227 ? -7.375 11.078 -4.859 1 96.69 227 VAL B CA 1
ATOM 5932 C C . VAL B 1 227 ? -7.691 10.773 -6.32 1 96.69 227 VAL B C 1
ATOM 5934 O O . VAL B 1 227 ? -7.168 9.812 -6.891 1 96.69 227 VAL B O 1
ATOM 5937 N N . HIS B 1 228 ? -8.523 11.586 -6.848 1 95.69 228 HIS B N 1
ATOM 5938 C CA . HIS B 1 228 ? -8.82 11.539 -8.273 1 95.69 228 HIS B CA 1
ATOM 5939 C C . HIS B 1 228 ? -7.578 11.828 -9.109 1 95.69 228 HIS B C 1
ATOM 5941 O O . HIS B 1 228 ? -6.762 12.68 -8.742 1 95.69 228 HIS B O 1
ATOM 5947 N N . PRO B 1 229 ? -7.414 11.156 -10.289 1 94.25 229 PRO B N 1
ATOM 5948 C CA . PRO B 1 229 ? -6.219 11.336 -11.125 1 94.25 229 PRO B CA 1
ATOM 5949 C C . PRO B 1 229 ? -5.992 12.797 -11.516 1 94.25 229 PRO B C 1
ATOM 5951 O O . PRO B 1 229 ? -4.844 13.227 -11.648 1 94.25 229 PRO B O 1
ATOM 5954 N N . ASN B 1 230 ? -7.051 13.562 -11.703 1 97.06 230 ASN B N 1
ATOM 5955 C CA . ASN B 1 230 ? -6.902 14.977 -12.055 1 97.06 230 ASN B CA 1
ATOM 5956 C C . ASN B 1 230 ? -6.254 15.766 -10.922 1 97.06 230 ASN B C 1
ATOM 5958 O O . ASN B 1 230 ? -5.508 16.719 -11.172 1 97.06 230 ASN B O 1
ATOM 5962 N N . ILE B 1 231 ? -6.602 15.406 -9.742 1 98 231 ILE B N 1
ATOM 5963 C CA . ILE B 1 231 ? -5.988 16.047 -8.594 1 98 231 ILE B CA 1
ATOM 5964 C C . ILE B 1 231 ? -4.492 15.75 -8.562 1 98 231 ILE B C 1
ATOM 5966 O O . ILE B 1 231 ? -3.676 16.641 -8.336 1 98 231 ILE B O 1
ATOM 5970 N N . SER B 1 232 ? -4.188 14.5 -8.828 1 97 232 SER B N 1
ATOM 5971 C CA . SER B 1 232 ? -2.783 14.109 -8.898 1 97 232 SER B CA 1
ATOM 5972 C C . SER B 1 232 ? -2.041 14.93 -9.953 1 97 232 SER B C 1
ATOM 5974 O O . SER B 1 232 ? -0.899 15.344 -9.734 1 97 232 SER B O 1
ATOM 5976 N N . LYS B 1 233 ? -2.635 15.078 -11.047 1 96.81 233 LYS B N 1
ATOM 5977 C CA . LYS B 1 233 ? -2.059 15.859 -12.133 1 96.81 233 LYS B CA 1
ATOM 5978 C C . LYS B 1 233 ? -1.765 17.297 -11.68 1 96.81 233 LYS B C 1
ATOM 5980 O O . LYS B 1 233 ? -0.683 17.828 -11.938 1 96.81 233 LYS B O 1
ATOM 5985 N N . VAL B 1 234 ? -2.684 17.875 -11 1 98.56 234 VAL B N 1
ATOM 5986 C CA . VAL B 1 234 ? -2.549 19.25 -10.5 1 98.56 234 VAL B CA 1
ATOM 5987 C C . VAL B 1 234 ? -1.411 19.312 -9.484 1 98.56 234 VAL B C 1
ATOM 5989 O O . VAL B 1 234 ? -0.564 20.203 -9.547 1 98.56 234 VAL B O 1
ATOM 5992 N N . LEU B 1 235 ? -1.403 18.391 -8.57 1 98.56 235 LEU B N 1
ATOM 5993 C CA . LEU B 1 235 ? -0.395 18.391 -7.516 1 98.56 235 LEU B CA 1
ATOM 5994 C C . LEU B 1 235 ? 1.002 18.219 -8.102 1 98.56 235 LEU B C 1
ATOM 5996 O O . LEU B 1 235 ? 1.955 18.859 -7.656 1 98.56 235 LEU B O 1
ATOM 6000 N N . ARG B 1 236 ? 1.113 17.375 -9.117 1 97.62 236 ARG B N 1
ATOM 6001 C CA . ARG B 1 236 ? 2.404 17.188 -9.773 1 97.62 236 ARG B CA 1
ATOM 6002 C C . ARG B 1 236 ? 2.887 18.484 -10.414 1 97.62 236 ARG B C 1
ATOM 6004 O O . ARG B 1 236 ? 4.074 18.812 -10.352 1 97.62 236 ARG B O 1
ATOM 6011 N N . TYR B 1 237 ? 2.039 19.156 -11.07 1 98.38 237 TYR B N 1
ATOM 6012 C CA . TYR B 1 237 ? 2.354 20.422 -11.719 1 98.38 237 TYR B CA 1
ATOM 6013 C C . TYR B 1 237 ? 2.965 21.406 -10.727 1 98.38 237 TYR B C 1
ATOM 6015 O O . TYR B 1 237 ? 4.023 21.984 -10.992 1 98.38 237 TYR B O 1
ATOM 6023 N N . TYR B 1 238 ? 2.318 21.594 -9.602 1 98.75 238 TYR B N 1
ATOM 6024 C CA . TYR B 1 238 ? 2.779 22.578 -8.633 1 98.75 238 TYR B CA 1
ATOM 6025 C C . TYR B 1 238 ? 4.027 22.078 -7.91 1 98.75 238 TYR B C 1
ATOM 6027 O O . TYR B 1 238 ? 4.836 22.891 -7.434 1 98.75 238 TYR B O 1
ATOM 6035 N N . GLU B 1 239 ? 4.109 20.75 -7.762 1 98.12 239 GLU B N 1
ATOM 6036 C CA . GLU B 1 239 ? 5.328 20.203 -7.164 1 98.12 239 GLU B CA 1
ATOM 6037 C C . GLU B 1 239 ? 6.551 20.531 -8.016 1 98.12 239 GLU B C 1
ATOM 6039 O O . GLU B 1 239 ? 7.617 20.844 -7.484 1 98.12 239 GLU B O 1
ATOM 6044 N N . GLU B 1 240 ? 6.406 20.484 -9.297 1 97.25 240 GLU B N 1
ATOM 6045 C CA . GLU B 1 240 ? 7.488 20.812 -10.219 1 97.25 240 GLU B CA 1
ATOM 6046 C C . GLU B 1 240 ? 7.91 22.281 -10.078 1 97.25 240 GLU B C 1
ATOM 6048 O O . GLU B 1 240 ? 9.055 22.625 -10.367 1 97.25 240 GLU B O 1
ATOM 6053 N N . GLN B 1 241 ? 7.023 23.078 -9.625 1 97.56 241 GLN B N 1
ATOM 6054 C CA . GLN B 1 241 ? 7.309 24.484 -9.422 1 97.56 241 GLN B CA 1
ATOM 6055 C C . GLN B 1 241 ? 7.773 24.766 -7.996 1 97.56 241 GLN B C 1
ATOM 6057 O O . GLN B 1 241 ? 7.961 25.906 -7.605 1 97.56 241 GLN B O 1
ATOM 6062 N N . ASP B 1 242 ? 7.832 23.75 -7.164 1 97.56 242 ASP B N 1
ATOM 6063 C CA . ASP B 1 242 ? 8.273 23.812 -5.773 1 97.56 242 ASP B CA 1
ATOM 6064 C C . ASP B 1 242 ? 7.32 24.656 -4.934 1 97.56 242 ASP B C 1
ATOM 6066 O O . ASP B 1 242 ? 7.746 25.328 -3.982 1 97.56 242 ASP B O 1
ATOM 6070 N N . ARG B 1 243 ? 6.105 24.672 -5.285 1 98.5 243 ARG B N 1
ATOM 6071 C CA . ARG B 1 243 ? 5.082 25.391 -4.539 1 98.5 243 ARG B CA 1
ATOM 6072 C C . ARG B 1 243 ? 4.277 24.453 -3.65 1 98.5 243 ARG B C 1
ATOM 6074 O O . ARG B 1 243 ? 3.582 24.891 -2.736 1 98.5 243 ARG B O 1
ATOM 6081 N N . VAL B 1 244 ? 4.41 23.203 -4.043 1 98.56 244 VAL B N 1
ATOM 6082 C CA . VAL B 1 244 ? 3.705 22.156 -3.299 1 98.56 244 VAL B CA 1
ATOM 6083 C C . VAL B 1 244 ? 4.645 20.984 -3.029 1 98.56 244 VAL B C 1
ATOM 6085 O O . VAL B 1 244 ? 5.625 20.797 -3.754 1 98.56 244 VAL B O 1
ATOM 6088 N N . HIS B 1 245 ? 4.48 20.344 -1.947 1 98.19 245 HIS B N 1
ATOM 6089 C CA . HIS B 1 245 ? 5.086 19.047 -1.66 1 98.19 245 HIS B CA 1
ATOM 6090 C C . HIS B 1 245 ? 4.031 18.016 -1.275 1 98.19 245 HIS B C 1
ATOM 6092 O O . HIS B 1 245 ? 3.154 18.297 -0.452 1 98.19 245 HIS B O 1
ATOM 6098 N N . VAL B 1 246 ? 4.098 16.875 -1.91 1 97.94 246 VAL B N 1
ATOM 6099 C CA . VAL B 1 246 ? 3.092 15.852 -1.656 1 97.94 246 VAL B CA 1
ATOM 6100 C C . VAL B 1 246 ? 3.74 14.656 -0.965 1 97.94 246 VAL B C 1
ATOM 6102 O O . VAL B 1 246 ? 4.727 14.102 -1.46 1 97.94 246 VAL B O 1
ATOM 6105 N N . THR B 1 247 ? 3.262 14.258 0.173 1 97.44 247 THR B N 1
ATOM 6106 C CA . THR B 1 247 ? 3.707 13.086 0.912 1 97.44 247 THR B CA 1
ATOM 6107 C C . THR B 1 247 ? 2.635 12 0.896 1 97.44 247 THR B C 1
ATOM 6109 O O . THR B 1 247 ? 1.54 12.195 1.429 1 97.44 247 THR B O 1
ATOM 6112 N N . PRO B 1 248 ? 2.918 10.828 0.284 1 96 248 PRO B N 1
ATOM 6113 C CA . PRO B 1 248 ? 1.941 9.742 0.363 1 96 248 PRO B CA 1
ATOM 6114 C C . PRO B 1 248 ? 1.76 9.211 1.785 1 96 248 PRO B C 1
ATOM 6116 O O . PRO B 1 248 ? 2.705 9.227 2.576 1 96 248 PRO B O 1
ATOM 6119 N N . LEU B 1 249 ? 0.528 8.734 2.049 1 96.56 249 LEU B N 1
ATOM 6120 C CA . LEU B 1 249 ? 0.157 8.297 3.393 1 96.56 249 LEU B CA 1
ATOM 6121 C C . LEU B 1 249 ? -0.669 7.02 3.344 1 96.56 249 LEU B C 1
ATOM 6123 O O . LEU B 1 249 ? -1.41 6.789 2.385 1 96.56 249 LEU B O 1
ATOM 6127 N N . THR B 1 250 ? -0.526 6.133 4.305 1 97.88 250 THR B N 1
ATOM 6128 C CA . THR B 1 250 ? -1.426 5.016 4.574 1 97.88 250 THR B CA 1
ATOM 6129 C C . THR B 1 250 ? -1.856 5.012 6.039 1 97.88 250 THR B C 1
ATOM 6131 O O . THR B 1 250 ? -1.188 5.605 6.891 1 97.88 250 THR B O 1
ATOM 6134 N N . LEU B 1 251 ? -3 4.414 6.27 1 98.5 251 LEU B N 1
ATOM 6135 C CA . LEU B 1 251 ? -3.436 4.211 7.648 1 98.5 251 LEU B CA 1
ATOM 6136 C C . LEU B 1 251 ? -2.631 3.1 8.312 1 98.5 251 LEU B C 1
ATOM 6138 O O . LEU B 1 251 ? -2.293 2.102 7.676 1 98.5 251 LEU B O 1
ATOM 6142 N N . PRO B 1 252 ? -2.309 3.271 9.578 1 98 252 PRO B N 1
ATOM 6143 C CA . PRO B 1 252 ? -1.478 2.293 10.289 1 98 252 PRO B CA 1
ATOM 6144 C C . PRO B 1 252 ? -2.277 1.097 10.797 1 98 252 PRO B C 1
ATOM 6146 O O . PRO B 1 252 ? -3.51 1.148 10.844 1 98 252 PRO B O 1
ATOM 6149 N N . GLY B 1 253 ? -1.55 0.097 11.242 1 97.44 253 GLY B N 1
ATOM 6150 C CA . GLY B 1 253 ? -2.127 -1.054 11.914 1 97.44 253 GLY B CA 1
ATOM 6151 C C . GLY B 1 253 ? -3 -1.9 11.008 1 97.44 253 GLY B C 1
ATOM 6152 O O . GLY B 1 253 ? -2.6 -2.248 9.898 1 97.44 253 GLY B O 1
ATOM 6153 N N . GLY B 1 254 ? -4.164 -2.248 11.586 1 97.62 254 GLY B N 1
ATOM 6154 C CA . GLY B 1 254 ? -5.086 -3.104 10.852 1 97.62 254 GLY B CA 1
ATOM 6155 C C . GLY B 1 254 ? -6.102 -2.326 10.039 1 97.62 254 GLY B C 1
ATOM 6156 O O . GLY B 1 254 ? -7 -2.914 9.438 1 97.62 254 GLY B O 1
ATOM 6157 N N . GLN B 1 255 ? -5.953 -1.015 9.984 1 97.94 255 GLN B N 1
ATOM 6158 C CA . GLN B 1 255 ? -6.906 -0.184 9.258 1 97.94 255 GLN B CA 1
ATOM 6159 C C . GLN B 1 255 ? -6.789 -0.4 7.754 1 97.94 255 GLN B C 1
ATOM 6161 O O . GLN B 1 255 ? -5.699 -0.663 7.242 1 97.94 255 GLN B O 1
ATOM 6166 N N . PRO B 1 256 ? -7.887 -0.29 7.027 1 97.75 256 PRO B N 1
ATOM 6167 C CA . PRO B 1 256 ? -7.867 -0.608 5.598 1 97.75 256 PRO B CA 1
ATOM 6168 C C . PRO B 1 256 ? -7.215 0.487 4.758 1 97.75 256 PRO B C 1
ATOM 6170 O O . PRO B 1 256 ? -7.379 1.675 5.047 1 97.75 256 PRO B O 1
ATOM 6173 N N . ASN B 1 257 ? -6.488 0.104 3.699 1 97.88 257 ASN B N 1
ATOM 6174 C CA . ASN B 1 257 ? -5.828 1.055 2.811 1 97.88 257 ASN B CA 1
ATOM 6175 C C . ASN B 1 257 ? -6.168 0.784 1.348 1 97.88 257 ASN B C 1
ATOM 6177 O O . ASN B 1 257 ? -5.57 1.38 0.448 1 97.88 257 ASN B O 1
ATOM 6181 N N . VAL B 1 258 ? -7.086 -0.162 1.07 1 95.88 258 VAL B N 1
ATOM 6182 C CA . VAL B 1 258 ? -7.598 -0.339 -0.284 1 95.88 258 VAL B CA 1
ATOM 6183 C C . VAL B 1 258 ? -8.414 0.888 -0.692 1 95.88 258 VAL B C 1
ATOM 6185 O O . VAL B 1 258 ? -9.312 1.315 0.037 1 95.88 258 VAL B O 1
ATOM 6188 N N . PRO B 1 259 ? -8.117 1.313 -1.953 1 93.88 259 PRO B N 1
ATOM 6189 C CA . PRO B 1 259 ? -8.898 2.48 -2.367 1 93.88 259 PRO B CA 1
ATOM 6190 C C . PRO B 1 259 ? -10.406 2.236 -2.297 1 93.88 259 PRO B C 1
ATOM 6192 O O . PRO B 1 259 ? -10.867 1.133 -2.598 1 93.88 259 PRO B O 1
ATOM 6195 N N . GLY B 1 260 ? -11.227 3.08 -2.125 1 93.25 260 GLY B N 1
ATOM 6196 C CA . GLY B 1 260 ? -12.664 2.947 -1.946 1 93.25 260 GLY B CA 1
ATOM 6197 C C . GLY B 1 260 ? -13.047 2.48 -0.556 1 93.25 260 GLY B C 1
ATOM 6198 O O . GLY B 1 260 ? -13.945 3.053 0.069 1 93.25 260 GLY B O 1
ATOM 6199 N N . PHE B 1 261 ? -12.445 1.37 -0.143 1 96.12 261 PHE B N 1
ATOM 6200 C CA . PHE B 1 261 ? -12.773 0.879 1.19 1 96.12 261 PHE B CA 1
ATOM 6201 C C . PHE B 1 261 ? -12.203 1.801 2.262 1 96.12 261 PHE B C 1
ATOM 6203 O O . PHE B 1 261 ? -12.828 2.01 3.305 1 96.12 261 PHE B O 1
ATOM 6210 N N . GLN B 1 262 ? -10.953 2.264 2.051 1 96.88 262 GLN B N 1
ATOM 6211 C CA . GLN B 1 262 ? -10.383 3.258 2.953 1 96.88 262 GLN B CA 1
ATOM 6212 C C . GLN B 1 262 ? -11.289 4.48 3.064 1 96.88 262 GLN B C 1
ATOM 6214 O O . GLN B 1 262 ? -11.516 4.996 4.164 1 96.88 262 GLN B O 1
ATOM 6219 N N . HIS B 1 263 ? -11.789 4.934 1.907 1 94.81 263 HIS B N 1
ATOM 6220 C CA . HIS B 1 263 ? -12.711 6.062 1.876 1 94.81 263 HIS B CA 1
ATOM 6221 C C . HIS B 1 263 ? -13.969 5.77 2.686 1 94.81 263 HIS B C 1
ATOM 6223 O O . HIS B 1 263 ? -14.406 6.602 3.484 1 94.81 263 HIS B O 1
ATOM 6229 N N . LEU B 1 264 ? -14.5 4.562 2.465 1 93.38 264 LEU B N 1
ATOM 6230 C CA . LEU B 1 264 ? -15.695 4.141 3.191 1 93.38 264 LEU B CA 1
ATOM 6231 C C . LEU B 1 264 ? -15.422 4.078 4.691 1 93.38 264 LEU B C 1
ATOM 6233 O O . LEU B 1 264 ? -16.25 4.535 5.492 1 93.38 264 LEU B O 1
ATOM 6237 N N . PHE B 1 265 ? -14.367 3.551 5.074 1 96.06 265 PHE B N 1
ATOM 6238 C CA . PHE B 1 265 ? -13.969 3.42 6.473 1 96.06 265 PHE B CA 1
ATOM 6239 C C . PHE B 1 265 ? -13.859 4.789 7.133 1 96.06 265 PHE B C 1
ATOM 6241 O O . PHE B 1 265 ? -14.422 5.008 8.211 1 96.06 265 PHE B O 1
ATOM 6248 N N . LEU B 1 266 ? -13.148 5.715 6.488 1 95.69 266 LEU B N 1
ATOM 6249 C CA . LEU B 1 266 ? -12.93 7.047 7.035 1 95.69 266 LEU B CA 1
ATOM 6250 C C . LEU B 1 266 ? -14.242 7.824 7.121 1 95.69 266 LEU B C 1
ATOM 6252 O O . LEU B 1 266 ? -14.422 8.648 8.023 1 95.69 266 LEU B O 1
ATOM 6256 N N . SER B 1 267 ? -15.141 7.574 6.211 1 91.94 267 SER B N 1
ATOM 6257 C CA . SER B 1 267 ? -16.438 8.242 6.227 1 91.94 267 SER B CA 1
ATOM 6258 C C . SER B 1 267 ? -17.312 7.73 7.371 1 91.94 267 SER B C 1
ATOM 6260 O O . SER B 1 267 ? -18.094 8.492 7.953 1 91.94 267 SER B O 1
ATOM 6262 N N . LYS B 1 268 ? -17.141 6.48 7.73 1 92.31 268 LYS B N 1
ATOM 6263 C CA . LYS B 1 268 ? -18.016 5.855 8.719 1 92.31 268 LYS B CA 1
ATOM 6264 C C . LYS B 1 268 ? -17.406 5.949 10.117 1 92.31 268 LYS B C 1
ATOM 6266 O O . LYS B 1 268 ? -18.141 6.07 11.109 1 92.31 268 LYS B O 1
ATOM 6271 N N . LYS B 1 269 ? -16.125 5.828 10.164 1 95.88 269 LYS B N 1
ATOM 6272 C CA . LYS B 1 269 ? -15.422 5.875 11.445 1 95.88 269 LYS B CA 1
ATOM 6273 C C . LYS B 1 269 ? -14.75 7.23 11.648 1 95.88 269 LYS B C 1
ATOM 6275 O O . LYS B 1 269 ? -13.523 7.328 11.656 1 95.88 269 LYS B O 1
ATOM 6280 N N . THR B 1 270 ? -15.477 8.203 12.07 1 94.38 270 THR B N 1
ATOM 6281 C CA . THR B 1 270 ? -15.078 9.602 12.078 1 94.38 270 THR B CA 1
ATOM 6282 C C . THR B 1 270 ? -13.992 9.844 13.125 1 94.38 270 THR B C 1
ATOM 6284 O O . THR B 1 270 ? -13.062 10.617 12.891 1 94.38 270 THR B O 1
ATOM 6287 N N . THR B 1 271 ? -14.156 9.219 14.305 1 96.19 271 THR B N 1
ATOM 6288 C CA . THR B 1 271 ? -13.156 9.43 15.344 1 96.19 271 THR B CA 1
ATOM 6289 C C . THR B 1 271 ? -11.805 8.867 14.922 1 96.19 271 THR B C 1
ATOM 6291 O O . THR B 1 271 ? -10.758 9.477 15.172 1 96.19 271 THR B O 1
ATOM 6294 N N . HIS B 1 272 ? -11.82 7.668 14.25 1 96.94 272 HIS B N 1
ATOM 6295 C CA . HIS B 1 272 ? -10.594 7.109 13.695 1 96.94 272 HIS B CA 1
ATOM 6296 C C . HIS B 1 272 ? -9.969 8.062 12.68 1 96.94 272 HIS B C 1
ATOM 6298 O O . HIS B 1 272 ? -8.75 8.25 12.664 1 96.94 272 HIS B O 1
ATOM 6304 N N . LYS B 1 273 ? -10.812 8.586 11.867 1 97 273 LYS B N 1
ATOM 6305 C CA . LYS B 1 273 ? -10.352 9.539 10.859 1 97 273 LYS B CA 1
ATOM 6306 C C . LYS B 1 273 ? -9.633 10.719 11.516 1 97 273 LYS B C 1
ATOM 6308 O O . LYS B 1 273 ? -8.516 11.062 11.117 1 97 273 LYS B O 1
ATOM 6313 N N . ARG B 1 274 ? -10.266 11.305 12.492 1 96.81 274 ARG B N 1
ATOM 6314 C CA . ARG B 1 274 ? -9.719 12.477 13.164 1 96.81 274 ARG B CA 1
ATOM 6315 C C . ARG B 1 274 ? -8.391 12.148 13.844 1 96.81 274 ARG B C 1
ATOM 6317 O O . ARG B 1 274 ? -7.461 12.953 13.812 1 96.81 274 ARG B O 1
ATOM 6324 N N . GLN B 1 275 ? -8.289 11 14.422 1 97.44 275 GLN B N 1
ATOM 6325 C CA . GLN B 1 275 ? -7.051 10.586 15.07 1 97.44 275 GLN B CA 1
ATOM 6326 C C . GLN B 1 275 ? -5.938 10.383 14.055 1 97.44 275 GLN B C 1
ATOM 6328 O O . GLN B 1 275 ? -4.793 10.781 14.289 1 97.44 275 GLN B O 1
ATOM 6333 N N . ASN B 1 276 ? -6.273 9.773 12.969 1 98.19 276 ASN B N 1
ATOM 6334 C CA . ASN B 1 276 ? -5.277 9.555 11.93 1 98.19 276 ASN B CA 1
ATOM 6335 C C . ASN B 1 276 ? -4.781 10.867 11.344 1 98.19 276 ASN B C 1
ATOM 6337 O O . ASN B 1 276 ? -3.629 10.969 10.914 1 98.19 276 ASN B O 1
ATOM 6341 N N . GLU B 1 277 ? -5.574 11.93 11.336 1 98.19 277 GLU B N 1
ATOM 6342 C CA . GLU B 1 277 ? -5.227 13.227 10.766 1 98.19 277 GLU B CA 1
ATOM 6343 C C . GLU B 1 277 ? -4.164 13.93 11.609 1 98.19 277 GLU B C 1
ATOM 6345 O O . GLU B 1 277 ? -3.504 14.859 11.133 1 98.19 277 GLU B O 1
ATOM 6350 N N . LEU B 1 278 ? -3.998 13.461 12.82 1 98.62 278 LEU B N 1
ATOM 6351 C CA . LEU B 1 278 ? -3.012 14.086 13.695 1 98.62 278 LEU B CA 1
ATOM 6352 C C . LEU B 1 278 ? -1.595 13.773 13.219 1 98.62 278 LEU B C 1
ATOM 6354 O O . LEU B 1 278 ? -0.659 14.523 13.523 1 98.62 278 LEU B O 1
ATOM 6358 N N . ILE B 1 279 ? -1.446 12.688 12.469 1 98.75 279 ILE B N 1
ATOM 6359 C CA . ILE B 1 279 ? -0.122 12.266 12.023 1 98.75 279 ILE B CA 1
ATOM 6360 C C . ILE B 1 279 ? 0.392 13.234 10.953 1 98.75 279 ILE B C 1
ATOM 6362 O O . ILE B 1 279 ? 1.459 13.828 11.109 1 98.75 279 ILE B O 1
ATOM 6366 N N . PRO B 1 280 ? -0.373 13.516 9.891 1 98.56 280 PRO B N 1
ATOM 6367 C CA . PRO B 1 280 ? 0.156 14.453 8.898 1 98.56 280 PRO B CA 1
ATOM 6368 C C . PRO B 1 280 ? 0.34 15.867 9.461 1 98.56 280 PRO B C 1
ATOM 6370 O O . PRO B 1 280 ? 1.293 16.562 9.102 1 98.56 280 PRO B O 1
ATOM 6373 N N . TYR B 1 281 ? -0.528 16.375 10.367 1 98.69 281 TYR B N 1
ATOM 6374 C CA . TYR B 1 281 ? -0.376 17.703 10.953 1 98.69 281 TYR B CA 1
ATOM 6375 C C . TYR B 1 281 ? 0.958 17.844 11.672 1 98.69 281 TYR B C 1
ATOM 6377 O O . TYR B 1 281 ? 1.694 18.812 11.461 1 98.69 281 TYR B O 1
ATOM 6385 N N . ASN B 1 282 ? 1.232 16.859 12.422 1 98.88 282 ASN B N 1
ATOM 6386 C CA . ASN B 1 282 ? 2.426 16.969 13.258 1 98.88 282 ASN B CA 1
ATOM 6387 C C . ASN B 1 282 ? 3.684 16.578 12.484 1 98.88 282 ASN B C 1
ATOM 6389 O O . ASN B 1 282 ? 4.758 17.125 12.727 1 98.88 282 ASN B O 1
ATOM 6393 N N . ASP B 1 283 ? 3.574 15.648 11.562 1 98.75 283 ASP B N 1
ATOM 6394 C CA . ASP B 1 283 ? 4.699 15.414 10.664 1 98.75 283 ASP B CA 1
ATOM 6395 C C . ASP B 1 283 ? 5.094 16.688 9.922 1 98.75 283 ASP B C 1
ATOM 6397 O O . ASP B 1 283 ? 6.281 17 9.805 1 98.75 283 ASP B O 1
ATOM 6401 N N . CYS B 1 284 ? 4.102 17.406 9.406 1 98.81 284 CYS B N 1
ATOM 6402 C CA . CYS B 1 284 ? 4.324 18.656 8.703 1 98.81 284 CYS B CA 1
ATOM 6403 C C . CYS B 1 284 ? 4.977 19.688 9.617 1 98.81 284 CYS B C 1
ATOM 6405 O O . CYS B 1 284 ? 5.918 20.375 9.219 1 98.81 284 CYS B O 1
ATOM 6407 N N . LEU B 1 285 ? 4.488 19.812 10.82 1 98.81 285 LEU B N 1
ATOM 6408 C CA . LEU B 1 285 ? 5.082 20.719 11.789 1 98.81 285 LEU B CA 1
ATOM 6409 C C . LEU B 1 285 ? 6.57 20.438 11.961 1 98.81 285 LEU B C 1
ATOM 6411 O O . LEU B 1 285 ? 7.402 21.328 11.781 1 98.81 285 LEU B O 1
ATOM 6415 N N . TYR B 1 286 ? 6.918 19.25 12.203 1 98.75 286 TYR B N 1
ATOM 6416 C CA . TYR B 1 286 ? 8.281 18.922 12.609 1 98.75 286 TYR B CA 1
ATOM 6417 C C . TYR B 1 286 ? 9.227 18.938 11.414 1 98.75 286 TYR B C 1
ATOM 6419 O O . TYR B 1 286 ? 10.414 19.25 11.555 1 98.75 286 TYR B O 1
ATOM 6427 N N . LYS B 1 287 ? 8.727 18.672 10.258 1 98.38 287 LYS B N 1
ATOM 6428 C CA . LYS B 1 287 ? 9.555 18.75 9.062 1 98.38 287 LYS B CA 1
ATOM 6429 C C . LYS B 1 287 ? 9.852 20.203 8.703 1 98.38 287 LYS B C 1
ATOM 6431 O O . LYS B 1 287 ? 10.812 20.484 7.992 1 98.38 287 LYS B O 1
ATOM 6436 N N . ASN B 1 288 ? 8.977 21.141 9.227 1 98.56 288 ASN B N 1
ATOM 6437 C CA . ASN B 1 288 ? 9.055 22.5 8.719 1 98.56 288 ASN B CA 1
ATOM 6438 C C . ASN B 1 288 ? 9.25 23.516 9.852 1 98.56 288 ASN B C 1
ATOM 6440 O O . ASN B 1 288 ? 9.258 24.719 9.617 1 98.56 288 ASN B O 1
ATOM 6444 N N . MET B 1 289 ? 9.492 23.062 11.047 1 98.19 289 MET B N 1
ATOM 6445 C CA . MET B 1 289 ? 9.516 23.922 12.234 1 98.19 289 MET B CA 1
ATOM 6446 C C . MET B 1 289 ? 10.688 24.891 12.172 1 98.19 289 MET B C 1
ATOM 6448 O O . MET B 1 289 ? 10.641 25.953 12.781 1 98.19 289 MET B O 1
ATOM 6452 N N . TYR B 1 290 ? 11.703 24.641 11.375 1 98.31 290 TYR B N 1
ATOM 6453 C CA . TYR B 1 290 ? 12.852 25.531 11.281 1 98.31 290 TYR B CA 1
ATOM 6454 C C . TYR B 1 290 ? 12.805 26.344 9.992 1 98.31 290 TYR B C 1
ATOM 6456 O O . TYR B 1 290 ? 13.633 27.25 9.789 1 98.31 290 TYR B O 1
ATOM 6464 N N . LYS B 1 291 ? 11.828 26.125 9.164 1 98.5 291 LYS B N 1
ATOM 6465 C CA . LYS B 1 291 ? 11.852 26.688 7.816 1 98.5 291 LYS B CA 1
ATOM 6466 C C . LYS B 1 291 ? 10.883 27.859 7.691 1 98.5 291 LYS B C 1
ATOM 6468 O O . LYS B 1 291 ? 11.047 28.719 6.816 1 98.5 291 LYS B O 1
ATOM 6473 N N . TYR B 1 292 ? 9.875 27.938 8.57 1 98.69 292 TYR B N 1
ATOM 6474 C CA . TYR B 1 292 ? 8.836 28.938 8.391 1 98.69 292 TYR B CA 1
ATOM 6475 C C . TYR B 1 292 ? 8.5 29.625 9.711 1 98.69 292 TYR B C 1
ATOM 6477 O O . TYR B 1 292 ? 8.562 29 10.773 1 98.69 292 TYR B O 1
ATOM 6485 N N . ASN B 1 293 ? 8.094 30.891 9.602 1 98.44 293 ASN B N 1
ATOM 6486 C CA . ASN B 1 293 ? 7.695 31.641 10.781 1 98.44 293 ASN B CA 1
ATOM 6487 C C . ASN B 1 293 ? 6.328 31.203 11.297 1 98.44 293 ASN B C 1
ATOM 6489 O O . ASN B 1 293 ? 6.082 31.203 12.5 1 98.44 293 ASN B O 1
ATOM 6493 N N . PHE B 1 294 ? 5.461 30.859 10.352 1 98.81 294 PHE B N 1
ATOM 6494 C CA . PHE B 1 294 ? 4.113 30.422 10.711 1 98.81 294 PHE B CA 1
ATOM 6495 C C . PHE B 1 294 ? 3.688 29.219 9.883 1 98.81 294 PHE B C 1
ATOM 6497 O O . PHE B 1 294 ? 4.023 29.125 8.703 1 98.81 294 PHE B O 1
ATOM 6504 N N . ILE B 1 295 ? 2.971 28.312 10.508 1 98.75 295 ILE B N 1
ATOM 6505 C CA . ILE B 1 295 ? 2.369 27.156 9.852 1 98.75 295 ILE B CA 1
ATOM 6506 C C . ILE B 1 295 ? 0.853 27.203 10.031 1 98.75 295 ILE B C 1
ATOM 6508 O O . ILE B 1 295 ? 0.361 27.344 11.156 1 98.75 295 ILE B O 1
ATOM 6512 N N . ALA B 1 296 ? 0.164 27.109 8.953 1 98.75 296 ALA B N 1
ATOM 6513 C CA . ALA B 1 296 ? -1.294 27.047 9.008 1 98.75 296 ALA B CA 1
ATOM 6514 C C . ALA B 1 296 ? -1.803 25.688 8.57 1 98.75 296 ALA B C 1
ATOM 6516 O O . ALA B 1 296 ? -1.334 25.125 7.574 1 98.75 296 ALA B O 1
ATOM 6517 N N . LEU B 1 297 ? -2.676 25.078 9.367 1 98.56 297 LEU B N 1
ATOM 6518 C CA . LEU B 1 297 ? -3.4 23.891 8.969 1 98.56 297 LEU B CA 1
ATOM 6519 C C . LEU B 1 297 ? -4.738 24.234 8.328 1 98.56 297 LEU B C 1
ATOM 6521 O O . LEU B 1 297 ? -5.633 24.75 9.008 1 98.56 297 LEU B O 1
ATOM 6525 N N . LEU B 1 298 ? -4.883 23.984 7.051 1 98.5 298 LEU B N 1
ATOM 6526 C CA . LEU B 1 298 ? -6.094 24.391 6.348 1 98.5 298 LEU B CA 1
ATOM 6527 C C . LEU B 1 298 ? -6.668 23.234 5.531 1 98.5 298 LEU B C 1
ATOM 6529 O O . LEU B 1 298 ? -5.918 22.438 4.98 1 98.5 298 LEU B O 1
ATOM 6533 N N . ASP B 1 299 ? -7.977 23.156 5.492 1 97 299 ASP B N 1
ATOM 6534 C CA . ASP B 1 299 ? -8.648 22.344 4.484 1 97 299 ASP B CA 1
ATOM 6535 C C . ASP B 1 299 ? -8.703 23.062 3.141 1 97 299 ASP B C 1
ATOM 6537 O O . ASP B 1 299 ? -8.57 24.297 3.082 1 97 299 ASP B O 1
ATOM 6541 N N . ILE B 1 300 ? -8.977 22.359 2.135 1 97.5 300 ILE B N 1
ATOM 6542 C CA . ILE B 1 300 ? -8.852 22.938 0.802 1 97.5 300 ILE B CA 1
ATOM 6543 C C . ILE B 1 300 ? -10.062 23.828 0.518 1 97.5 300 ILE B C 1
ATOM 6545 O O . ILE B 1 300 ? -10.07 24.578 -0.46 1 97.5 300 ILE B O 1
ATOM 6549 N N . ASP B 1 301 ? -11.078 23.797 1.406 1 96.5 301 ASP B N 1
ATOM 6550 C CA . ASP B 1 301 ? -12.242 24.672 1.271 1 96.5 301 ASP B CA 1
ATOM 6551 C C . ASP B 1 301 ? -12.164 25.844 2.252 1 96.5 301 ASP B C 1
ATOM 6553 O O . ASP B 1 301 ? -13.18 26.484 2.525 1 96.5 301 ASP B O 1
ATOM 6557 N N . GLU B 1 302 ? -11.008 26.031 2.77 1 98.06 302 GLU B N 1
ATOM 6558 C CA . GLU B 1 302 ? -10.797 27.078 3.75 1 98.06 302 GLU B CA 1
ATOM 6559 C C . GLU B 1 302 ? -9.688 28.031 3.309 1 98.06 302 GLU B C 1
ATOM 6561 O O . GLU B 1 302 ? -8.695 27.609 2.713 1 98.06 302 GLU B O 1
ATOM 6566 N N . VAL B 1 303 ? -9.883 29.328 3.658 1 98.62 303 VAL B N 1
ATOM 6567 C CA . VAL B 1 303 ? -8.812 30.281 3.418 1 98.62 303 VAL B CA 1
ATOM 6568 C C . VAL B 1 303 ? -8.875 31.406 4.453 1 98.62 303 VAL B C 1
ATOM 6570 O O . VAL B 1 303 ? -9.961 31.891 4.781 1 98.62 303 VAL B O 1
ATOM 6573 N N . ILE B 1 304 ? -7.762 31.734 5.055 1 98.81 304 ILE B N 1
ATOM 6574 C CA . ILE B 1 304 ? -7.664 32.875 5.945 1 98.81 304 ILE B CA 1
ATOM 6575 C C . ILE B 1 304 ? -7.574 34.156 5.121 1 98.81 304 ILE B C 1
ATOM 6577 O O . ILE B 1 304 ? -6.613 34.375 4.375 1 98.81 304 ILE B O 1
ATOM 6581 N N . MET B 1 305 ? -8.547 35.062 5.344 1 98.75 305 MET B N 1
ATOM 6582 C CA . MET B 1 305 ? -8.672 36.25 4.484 1 98.75 305 MET B CA 1
ATOM 6583 C C . MET B 1 305 ? -8.438 37.531 5.273 1 98.75 305 MET B C 1
ATOM 6585 O O . MET B 1 305 ? -9.203 37.844 6.188 1 98.75 305 MET B O 1
ATOM 6589 N N . PRO B 1 306 ? -7.359 38.25 4.922 1 98.56 306 PRO B N 1
ATOM 6590 C CA . PRO B 1 306 ? -7.238 39.594 5.488 1 98.56 306 PRO B CA 1
ATOM 6591 C C . PRO B 1 306 ? -8.375 40.5 5.066 1 98.56 306 PRO B C 1
ATOM 6593 O O . PRO B 1 306 ? -8.758 40.531 3.893 1 98.56 306 PRO B O 1
ATOM 6596 N N . LYS B 1 307 ? -8.867 41.25 5.926 1 97.25 307 LYS B N 1
ATOM 6597 C CA . LYS B 1 307 ? -10.078 42.031 5.641 1 97.25 307 LYS B CA 1
ATOM 6598 C C . LYS B 1 307 ? -9.734 43.469 5.258 1 97.25 307 LYS B C 1
ATOM 6600 O O . LYS B 1 307 ? -10.484 44.125 4.523 1 97.25 307 LYS B O 1
ATOM 6605 N N . LEU B 1 308 ? -8.688 43.969 5.754 1 96.19 308 LEU B N 1
ATOM 6606 C CA . LEU B 1 308 ? -8.32 45.344 5.453 1 96.19 308 LEU B CA 1
ATOM 6607 C C . LEU B 1 308 ? -7.754 45.469 4.039 1 96.19 308 LEU B C 1
ATOM 6609 O O . LEU B 1 308 ? -7.008 44.594 3.592 1 96.19 308 LEU B O 1
ATOM 6613 N N . GLU B 1 309 ? -8.062 46.5 3.369 1 92.75 309 GLU B N 1
ATOM 6614 C CA . GLU B 1 309 ? -7.613 46.719 1.996 1 92.75 309 GLU B CA 1
ATOM 6615 C C . GLU B 1 309 ? -6.094 46.844 1.924 1 92.75 309 GLU B C 1
ATOM 6617 O O . GLU B 1 309 ? -5.48 46.438 0.936 1 92.75 309 GLU B O 1
ATOM 6622 N N . GLU B 1 310 ? -5.609 47.344 2.967 1 92.31 310 GLU B N 1
ATOM 6623 C CA . GLU B 1 310 ? -4.168 47.562 2.994 1 92.31 310 GLU B CA 1
ATOM 6624 C C . GLU B 1 310 ? -3.41 46.25 3.182 1 92.31 310 GLU B C 1
ATOM 6626 O O . GLU B 1 310 ? -2.225 46.188 2.857 1 92.31 310 GLU B O 1
ATOM 6631 N N . ASP B 1 311 ? -4.012 45.25 3.756 1 95.62 311 ASP B N 1
ATOM 6632 C CA . ASP B 1 311 ? -3.404 43.938 3.941 1 95.62 311 ASP B CA 1
ATOM 6633 C C . ASP B 1 311 ? -3.625 43.062 2.717 1 95.62 311 ASP B C 1
ATOM 6635 O O . ASP B 1 311 ? -4.656 42.406 2.604 1 95.62 311 ASP B O 1
ATOM 6639 N N . ARG B 1 312 ? -2.639 42.938 1.907 1 96.31 312 ARG B N 1
ATOM 6640 C CA . ARG B 1 312 ? -2.793 42.125 0.704 1 96.31 312 ARG B CA 1
ATOM 6641 C C . ARG B 1 312 ? -2.307 40.688 0.938 1 96.31 312 ARG B C 1
ATOM 6643 O O . ARG B 1 312 ? -2.732 39.75 0.249 1 96.31 312 ARG B O 1
ATOM 6650 N N . THR B 1 313 ? -1.4 40.562 1.896 1 98.5 313 THR B N 1
ATOM 6651 C CA . THR B 1 313 ? -0.815 39.25 2.154 1 98.5 313 THR B CA 1
ATOM 6652 C C . THR B 1 313 ? -0.891 38.906 3.641 1 98.5 313 THR B C 1
ATOM 6654 O O . THR B 1 313 ? -1.189 39.781 4.469 1 98.5 313 THR B O 1
ATOM 6657 N N . TRP B 1 314 ? -0.65 37.656 3.916 1 98.81 314 TRP B N 1
ATOM 6658 C CA . TRP B 1 314 ? -0.542 37.219 5.305 1 98.81 314 TRP B CA 1
ATOM 6659 C C . TRP B 1 314 ? 0.614 37.938 6.008 1 98.81 314 TRP B C 1
ATOM 6661 O O . TRP B 1 314 ? 0.563 38.156 7.219 1 98.81 314 TRP B O 1
ATOM 6671 N N . HIS B 1 315 ? 1.657 38.281 5.258 1 98.38 315 HIS B N 1
ATOM 6672 C CA . HIS B 1 315 ? 2.754 39.062 5.828 1 98.38 315 HIS B CA 1
ATOM 6673 C C . HIS B 1 315 ? 2.268 40.406 6.348 1 98.38 315 HIS B C 1
ATOM 6675 O O . HIS B 1 315 ? 2.592 40.781 7.473 1 98.38 315 HIS B O 1
ATOM 6681 N N . ASP B 1 316 ? 1.497 41.062 5.477 1 98.44 316 ASP B N 1
ATOM 6682 C CA . ASP B 1 316 ? 0.938 42.344 5.883 1 98.44 316 ASP B CA 1
ATOM 6683 C C . ASP B 1 316 ? 0.088 42.219 7.141 1 98.44 316 ASP B C 1
ATOM 6685 O O . ASP B 1 316 ? 0.208 43 8.07 1 98.44 316 ASP B O 1
ATOM 6689 N N . LEU B 1 317 ? -0.704 41.25 7.141 1 98.56 317 LEU B N 1
ATOM 6690 C CA . LEU B 1 317 ? -1.615 41 8.258 1 98.56 317 LEU B CA 1
ATOM 6691 C C . LEU B 1 317 ? -0.842 40.75 9.547 1 98.56 317 LEU B C 1
ATOM 6693 O O . LEU B 1 317 ? -1.085 41.406 10.555 1 98.56 317 LEU B O 1
ATOM 6697 N N . MET B 1 318 ? 0.122 39.844 9.516 1 98.38 318 MET B N 1
ATOM 6698 C CA . MET B 1 318 ? 0.793 39.406 10.734 1 98.38 318 MET B CA 1
ATOM 6699 C C . MET B 1 318 ? 1.758 40.469 11.242 1 98.38 318 MET B C 1
ATOM 6701 O O . MET B 1 318 ? 2.043 40.531 12.438 1 98.38 318 MET B O 1
ATOM 6705 N N . GLU B 1 319 ? 2.232 41.312 10.328 1 97.31 319 GLU B N 1
ATOM 6706 C CA . GLU B 1 319 ? 3.039 42.469 10.758 1 97.31 319 GLU B CA 1
ATOM 6707 C C . GLU B 1 319 ? 2.244 43.375 11.672 1 97.31 319 GLU B C 1
ATOM 6709 O O . GLU B 1 319 ? 2.816 44.062 12.531 1 97.31 319 GLU B O 1
ATOM 6714 N N . ARG B 1 320 ? 0.994 43.344 11.508 1 96.81 320 ARG B N 1
ATOM 6715 C CA . ARG B 1 320 ? 0.129 44.156 12.352 1 96.81 320 ARG B CA 1
ATOM 6716 C C . ARG B 1 320 ? -0.36 43.375 13.562 1 96.81 320 ARG B C 1
ATOM 6718 O O . ARG B 1 320 ? -0.411 43.906 14.68 1 96.81 320 ARG B O 1
ATOM 6725 N N . VAL B 1 321 ? -0.661 42.188 13.391 1 97.69 321 VAL B N 1
ATOM 6726 C CA . VAL B 1 321 ? -1.338 41.375 14.391 1 97.69 321 VAL B CA 1
ATOM 6727 C C . VAL B 1 321 ? -0.355 40.969 15.492 1 97.69 321 VAL B C 1
ATOM 6729 O O . VAL B 1 321 ? -0.7 41 16.672 1 97.69 321 VAL B O 1
ATOM 6732 N N . VAL B 1 322 ? 0.873 40.625 15.156 1 97.69 322 VAL B N 1
ATOM 6733 C CA . VAL B 1 322 ? 1.846 40.125 16.125 1 97.69 322 VAL B CA 1
ATOM 6734 C C . VAL B 1 322 ? 2.154 41.219 17.156 1 97.69 322 VAL B C 1
ATOM 6736 O O . VAL B 1 322 ? 2.111 40.969 18.359 1 97.69 322 VAL B O 1
ATOM 6739 N N . PRO B 1 323 ? 2.379 42.469 16.688 1 97.12 323 PRO B N 1
ATOM 6740 C CA . PRO B 1 323 ? 2.596 43.531 17.672 1 97.12 323 PRO B CA 1
ATOM 6741 C C . PRO B 1 323 ? 1.384 43.75 18.578 1 97.12 323 PRO B C 1
ATOM 6743 O O . PRO B 1 323 ? 1.539 44.062 19.75 1 97.12 323 PRO B O 1
ATOM 6746 N N . LYS B 1 324 ? 0.233 43.594 18.031 1 96.62 324 LYS B N 1
ATOM 6747 C CA . LYS B 1 324 ? -0.965 43.719 18.859 1 96.62 324 LYS B CA 1
ATOM 6748 C C . LYS B 1 324 ? -0.984 42.656 19.969 1 96.62 324 LYS B C 1
ATOM 6750 O O . LYS B 1 324 ? -1.352 42.969 21.109 1 96.62 324 LYS B O 1
ATOM 6755 N N . GLY B 1 325 ? -0.625 41.5 19.609 1 95.56 325 GLY B N 1
ATOM 6756 C CA . GLY B 1 325 ? -0.531 40.406 20.594 1 95.56 325 GLY B CA 1
ATOM 6757 C C . GLY B 1 325 ? 0.53 40.688 21.656 1 95.56 325 GLY B C 1
ATOM 6758 O O . GLY B 1 325 ? 0.312 40.406 22.828 1 95.56 325 GLY B O 1
ATOM 6759 N N . LEU B 1 326 ? 1.661 41.188 21.234 1 95.88 326 LEU B N 1
ATOM 6760 C CA . LEU B 1 326 ? 2.779 41.469 22.141 1 95.88 326 LEU B CA 1
ATOM 6761 C C . LEU B 1 326 ? 2.402 42.531 23.172 1 95.88 326 LEU B C 1
ATOM 6763 O O . LEU B 1 326 ? 2.928 42.531 24.281 1 95.88 326 LEU B O 1
ATOM 6767 N N . LYS B 1 327 ? 1.551 43.375 22.781 1 96.25 327 LYS B N 1
ATOM 6768 C CA . LYS B 1 327 ? 1.083 44.406 23.703 1 96.25 327 LYS B CA 1
ATOM 6769 C C . LYS B 1 327 ? 0.235 43.812 24.812 1 96.25 327 LYS B C 1
ATOM 6771 O O . LYS B 1 327 ? 0.204 44.344 25.938 1 96.25 327 LYS B O 1
ATOM 6776 N N . VAL B 1 328 ? -0.44 42.781 24.516 1 94.69 328 VAL B N 1
ATOM 6777 C CA . VAL B 1 328 ? -1.285 42.094 25.5 1 94.69 328 VAL B CA 1
ATOM 6778 C C . VAL B 1 328 ? -0.427 41.219 26.406 1 94.69 328 VAL B C 1
ATOM 6780 O O . VAL B 1 328 ? -0.601 41.219 27.625 1 94.69 328 VAL B O 1
ATOM 6783 N N . ARG B 1 329 ? 0.448 40.5 25.797 1 90.69 329 ARG B N 1
ATOM 6784 C CA . ARG B 1 329 ? 1.397 39.625 26.484 1 90.69 329 ARG B CA 1
ATOM 6785 C C . ARG B 1 329 ? 2.814 39.844 25.969 1 90.69 329 ARG B C 1
ATOM 6787 O O . ARG B 1 329 ? 3.053 39.812 24.766 1 90.69 329 ARG B O 1
ATOM 6794 N N . ASN B 1 330 ? 3.674 40.156 26.859 1 88.06 330 ASN B N 1
ATOM 6795 C CA . ASN B 1 330 ? 5.055 40.438 26.5 1 88.06 330 ASN B CA 1
ATOM 6796 C C . ASN B 1 330 ? 5.805 39.188 26.062 1 88.06 330 ASN B C 1
ATOM 6798 O O . ASN B 1 330 ? 6.883 38.906 26.578 1 88.06 330 ASN B O 1
ATOM 6802 N N . ASP B 1 331 ? 5.117 38.406 25.25 1 91.44 331 ASP B N 1
ATOM 6803 C CA . ASP B 1 331 ? 5.664 37.188 24.656 1 91.44 331 ASP B CA 1
ATOM 6804 C C . ASP B 1 331 ? 4.852 36.75 23.422 1 91.44 331 ASP B C 1
ATOM 6806 O O . ASP B 1 331 ? 3.678 37.094 23.297 1 91.44 331 ASP B O 1
ATOM 6810 N N . THR B 1 332 ? 5.582 36.156 22.469 1 91.94 332 THR B N 1
ATOM 6811 C CA . THR B 1 332 ? 4.859 35.688 21.281 1 91.94 332 THR B CA 1
ATOM 6812 C C . THR B 1 332 ? 3.871 34.594 21.672 1 91.94 332 THR B C 1
ATOM 6814 O O . THR B 1 332 ? 4.098 33.844 22.625 1 91.94 332 THR B O 1
ATOM 6817 N N . TYR B 1 333 ? 2.766 34.531 20.953 1 96.5 333 TYR B N 1
ATOM 6818 C CA . TYR B 1 333 ? 1.764 33.5 21.188 1 96.5 333 TYR B CA 1
ATOM 6819 C C . TYR B 1 333 ? 2.102 32.219 20.422 1 96.5 333 TYR B C 1
ATOM 6821 O O . TYR B 1 333 ? 2.688 32.281 19.344 1 96.5 333 TYR B O 1
ATOM 6829 N N . PRO B 1 334 ? 1.727 31.047 21.047 1 97.25 334 PRO B N 1
ATOM 6830 C CA . PRO B 1 334 ? 1.885 29.797 20.297 1 97.25 334 PRO B CA 1
ATOM 6831 C C . PRO B 1 334 ? 1.07 29.766 19.016 1 97.25 334 PRO B C 1
ATOM 6833 O O . PRO B 1 334 ? 1.486 29.156 18.031 1 97.25 334 PRO B O 1
ATOM 6836 N N . SER B 1 335 ? -0.097 30.469 19.047 1 97.69 335 SER B N 1
ATOM 6837 C CA . SER B 1 335 ? -0.958 30.484 17.875 1 97.69 335 SER B CA 1
ATOM 6838 C C . SER B 1 335 ? -1.778 31.766 17.797 1 97.69 335 SER B C 1
ATOM 6840 O O . SER B 1 335 ? -2.002 32.438 18.828 1 97.69 335 SER B O 1
ATOM 6842 N N . TYR B 1 336 ? -2.102 32.125 16.625 1 98.25 336 TYR B N 1
ATOM 6843 C CA . TYR B 1 336 ? -3.01 33.25 16.312 1 98.25 336 TYR B CA 1
ATOM 6844 C C . TYR B 1 336 ? -4.254 32.719 15.602 1 98.25 336 TYR B C 1
ATOM 6846 O O . TYR B 1 336 ? -4.188 32.344 14.43 1 98.25 336 TYR B O 1
ATOM 6854 N N . ASN B 1 337 ? -5.379 32.656 16.312 1 98 337 ASN B N 1
ATOM 6855 C CA . ASN B 1 337 ? -6.551 31.984 15.766 1 98 337 ASN B CA 1
ATOM 6856 C C . ASN B 1 337 ? -7.449 32.969 15.016 1 98 337 ASN B C 1
ATOM 6858 O O . ASN B 1 337 ? -7.547 34.125 15.375 1 98 337 ASN B O 1
ATOM 6862 N N . VAL B 1 338 ? -8.031 32.5 13.984 1 98.44 338 VAL B N 1
ATOM 6863 C CA . VAL B 1 338 ? -8.914 33.25 13.094 1 98.44 338 VAL B CA 1
ATOM 6864 C C . VAL B 1 338 ? -10.312 32.625 13.109 1 98.44 338 VAL B C 1
ATOM 6866 O O . VAL B 1 338 ? -10.461 31.422 12.922 1 98.44 338 VAL B O 1
ATOM 6869 N N . ARG B 1 339 ? -11.312 33.438 13.242 1 97.69 339 ARG B N 1
ATOM 6870 C CA . ARG B 1 339 ? -12.688 32.969 13.391 1 97.69 339 ARG B CA 1
ATOM 6871 C C . ARG B 1 339 ? -13.242 32.5 12.062 1 97.69 339 ARG B C 1
ATOM 6873 O O . ARG B 1 339 ? -12.977 33.062 11.008 1 97.69 339 ARG B O 1
ATOM 6880 N N . ASN B 1 340 ? -14.055 31.438 12.203 1 97.06 340 ASN B N 1
ATOM 6881 C CA . ASN B 1 340 ? -14.664 30.812 11.039 1 97.06 340 ASN B CA 1
ATOM 6882 C C . ASN B 1 340 ? -15.969 31.5 10.648 1 97.06 340 ASN B C 1
ATOM 6884 O O . ASN B 1 340 ? -16.75 31.891 11.508 1 97.06 340 ASN B O 1
ATOM 6888 N N . VAL B 1 341 ? -16.219 31.719 9.383 1 96.81 341 VAL B N 1
ATOM 6889 C CA . VAL B 1 341 ? -17.5 32.156 8.828 1 96.81 341 VAL B CA 1
ATOM 6890 C C . VAL B 1 341 ? -17.797 31.359 7.559 1 96.81 341 VAL B C 1
ATOM 6892 O O . VAL B 1 341 ? -16.891 31.094 6.758 1 96.81 341 VAL B O 1
ATOM 6895 N N . TYR B 1 342 ? -19.062 30.938 7.367 1 95.81 342 TYR B N 1
ATOM 6896 C CA . TYR B 1 342 ? -19.438 30.047 6.27 1 95.81 342 TYR B CA 1
ATOM 6897 C C . TYR B 1 342 ? -19.812 30.859 5.027 1 95.81 342 TYR B C 1
ATOM 6899 O O . TYR B 1 342 ? -20.578 31.812 5.109 1 95.81 342 TYR B O 1
ATOM 6907 N N . PHE B 1 343 ? -19.219 30.531 3.936 1 95.19 343 PHE B N 1
ATOM 6908 C CA . PHE B 1 343 ? -19.641 30.938 2.602 1 95.19 343 PHE B CA 1
ATOM 6909 C C . PHE B 1 343 ? -20.406 29.812 1.906 1 95.19 343 PHE B C 1
ATOM 6911 O O . PHE B 1 343 ? -19.797 28.828 1.479 1 95.19 343 PHE B O 1
ATOM 6918 N N . PHE B 1 344 ? -21.672 29.938 1.765 1 89.19 344 PHE B N 1
ATOM 6919 C CA . PHE B 1 344 ? -22.5 28.844 1.29 1 89.19 344 PHE B CA 1
ATOM 6920 C C . PHE B 1 344 ? -22.469 28.766 -0.232 1 89.19 344 PHE B C 1
ATOM 6922 O O . PHE B 1 344 ? -22.641 29.781 -0.91 1 89.19 344 PHE B O 1
ATOM 6929 N N . ASP B 1 345 ? -22.266 27.516 -0.788 1 80.88 345 ASP B N 1
ATOM 6930 C CA . ASP B 1 345 ? -22.109 27.375 -2.232 1 80.88 345 ASP B CA 1
ATOM 6931 C C . ASP B 1 345 ? -23.328 26.672 -2.834 1 80.88 345 ASP B C 1
ATOM 6933 O O . ASP B 1 345 ? -23.328 26.312 -4.016 1 80.88 345 ASP B O 1
ATOM 6937 N N . ARG B 1 346 ? -24.328 26.016 -2.213 1 69.81 346 ARG B N 1
ATOM 6938 C CA . ARG B 1 346 ? -25.484 25.344 -2.799 1 69.81 346 ARG B CA 1
ATOM 6939 C C . ARG B 1 346 ? -26.328 26.312 -3.623 1 69.81 346 ARG B C 1
ATOM 6941 O O . ARG B 1 346 ? -26.656 26.031 -4.773 1 69.81 346 ARG B O 1
ATOM 6948 N N . ASP B 1 347 ? -27.156 27.172 -2.945 1 54.41 347 ASP B N 1
ATOM 6949 C CA . ASP B 1 347 ? -28.359 27.875 -3.385 1 54.41 347 ASP B CA 1
ATOM 6950 C C . ASP B 1 347 ? -28.047 28.828 -4.539 1 54.41 347 ASP B C 1
ATOM 6952 O O . ASP B 1 347 ? -28.969 29.312 -5.211 1 54.41 347 ASP B O 1
ATOM 6956 N N . GLN B 1 348 ? -26.828 29.078 -4.879 1 48.91 348 GLN B N 1
ATOM 6957 C CA . GLN B 1 348 ? -26.75 30.328 -5.637 1 48.91 348 GLN B CA 1
ATOM 6958 C C . GLN B 1 348 ? -26.812 30.062 -7.137 1 48.91 348 GLN B C 1
ATOM 6960 O O . GLN B 1 348 ? -26.984 30.984 -7.93 1 48.91 348 GLN B O 1
ATOM 6965 N N . HIS B 1 349 ? -26.406 28.844 -7.625 1 49.56 349 HIS B N 1
ATOM 6966 C CA . HIS B 1 349 ? -26.25 28.891 -9.07 1 49.56 349 HIS B CA 1
ATOM 6967 C C . HIS B 1 349 ? -27.609 28.938 -9.773 1 49.56 349 HIS B C 1
ATOM 6969 O O . HIS B 1 349 ? -27.672 28.984 -11 1 49.56 349 HIS B O 1
ATOM 6975 N N . GLU B 1 350 ? -28.609 28.328 -9.164 1 44.97 350 GLU B N 1
ATOM 6976 C CA . GLU B 1 350 ? -29.75 28.547 -10.031 1 44.97 350 GLU B CA 1
ATOM 6977 C C . GLU B 1 350 ? -29.766 29.984 -10.562 1 44.97 350 GLU B C 1
ATOM 6979 O O . GLU B 1 350 ? -30.359 30.266 -11.609 1 44.97 350 GLU B O 1
ATOM 6984 N N . HIS B 1 351 ? -29.391 31.078 -9.812 1 49.44 351 HIS B N 1
ATOM 6985 C CA . HIS B 1 351 ? -29.766 32.344 -10.391 1 49.44 351 HIS B CA 1
ATOM 6986 C C . HIS B 1 351 ? -28.547 33.094 -10.938 1 49.44 351 HIS B C 1
ATOM 6988 O O . HIS B 1 351 ? -28.562 33.562 -12.078 1 49.44 351 HIS B O 1
ATOM 6994 N N . GLU B 1 352 ? -27.562 33.844 -10.016 1 62.53 352 GLU B N 1
ATOM 6995 C CA . GLU B 1 352 ? -26.812 35 -10.5 1 62.53 352 GLU B CA 1
ATOM 6996 C C . GLU B 1 352 ? -25.312 34.781 -10.391 1 62.53 352 GLU B C 1
ATOM 6998 O O . GLU B 1 352 ? -24.812 34.375 -9.328 1 62.53 352 GLU B O 1
ATOM 7003 N N . TRP B 1 353 ? -24.625 34.312 -11.523 1 77.19 353 TRP B N 1
ATOM 7004 C CA . TRP B 1 353 ? -23.172 34.344 -11.641 1 77.19 353 TRP B CA 1
ATOM 7005 C C . TRP B 1 353 ? -22.641 35.781 -11.688 1 77.19 353 TRP B C 1
ATOM 7007 O O . TRP B 1 353 ? -23.281 36.656 -12.273 1 77.19 353 TRP B O 1
ATOM 7017 N N . ALA B 1 354 ? -21.516 35.844 -10.953 1 80.31 354 ALA B N 1
ATOM 7018 C CA . ALA B 1 354 ? -20.891 37.156 -11.062 1 80.31 354 ALA B CA 1
ATOM 7019 C C . ALA B 1 354 ? -20.391 37.406 -12.484 1 80.31 354 ALA B C 1
ATOM 7021 O O . ALA B 1 354 ? -19.703 36.562 -13.07 1 80.31 354 ALA B O 1
ATOM 7022 N N . LYS B 1 355 ? -20.844 38.406 -13.148 1 76.5 355 LYS B N 1
ATOM 7023 C CA . LYS B 1 355 ? -20.656 38.688 -14.562 1 76.5 355 LYS B CA 1
ATOM 7024 C C . LYS B 1 355 ? -19.172 38.656 -14.938 1 76.5 355 LYS B C 1
ATOM 7026 O O . LYS B 1 355 ? -18.797 38.125 -15.969 1 76.5 355 LYS B O 1
ATOM 7031 N N . ASP B 1 356 ? -18.25 39.281 -14.188 1 84.56 356 ASP B N 1
ATOM 7032 C CA . ASP B 1 356 ? -16.844 39.438 -14.562 1 84.56 356 ASP B CA 1
ATOM 7033 C C . ASP B 1 356 ? -15.984 38.375 -13.867 1 84.56 356 ASP B C 1
ATOM 7035 O O . ASP B 1 356 ? -14.797 38.594 -13.633 1 84.56 356 ASP B O 1
ATOM 7039 N N . THR B 1 357 ? -16.578 37.156 -13.656 1 92.44 357 THR B N 1
ATOM 7040 C CA . THR B 1 357 ? -15.867 36.062 -13.008 1 92.44 357 THR B CA 1
ATOM 7041 C C . THR B 1 357 ? -16.188 34.75 -13.68 1 92.44 357 THR B C 1
ATOM 7043 O O . THR B 1 357 ? -17.359 34.375 -13.789 1 92.44 357 THR B O 1
ATOM 7046 N N . PRO B 1 358 ? -15.141 34.094 -14.219 1 93.81 358 PRO B N 1
ATOM 7047 C CA . PRO B 1 358 ? -15.43 32.812 -14.82 1 93.81 358 PRO B CA 1
ATOM 7048 C C . PRO B 1 358 ? -16.188 31.875 -13.883 1 93.81 358 PRO B C 1
ATOM 7050 O O . PRO B 1 358 ? -15.938 31.859 -12.68 1 93.81 358 PRO B O 1
ATOM 7053 N N . ARG B 1 359 ? -16.984 31.016 -14.422 1 90.06 359 ARG B N 1
ATOM 7054 C CA . ARG B 1 359 ? -17.875 30.141 -13.656 1 90.06 359 ARG B CA 1
ATOM 7055 C C . ARG B 1 359 ? -17.078 29.094 -12.883 1 90.06 359 ARG B C 1
ATOM 7057 O O . ARG B 1 359 ? -17.516 28.625 -11.828 1 90.06 359 ARG B O 1
ATOM 7064 N N . TYR B 1 360 ? -15.938 28.797 -13.406 1 93.12 360 TYR B N 1
ATOM 7065 C CA . TYR B 1 360 ? -15.18 27.719 -12.789 1 93.12 360 TYR B CA 1
ATOM 7066 C C . TYR B 1 360 ? -14.438 28.219 -11.555 1 93.12 360 TYR B C 1
ATOM 7068 O O . TYR B 1 360 ? -13.844 27.422 -10.82 1 93.12 360 TYR B O 1
ATOM 7076 N N . MET B 1 361 ? -14.492 29.484 -11.328 1 96.19 361 MET B N 1
ATOM 7077 C CA . MET B 1 361 ? -13.914 30.047 -10.109 1 96.19 361 MET B CA 1
ATOM 7078 C C . MET B 1 361 ? -14.867 29.891 -8.93 1 96.19 361 MET B C 1
ATOM 7080 O O . MET B 1 361 ? -15.758 30.719 -8.734 1 96.19 361 MET B O 1
ATOM 7084 N N . HIS B 1 362 ? -14.609 28.938 -8.125 1 95 362 HIS B N 1
ATOM 7085 C CA . HIS B 1 362 ? -15.547 28.578 -7.066 1 95 362 HIS B CA 1
ATOM 7086 C C . HIS B 1 362 ? -15.57 29.625 -5.961 1 95 362 HIS B C 1
ATOM 7088 O O . HIS B 1 362 ? -16.641 30.109 -5.582 1 95 362 HIS B O 1
ATOM 7094 N N . MET B 1 363 ? -14.438 30 -5.449 1 96.38 363 MET B N 1
ATOM 7095 C CA . MET B 1 363 ? -14.359 30.922 -4.324 1 96.38 363 MET B CA 1
ATOM 7096 C C . MET B 1 363 ? -14.75 32.344 -4.75 1 96.38 363 MET B C 1
ATOM 7098 O O . MET B 1 363 ? -15.492 33.031 -4.039 1 96.38 363 MET B O 1
ATOM 7102 N N . LEU B 1 364 ? -14.375 32.719 -5.934 1 96.12 364 LEU B N 1
ATOM 7103 C CA . LEU B 1 364 ? -14.688 34.062 -6.43 1 96.12 364 LEU B CA 1
ATOM 7104 C C . LEU B 1 364 ? -16.172 34.219 -6.699 1 96.12 364 LEU B C 1
ATOM 7106 O O . LEU B 1 364 ? -16.734 35.312 -6.594 1 96.12 364 LEU B O 1
ATOM 7110 N N . GLN B 1 365 ? -16.797 33.062 -7.02 1 93.81 365 GLN B N 1
ATOM 7111 C CA . GLN B 1 365 ? -18.203 33.094 -7.375 1 93.81 365 GLN B CA 1
ATOM 7112 C C . GLN B 1 365 ? -19.094 33.094 -6.129 1 93.81 365 GLN B C 1
ATOM 7114 O O . GLN B 1 365 ? -20.266 33.469 -6.191 1 93.81 365 GLN B O 1
ATOM 7119 N N . HIS B 1 366 ? -18.578 32.688 -5.035 1 93.69 366 HIS B N 1
ATOM 7120 C CA . HIS B 1 366 ? -19.391 32.531 -3.838 1 93.69 366 HIS B CA 1
ATOM 7121 C C . HIS B 1 366 ? -19 33.562 -2.77 1 93.69 366 HIS B C 1
ATOM 7123 O O . HIS B 1 366 ? -18.203 33.25 -1.877 1 93.69 366 HIS B O 1
ATOM 7129 N N . VAL B 1 367 ? -19.766 34.719 -2.838 1 94.06 367 VAL B N 1
AT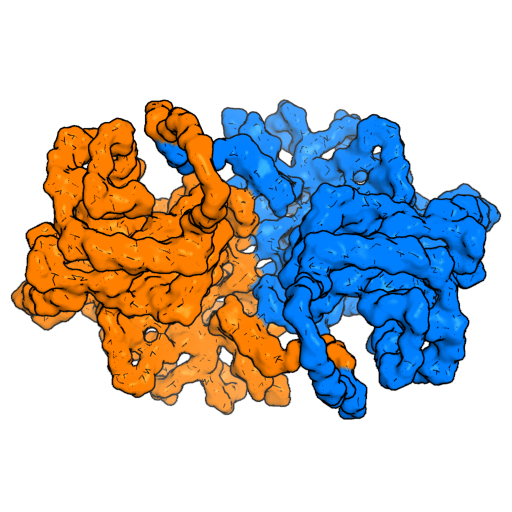OM 7130 C CA . VAL B 1 367 ? -19.391 35.812 -1.962 1 94.06 367 VAL B CA 1
ATOM 7131 C C . VAL B 1 367 ? -20.547 36.156 -1.024 1 94.06 367 VAL B C 1
ATOM 7133 O O . VAL B 1 367 ? -20.641 37.281 -0.536 1 94.06 367 VAL B O 1
ATOM 7136 N N . THR B 1 368 ? -21.453 35.25 -0.86 1 92.5 368 THR B N 1
ATOM 7137 C CA . THR B 1 368 ? -22.484 35.375 0.166 1 92.5 368 THR B CA 1
ATOM 7138 C C . THR B 1 368 ? -22.156 34.5 1.369 1 92.5 368 THR B C 1
ATOM 7140 O O . THR B 1 368 ? -21.969 33.281 1.228 1 92.5 368 THR B O 1
ATOM 7143 N N . ARG B 1 369 ? -22.078 35.125 2.479 1 94.56 369 ARG B N 1
ATOM 7144 C CA . ARG B 1 369 ? -21.688 34.375 3.664 1 94.56 369 ARG B CA 1
ATOM 7145 C C . ARG B 1 369 ? -22.688 34.531 4.793 1 94.56 369 ARG B C 1
ATOM 7147 O O . ARG B 1 369 ? -23.531 35.438 4.75 1 94.56 369 ARG B O 1
ATOM 7154 N N . ALA B 1 370 ? -22.578 33.688 5.766 1 95.12 370 ALA B N 1
ATOM 7155 C CA . ALA B 1 370 ? -23.359 33.875 6.988 1 95.12 370 ALA B CA 1
ATOM 7156 C C . ALA B 1 370 ? -23.047 35.219 7.641 1 95.12 370 ALA B C 1
ATOM 7158 O O . ALA B 1 370 ? -21.891 35.656 7.637 1 95.12 370 ALA B O 1
ATOM 7159 N N . LYS B 1 371 ? -24.016 35.812 8.211 1 95.44 371 LYS B N 1
ATOM 7160 C CA . LYS B 1 371 ? -23.828 37.062 8.938 1 95.44 371 LYS B CA 1
ATOM 7161 C C . LYS B 1 371 ? -23 36.844 10.203 1 95.44 371 LYS B C 1
ATOM 7163 O O . LYS B 1 371 ? -22.094 37.625 10.492 1 95.44 371 LYS B O 1
ATOM 7168 N N . ASN B 1 372 ? -23.359 35.781 10.828 1 93.75 372 ASN B N 1
ATOM 7169 C CA . ASN B 1 372 ? -22.703 35.5 12.102 1 93.75 372 ASN B CA 1
ATOM 7170 C C . ASN B 1 372 ? -21.531 34.531 11.938 1 93.75 372 ASN B C 1
ATOM 7172 O O . ASN B 1 372 ? -21.594 33.625 11.125 1 93.75 372 ASN B O 1
ATOM 7176 N N . TYR B 1 373 ? -20.469 34.875 12.641 1 95.81 373 TYR B N 1
ATOM 7177 C CA . TYR B 1 373 ? -19.344 33.969 12.773 1 95.81 373 TYR B CA 1
ATOM 7178 C C . TYR B 1 373 ? -19.703 32.812 13.695 1 95.81 373 TYR B C 1
ATOM 7180 O O . TYR B 1 373 ? -20.656 32.906 14.477 1 95.81 373 TYR B O 1
ATOM 7188 N N . THR B 1 374 ? -18.938 31.703 13.531 1 94.44 374 THR B N 1
ATOM 7189 C CA . THR B 1 374 ? -19.031 30.672 14.562 1 94.44 374 THR B CA 1
ATOM 7190 C C . THR B 1 374 ? -18.562 31.234 15.914 1 94.44 374 THR B C 1
ATOM 7192 O O . THR B 1 374 ? -17.891 32.25 15.969 1 94.44 374 THR B O 1
ATOM 7195 N N . LYS B 1 375 ? -18.906 30.562 17 1 92.12 375 LYS B N 1
ATOM 7196 C CA . LYS B 1 375 ? -18.531 31.016 18.344 1 92.12 375 LYS B CA 1
ATOM 7197 C C . LYS B 1 375 ? -17.016 31.062 18.5 1 92.12 375 LYS B C 1
ATOM 7199 O O . LYS B 1 375 ? -16.297 30.297 17.844 1 92.12 375 LYS B O 1
ATOM 7204 N N . PRO B 1 376 ? -16.609 31.953 19.406 1 91.38 376 PRO B N 1
ATOM 7205 C CA . PRO B 1 376 ? -15.164 32.031 19.656 1 91.38 376 PRO B CA 1
ATOM 7206 C C . PRO B 1 376 ? -14.57 30.672 20.047 1 91.38 376 PRO B C 1
ATOM 7208 O O . PRO B 1 376 ? -15.18 29.922 20.828 1 91.38 376 PRO B O 1
ATOM 7211 N N . ASN B 1 377 ? -13.461 30.344 19.453 1 88.5 377 ASN B N 1
ATOM 7212 C CA . ASN B 1 377 ? -12.672 29.156 19.75 1 88.5 377 ASN B CA 1
ATOM 7213 C C . ASN B 1 377 ? -13.312 27.891 19.156 1 88.5 377 ASN B C 1
ATOM 7215 O O . ASN B 1 377 ? -12.898 26.781 19.469 1 88.5 377 ASN B O 1
ATOM 7219 N N . GLN B 1 378 ? -14.328 28.156 18.359 1 89.69 378 GLN B N 1
ATOM 7220 C CA . GLN B 1 378 ? -14.945 27.031 17.672 1 89.69 378 GLN B CA 1
ATOM 7221 C C . GLN B 1 378 ? -14.648 27.062 16.172 1 89.69 378 GLN B C 1
ATOM 7223 O O . GLN B 1 378 ? -14.93 28.062 15.5 1 89.69 378 GLN B O 1
ATOM 7228 N N . TYR B 1 379 ? -14.141 25.984 15.734 1 91.88 379 TYR B N 1
ATOM 7229 C CA . TYR B 1 379 ? -13.898 25.75 14.312 1 91.88 379 TYR B CA 1
ATOM 7230 C C . TYR B 1 379 ? -12.953 26.812 13.75 1 91.88 379 TYR B C 1
ATOM 7232 O O . TYR B 1 379 ? -13.109 27.234 12.602 1 91.88 379 TYR B O 1
ATOM 7240 N N . VAL B 1 380 ? -12.086 27.312 14.594 1 96.19 380 VAL B N 1
ATOM 7241 C CA . VAL B 1 380 ? -11.094 28.297 14.172 1 96.19 380 VAL B CA 1
ATOM 7242 C C . VAL B 1 380 ? -9.945 27.594 13.445 1 96.19 380 VAL B C 1
ATOM 7244 O O . VAL B 1 380 ? -9.836 26.359 13.484 1 96.19 380 VAL B O 1
ATOM 7247 N N . LYS B 1 381 ? -9.266 28.297 12.727 1 97.94 381 LYS B N 1
ATOM 7248 C CA . LYS B 1 381 ? -7.945 27.906 12.242 1 97.94 381 LYS B CA 1
ATOM 7249 C C . LYS B 1 381 ? -6.875 28.891 12.711 1 97.94 381 LYS B C 1
ATOM 7251 O O . LYS B 1 381 ? -7.191 30.016 13.117 1 97.94 381 LYS B O 1
ATOM 7256 N N . CYS B 1 382 ? -5.637 28.453 12.727 1 98.06 382 CYS B N 1
ATOM 7257 C CA . CYS B 1 382 ? -4.598 29.25 13.359 1 98.06 382 CYS B CA 1
ATOM 7258 C C . CYS B 1 382 ? -3.383 29.391 12.445 1 98.06 382 CYS B C 1
ATOM 7260 O O . CYS B 1 382 ? -3.115 28.5 11.633 1 98.06 382 CYS B O 1
ATOM 7262 N N . PHE B 1 383 ? -2.719 30.531 12.594 1 98.69 383 PHE B N 1
ATOM 7263 C CA . PHE B 1 383 ? -1.286 30.594 12.32 1 98.69 383 PHE B CA 1
ATOM 7264 C C . PHE B 1 383 ? -0.486 30.125 13.531 1 98.69 383 PHE B C 1
ATOM 7266 O O . PHE B 1 383 ? -0.463 30.797 14.562 1 98.69 383 PHE B O 1
ATOM 7273 N N . HIS B 1 384 ? 0.168 29.016 13.398 1 98.75 384 HIS B N 1
ATOM 7274 C CA . HIS B 1 384 ? 0.934 28.453 14.508 1 98.75 384 HIS B CA 1
ATOM 7275 C C . HIS B 1 384 ? 2.385 28.922 14.461 1 98.75 384 HIS B C 1
ATOM 7277 O O . HIS B 1 384 ? 2.994 28.969 13.391 1 98.75 384 HIS B O 1
ATOM 7283 N N . ASN B 1 385 ? 2.92 29.344 15.602 1 97.94 385 ASN B N 1
ATOM 7284 C CA . ASN B 1 385 ? 4.34 29.609 15.797 1 97.94 385 ASN B CA 1
ATOM 7285 C C . ASN B 1 385 ? 5.121 28.328 16.078 1 97.94 385 ASN B C 1
ATOM 7287 O O . ASN B 1 385 ? 5.09 27.828 17.203 1 97.94 385 ASN B O 1
ATOM 7291 N N . PRO B 1 386 ? 5.879 27.828 15.094 1 98 386 PRO B N 1
ATOM 7292 C CA . PRO B 1 386 ? 6.527 26.531 15.273 1 98 386 PRO B CA 1
ATOM 7293 C C . PRO B 1 386 ? 7.516 26.516 16.438 1 98 386 PRO B C 1
ATOM 7295 O O . PRO B 1 386 ? 7.855 25.453 16.953 1 98 386 PRO B O 1
ATOM 7298 N N . GLU B 1 387 ? 7.934 27.656 16.938 1 96.75 387 GLU B N 1
ATOM 7299 C CA . GLU B 1 387 ? 8.875 27.734 18.047 1 96.75 387 GLU B CA 1
ATOM 7300 C C . GLU B 1 387 ? 8.164 27.5 19.375 1 96.75 387 GLU B C 1
ATOM 7302 O O . GLU B 1 387 ? 8.812 27.266 20.406 1 96.75 387 GLU B O 1
ATOM 7307 N N . ARG B 1 388 ? 6.859 27.516 19.297 1 97.06 388 ARG B N 1
ATOM 7308 C CA . ARG B 1 388 ? 6.125 27.516 20.547 1 97.06 388 ARG B CA 1
ATOM 7309 C C . ARG B 1 388 ? 5.199 26.312 20.641 1 97.06 388 ARG B C 1
ATOM 7311 O O . ARG B 1 388 ? 4.734 25.969 21.734 1 97.06 388 ARG B O 1
ATOM 7318 N N . VAL B 1 389 ? 4.945 25.703 19.562 1 98.44 389 VAL B N 1
ATOM 7319 C CA . VAL B 1 389 ? 3.971 24.625 19.578 1 98.44 389 VAL B CA 1
ATOM 7320 C C . VAL B 1 389 ? 4.691 23.281 19.625 1 98.44 389 VAL B C 1
ATOM 7322 O O . VAL B 1 389 ? 5.715 23.094 18.953 1 98.44 389 VAL B O 1
ATOM 7325 N N . LEU B 1 390 ? 4.164 22.359 20.453 1 98.44 390 LEU B N 1
ATOM 7326 C CA . LEU B 1 390 ? 4.738 21.031 20.562 1 98.44 390 LEU B CA 1
ATOM 7327 C C . LEU B 1 390 ? 3.941 20.031 19.734 1 98.44 390 LEU B C 1
ATOM 7329 O O . LEU B 1 390 ? 4.52 19.219 19 1 98.44 390 LEU B O 1
ATOM 7333 N N . THR B 1 391 ? 2.637 19.984 19.828 1 98.56 391 THR B N 1
ATOM 7334 C CA . THR B 1 391 ? 1.763 19.141 19.031 1 98.56 391 THR B CA 1
ATOM 7335 C C . THR B 1 391 ? 0.521 19.906 18.578 1 98.56 391 THR B C 1
ATOM 7337 O O . THR B 1 391 ? 0.086 20.844 19.25 1 98.56 391 THR B O 1
ATOM 7340 N N . LEU B 1 392 ? 0.011 19.438 17.438 1 98.25 392 LEU B N 1
ATOM 7341 C CA . LEU B 1 392 ? -1.079 20.188 16.828 1 98.25 392 LEU B CA 1
ATOM 7342 C C . LEU B 1 392 ? -2.307 19.312 16.641 1 98.25 392 LEU B C 1
ATOM 7344 O O . LEU B 1 392 ? -2.18 18.125 16.312 1 98.25 392 LEU B O 1
ATOM 7348 N N . HIS B 1 393 ? -3.418 19.938 16.891 1 96.69 393 HIS B N 1
ATOM 7349 C CA . HIS B 1 393 ? -4.715 19.5 16.375 1 96.69 393 HIS B CA 1
ATOM 7350 C C . HIS B 1 393 ? -5.133 20.344 15.172 1 96.69 393 HIS B C 1
ATOM 7352 O O . HIS B 1 393 ? -4.5 21.359 14.867 1 96.69 393 HIS B O 1
ATOM 7358 N N . ASN B 1 394 ? -6.16 19.938 14.539 1 94.75 394 ASN B N 1
ATOM 7359 C CA . ASN B 1 394 ? -6.648 20.609 13.336 1 94.75 394 ASN B CA 1
ATOM 7360 C C . ASN B 1 394 ? -6.969 22.078 13.609 1 94.75 394 ASN B C 1
ATOM 7362 O O . ASN B 1 394 ? -6.801 22.938 12.734 1 94.75 394 ASN B O 1
ATOM 7366 N N . HIS B 1 395 ? -7.402 22.438 14.852 1 94.19 395 HIS B N 1
ATOM 7367 C CA . HIS B 1 395 ? -7.926 23.766 15.125 1 94.19 395 HIS B CA 1
ATOM 7368 C C . HIS B 1 395 ? -7.016 24.531 16.078 1 94.19 395 HIS B C 1
ATOM 7370 O O . HIS B 1 395 ? -7.055 25.766 16.125 1 94.19 395 HIS B O 1
ATOM 7376 N N . PHE B 1 396 ? -6.262 23.844 16.875 1 95.56 396 PHE B N 1
ATOM 7377 C CA . PHE B 1 396 ? -5.488 24.484 17.938 1 95.56 396 PHE B CA 1
ATOM 7378 C C . PHE B 1 396 ? -4.305 23.609 18.344 1 95.56 396 PHE B C 1
ATOM 7380 O O . PHE B 1 396 ? -4.246 22.438 18 1 95.56 396 PHE B O 1
ATOM 7387 N N . PRO B 1 397 ? -3.344 24.219 19.031 1 96.81 397 PRO B N 1
ATOM 7388 C CA . PRO B 1 397 ? -2.287 23.375 19.594 1 96.81 397 PRO B CA 1
ATOM 7389 C C . PRO B 1 397 ? -2.76 22.562 20.797 1 96.81 397 PRO B C 1
ATOM 7391 O O . PRO B 1 397 ? -3.535 23.047 21.609 1 96.81 397 PRO B O 1
ATOM 7394 N N . ILE B 1 398 ? -2.371 21.344 20.812 1 96.75 398 ILE B N 1
ATOM 7395 C CA . ILE B 1 398 ? -2.707 20.484 21.938 1 96.75 398 ILE B CA 1
ATOM 7396 C C . ILE B 1 398 ? -1.713 20.703 23.078 1 96.75 398 ILE B C 1
ATOM 7398 O O . ILE B 1 398 ? -2.096 20.719 24.25 1 96.75 398 ILE B O 1
ATOM 7402 N N . ALA B 1 399 ? -0.483 20.797 22.734 1 97.62 399 ALA B N 1
ATOM 7403 C CA . ALA B 1 399 ? 0.595 21.062 23.688 1 97.62 399 ALA B CA 1
ATOM 7404 C C . ALA B 1 399 ? 1.553 22.125 23.141 1 97.62 399 ALA B C 1
ATOM 7406 O O . ALA B 1 399 ? 1.729 22.25 21.922 1 97.62 399 ALA B O 1
ATOM 7407 N N . CYS B 1 400 ? 2.16 22.875 24.078 1 97.69 400 CYS B N 1
ATOM 7408 C CA . CYS B 1 400 ? 3.051 23.953 23.672 1 97.69 400 CYS B CA 1
ATOM 7409 C C . CYS B 1 400 ? 4.352 23.906 24.469 1 97.69 400 CYS B C 1
ATOM 7411 O O . CYS B 1 400 ? 4.438 23.234 25.5 1 97.69 400 CYS B O 1
ATOM 7413 N N . LEU B 1 401 ? 5.32 24.531 23.891 1 96.69 401 LEU B N 1
ATOM 7414 C CA . LEU B 1 401 ? 6.621 24.672 24.547 1 96.69 401 LEU B CA 1
ATOM 7415 C C . LEU B 1 401 ? 6.66 25.922 25.422 1 96.69 401 LEU B C 1
ATOM 7417 O O . LEU B 1 401 ? 6.199 26.984 25 1 96.69 401 LEU B O 1
ATOM 7421 N N . GLY B 1 402 ? 7.16 25.812 26.578 1 89.06 402 GLY B N 1
ATOM 7422 C CA . GLY B 1 402 ? 7.352 26.969 27.453 1 89.06 402 GLY B CA 1
ATOM 7423 C C . GLY B 1 402 ? 6.109 27.312 28.266 1 89.06 402 GLY B C 1
ATOM 7424 O O . GLY B 1 402 ? 5.984 28.438 28.766 1 89.06 402 GLY B O 1
ATOM 7425 N N . GLY B 1 403 ? 5.148 26.438 28.281 1 88.12 403 GLY B N 1
ATOM 7426 C CA . GLY B 1 403 ? 3.986 26.703 29.109 1 88.12 403 GLY B CA 1
ATOM 7427 C C . GLY B 1 403 ? 2.678 26.312 28.453 1 88.12 403 GLY B C 1
ATOM 7428 O O . GLY B 1 403 ? 2.648 25.406 27.625 1 88.12 403 GLY B O 1
ATOM 7429 N N . THR B 1 404 ? 1.611 26.922 28.922 1 90.62 404 THR B N 1
ATOM 7430 C CA . THR B 1 404 ? 0.269 26.594 28.453 1 90.62 404 THR B CA 1
ATOM 7431 C C . THR B 1 404 ? 0.049 27.125 27.031 1 90.62 404 THR B C 1
ATOM 7433 O O . THR B 1 404 ? 0.719 28.062 26.609 1 90.62 404 THR B O 1
ATOM 7436 N N . CYS B 1 405 ? -0.835 26.422 26.391 1 93.88 405 CYS B N 1
ATOM 7437 C CA . CYS B 1 405 ? -1.153 26.812 25.031 1 93.88 405 CYS B CA 1
ATOM 7438 C C . CYS B 1 405 ? -2.168 27.938 25 1 93.88 405 CYS B C 1
ATOM 7440 O O . CYS B 1 405 ? -3.369 27.719 25.156 1 93.88 405 CYS B O 1
ATOM 7442 N N . HIS B 1 406 ? -1.691 29.156 24.875 1 89.94 406 HIS B N 1
ATOM 7443 C CA . HIS B 1 406 ? -2.561 30.328 24.734 1 89.94 406 HIS B CA 1
ATOM 7444 C C . HIS B 1 406 ? -2.611 30.797 23.281 1 89.94 406 HIS B C 1
ATOM 7446 O O . HIS B 1 406 ? -1.58 30.859 22.609 1 89.94 406 HIS B O 1
ATOM 7452 N N . SER B 1 407 ? -3.754 31.062 22.781 1 93.94 407 SER B N 1
ATOM 7453 C CA . SER B 1 407 ? -3.9 31.594 21.422 1 93.94 407 SER B CA 1
ATOM 7454 C C . SER B 1 407 ? -4.391 33.031 21.438 1 93.94 407 SER B C 1
ATOM 7456 O O . SER B 1 407 ? -5.195 33.406 22.297 1 93.94 407 SER B O 1
ATOM 7458 N N . TYR B 1 408 ? -3.854 33.812 20.609 1 97.12 408 TYR B N 1
ATOM 7459 C CA . TYR B 1 408 ? -4.32 35.188 20.406 1 97.12 408 TYR B CA 1
ATOM 7460 C C . TYR B 1 408 ? -5.465 35.25 19.406 1 97.12 408 TYR B C 1
ATOM 7462 O O . TYR B 1 408 ? -5.301 34.844 18.25 1 97.12 408 TYR B O 1
A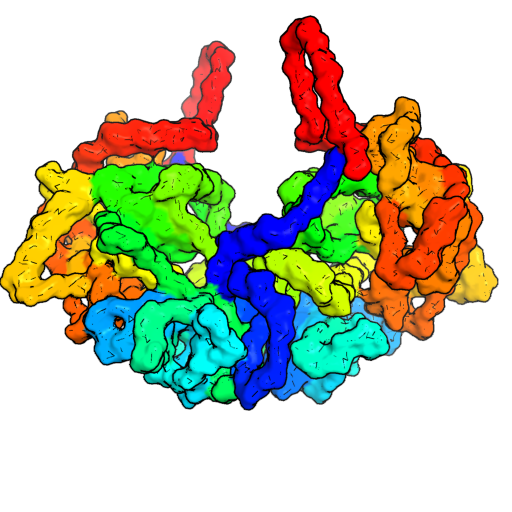TOM 7470 N N . PRO B 1 409 ? -6.598 35.719 19.797 1 97.69 409 PRO B N 1
ATOM 7471 C CA . PRO B 1 409 ? -7.707 35.844 18.844 1 97.69 409 PRO B CA 1
ATOM 7472 C C . PRO B 1 409 ? -7.562 37.031 17.922 1 97.69 409 PRO B C 1
ATOM 7474 O O . PRO B 1 409 ? -7.605 38.188 18.391 1 97.69 409 PRO B O 1
ATOM 7477 N N . ILE B 1 410 ? -7.434 36.812 16.734 1 98 410 ILE B N 1
ATOM 7478 C CA . ILE B 1 410 ? -7.398 37.906 15.758 1 98 410 ILE B CA 1
ATOM 7479 C C . ILE B 1 410 ? -8.789 38.5 15.609 1 98 410 ILE B C 1
ATOM 7481 O O . ILE B 1 410 ? -9.781 37.781 15.477 1 98 410 ILE B O 1
ATOM 7485 N N . SER B 1 411 ? -8.789 39.812 15.609 1 97.06 411 SER B N 1
ATOM 7486 C CA . SER B 1 411 ? -10.062 40.5 15.438 1 97.06 411 SER B CA 1
ATOM 7487 C C . SER B 1 411 ? -10.68 40.156 14.086 1 97.06 411 SER B C 1
ATOM 7489 O O . SER B 1 411 ? -9.977 40.094 13.07 1 97.06 411 SER B O 1
ATOM 7491 N N . THR B 1 412 ? -12.062 40.031 14.055 1 97.25 412 THR B N 1
ATOM 7492 C CA . THR B 1 412 ? -12.758 39.75 12.805 1 97.25 412 THR B CA 1
ATOM 7493 C C . THR B 1 412 ? -12.688 40.969 11.867 1 97.25 412 THR B C 1
ATOM 7495 O O . THR B 1 412 ? -12.969 40.844 10.672 1 97.25 412 THR B O 1
ATOM 7498 N N . ASP B 1 413 ? -12.25 42.062 12.375 1 96.75 413 ASP B N 1
ATOM 7499 C CA . ASP B 1 413 ? -12.039 43.25 11.523 1 96.75 413 ASP B CA 1
ATOM 7500 C C . ASP B 1 413 ? -10.727 43.125 10.75 1 96.75 413 ASP B C 1
ATOM 7502 O O . ASP B 1 413 ? -10.562 43.75 9.703 1 96.75 413 ASP B O 1
ATOM 7506 N N . ASP B 1 414 ? -9.875 42.375 11.297 1 98 414 ASP B N 1
ATOM 7507 C CA . ASP B 1 414 ? -8.555 42.219 10.68 1 98 414 ASP B CA 1
ATOM 7508 C C . ASP B 1 414 ? -8.531 41.062 9.695 1 98 414 ASP B C 1
ATOM 7510 O O . ASP B 1 414 ? -7.941 41.156 8.617 1 98 414 ASP B O 1
ATOM 7514 N N . ALA B 1 415 ? -9.07 39.969 10.102 1 98.56 415 ALA B N 1
ATOM 7515 C CA . ALA B 1 415 ? -9.078 38.781 9.25 1 98.56 415 ALA B CA 1
ATOM 7516 C C . ALA B 1 415 ? -10.172 37.812 9.68 1 98.56 415 ALA B C 1
ATOM 7518 O O . ALA B 1 415 ? -10.648 37.844 10.812 1 98.56 415 ALA B O 1
ATOM 7519 N N . HIS B 1 416 ? -10.609 36.938 8.828 1 98.44 416 HIS B N 1
ATOM 7520 C CA . HIS B 1 416 ? -11.5 35.844 9.148 1 98.44 416 HIS B CA 1
ATOM 7521 C C . HIS B 1 416 ? -11.219 34.625 8.266 1 98.44 416 HIS B C 1
ATOM 7523 O O . HIS B 1 416 ? -10.508 34.75 7.262 1 98.44 416 HIS B O 1
ATOM 7529 N N . LEU B 1 417 ? -11.672 33.438 8.734 1 98.56 417 LEU B N 1
ATOM 7530 C CA . LEU B 1 417 ? -11.547 32.188 7.992 1 98.56 417 LEU B CA 1
ATOM 7531 C C . LEU B 1 417 ? -12.773 31.969 7.117 1 98.56 417 LEU B C 1
ATOM 7533 O O . LEU B 1 417 ? -13.859 31.672 7.629 1 98.56 417 LEU B O 1
ATOM 7537 N N . GLN B 1 418 ? -12.594 32.094 5.801 1 98.25 418 GLN B N 1
ATOM 7538 C CA . GLN B 1 418 ? -13.68 31.797 4.867 1 98.25 418 GLN B CA 1
ATOM 7539 C C . GLN B 1 418 ? -13.789 30.297 4.621 1 98.25 418 GLN B C 1
ATOM 7541 O O . GLN B 1 418 ? -12.852 29.688 4.113 1 98.25 418 GLN B O 1
ATOM 7546 N N . HIS B 1 419 ? -14.883 29.75 4.988 1 97.19 419 HIS B N 1
ATOM 7547 C CA . HIS B 1 419 ? -15.148 28.328 4.812 1 97.19 419 HIS B CA 1
ATOM 7548 C C . HIS B 1 419 ? -16.25 28.094 3.773 1 97.19 419 HIS B C 1
ATOM 7550 O O . HIS B 1 419 ? -17.406 28.406 4.016 1 97.19 419 HIS B O 1
ATOM 7556 N N . TYR B 1 420 ? -15.852 27.578 2.658 1 95.88 420 TYR B N 1
ATOM 7557 C CA . TYR B 1 420 ? -16.766 27.375 1.542 1 95.88 420 TYR B CA 1
ATOM 7558 C C . TYR B 1 420 ? -17.406 26 1.602 1 95.88 420 TYR B C 1
ATOM 7560 O O . TYR B 1 420 ? -16.734 24.984 1.371 1 95.88 420 TYR B O 1
ATOM 7568 N N . ARG B 1 421 ? -18.672 25.969 1.858 1 91.38 421 ARG B N 1
ATOM 7569 C CA . ARG B 1 421 ? -19.391 24.703 2.018 1 91.38 421 ARG B CA 1
ATOM 7570 C C . ARG B 1 421 ? -20.859 24.859 1.639 1 91.38 421 ARG B C 1
ATOM 7572 O O . ARG B 1 421 ? -21.422 25.969 1.7 1 91.38 421 ARG B O 1
ATOM 7579 N N . ALA B 1 422 ? -21.375 23.656 1.278 1 84.06 422 ALA B N 1
ATOM 7580 C CA . ALA B 1 422 ? -22.812 23.672 1 1 84.06 422 ALA B CA 1
ATOM 7581 C C . ALA B 1 422 ? -23.625 23.719 2.291 1 84.06 422 ALA B C 1
ATOM 7583 O O . ALA B 1 422 ? -24.703 24.328 2.338 1 84.06 422 ALA B O 1
ATOM 7584 N N . ASP B 1 423 ? -23.109 23 3.27 1 84.5 423 ASP B N 1
ATOM 7585 C CA . ASP B 1 423 ? -23.766 22.906 4.57 1 84.5 423 ASP B CA 1
ATOM 7586 C C . ASP B 1 423 ? -22.75 23 5.707 1 84.5 423 ASP B C 1
ATOM 7588 O O . ASP B 1 423 ? -21.547 22.859 5.484 1 84.5 423 ASP B O 1
ATOM 7592 N N . CYS B 1 424 ? -23.406 23.359 6.859 1 85.69 424 CYS B N 1
ATOM 7593 C CA . CYS B 1 424 ? -22.547 23.391 8.039 1 85.69 424 CYS B CA 1
ATOM 7594 C C . CYS B 1 424 ? -22.094 21.984 8.414 1 85.69 424 CYS B C 1
ATOM 7596 O O . CYS B 1 424 ? -22.641 21 7.914 1 85.69 424 CYS B O 1
ATOM 7598 N N . VAL B 1 425 ? -21.047 21.938 9.172 1 80.69 425 VAL B N 1
ATOM 7599 C CA . VAL B 1 425 ? -20.609 20.641 9.703 1 80.69 425 VAL B CA 1
ATOM 7600 C C . VAL B 1 425 ? -21.688 20.062 10.609 1 80.69 425 VAL B C 1
ATOM 7602 O O . VAL B 1 425 ? -22.516 20.812 11.164 1 80.69 425 VAL B O 1
ATOM 7605 N N . ARG B 1 426 ? -21.734 18.797 10.789 1 73.75 426 ARG B N 1
ATOM 7606 C CA . ARG B 1 426 ? -22.797 18.062 11.469 1 73.75 426 ARG B CA 1
ATOM 7607 C C . ARG B 1 426 ? -23 18.578 12.891 1 73.75 426 ARG B C 1
ATOM 7609 O O . ARG B 1 426 ? -24.125 18.641 13.375 1 73.75 426 ARG B O 1
ATOM 7616 N N . THR B 1 427 ? -21.922 19.062 13.5 1 75.56 427 THR B N 1
ATOM 7617 C CA . THR B 1 427 ? -21.984 19.469 14.898 1 75.56 427 THR B CA 1
ATOM 7618 C C . THR B 1 427 ? -22.656 20.844 15.031 1 75.56 427 THR B C 1
ATOM 7620 O O . THR B 1 427 ? -23.047 21.234 16.125 1 75.56 427 THR B O 1
ATOM 7623 N N . LEU B 1 428 ? -22.828 21.547 13.93 1 81.19 428 LEU B N 1
ATOM 7624 C CA . LEU B 1 428 ? -23.453 22.859 13.945 1 81.19 428 LEU B CA 1
ATOM 7625 C C . LEU B 1 428 ? -24.812 22.828 13.266 1 81.19 428 LEU B C 1
ATOM 7627 O O . LEU B 1 428 ? -25.312 23.859 12.805 1 81.19 428 LEU B O 1
ATOM 7631 N N . LYS B 1 429 ? -25.375 21.672 13.211 1 78.94 429 LYS B N 1
ATOM 7632 C CA . LYS B 1 429 ? -26.641 21.484 12.5 1 78.94 429 LYS B CA 1
ATOM 7633 C C . LYS B 1 429 ? -27.734 22.375 13.086 1 78.94 429 LYS B C 1
ATOM 7635 O O . LYS B 1 429 ? -28.531 22.953 12.344 1 78.94 429 LYS B O 1
ATOM 7640 N N . LYS B 1 430 ? -27.719 22.594 14.359 1 81.81 430 LYS B N 1
ATOM 7641 C CA . LYS B 1 430 ? -28.766 23.359 15.023 1 81.81 430 LYS B CA 1
ATOM 7642 C C . LYS B 1 430 ? -28.672 24.844 14.656 1 81.81 430 LYS B C 1
ATOM 7644 O O . LYS B 1 430 ? -29.688 25.5 14.445 1 81.81 430 LYS B O 1
ATOM 7649 N N . SER B 1 431 ? -27.422 25.328 14.562 1 85.31 431 SER B N 1
ATOM 7650 C CA . SER B 1 431 ? -27.203 26.734 14.266 1 85.31 431 SER B CA 1
ATOM 7651 C C . SER B 1 431 ? -27.141 26.984 12.758 1 85.31 431 SER B C 1
ATOM 7653 O O . SER B 1 431 ? -27.188 28.125 12.312 1 85.31 431 SER B O 1
ATOM 7655 N N . CYS B 1 432 ? -27.141 25.938 12.062 1 88.44 432 CYS B N 1
ATOM 7656 C CA . CYS B 1 432 ? -26.875 26.047 10.633 1 88.44 432 CYS B CA 1
ATOM 7657 C C . CYS B 1 432 ? -28.031 26.75 9.922 1 88.44 432 CYS B C 1
ATOM 7659 O O . CYS B 1 432 ? -27.812 27.5 8.969 1 88.44 432 CYS B O 1
ATOM 7661 N N . GLU B 1 433 ? -29.172 26.5 10.375 1 87.31 433 GLU B N 1
ATOM 7662 C CA . GLU B 1 433 ? -30.328 27.141 9.766 1 87.31 433 GLU B CA 1
ATOM 7663 C C . GLU B 1 433 ? -30.266 28.656 9.945 1 87.31 433 GLU B C 1
ATOM 7665 O O . GLU B 1 433 ? -30.609 29.406 9.031 1 87.31 433 GLU B O 1
ATOM 7670 N N . GLU B 1 434 ? -29.891 28.984 11.039 1 89.75 434 GLU B N 1
ATOM 7671 C CA . GLU B 1 434 ? -29.75 30.406 11.297 1 89.75 434 GLU B CA 1
ATOM 7672 C C . GLU B 1 434 ? -28.672 31.016 10.398 1 89.75 434 GLU B C 1
ATOM 7674 O O . GLU B 1 434 ? -28.844 32.125 9.891 1 89.75 434 GLU B O 1
ATOM 7679 N N . PHE B 1 435 ? -27.562 30.344 10.25 1 91.25 435 PHE B N 1
ATOM 7680 C CA . PHE B 1 435 ? -26.5 30.812 9.383 1 91.25 435 PHE B CA 1
ATOM 7681 C C . PHE B 1 435 ? -26.984 30.969 7.949 1 91.25 435 PHE B C 1
ATOM 7683 O O . PHE B 1 435 ? -26.625 31.922 7.266 1 91.25 435 PHE B O 1
ATOM 7690 N N . LYS B 1 436 ? -27.812 30.062 7.551 1 88.94 436 LYS B N 1
ATOM 7691 C CA . LYS B 1 436 ? -28.297 30.047 6.176 1 88.94 436 LYS B CA 1
ATOM 7692 C C . LYS B 1 436 ? -29.359 31.125 5.961 1 88.94 436 LYS B C 1
ATOM 7694 O O . LYS B 1 436 ? -29.469 31.688 4.871 1 88.94 436 LYS B O 1
ATOM 7699 N N . GLU B 1 437 ? -30.094 31.375 6.953 1 89.81 437 GLU B N 1
ATOM 7700 C CA . GLU B 1 437 ? -31.188 32.344 6.852 1 89.81 437 GLU B CA 1
ATOM 7701 C C . GLU B 1 437 ? -30.672 33.781 6.926 1 89.81 437 GLU B C 1
ATOM 7703 O O . GLU B 1 437 ? -31.266 34.688 6.355 1 89.81 437 GLU B O 1
ATOM 7708 N N . ASN B 1 438 ? -29.656 33.938 7.637 1 93.44 438 ASN B N 1
ATOM 7709 C CA . ASN B 1 438 ? -29.078 35.281 7.801 1 93.44 438 ASN B CA 1
ATOM 7710 C C . ASN B 1 438 ? -27.734 35.406 7.074 1 93.44 438 ASN B C 1
ATOM 7712 O O . ASN B 1 438 ? -26.688 35.094 7.633 1 93.44 438 ASN B O 1
ATOM 7716 N N . GLN B 1 439 ? -27.797 35.969 5.918 1 93.75 439 GLN B N 1
ATOM 7717 C CA . GLN B 1 439 ? -26.609 36.031 5.078 1 93.75 439 GLN B CA 1
ATOM 7718 C C . GLN B 1 439 ? -26.312 37.469 4.652 1 93.75 439 GLN B C 1
ATOM 7720 O O . GLN B 1 439 ? -27.188 38.344 4.684 1 93.75 439 GLN B O 1
ATOM 7725 N N . VAL B 1 440 ? -25.078 37.781 4.371 1 95.5 440 VAL B N 1
ATOM 7726 C CA . VAL B 1 440 ? -24.641 39.062 3.867 1 95.5 440 VAL B CA 1
ATOM 7727 C C . VAL B 1 440 ? -23.641 38.875 2.732 1 95.5 440 VAL B C 1
ATOM 7729 O O . VAL B 1 440 ? -22.922 37.875 2.695 1 95.5 440 VAL B O 1
ATOM 7732 N N . ARG B 1 441 ? -23.672 39.75 1.81 1 94.31 441 ARG B N 1
ATOM 7733 C CA . ARG B 1 441 ? -22.688 39.75 0.73 1 94.31 441 ARG B CA 1
ATOM 7734 C C . ARG B 1 441 ? -21.328 40.219 1.224 1 94.31 441 ARG B C 1
ATOM 7736 O O . ARG B 1 441 ? -21.234 41.219 1.943 1 94.31 441 ARG B O 1
ATOM 7743 N N . ASP B 1 442 ? -20.297 39.5 0.961 1 95.75 442 ASP B N 1
ATOM 7744 C CA . ASP B 1 442 ? -18.922 39.812 1.353 1 95.75 442 ASP B CA 1
ATOM 7745 C C . ASP B 1 442 ? -17.969 39.594 0.187 1 95.75 442 ASP B C 1
ATOM 7747 O O . ASP B 1 442 ? -17.531 38.469 -0.067 1 95.75 442 ASP B O 1
ATOM 7751 N N . THR B 1 443 ? -17.516 40.688 -0.43 1 95 443 THR B N 1
ATOM 7752 C CA . THR B 1 443 ? -16.688 40.594 -1.637 1 95 443 THR B CA 1
ATOM 7753 C C . THR B 1 443 ? -15.227 40.875 -1.32 1 95 443 THR B C 1
ATOM 7755 O O . THR B 1 443 ? -14.477 41.344 -2.176 1 95 443 THR B O 1
ATOM 7758 N N . THR B 1 444 ? -14.836 40.656 -0.107 1 97.12 444 THR B N 1
ATOM 7759 C CA . THR B 1 444 ? -13.461 40.906 0.306 1 97.12 444 THR B CA 1
ATOM 7760 C C . THR B 1 444 ? -12.477 40.188 -0.61 1 97.12 444 THR B C 1
ATOM 7762 O O . THR B 1 444 ? -11.43 40.719 -0.967 1 97.12 444 THR B O 1
ATOM 7765 N N . ILE B 1 445 ? -12.797 39 -1.083 1 97.56 445 ILE B N 1
ATOM 7766 C CA . ILE B 1 445 ? -11.914 38.156 -1.889 1 97.56 445 ILE B CA 1
ATOM 7767 C C . ILE B 1 445 ? -11.703 38.781 -3.258 1 97.56 445 ILE B C 1
ATOM 7769 O O . ILE B 1 445 ? -10.734 38.469 -3.955 1 97.56 445 ILE B O 1
ATOM 7773 N N . TRP B 1 446 ? -12.523 39.719 -3.686 1 96.38 446 TRP B N 1
ATOM 7774 C CA . TRP B 1 446 ? -12.484 40.281 -5.031 1 96.38 446 TRP B CA 1
ATOM 7775 C C . TRP B 1 446 ? -11.32 41.25 -5.184 1 96.38 446 TRP B C 1
ATOM 7777 O O . TRP B 1 446 ? -10.969 41.625 -6.305 1 96.38 446 TRP B O 1
ATOM 7787 N N . LYS B 1 447 ? -10.75 41.625 -4.109 1 95.44 447 LYS B N 1
ATOM 7788 C CA . LYS B 1 447 ? -9.539 42.438 -4.238 1 95.44 447 LYS B CA 1
ATOM 7789 C C . LYS B 1 447 ? -8.461 41.688 -5.008 1 95.44 447 LYS B C 1
ATOM 7791 O O . LYS B 1 447 ? -7.547 42.281 -5.57 1 95.44 447 LYS B O 1
ATOM 7796 N N . TYR B 1 448 ? -8.594 40.344 -5.109 1 97.75 448 TYR B N 1
ATOM 7797 C CA . TYR B 1 448 ? -7.605 39.531 -5.805 1 97.75 448 TYR B CA 1
ATOM 7798 C C . TYR B 1 448 ? -8.164 39 -7.121 1 97.75 448 TYR B C 1
ATOM 7800 O O . TYR B 1 448 ? -7.547 38.156 -7.77 1 97.75 448 TYR B O 1
ATOM 7808 N N . ARG B 1 449 ? -9.305 39.406 -7.484 1 97.38 449 ARG B N 1
ATOM 7809 C CA . ARG B 1 449 ? -10.109 38.781 -8.523 1 97.38 449 ARG B CA 1
ATOM 7810 C C . ARG B 1 449 ? -9.336 38.688 -9.836 1 97.38 449 ARG B C 1
ATOM 7812 O O . ARG B 1 449 ? -9.148 37.594 -10.383 1 97.38 449 ARG B O 1
ATOM 7819 N N . ASP B 1 450 ? -8.812 39.812 -10.328 1 97.38 450 ASP B N 1
ATOM 7820 C CA . ASP B 1 450 ? -8.164 39.844 -11.641 1 97.38 450 ASP B CA 1
ATOM 7821 C C . ASP B 1 450 ? -6.918 38.969 -11.648 1 97.38 450 ASP B C 1
ATOM 7823 O O . ASP B 1 450 ? -6.734 38.156 -12.555 1 97.38 450 ASP B O 1
ATOM 7827 N N . GLU B 1 451 ? -6.133 39.125 -10.695 1 98.19 451 GLU B N 1
ATOM 7828 C CA . GLU B 1 451 ? -4.898 38.375 -10.609 1 98.19 451 GLU B CA 1
ATOM 7829 C C . GLU B 1 451 ? -5.191 36.875 -10.445 1 98.19 451 GLU B C 1
ATOM 7831 O O . GLU B 1 451 ? -4.539 36.031 -11.078 1 98.19 451 GLU B O 1
ATOM 7836 N N . LEU B 1 452 ? -6.145 36.531 -9.625 1 98.62 452 LEU B N 1
ATOM 7837 C CA . LEU B 1 452 ? -6.488 35.125 -9.359 1 98.62 452 LEU B CA 1
ATOM 7838 C C . LEU B 1 452 ? -7.043 34.469 -10.609 1 98.62 452 LEU B C 1
ATOM 7840 O O . LEU B 1 452 ? -6.723 33.312 -10.891 1 98.62 452 LEU B O 1
ATOM 7844 N N . ILE B 1 453 ? -7.879 35.188 -11.312 1 98.25 453 ILE B N 1
ATOM 7845 C CA . ILE B 1 453 ? -8.438 34.656 -12.547 1 98.25 453 ILE B CA 1
ATOM 7846 C C . ILE B 1 453 ? -7.32 34.375 -13.547 1 98.25 453 ILE B C 1
ATOM 7848 O O . ILE B 1 453 ? -7.281 33.281 -14.164 1 98.25 453 ILE B O 1
ATOM 7852 N N . GLN B 1 454 ? -6.43 35.281 -13.672 1 98.38 454 GLN B N 1
ATOM 7853 C CA . GLN B 1 454 ? -5.336 35.156 -14.633 1 98.38 454 GLN B CA 1
ATOM 7854 C C . GLN B 1 454 ? -4.453 33.969 -14.289 1 98.38 454 GLN B C 1
ATOM 7856 O O . GLN B 1 454 ? -4.141 33.156 -15.156 1 98.38 454 GLN B O 1
ATOM 7861 N N . ARG B 1 455 ? -4.043 33.844 -13.086 1 98.5 455 ARG B N 1
ATOM 7862 C CA . ARG B 1 455 ? -3.172 32.75 -12.656 1 98.5 455 ARG B CA 1
ATOM 7863 C C . ARG B 1 455 ? -3.863 31.391 -12.805 1 98.5 455 ARG B C 1
ATOM 7865 O O . ARG B 1 455 ? -3.258 30.438 -13.281 1 98.5 455 ARG B O 1
ATOM 7872 N N . THR B 1 456 ? -5.066 31.312 -12.422 1 98.62 456 THR B N 1
ATOM 7873 C CA . THR B 1 456 ? -5.824 30.062 -12.484 1 98.62 456 THR B CA 1
ATOM 7874 C C . THR B 1 456 ? -6.016 29.625 -13.938 1 98.62 456 THR B C 1
ATOM 7876 O O . THR B 1 456 ? -5.82 28.453 -14.258 1 98.62 456 THR B O 1
ATOM 7879 N N . ARG B 1 457 ? -6.422 30.578 -14.734 1 97.81 457 ARG B N 1
ATOM 7880 C CA . ARG B 1 457 ? -6.633 30.281 -16.141 1 97.81 457 ARG B CA 1
ATOM 7881 C C . ARG B 1 457 ? -5.359 29.734 -16.781 1 97.81 457 ARG B C 1
ATOM 7883 O O . ARG B 1 457 ? -5.406 28.766 -17.547 1 97.81 457 ARG B O 1
ATOM 7890 N N . ARG B 1 458 ? -4.289 30.359 -16.516 1 97.94 458 ARG B N 1
ATOM 7891 C CA . ARG B 1 458 ? -3.006 29.938 -17.062 1 97.94 458 ARG B CA 1
ATOM 7892 C C . ARG B 1 458 ? -2.697 28.5 -16.672 1 97.94 458 ARG B C 1
ATOM 7894 O O . ARG B 1 458 ? -2.309 27.688 -17.516 1 97.94 458 ARG B O 1
ATOM 7901 N N . THR B 1 459 ? -2.824 28.188 -15.391 1 98.25 459 THR B N 1
ATOM 7902 C CA . THR B 1 459 ? -2.533 26.844 -14.898 1 98.25 459 THR B CA 1
ATOM 7903 C C . THR B 1 459 ? -3.467 25.828 -15.539 1 98.25 459 THR B C 1
ATOM 7905 O O . THR B 1 459 ? -3.023 24.766 -15.977 1 98.25 459 THR B O 1
ATOM 7908 N N . LEU B 1 460 ? -4.727 26.156 -15.57 1 98.12 460 LEU B N 1
ATOM 7909 C CA . LEU B 1 460 ? -5.703 25.234 -16.141 1 98.12 460 LEU B CA 1
ATOM 7910 C C . LEU B 1 460 ? -5.434 25.016 -17.625 1 98.12 460 LEU B C 1
ATOM 7912 O O . LEU B 1 460 ? -5.633 23.906 -18.125 1 98.12 460 LEU B O 1
ATOM 7916 N N . ASP B 1 461 ? -4.969 26.047 -18.297 1 97.06 461 ASP B N 1
ATOM 7917 C CA . ASP B 1 461 ? -4.613 25.938 -19.703 1 97.06 461 ASP B CA 1
ATOM 7918 C C . ASP B 1 461 ? -3.434 24.984 -19.906 1 97.06 461 ASP B C 1
ATOM 7920 O O . ASP B 1 461 ? -3.484 24.094 -20.75 1 97.06 461 ASP B O 1
ATOM 7924 N N . VAL B 1 462 ? -2.432 25.188 -19.156 1 97.25 462 VAL B N 1
ATOM 7925 C CA . VAL B 1 462 ? -1.221 24.375 -19.25 1 97.25 462 VAL B CA 1
ATOM 7926 C C . VAL B 1 462 ? -1.561 22.922 -18.969 1 97.25 462 VAL B C 1
ATOM 7928 O O . VAL B 1 462 ? -0.994 22.016 -19.578 1 97.25 462 VAL B O 1
ATOM 7931 N N . LEU B 1 463 ? -2.488 22.656 -18.125 1 97.38 463 LEU B N 1
ATOM 7932 C CA . LEU B 1 463 ? -2.82 21.297 -17.703 1 97.38 463 LEU B CA 1
ATOM 7933 C C . LEU B 1 463 ? -3.865 20.688 -18.625 1 97.38 463 LEU B C 1
ATOM 7935 O O . LEU B 1 463 ? -4.227 19.516 -18.469 1 97.38 463 LEU B O 1
ATOM 7939 N N . GLY B 1 464 ? -4.406 21.422 -19.5 1 94.56 464 GLY B N 1
ATOM 7940 C CA . GLY B 1 464 ? -5.305 20.906 -20.531 1 94.56 464 GLY B CA 1
ATOM 7941 C C . GLY B 1 464 ? -6.73 20.734 -20.031 1 94.56 464 GLY B C 1
ATOM 7942 O O . GLY B 1 464 ? -7.43 19.828 -20.469 1 94.56 464 GLY B O 1
ATOM 7943 N N . PHE B 1 465 ? -7.086 21.562 -19.109 1 92.44 465 PHE B N 1
ATOM 7944 C CA . PHE B 1 465 ? -8.438 21.438 -18.578 1 92.44 465 PHE B CA 1
ATOM 7945 C C . PHE B 1 465 ? -9.445 22.109 -19.5 1 92.44 465 PHE B C 1
ATOM 7947 O O . PHE B 1 465 ? -10.656 21.922 -19.359 1 92.44 465 PHE B O 1
ATOM 7954 N N . PHE B 1 466 ? -8.953 22.938 -20.422 1 85.31 466 PHE B N 1
ATOM 7955 C CA . PHE B 1 466 ? -9.836 23.578 -21.375 1 85.31 466 PHE B CA 1
ATOM 7956 C C . PHE B 1 466 ? -9.812 22.844 -22.719 1 85.31 466 PHE B C 1
ATOM 7958 O O . PHE B 1 466 ? -8.773 22.328 -23.125 1 85.31 466 PHE B O 1
ATOM 7965 N N . LYS B 1 467 ? -10.859 22.312 -23.234 1 68.69 467 LYS B N 1
ATOM 7966 C CA . LYS B 1 467 ? -10.938 21.641 -24.531 1 68.69 467 LYS B CA 1
ATOM 7967 C C . LYS B 1 467 ? -10.32 22.484 -25.641 1 68.69 467 LYS B C 1
ATOM 7969 O O . LYS B 1 467 ? -10.5 23.703 -25.672 1 68.69 467 LYS B O 1
ATOM 7974 N N . ALA B 1 468 ? -9.383 21.906 -26.5 1 53.72 468 ALA B N 1
ATOM 7975 C CA . ALA B 1 468 ? -8.859 22.562 -27.703 1 53.72 468 ALA B CA 1
ATOM 7976 C C . ALA B 1 468 ? -9.992 23.016 -28.625 1 53.72 468 ALA B C 1
ATOM 7978 O O . ALA B 1 468 ? -10.93 22.266 -28.875 1 53.72 468 ALA B O 1
ATOM 7979 N N . SER B 1 469 ? -10.227 24.297 -28.906 1 44.19 469 SER B N 1
ATOM 7980 C CA . SER B 1 469 ? -11.125 24.828 -29.938 1 44.19 469 SER B CA 1
ATOM 7981 C C . SER B 1 469 ? -10.797 24.25 -31.312 1 44.19 469 SER B C 1
ATOM 7983 O O . SER B 1 469 ? -9.727 24.516 -31.859 1 44.19 469 SER B O 1
ATOM 7985 N N . THR B 1 470 ? -11.023 23.031 -31.812 1 39.12 470 THR B N 1
ATOM 7986 C CA . THR B 1 470 ? -11 22.75 -33.25 1 39.12 470 THR B CA 1
ATOM 7987 C C . THR B 1 470 ? -11.82 23.797 -34 1 39.12 470 THR B C 1
ATOM 7989 O O . THR B 1 470 ? -12.875 24.234 -33.531 1 39.12 470 THR B O 1
ATOM 7992 N N . GLY B 1 471 ? -11.25 24.625 -35.062 1 31.02 471 GLY B N 1
ATOM 7993 C CA . GLY B 1 471 ? -11.766 25.531 -36.062 1 31.02 471 GLY B CA 1
ATOM 7994 C C . GLY B 1 471 ? -12.961 24.984 -36.812 1 31.02 471 GLY B C 1
ATOM 7995 O O . GLY B 1 471 ? -13.273 25.438 -37.906 1 31.02 471 GLY B O 1
ATOM 7996 N N . ALA B 1 472 ? -13.484 23.812 -37.062 1 32.31 472 ALA B N 1
ATOM 7997 C CA . ALA B 1 472 ? -14.633 23.672 -37.969 1 32.31 472 ALA B CA 1
ATOM 7998 C C . ALA B 1 472 ? -15.711 24.703 -37.625 1 32.31 472 ALA B C 1
ATOM 8000 O O . ALA B 1 472 ? -15.836 25.125 -36.469 1 32.31 472 ALA B O 1
ATOM 8001 N N . SER B 1 473 ? -16.469 25.375 -38.844 1 27.66 473 SER B N 1
ATOM 8002 C CA . SER B 1 473 ? -17.531 26.359 -39.031 1 27.66 473 SER B CA 1
ATOM 8003 C C . SER B 1 473 ? -18.562 26.281 -37.906 1 27.66 473 SER B C 1
ATOM 8005 O O . SER B 1 473 ? -18.562 25.328 -37.125 1 27.66 473 SER B O 1
ATOM 8007 N N . GLY B 1 474 ? -20.031 26.578 -38.406 1 25.48 474 GLY B N 1
ATOM 8008 C CA . GLY B 1 474 ? -21.266 27.219 -37.938 1 25.48 474 GLY B CA 1
ATOM 8009 C C . GLY B 1 474 ? -21.984 26.438 -36.875 1 25.48 474 GLY B C 1
ATOM 8010 O O . GLY B 1 474 ? -23 26.891 -36.344 1 25.48 474 GLY B O 1
ATOM 8011 N N . SER B 1 475 ? -22.25 25.172 -37.125 1 24.73 475 SER B N 1
ATOM 8012 C CA . SER B 1 475 ? -23.469 24.766 -36.438 1 24.73 475 SER B CA 1
ATOM 8013 C C . SER B 1 475 ? -23.344 24.922 -34.938 1 24.73 475 SER B C 1
ATOM 8015 O O . SER B 1 475 ? -22.406 24.406 -34.312 1 24.73 475 SER B O 1
ATOM 8017 N N . LEU B 1 476 ? -24.062 26.109 -34.438 1 24.81 476 LEU B N 1
ATOM 8018 C CA . LEU B 1 476 ? -24.469 26.438 -33.094 1 24.81 476 LEU B CA 1
ATOM 8019 C C . LEU B 1 476 ? -24.953 25.188 -32.344 1 24.81 476 LEU B C 1
ATOM 8021 O O . LEU B 1 476 ? -25.891 24.531 -32.781 1 24.81 476 LEU B O 1
ATOM 8025 N N . LEU B 1 477 ? -24.078 24.469 -31.844 1 22.53 477 LEU B N 1
ATOM 8026 C CA . LEU B 1 477 ? -24.625 23.469 -30.922 1 22.53 477 LEU B CA 1
ATOM 8027 C C . LEU B 1 477 ? -25.75 24.062 -30.078 1 22.53 477 LEU B C 1
ATOM 8029 O O . LEU B 1 477 ? -25.594 25.141 -29.516 1 22.53 477 LEU B O 1
ATOM 8033 N N . ARG B 1 478 ? -27.016 23.766 -30.484 1 22.7 478 ARG B N 1
ATOM 8034 C CA . ARG B 1 478 ? -28.219 23.922 -29.656 1 22.7 478 ARG B CA 1
ATOM 8035 C C . ARG B 1 478 ? -27.859 23.781 -28.172 1 22.7 478 ARG B C 1
ATOM 8037 O O . ARG B 1 478 ? -26.922 23.078 -27.812 1 22.7 478 ARG B O 1
ATOM 8044 N N . GLY B 1 479 ? -28.469 24.719 -27.359 1 21.41 479 GLY B N 1
ATOM 8045 C CA . GLY B 1 479 ? -28.547 24.984 -25.938 1 21.41 479 GLY B CA 1
ATOM 8046 C C . GLY B 1 479 ? -28.766 23.734 -25.094 1 21.41 479 GLY B C 1
ATOM 8047 O O . GLY B 1 479 ? -29.891 23.375 -24.781 1 21.41 479 GLY B O 1
ATOM 8048 N N . GLY B 1 480 ? -28.172 22.688 -25.484 1 22.52 480 GLY B N 1
ATOM 8049 C CA . GLY B 1 480 ? -28.625 21.656 -24.562 1 22.52 480 GLY B CA 1
ATOM 8050 C C . GLY B 1 480 ? -28.547 22.094 -23.109 1 22.52 480 GLY B C 1
ATOM 8051 O O . GLY B 1 480 ? -27.781 23 -22.766 1 22.52 480 GLY B O 1
ATOM 8052 N N . LYS B 1 481 ? -29.656 21.734 -22.438 1 22.83 481 LYS B N 1
ATOM 8053 C CA . LYS B 1 481 ? -30.016 21.969 -21.031 1 22.83 481 LYS B CA 1
ATOM 8054 C C . LYS B 1 481 ? -28.828 21.688 -20.109 1 22.83 481 LYS B C 1
ATOM 8056 O O . LYS B 1 481 ? -28.266 20.578 -20.141 1 22.83 481 LYS B O 1
ATOM 8061 N N . ASP B 1 482 ? -28.031 22.594 -19.906 1 20.3 482 ASP B N 1
ATOM 8062 C CA . ASP B 1 482 ? -27.062 22.781 -18.828 1 20.3 482 ASP B CA 1
ATOM 8063 C C . ASP B 1 482 ? -27.625 22.312 -17.484 1 20.3 482 ASP B C 1
ATOM 8065 O O . ASP B 1 482 ? -28.344 23.062 -16.812 1 20.3 482 ASP B O 1
ATOM 8069 N N . SER B 1 483 ? -28.125 21 -17.578 1 20.81 483 SER B N 1
ATOM 8070 C CA . SER B 1 483 ? -28.766 20.5 -16.375 1 20.81 483 SER B CA 1
ATOM 8071 C C . SER B 1 483 ? -27.797 20.484 -15.203 1 20.81 483 SER B C 1
ATOM 8073 O O . SER B 1 483 ? -27.312 19.422 -14.805 1 20.81 483 SER B O 1
ATOM 8075 N N . LEU B 1 484 ? -26.969 21.469 -15.203 1 19.86 484 LEU B N 1
ATOM 8076 C CA . LEU B 1 484 ? -26.156 21.672 -14.008 1 19.86 484 LEU B CA 1
ATOM 8077 C C . LEU B 1 484 ? -27.031 21.719 -12.766 1 19.86 484 LEU B C 1
ATOM 8079 O O . LEU B 1 484 ? -26.625 21.25 -11.695 1 19.86 484 LEU B O 1
ATOM 8083 N N . TYR B 1 485 ? -28.125 22.641 -12.836 1 17.73 485 TYR B N 1
ATOM 8084 C CA . TYR B 1 485 ? -28.734 23.094 -11.586 1 17.73 485 TYR B CA 1
ATOM 8085 C C . TYR B 1 485 ? -29.906 22.203 -11.188 1 17.73 485 TYR B C 1
ATOM 8087 O O . TYR B 1 485 ? -31.062 22.625 -11.266 1 17.73 485 TYR B O 1
ATOM 8095 N N . LYS B 1 486 ? -30.219 21.062 -11.656 1 17.41 486 LYS B N 1
ATOM 8096 C CA . LYS B 1 486 ? -31.438 20.578 -11.016 1 17.41 486 LYS B CA 1
ATOM 8097 C C . LYS B 1 486 ? -31.234 20.438 -9.508 1 17.41 486 LYS B C 1
ATOM 8099 O O . LYS B 1 486 ? -30.141 20.094 -9.047 1 17.41 486 LYS B O 1
ATOM 8104 N N . ARG B 1 487 ? -32.469 20.672 -8.664 1 17.62 487 ARG B N 1
ATOM 8105 C CA . ARG B 1 487 ? -32.844 20.438 -7.277 1 17.62 487 ARG B CA 1
ATOM 8106 C C . ARG B 1 487 ? -32.625 18.969 -6.883 1 17.62 487 ARG B C 1
ATOM 8108 O O . ARG B 1 487 ? -32.875 18.062 -7.668 1 17.62 487 ARG B O 1
#

Organism: Anopheles darlingi (NCBI:txid43151)

Radius of gyration: 31.52 Å; Cα contacts (8 Å, |Δi|>4): 1977; chains: 2; bounding box: 66×93×78 Å

pLDDT: mean 90.31, std 16.9, range [16.95, 98.94]

Foldseek 3Di:
DPPPPPPDPVNVLVVVCVQAVFDLSVLCVVCVPVPLPPDPFAFAADPVLAAAWPPHWTWDDDPFWIKTWHAWAWDQQPLFPLGIKIKIKTWTQALDGPFKKKKFFAFPPDSGGDIDTWDDWAFQDDVVLDPNDHRHIGITIIIGGDDPVCPPGDTQWMFMHRDRRDHGNDITGYDDQADPVLDAAAEEEEEFADQAQPPPCLLLLLLLLLLQVQQRHQAYEYEYQHHHVSNVLNQVVVVVVVRYHYHYDADGDPQDRPRPVNSVCCVVVVSSVQRSRQRRQVVVLRNCLSHHQWYWYDYSQKDKFFQDLVNRHPVSLCVPVQVVVCVVPVDGAQKAKAWEWEQAQPPPPVDDFDPPADPSHRVQRGQKIFPDIDDPQPPIIITGGSSWADGDGSHAGPGTRNDDHDYHYDDVNGIHMYGYYNFDDPVCNVCGVVRVVHIDGGNSSCSCRVVSRVSSVVSCVVSCVDDDPDPDDDDDPPPPDCVVDDD/DPPPPPPDPVNVLVVVCVQAVFDLSVVCVVCVPVPLPPDPFAFAADPVLAAAWPPHWTWDDDPFWIKTWHAWAWDQQPLFPLGIKIKIKTWTQALDGPFKKKKFFAFPPDSGGDIDTWDDWAFQDDVVLDPNDHRHIGITIIIGGDDPVCPPGDTQWMFMHRDRRDHGNDITGYDDQADPVLDAAAEEEEEFADQAQPPDCLLLLLLLLLLQVQQRHQAYEYEYQHHHVSNVLSQVVVVVVVRYHYHYDADGDPQDRPRPVNSVCCVVVVSSVQRSRQRRQVVVLRNCLSHYQWYWYDYSQKDKFFQDLVNRHVVSLCVPVQVVVCVVPVDGAQKAKAWEWEQAQFPPPVPDFDPPADPSHRVQRGQKIFPDIDDPQPPIIITGGSSWADGDGSHAGPGTRNDDHDYHYDDVNGIHMYGYYNFDDPVCNVCGVVRVVHIDGGNSSCSCRVVSRVSSVVSCVVSCVDDDPDPDDDDPPPPPDPVVRDD

Secondary structure (DSSP, 8-state):
--------HHHHHHHHHHH-TTS-HHHHHHHTTS-----SSPPPPPGGG--EETTTEEEEEETTEEEEEEEEEEE--TT-TT-SEEEEEEEES-SS-----EEEEE-TT-SS-EEEE--EEEE-S-GGGS--STTS-EEEEEEEEPPGGGTTPPPSEEEEESSTTPPPS--EEEE----TT---EEEEEEEEEEEESS---HHHHHHHHHHHHHHTEEEEEEEEEEE-HHHHHHHHHHHHTTSEEEEE----TT---STTHHHHHHHH-HHHHHHHHHHHHHHHHHHHTTTEEEEEE--TTEEEEE-STT--SHHHHHHHHHHHHHHHSSS--SEEEE-EEEEE-STTTTT---TTS-TT-HHHH--EEESSPPPTTSS-EEEE-TTTEEEE-SSSEEEETTS---EEE--TTTEEEEEEESS--GGGHHHHHHHHHSEEE--GGGGGHHHHHHHHHHHHHHTT-S----------------TT---/--------HHHHHHHHHHH-TTS-HHHHHHHTTS-----SSPPPPPGGG--EETTTEEEEEETTEEEEEEEEEEE--TT-TT-SEEEEEEEES-SS-----EEEEE-TT-SS-EEEE--EEEE-S-GGGS--STTS-EEEEEEEEPPGGGTTPPPSEEEEESSTTPPPS--EEEE----TT---EEEEEEEEEEEESS---HHHHHHHHHHHHHHTEEEEEEEEEEE-HHHHHHHHHHHHTTSEEEEE----TT---STTHHHHHHHH-HHHHHHHHHHHHHHHHHHHTTTEEEEEE--TTEEEEE-STT--SHHHHHHHHHHHHHHHSSS--SEEEE-EEEEE-STTTTT---TTS-TT-HHHH--EEESSPPPTTSS-EEEE-TTTEEEE-SSSEEEETTS---EEEPPTTTEEEEEEESS--GGGHHHHHHHHHSEEE--GGGGGHHHHHHHHHHHHHHTT-S----------------TT---

Nearest PDB structures (foldseek):
  2z86-assembly1_B  TM=5.114E-01  e=1.539E-04  Escherichia coli
  9b9z-assembly1_R  TM=4.977E-01  e=1.029E-01  Homo sapiens
  1v4v-assembly1_B  TM=4.881E-01  e=2.001E+00  Thermus thermophilus
  1vgv-assembly2_D  TM=4.688E-01  e=2.375E+00  Escherichia coli
  3dzc-assembly1_B  TM=3.841E-01  e=1.268E+00  Vibrio cholerae

Sequence (974 aa):
MAMMAVIDDEQLVRDVESRLPSLPIAYWSKHKNVVQKKASCARYPSIFELEFNNIYWQTLRSSNGTFQLFGAYYDIRKRSRIGPAVRILGMIDRIEPKVRTFCQLWFDGQKEPFIVKTFEYKYIWFNKWGNYKQGIYQPYLIACQIPKPFRGLVPASVSLVEKQCDTATNNLRVLYNRPLDDEKKGFAVCVKGLDFLYDDLSVRLVEWIELLGILGADKVFFYELQVHPNISKVLRYYEEQDRVHVTPLTLPGGQPNVPGFQHLFLSKKTTHKRQNELIPYNDCLYKNMYKYNFIALLDIDEVIMPKLEEDRTWHDLMERVVPKGLKVRNDTYPSYNVRNVYFFDRDQHEHEWAKDTPRYMHMLQHVTRAKNYTKPNQYVKCFHNPERVLTLHNHFPIACLGGTCHSYPISTDDAHLQHYRADCVRTLKKSCEEFKENQVRDTTIWKYRDELIQRTRRTLDVLGFFKASTGASGSLLRGGKDSLYKRMAMMAVIDDEQLVRDVESRLPSLPIAYWSKHKNVVQKKASCARYPSIFELEFNNIYWQTLRSSNGTFQLFGAYYDIRKRSRIGPAVRILGMIDRIEPKVRTFCQLWFDGQKEPFIVKTFEYKYIWFNKWGNYKQGIYQPYLIACQIPKPFRGLVPASVSLVEKQCDTATNNLRVLYNRPLDDEKKGFAVCVKGLDFLYDDLSVRLVEWIELLGILGADKVFFYELQVHPNISKVLRYYEEQDRVHVTPLTLPGGQPNVPGFQHLFLSKKTTHKRQNELIPYNDCLYKNMYKYNFIALLDIDEVIMPKLEEDRTWHDLMERVVPKGLKVRNDTYPSYNVRNVYFFDRDQHEHEWAKDTPRYMHMLQHVTRAKNYTKPNQYVKCFHNPERVLTLHNHFPIACLGGTCHSYPISTDDAHLQHYRADCVRTLKKSCEEFKENQVRDTTIWKYRDELIQRTRRTLDVLGFFKASTGASGSLLRGGKDSLYKR

Solvent-accessible surface area (backbone atoms only — not comparable to full-atom values): 52847 Å² total; per-residue (Å²): 48,82,65,76,59,68,74,48,70,68,57,46,46,51,53,24,36,72,76,37,64,33,45,42,53,65,61,46,67,73,46,62,80,54,74,79,63,88,54,92,55,33,51,81,59,55,83,87,59,37,24,25,33,37,55,68,25,29,33,40,82,50,98,56,42,44,36,40,38,53,42,30,28,59,42,69,55,82,46,40,87,75,48,42,24,39,41,34,38,30,31,27,26,36,85,69,66,76,59,65,41,22,31,38,35,32,38,82,93,49,83,54,52,53,74,38,65,52,70,44,78,42,70,68,74,55,67,88,73,54,79,73,40,77,71,40,72,34,41,32,43,31,35,32,56,54,54,77,93,49,61,90,60,74,43,52,28,39,22,57,31,64,49,83,47,48,71,34,31,32,59,29,16,42,45,68,64,58,46,92,83,67,62,58,46,61,27,34,36,38,30,51,62,40,75,30,56,68,48,82,53,33,63,51,46,45,48,44,55,50,45,40,45,65,31,48,43,59,33,35,38,37,27,31,58,39,58,21,69,59,37,50,52,51,52,51,57,38,36,74,68,61,41,32,45,80,41,82,54,63,48,62,70,34,45,58,57,39,71,57,49,29,57,51,44,42,70,70,38,50,63,60,39,58,47,58,40,36,50,50,49,36,52,50,44,65,64,37,39,52,38,28,55,27,40,28,52,47,56,88,50,45,46,80,40,56,57,41,86,86,30,68,27,54,64,52,43,45,67,53,49,51,57,56,45,35,72,76,36,93,51,87,56,32,24,39,32,26,47,22,31,45,20,51,60,61,84,47,69,83,70,74,73,54,86,94,46,67,82,75,40,57,69,81,59,40,37,42,23,30,64,57,61,51,58,90,92,39,77,26,32,31,44,28,24,42,77,22,45,68,38,47,49,78,51,47,64,76,37,34,39,75,50,82,72,51,65,43,75,49,51,74,73,51,24,32,23,44,33,58,33,70,64,66,57,81,93,39,52,85,56,32,58,55,36,69,72,38,60,40,82,49,66,69,72,54,81,44,43,70,63,46,52,53,55,35,50,52,53,38,52,76,70,56,73,57,80,81,81,76,80,80,87,75,82,72,78,73,78,64,82,73,75,33,70,72,134,88,83,66,75,60,68,72,48,69,69,57,45,44,52,52,25,37,73,76,37,63,34,45,42,52,66,60,44,68,74,46,64,77,54,75,78,60,89,55,91,55,33,50,80,60,56,82,87,60,37,25,26,35,38,55,68,24,30,33,41,81,50,98,57,42,44,36,39,38,53,42,31,28,58,42,68,54,82,45,40,89,74,49,42,24,40,39,34,37,29,31,26,27,35,84,67,67,76,58,65,42,21,32,36,36,32,37,82,94,51,82,53,52,53,75,37,64,50,70,44,76,41,70,67,72,56,66,87,73,54,79,74,41,76,71,39,72,34,40,32,42,32,34,32,56,52,53,78,90,48,61,91,60,74,45,52,27,39,24,58,30,64,48,84,47,49,70,35,33,32,58,28,15,40,44,69,66,59,45,92,82,67,61,59,44,60,28,34,35,38,30,52,63,38,75,30,56,69,49,81,52,34,65,50,46,45,48,43,53,51,44,40,46,64,30,49,43,60,32,37,38,38,28,32,59,40,58,21,68,62,37,52,54,52,51,50,56,38,34,76,68,61,41,33,46,81,42,82,54,63,49,62,70,33,46,60,57,40,71,56,47,29,56,51,45,43,70,71,37,51,62,60,38,57,48,58,39,38,50,51,49,37,52,49,45,66,63,37,37,52,39,28,57,27,42,28,51,45,56,87,50,46,45,80,41,56,56,41,86,86,30,68,27,54,63,52,43,44,67,53,48,51,57,55,46,35,71,78,36,94,50,85,54,32,23,40,33,26,46,22,32,46,21,52,60,60,84,49,70,76,74,73,74,53,84,96,48,67,84,75,39,58,70,81,58,40,36,42,21,29,65,58,62,52,58,90,92,37,77,25,33,30,43,28,24,45,76,23,44,68,38,46,49,78,49,48,66,75,37,35,39,76,52,79,72,50,65,43,76,49,51,75,72,51,25,33,23,45,33,56,33,70,62,65,57,80,92,39,53,83,56,31,56,55,36,69,71,39,62,40,80,50,64,69,72,54,81,44,42,70,63,46,51,52,53,33,50,50,53,38,52,74,71,56,74,56,81,81,82,76,81,78,85,76,82,71,76,73,80,67,79,73,65,14,64,71,136